Protein AF-0000000074685125 (afdb_homodimer)

pLDDT: mean 82.34, std 20.96, range [18.8, 98.62]

Solvent-accessible surface area (backbone atoms only — not comparable to full-atom values): 64107 Å² total; per-residue (Å²): 134,84,77,76,75,74,77,67,73,75,61,84,68,64,82,56,68,62,74,60,64,76,54,74,68,48,88,55,83,53,79,73,82,66,76,77,59,64,84,61,84,65,77,75,71,74,70,73,69,76,70,71,76,69,82,64,76,83,62,74,60,34,45,70,83,48,85,62,86,53,42,86,65,77,70,49,67,75,52,66,94,58,69,68,37,62,36,76,57,84,85,58,82,45,72,71,54,56,65,59,70,47,49,67,49,54,46,39,35,64,58,60,23,71,65,59,40,42,50,33,29,52,30,17,39,52,38,36,68,64,49,23,75,78,36,50,80,61,36,59,87,70,69,79,60,45,54,66,55,50,39,16,51,52,22,47,44,47,47,45,18,53,44,40,57,88,41,75,66,45,39,68,28,59,38,49,87,30,21,16,38,44,50,56,67,58,46,53,68,68,56,52,51,35,49,65,72,27,58,30,51,30,57,72,87,72,44,45,87,87,41,90,52,30,65,34,43,57,50,52,54,51,44,40,50,38,34,45,62,37,38,33,70,67,58,55,30,6,43,43,81,42,66,43,73,45,83,37,86,58,92,38,61,38,63,33,77,92,42,90,54,34,47,11,40,40,29,43,33,35,12,25,38,89,78,23,38,62,37,38,68,45,77,52,71,48,72,78,78,45,49,86,43,99,69,34,50,49,39,46,51,52,53,61,71,44,57,90,47,53,64,22,24,31,33,40,24,37,49,47,83,51,47,39,57,64,49,46,54,52,37,44,72,44,17,24,36,36,34,24,33,45,60,71,85,43,76,81,49,59,73,55,64,51,58,50,69,62,50,57,72,75,46,53,68,33,41,52,36,33,50,71,62,68,47,41,32,38,38,38,37,30,57,98,54,76,44,36,37,35,26,48,76,56,53,76,64,44,63,40,82,42,78,44,79,43,74,54,92,90,36,80,39,83,43,78,28,51,37,44,43,60,58,52,52,46,68,68,36,48,49,2,38,57,46,26,46,53,63,37,61,72,47,42,50,79,63,95,48,59,48,65,56,59,52,49,52,51,47,51,51,35,51,38,51,50,40,24,49,53,39,50,51,47,49,32,67,75,40,70,82,44,70,74,51,64,68,64,90,80,68,37,70,65,56,50,49,53,51,29,30,26,58,46,46,70,47,53,61,73,44,80,62,38,59,55,76,50,78,51,75,34,68,36,85,51,84,38,80,37,80,45,96,60,67,37,56,9,51,49,43,35,72,76,65,69,36,90,44,71,20,36,33,23,25,66,53,43,67,46,29,20,33,79,48,100,91,43,53,32,52,59,57,54,61,75,100,134,83,78,76,74,76,76,67,74,76,63,83,68,66,82,56,67,65,72,59,62,75,54,73,69,50,84,57,82,52,80,73,81,67,78,79,59,63,82,61,83,66,77,74,71,74,69,75,67,76,69,70,76,70,83,65,76,82,63,74,62,34,45,68,85,48,86,62,87,53,43,86,65,80,70,48,66,73,52,67,97,57,70,70,37,63,36,76,56,84,87,58,83,45,72,71,54,57,65,59,70,45,50,68,48,54,46,39,34,64,56,60,24,71,65,60,40,42,50,33,29,50,31,18,38,50,38,36,68,63,50,23,72,78,35,50,80,63,36,59,89,68,69,79,60,45,53,67,56,49,40,16,51,53,23,46,45,47,49,45,18,54,45,40,58,89,41,76,65,46,40,69,29,60,37,50,88,29,21,15,37,45,51,58,66,58,46,52,68,68,58,51,52,35,51,66,72,28,59,32,53,30,56,73,88,72,43,44,87,85,42,92,53,30,64,34,42,58,50,50,54,50,44,40,51,38,34,46,62,37,38,33,70,68,58,55,31,6,42,42,81,42,65,43,73,44,83,38,86,59,92,39,61,37,62,34,77,89,42,91,54,34,47,14,40,41,28,42,34,35,12,26,39,89,78,23,38,62,38,35,68,46,76,54,71,48,72,78,78,45,48,88,43,100,69,34,50,50,38,46,51,54,56,61,69,43,57,90,48,53,64,22,23,32,33,41,24,36,49,48,83,52,47,40,57,64,50,45,54,53,37,44,72,45,18,23,36,37,36,26,33,45,59,71,84,44,76,80,48,60,73,54,63,51,57,50,70,61,48,58,72,75,46,52,70,34,41,51,36,34,48,69,61,68,48,41,32,38,40,38,37,30,57,98,56,76,44,36,37,35,27,47,76,56,52,75,63,44,64,41,81,43,78,45,79,43,73,54,93,89,35,79,40,81,41,77,29,50,37,46,43,61,58,53,50,45,68,67,36,49,49,2,39,57,46,25,47,54,63,36,62,72,46,42,50,79,63,97,49,57,48,66,55,59,52,49,53,50,48,52,51,35,51,38,50,49,42,22,48,53,38,49,52,48,48,31,69,77,39,70,84,43,70,72,52,63,68,65,89,80,68,39,70,65,56,50,50,54,52,29,30,27,57,47,46,70,46,52,62,73,44,79,63,38,59,54,78,51,76,51,73,34,69,36,86,51,82,38,79,37,80,45,94,58,66,38,55,12,50,48,43,34,71,77,64,69,36,88,45,70,21,36,32,23,27,68,51,42,66,45,28,20,35,79,46,101,91,43,53,32,51,59,56,53,64,72,100

Secondary structure (DSSP, 8-state):
--------------------------S-------------------------------PPPB-TTSPP---SSPPPP---SS-SEE---TT--SHHHHTTTTSHHHHHTTTS-HHHHHHHHHHHHHHHHHHTTT-HHHHTT-----HHHHHHHHHHHHHHHHS--S-HHHHT--STTTTT-THHHH--HHHHHHHHHH---S-GGG--TT-TTTTTHHHHHHHHHHHHHSEE--SEEEEEEEEEE--S--TT-EE-TTSSS-EEEEEEEEE-TTT--EEEEEE---HHHHTTSTT-HHHHHHHHHTGGGTTTT-EEEE-TTT--HHHHHHHHHTT-EEEEE--TTSTT--GGG--HHHHHHH--TT-EEEEEETTEEEEEEESSSEEEEEESS--TT-EEEEEEEEEETTEEEEEEEEEEHHHHHHHHHTTHHHHHHHHHHHT------S-HHHHHHHHHHHHHHHHHHHHHHHHHHH-TT-GGG---TT--HHHHHHHHHHHHHT--TTPPP-----------SS--EEEEEEEEE-HHHHHHH----EEEEEETTT--B--EETTEEHHHHHHH-/--------------------------S-------------------------------PPPBPTTSPP---SSPPPP---SS-SEE---TT--SHHHHTTTTSHHHHHTTTS-HHHHHHHHHHHHHHHHHHTTT-HHHHTT-----HHHHHHHHHHHHHHHHS--S-HHHHT--STTTTT-THHHH--HHHHHHHHHH---S-GGG--TT-TTTTTHHHHHHHHHHHHHSEE--SEEEEEEEEEE--S--TT-EE-TTSSS-EEEEEEEEE-TTT--EEEEEE---HHHHTTSTT-HHHHHHHHHTGGGTTTT-EEEE-TTT--HHHHHHHHHTT-EEEEE--TTSTT--GGG--HHHHHHH--TT-EEEEEETTEEEEEEESSSEEEEEESS--TT-EEEEEEEEEETTEEEEEEEEEEHHHHHHHHHTTHHHHHHHHHHHT------S-HHHHHHHHHHHHHHHHHHHHHHHHHHH-TT-GGG---TT--HHHHHHHHHHHHHT--TTPPP-----------SS--EEEEEEEEE-HHHHHHH----EEEEEETTT--B--EETTEEHHHHHHH-

Foldseek 3Di:
DPPPPDPPVPPVPPVLCPVPVPPPPPLCCPPPQDPQPFVPPPPPPPPPPPPPPPPDDQDAWFFLVDFFPAFPDAFDDFADPDDFAFDDDPVQDDPVSVVVPLALQVLLCLLVPQVLLAVQLVQLQVLLVVCCVVVVVLSVPDDRDHSLLVLLLLLLLLLCLQPPDPDLCLCQDQDPPRFLRCSVLSHDSSVSVSCVVSGFNADPVPFDPVDPLSRQVNSQVSNQVSLQNGGDADQEKEKDKDFQAAPADDDQWTAGPPDPRGIHWIKIFIFHQVLLATRHIDTDDDQVPQQPDPPGNLLSRVCVGCVSVFRNQHEYEYEQVNDDPVSQVVSVVRRYKYKYWHDLPGPPRRPNPSPQVVCQVPDDAQTKTWDDDNQKIWIWGDHVGITIMIIRHFTRNAWDWDWRWDQDPNDTDIDIHIGGVSSVVNSSHNCSNVSNNVQLNSRQSDDHDNDRSVSVVSSSSSSSLSNSVSNLVSVCVVCVPDPSSDDDPSCDSVNSSVSNSCVSSVNDPPHDRDGDPPLPVQLLPPQDWDFAPDWAFQPCCCPPVVDGDTGRIARPRSRGGHDDDPVGGRSCVSSVD/DPPPPDPPPPPVPPVLPPVPVPPPPPLCCPPPQDPQPFVPPPPPPPPPPPPPPPPDDQDAWFFLVDFFPAFPDAFDDFADPDDFAFDDDPVQDDPVSVVVPLALQVLLCLLVPQVLLAVQLVQLQVLLVVCCVVVVVLSPPDDRDHSLLVLLLLLLLLLCLQPPDPDLCLCQDQDPPRFLRCSVLSHDSSVSVSCVVSGFNADPVPFDPVDPLSRQVNSQVSNQVSLQNGGDADQEKEKDKDFQAAPADDDQWTAGPPDPRGIHWIKIFIFHQVLLATRHIDTDDDQVPQQPDPPGNLLSRVCVGCVSVFRNQHEYEYEQVNDDPVSQVVSVVRRYKYKYWHDLPGPPRRPNPSPQVVCQVPDDAQTKTWDDDNQKIWIWGDHVGITIMIIRHFTRNAWDWDWRWDQDPNDTDIDIHIGGVSSVVNSSHNCSNVSNNVQLNSRQSDDHDNDRSVSVVSSSSSSSLSNSVSNLVSVCVVCVPDPSSDDDPSCDSVNSSVSNSCVSSVNDPPHDRDGDPPLPQQLLPPQDWDFAPDWAFAPCCCPPVVDGDTGRIARPRSRGGHDDDPVGGRSCVSSVD

InterPro domains:
  IPR029526 PiggyBac transposable element-derived protein [PF13843] (105-469)

Nearest PDB structures (foldseek):
  6x68-assembly1_C  TM=7.307E-01  e=6.767E-24  Trichoplusia ni
  6x68-assembly1_C  TM=7.470E-01  e=5.822E-24  Trichoplusia ni

Organism: NCBI:txid231223

Sequence (1154 aa):
MDSDSDFEPHIDESDDESWELESETSDSDEITDTESDITNTSSSSAYSTNDTADKTSPKRARSPLDGDDGPPRSLPPFRPGRVQGFQLPDEIRTRTEKSRYLSVVEFFQMFFTLDVVGRLCEYTNESAHTTGISKPEMYKGWFDVEPEEFYRFLALLMYMGILPAPSVERFYSAKSLYNGLWARAFMEKKRFQQLLSFLKVSNREREDPKNKLAKVTFLLEFIQRRCQNLFQPGRNLAIDERMVRNKGRYSFRQYIRDKPTKWGMKLWVIADPETGYTYNFDVYLGKDTGMQGDGGLAYNVVMKLVKRLAGKGYRIFFDNFYTTVKLLKDLFMIGIGACGTILSNRRGFPTELKNVKEFEKGSKRGDYRWSRDEEVLTVQWRDNKTISVMSTFHEANSTVKVTRRTKVDNKFERIEVKQPIAIKDYNKYMGGVDRSDQLINKYHGLRKTNKFWKTLFLHMIDISRVNSYILFNDWRSKNKDVLELRRPNRYTQLDFTEELIRDLAKIALYAQVPVASMHIYHVCHSIIPVVSAKRRNCKLCYDKYQQEKKTNVKCDGCGVHLCFVKKRNCLLAYHTRMDSDSDFEPHIDESDDESWELESETSDSDEITDTESDITNTSSSSAYSTNDTADKTSPKRARSPLDGDDGPPRSLPPFRPGRVQGFQLPDEIRTRTEKSRYLSVVEFFQMFFTLDVVGRLCEYTNESAHTTGISKPEMYKGWFDVEPEEFYRFLALLMYMGILPAPSVERFYSAKSLYNGLWARAFMEKKRFQQLLSFLKVSNREREDPKNKLAKVTFLLEFIQRRCQNLFQPGRNLAIDERMVRNKGRYSFRQYIRDKPTKWGMKLWVIADPETGYTYNFDVYLGKDTGMQGDGGLAYNVVMKLVKRLAGKGYRIFFDNFYTTVKLLKDLFMIGIGACGTILSNRRGFPTELKNVKEFEKGSKRGDYRWSRDEEVLTVQWRDNKTISVMSTFHEANSTVKVTRRTKVDNKFERIEVKQPIAIKDYNKYMGGVDRSDQLINKYHGLRKTNKFWKTLFLHMIDISRVNSYILFNDWRSKNKDVLELRRPNRYTQLDFTEELIRDLAKIALYAQVPVASMHIYHVCHSIIPVVSAKRRNCKLCYDKYQQEKKTNVKCDGCGVHLCFVKKRNCLLAYHTR

Radius of gyration: 34.19 Å; Cα contacts (8 Å, |Δi|>4): 1927; chains: 2; bounding box: 104×79×74 Å

Structure (mmCIF, N/CA/C/O backbone):
data_AF-0000000074685125-model_v1
#
loop_
_entity.id
_entity.type
_entity.pdbx_description
1 polymer 'PiggyBac transposable element-derived protein domain-containing protein'
#
loop_
_atom_site.group_PDB
_atom_site.id
_atom_site.type_symbol
_atom_site.label_atom_id
_atom_site.label_alt_id
_atom_site.label_comp_id
_atom_site.label_asym_id
_atom_site.label_entity_id
_atom_site.label_seq_id
_atom_site.pdbx_PDB_ins_code
_atom_site.Cartn_x
_atom_site.Cartn_y
_atom_site.Cartn_z
_atom_site.occupancy
_atom_site.B_iso_or_equiv
_atom_site.auth_seq_id
_atom_site.auth_comp_id
_atom_site.auth_asym_id
_atom_site.auth_atom_id
_atom_site.pdbx_PDB_model_num
ATOM 1 N N . MET A 1 1 ? 16.719 -23.656 29.719 1 18.8 1 MET A N 1
ATOM 2 C CA . MET A 1 1 ? 15.375 -23.531 30.281 1 18.8 1 MET A CA 1
ATOM 3 C C . MET A 1 1 ? 14.562 -22.484 29.5 1 18.8 1 MET A C 1
ATOM 5 O O . MET A 1 1 ? 14.891 -21.297 29.516 1 18.8 1 MET A O 1
ATOM 9 N N . ASP A 1 2 ? 14.141 -22.797 28.281 1 19.3 2 ASP A N 1
ATOM 10 C CA . ASP A 1 2 ? 13.461 -22.172 27.156 1 19.3 2 ASP A CA 1
ATOM 11 C C . ASP A 1 2 ? 12.117 -21.578 27.594 1 19.3 2 ASP A C 1
ATOM 13 O O . ASP A 1 2 ? 11.188 -22.312 27.922 1 19.3 2 ASP A O 1
ATOM 17 N N . SER A 1 3 ? 12.195 -20.547 28.547 1 20.62 3 SER A N 1
ATOM 18 C CA . SER A 1 3 ? 11.062 -19.906 29.219 1 20.62 3 SER A CA 1
ATOM 19 C C . SER A 1 3 ? 9.938 -19.625 28.234 1 20.62 3 SER A C 1
ATOM 21 O O . SER A 1 3 ? 10.141 -18.953 27.219 1 20.62 3 SER A O 1
ATOM 23 N N . ASP A 1 4 ? 9.062 -20.547 28.047 1 21.39 4 ASP A N 1
ATOM 24 C CA . ASP A 1 4 ? 7.754 -20.641 27.406 1 21.39 4 ASP A CA 1
ATOM 25 C C . ASP A 1 4 ? 6.871 -19.453 27.797 1 21.39 4 ASP A C 1
ATOM 27 O O . ASP A 1 4 ? 6.223 -19.484 28.844 1 21.39 4 ASP A O 1
ATOM 31 N N . SER A 1 5 ? 7.441 -18.266 27.766 1 22.55 5 SER A N 1
ATOM 32 C CA . SER A 1 5 ? 6.734 -17.062 28.203 1 22.55 5 SER A CA 1
ATOM 33 C C . SER A 1 5 ? 5.293 -17.062 27.703 1 22.55 5 SER A C 1
ATOM 35 O O . SER A 1 5 ? 5.008 -17.516 26.594 1 22.55 5 SER A O 1
ATOM 37 N N . ASP A 1 6 ? 4.344 -17.109 28.609 1 22.33 6 ASP A N 1
ATOM 38 C CA . ASP A 1 6 ? 2.893 -17.109 28.75 1 22.33 6 ASP A CA 1
ATOM 39 C C . ASP A 1 6 ? 2.242 -16.141 27.75 1 22.33 6 ASP A C 1
ATOM 41 O O . ASP A 1 6 ? 2.738 -15.039 27.547 1 22.33 6 ASP A O 1
ATOM 45 N N . PHE A 1 7 ? 1.547 -16.719 26.859 1 22.61 7 PHE A N 1
ATOM 46 C CA . PHE A 1 7 ? 0.632 -16.141 25.875 1 22.61 7 PHE A CA 1
ATOM 47 C C . PHE A 1 7 ? -0.372 -15.219 26.547 1 22.61 7 PHE A C 1
ATOM 49 O O . PHE A 1 7 ? -1.296 -15.68 27.219 1 22.61 7 PHE A O 1
ATOM 56 N N . GLU A 1 8 ? 0.049 -14.156 27.234 1 24.23 8 GLU A N 1
ATOM 57 C CA . GLU A 1 8 ? -1.026 -13.266 27.672 1 24.23 8 GLU A CA 1
ATOM 58 C C . GLU A 1 8 ? -2.029 -13.031 26.531 1 24.23 8 GLU A C 1
ATOM 60 O O . GLU A 1 8 ? -1.642 -12.75 25.406 1 24.23 8 GLU A O 1
ATOM 65 N N . PRO A 1 9 ? -3.164 -13.664 26.641 1 25.22 9 PRO A N 1
ATOM 66 C CA . PRO A 1 9 ? -4.254 -13.375 25.703 1 25.22 9 PRO A CA 1
ATOM 67 C C . PRO A 1 9 ? -4.305 -11.906 25.281 1 25.22 9 PRO A C 1
ATOM 69 O O . PRO A 1 9 ? -4.391 -11.023 26.141 1 25.22 9 PRO A O 1
ATOM 72 N N . HIS A 1 10 ? -3.48 -11.539 24.406 1 25.64 10 HIS A N 1
ATOM 73 C CA . HIS A 1 10 ? -3.691 -10.18 23.938 1 25.64 10 HIS A CA 1
ATOM 74 C C . HIS A 1 10 ? -5.16 -9.938 23.594 1 25.64 10 HIS A C 1
ATOM 76 O O . HIS A 1 10 ? -5.707 -10.586 22.703 1 25.64 10 HIS A O 1
ATOM 82 N N . ILE A 1 11 ? -6.105 -9.898 24.547 1 25.19 11 ILE A N 1
ATOM 83 C CA . ILE A 1 11 ? -7.363 -9.18 24.375 1 25.19 11 ILE A CA 1
ATOM 84 C C . ILE A 1 11 ? -7.211 -8.141 23.25 1 25.19 11 ILE A C 1
ATOM 86 O O . ILE A 1 11 ? -6.137 -7.559 23.094 1 25.19 11 ILE A O 1
ATOM 90 N N . ASP A 1 12 ? -8.281 -8.195 22.406 1 24.19 12 ASP A N 1
ATOM 91 C CA . ASP A 1 12 ? -8.516 -7.211 21.359 1 24.19 12 ASP A CA 1
ATOM 92 C C . ASP A 1 12 ? -8.148 -5.809 21.828 1 24.19 12 ASP A C 1
ATOM 94 O O . ASP A 1 12 ? -8.914 -5.164 22.547 1 24.19 12 ASP A O 1
ATOM 98 N N . GLU A 1 13 ? -7.051 -5.684 22.484 1 25.61 13 GLU A N 1
ATOM 99 C CA . GLU A 1 13 ? -6.719 -4.281 22.734 1 25.61 13 GLU A CA 1
ATOM 100 C C . GLU A 1 13 ? -7.184 -3.398 21.578 1 25.61 13 GLU A C 1
ATOM 102 O O . GLU A 1 13 ? -6.957 -3.727 20.406 1 25.61 13 GLU A O 1
ATOM 107 N N . SER A 1 14 ? -8.312 -2.719 21.766 1 24.08 14 SER A N 1
ATOM 108 C CA . SER A 1 14 ? -8.852 -1.576 21.031 1 24.08 14 SER A CA 1
ATOM 109 C C . SER A 1 14 ? -7.75 -0.833 20.281 1 24.08 14 SER A C 1
ATOM 111 O O . SER A 1 14 ? -6.594 -0.833 20.703 1 24.08 14 SER A O 1
ATOM 113 N N . ASP A 1 15 ? -8.055 -0.675 18.984 1 25.84 15 ASP A N 1
ATOM 114 C CA . ASP A 1 15 ? -7.391 0.295 18.125 1 25.84 15 ASP A CA 1
ATOM 115 C C . ASP A 1 15 ? -7 1.549 18.906 1 25.84 15 ASP A C 1
ATOM 117 O O . ASP A 1 15 ? -7.578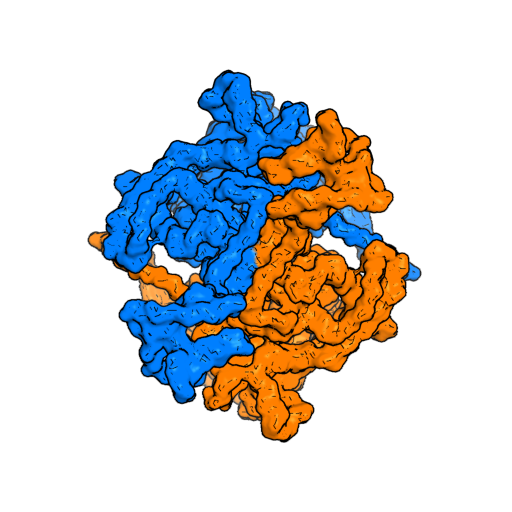 2.619 18.688 1 25.84 15 ASP A O 1
ATOM 121 N N . ASP A 1 16 ? -7.039 1.408 20.234 1 23.97 16 ASP A N 1
ATOM 122 C CA . ASP A 1 16 ? -6.469 2.637 20.781 1 23.97 16 ASP A CA 1
ATOM 123 C C . ASP A 1 16 ? -5.223 3.055 20 1 23.97 16 ASP A C 1
ATOM 125 O O . ASP A 1 16 ? -4.27 2.281 19.891 1 23.97 16 ASP A O 1
ATOM 129 N N . GLU A 1 17 ? -5.52 3.875 19.094 1 27.38 17 GLU A N 1
ATOM 130 C CA . GLU A 1 17 ? -4.609 4.738 18.344 1 27.38 17 GLU A CA 1
ATOM 131 C C . GLU A 1 17 ? -3.445 5.203 19.219 1 27.38 17 GLU A C 1
ATOM 133 O O . GLU A 1 17 ? -3.414 6.352 19.656 1 27.38 17 GLU A O 1
ATOM 138 N N . SER A 1 18 ? -3.314 4.543 20.375 1 25.27 18 SER A N 1
ATOM 139 C CA . SER A 1 18 ? -2.047 5.078 20.859 1 25.27 18 SER A CA 1
ATOM 140 C C . SER A 1 18 ? -1.021 5.172 19.734 1 25.27 18 SER A C 1
ATOM 142 O O . SER A 1 18 ? -0.825 4.215 18.984 1 25.27 18 SER A O 1
ATOM 144 N N . TRP A 1 19 ? -0.873 6.367 19.312 1 27.22 19 TRP A N 1
ATOM 145 C CA . TRP A 1 19 ? 0.139 6.906 18.406 1 27.22 19 TRP A CA 1
ATOM 146 C C . TRP A 1 19 ? 1.478 6.207 18.609 1 27.22 19 TRP A C 1
ATOM 148 O O . TRP A 1 19 ? 2.336 6.695 19.344 1 27.22 19 TRP A O 1
ATOM 158 N N . GLU A 1 20 ? 1.387 5.062 19.328 1 26.03 20 GLU A N 1
ATOM 159 C CA . GLU A 1 20 ? 2.781 4.668 19.141 1 26.03 20 GLU A CA 1
ATOM 160 C C . GLU A 1 20 ? 3.174 4.707 17.656 1 26.03 20 GLU A C 1
ATOM 162 O O . GLU A 1 20 ? 2.527 4.074 16.828 1 26.03 20 GLU A O 1
ATOM 167 N N . LEU A 1 21 ? 3.57 5.805 17.266 1 26.58 21 LEU A N 1
ATOM 168 C CA . LEU A 1 21 ? 4.375 5.848 16.047 1 26.58 21 LEU A CA 1
ATOM 169 C C . LEU A 1 21 ? 4.977 4.477 15.742 1 26.58 21 LEU A C 1
ATOM 171 O O . LEU A 1 21 ? 5.668 3.898 16.578 1 26.58 21 LEU A O 1
ATOM 175 N N . GLU A 1 22 ? 4.09 3.58 15.461 1 27.88 22 GLU A N 1
ATOM 176 C CA . GLU A 1 22 ? 4.859 2.469 14.906 1 27.88 22 GLU A CA 1
ATOM 177 C C . GLU A 1 22 ? 6.258 2.918 14.5 1 27.88 22 GLU A C 1
ATOM 179 O O . GLU A 1 22 ? 6.438 3.502 13.43 1 27.88 22 GLU A O 1
ATOM 184 N N . SER A 1 23 ? 6.883 3.477 15.383 1 26.58 23 SER A N 1
ATOM 185 C CA . SER A 1 23 ? 8.328 3.498 15.203 1 26.58 23 SER A CA 1
ATOM 186 C C . SER A 1 23 ? 8.828 2.189 14.602 1 26.58 23 SER A C 1
ATOM 188 O O . SER A 1 23 ? 8.547 1.109 15.125 1 26.58 23 SER A O 1
ATOM 190 N N . GLU A 1 24 ? 8.617 1.873 13.312 1 27.81 24 GLU A N 1
ATOM 191 C CA . GLU A 1 24 ? 9.719 1.02 12.891 1 27.81 24 GLU A CA 1
ATOM 192 C C . GLU A 1 24 ? 10.836 1.015 13.93 1 27.81 24 GLU A C 1
ATOM 194 O O . GLU A 1 24 ? 11.531 2.02 14.117 1 27.81 24 GLU A O 1
ATOM 199 N N . THR A 1 25 ? 10.547 0.526 15.078 1 29.16 25 THR A N 1
ATOM 200 C CA . THR A 1 25 ? 11.641 0.232 15.992 1 29.16 25 THR A CA 1
ATOM 201 C C . THR A 1 25 ? 12.867 -0.268 15.234 1 29.16 25 THR A C 1
ATOM 203 O O . THR A 1 25 ? 13 -1.467 14.984 1 29.16 25 THR A O 1
ATOM 206 N N . SER A 1 26 ? 13.07 -0.025 14.07 1 26.67 26 SER A N 1
ATOM 207 C CA . SER A 1 26 ? 14.523 0.005 13.961 1 26.67 26 SER A CA 1
ATOM 208 C C . SER A 1 26 ? 15.164 0.559 15.227 1 26.67 26 SER A C 1
ATOM 210 O O . SER A 1 26 ? 14.742 1.602 15.734 1 26.67 26 SER A O 1
ATOM 212 N N . ASP A 1 27 ? 15.477 -0.196 16.25 1 28.94 27 ASP A N 1
ATOM 213 C CA . ASP A 1 27 ? 16.547 0.338 17.094 1 28.94 27 ASP A CA 1
ATOM 214 C C . ASP A 1 27 ? 17.188 1.562 16.438 1 28.94 27 ASP A C 1
ATOM 216 O O . ASP A 1 27 ? 18.172 2.111 16.953 1 28.94 27 ASP A O 1
ATOM 220 N N . SER A 1 28 ? 17.219 1.599 15.125 1 28.39 28 SER A N 1
ATOM 221 C CA . SER A 1 28 ? 18.062 2.66 14.586 1 28.39 28 SER A CA 1
ATOM 222 C C . SER A 1 28 ? 17.391 4.023 14.727 1 28.39 28 SER A C 1
ATOM 224 O O . SER A 1 28 ? 16.547 4.387 13.914 1 28.39 28 SER A O 1
ATOM 226 N N . ASP A 1 29 ? 16.859 4.426 15.812 1 34.38 29 ASP A N 1
ATOM 227 C CA . ASP A 1 29 ? 17.031 5.852 16.094 1 34.38 29 ASP A CA 1
ATOM 228 C C . ASP A 1 29 ? 18.156 6.445 15.242 1 34.38 29 ASP A C 1
ATOM 230 O O . ASP A 1 29 ? 18.75 7.457 15.609 1 34.38 29 ASP A O 1
ATOM 234 N N . GLU A 1 30 ? 18.641 5.566 14.398 1 33.97 30 GLU A N 1
ATOM 235 C CA . GLU A 1 30 ? 19.734 6.086 13.602 1 33.97 30 GLU A CA 1
ATOM 236 C C . GLU A 1 30 ? 19.234 7.031 12.508 1 33.97 30 GLU A C 1
ATOM 238 O O . GLU A 1 30 ? 18.328 6.688 11.758 1 33.97 30 GLU A O 1
ATOM 243 N N . ILE A 1 31 ? 19.359 8.242 12.742 1 40.78 31 ILE A N 1
ATOM 244 C CA . ILE A 1 31 ? 19.266 9.266 11.711 1 40.78 31 ILE A CA 1
ATOM 245 C C . ILE A 1 31 ? 19.859 8.734 10.406 1 40.78 31 ILE A C 1
ATOM 247 O O . ILE A 1 31 ? 21.047 8.406 10.352 1 40.78 31 ILE A O 1
ATOM 251 N N . THR A 1 32 ? 19.203 7.766 9.719 1 36.56 32 THR A N 1
ATOM 252 C CA . THR A 1 32 ? 19.844 7.449 8.453 1 36.56 32 THR A CA 1
ATOM 253 C C . THR A 1 32 ? 19.828 8.656 7.516 1 36.56 32 THR A C 1
ATOM 255 O O . THR A 1 32 ? 18.766 9.219 7.234 1 36.56 32 THR A O 1
ATOM 258 N N . ASP A 1 33 ? 20.812 9.375 7.391 1 37.81 33 ASP A N 1
ATOM 259 C CA . ASP A 1 33 ? 21.078 10.492 6.492 1 37.81 33 ASP A CA 1
ATOM 260 C C . ASP A 1 33 ? 21.047 10.047 5.031 1 37.81 33 ASP A C 1
ATOM 262 O O . ASP A 1 33 ? 22.078 9.789 4.426 1 37.81 33 ASP A O 1
ATOM 266 N N . THR A 1 34 ? 20.219 9.148 4.629 1 38.38 34 THR A N 1
ATOM 267 C CA . THR A 1 34 ? 20.344 8.867 3.201 1 38.38 34 THR A CA 1
ATOM 268 C C . THR A 1 34 ? 19.812 10.039 2.377 1 38.38 34 THR A C 1
ATOM 270 O O . THR A 1 34 ? 18.797 10.641 2.727 1 38.38 34 THR A O 1
ATOM 273 N N . GLU A 1 35 ? 20.609 10.562 1.473 1 38.09 35 GLU A N 1
ATOM 274 C CA . GLU A 1 35 ? 20.281 11.609 0.518 1 38.09 35 GLU A CA 1
ATOM 275 C C . GLU A 1 35 ? 18.938 11.328 -0.159 1 38.09 35 GLU A C 1
ATOM 277 O O . GLU A 1 35 ? 18.719 10.234 -0.682 1 38.09 35 GLU A O 1
ATOM 282 N N . SER A 1 36 ? 18.016 11.906 0.277 1 40.97 36 SER A N 1
ATOM 283 C CA . SER A 1 36 ? 16.781 11.859 -0.513 1 40.97 36 SER A CA 1
ATOM 284 C C . SER A 1 36 ? 17.062 12.148 -1.985 1 40.97 36 SER A C 1
ATOM 286 O O . SER A 1 36 ? 17.5 13.242 -2.34 1 40.97 36 SER A O 1
ATOM 288 N N . ASP A 1 37 ? 17.469 11.297 -2.859 1 37.81 37 ASP A N 1
ATOM 289 C CA . ASP A 1 37 ? 17.766 11.477 -4.277 1 37.81 37 ASP A CA 1
ATOM 290 C C . ASP A 1 37 ? 16.547 12.023 -5.027 1 37.81 37 ASP A C 1
ATOM 292 O O . ASP A 1 37 ? 15.555 11.312 -5.207 1 37.81 37 ASP A O 1
ATOM 296 N N . ILE A 1 38 ? 16.297 13.258 -4.91 1 39.53 38 ILE A N 1
ATOM 297 C CA . ILE A 1 38 ? 15.484 13.844 -5.969 1 39.53 38 ILE A CA 1
ATOM 298 C C . ILE A 1 38 ? 16.172 13.641 -7.32 1 39.53 38 ILE A C 1
ATOM 300 O O . ILE A 1 38 ? 17.359 13.945 -7.477 1 39.53 38 ILE A O 1
ATOM 304 N N . THR A 1 39 ? 15.859 12.734 -8.117 1 35.78 39 THR A N 1
ATOM 305 C CA . THR A 1 39 ? 16.406 12.648 -9.461 1 35.78 39 THR A CA 1
ATOM 306 C C . THR A 1 39 ? 16.578 14.039 -10.062 1 35.78 39 THR A C 1
ATOM 308 O O . THR A 1 39 ? 15.633 14.586 -10.641 1 35.78 39 THR A O 1
ATOM 311 N N . ASN A 1 40 ? 17.156 14.992 -9.477 1 31.25 40 ASN A N 1
ATOM 312 C CA . ASN A 1 40 ? 17.641 16.188 -10.148 1 31.25 40 ASN A CA 1
ATOM 313 C C . ASN A 1 40 ? 18.734 15.867 -11.164 1 31.25 40 ASN A C 1
ATOM 315 O O . ASN A 1 40 ? 19.812 15.391 -10.789 1 31.25 40 ASN A O 1
ATOM 319 N N . THR A 1 41 ? 18.453 15.438 -12.406 1 30.91 41 THR A N 1
ATOM 320 C CA . THR A 1 41 ? 19.453 15.555 -13.445 1 30.91 41 THR A CA 1
ATOM 321 C C . THR A 1 41 ? 20.172 16.906 -13.359 1 30.91 41 THR A C 1
ATOM 323 O O . THR A 1 41 ? 20.25 17.641 -14.344 1 30.91 41 THR A O 1
ATOM 326 N N . SER A 1 42 ? 19.938 17.75 -12.484 1 27.02 42 SER A N 1
ATOM 327 C CA . SER A 1 42 ? 20.75 18.953 -12.594 1 27.02 42 SER A CA 1
ATOM 328 C C . SER A 1 42 ? 22.234 18.641 -12.57 1 27.02 42 SER A C 1
ATOM 330 O O . SER A 1 42 ? 22.672 17.719 -11.875 1 27.02 42 SER A O 1
ATOM 332 N N . SER A 1 43 ? 22.922 19 -13.766 1 26.81 43 SER A N 1
ATOM 333 C CA . SER A 1 43 ? 24.344 19.203 -13.961 1 26.81 43 SER A CA 1
ATOM 334 C C . SER A 1 43 ? 24.984 19.875 -12.75 1 26.81 43 SER A C 1
ATOM 336 O O . SER A 1 43 ? 24.609 20.984 -12.375 1 26.81 43 SER A O 1
ATOM 338 N N . SER A 1 44 ? 25.234 19.25 -11.766 1 28.19 44 SER A N 1
ATOM 339 C CA . SER A 1 44 ? 26.141 19.812 -10.758 1 28.19 44 SER A CA 1
ATOM 340 C C . SER A 1 44 ? 27.328 20.516 -11.414 1 28.19 44 SER A C 1
ATOM 342 O O . SER A 1 44 ? 28.141 19.875 -12.07 1 28.19 44 SER A O 1
ATOM 344 N N . SER A 1 45 ? 27.078 21.719 -12.055 1 25.23 45 SER A N 1
ATOM 345 C CA . SER A 1 45 ? 28.266 22.516 -12.344 1 25.23 45 SER A CA 1
ATOM 346 C C . SER A 1 45 ? 29.25 22.484 -11.188 1 25.23 45 SER A C 1
ATOM 348 O O . SER A 1 45 ? 28.922 22.891 -10.078 1 25.23 45 SER A O 1
ATOM 350 N N . ALA A 1 46 ? 30.109 21.578 -11.227 1 27.61 46 ALA A N 1
ATOM 351 C CA . ALA A 1 46 ? 31.344 21.672 -10.445 1 27.61 46 ALA A CA 1
ATOM 352 C C . ALA A 1 46 ? 31.906 23.094 -10.469 1 27.61 46 ALA A C 1
ATOM 354 O O . ALA A 1 46 ? 32.406 23.547 -11.5 1 27.61 46 ALA A O 1
ATOM 355 N N . TYR A 1 47 ? 31.125 24.125 -10.094 1 25.22 47 TYR A N 1
ATOM 356 C CA . TYR A 1 47 ? 31.891 25.359 -9.93 1 25.22 47 TYR A CA 1
ATOM 357 C C . TYR A 1 47 ? 33.156 25.109 -9.133 1 25.22 47 TYR A C 1
ATOM 359 O O . TYR A 1 47 ? 33.125 24.484 -8.07 1 25.22 47 TYR A O 1
ATOM 367 N N . SER A 1 48 ? 34.219 24.875 -9.891 1 28.73 48 SER A N 1
ATOM 368 C CA . SER A 1 48 ? 35.594 25.016 -9.391 1 28.73 48 SER A CA 1
ATOM 369 C C . SER A 1 48 ? 35.719 26.25 -8.5 1 28.73 48 SER A C 1
ATOM 371 O O . SER A 1 48 ? 35.719 27.375 -8.984 1 28.73 48 SER A O 1
ATOM 373 N N . THR A 1 49 ? 34.938 26.406 -7.516 1 28.2 49 THR A N 1
ATOM 374 C CA . THR A 1 49 ? 35.312 27.5 -6.625 1 28.2 49 THR A CA 1
ATOM 375 C C . THR A 1 49 ? 36.812 27.422 -6.305 1 28.2 49 THR A C 1
ATOM 377 O O . THR A 1 49 ? 37.344 26.359 -5.961 1 28.2 49 THR A O 1
ATOM 380 N N . ASN A 1 50 ? 37.562 28.219 -7.086 1 29.28 50 ASN A N 1
ATOM 381 C CA . ASN A 1 50 ? 38.875 28.672 -6.621 1 29.28 50 ASN A CA 1
ATOM 382 C C . ASN A 1 50 ? 38.875 28.938 -5.117 1 29.28 50 ASN A C 1
ATOM 384 O O . ASN A 1 50 ? 38.188 29.844 -4.641 1 29.28 50 ASN A O 1
ATOM 388 N N . ASP A 1 51 ? 38.906 27.953 -4.367 1 31.2 51 ASP A N 1
ATOM 389 C CA . ASP A 1 51 ? 39.219 28.062 -2.951 1 31.2 51 ASP A CA 1
ATOM 390 C C . ASP A 1 51 ? 40.375 29.047 -2.744 1 31.2 51 ASP A C 1
ATOM 392 O O . ASP A 1 51 ? 41.531 28.766 -3.145 1 31.2 51 ASP A O 1
ATOM 396 N N . THR A 1 52 ? 40.219 30.281 -3.047 1 29.23 52 THR A N 1
ATOM 397 C CA . THR A 1 52 ? 41.25 31.062 -2.408 1 29.23 52 THR A CA 1
ATOM 398 C C . THR A 1 52 ? 41.5 30.594 -0.975 1 29.23 52 THR A C 1
ATOM 400 O O . THR A 1 52 ? 40.562 30.609 -0.153 1 29.23 52 THR A O 1
ATOM 403 N N . ALA A 1 53 ? 42.438 29.766 -0.752 1 35.25 53 ALA A N 1
ATOM 404 C CA . ALA A 1 53 ? 43.062 29.438 0.531 1 35.25 53 ALA A CA 1
ATOM 405 C C . ALA A 1 53 ? 43.125 30.672 1.438 1 35.25 53 ALA A C 1
ATOM 407 O O . ALA A 1 53 ? 43.938 31.547 1.242 1 35.25 53 ALA A O 1
ATOM 408 N N . ASP A 1 54 ? 42.062 31.328 1.645 1 32.28 54 ASP A N 1
ATOM 409 C CA . ASP A 1 54 ? 42.219 32.344 2.688 1 32.28 54 ASP A CA 1
ATOM 410 C C . ASP A 1 54 ? 42.906 31.75 3.912 1 32.28 54 ASP A C 1
ATOM 412 O O . ASP A 1 54 ? 42.531 30.688 4.41 1 32.28 54 ASP A O 1
ATOM 416 N N . LYS A 1 55 ? 44.156 31.922 4.176 1 36.31 55 LYS A N 1
ATOM 417 C CA . LYS A 1 55 ? 45.219 31.656 5.141 1 36.31 55 LYS A CA 1
ATOM 418 C C . LYS A 1 55 ? 44.719 31.781 6.57 1 36.31 55 LYS A C 1
ATOM 420 O O . LYS A 1 55 ? 45.438 32.219 7.461 1 36.31 55 LYS A O 1
ATOM 425 N N . THR A 1 56 ? 43.344 31.859 6.766 1 37.72 56 THR A N 1
ATOM 426 C CA . THR A 1 56 ? 43.094 31.953 8.203 1 37.72 56 THR A CA 1
ATOM 427 C C . THR A 1 56 ? 43.469 30.656 8.898 1 37.72 56 THR A C 1
ATOM 429 O O . THR A 1 56 ? 43.5 29.594 8.281 1 37.72 56 THR A O 1
ATOM 432 N N . SER A 1 57 ? 44.031 30.641 10 1 42.09 57 SER A N 1
ATOM 433 C CA . SER A 1 57 ? 44.531 29.578 10.875 1 42.09 57 SER A CA 1
ATOM 434 C C . SER A 1 57 ? 43.531 28.422 10.938 1 42.09 57 SER A C 1
ATOM 436 O O . SER A 1 57 ? 42.312 28.641 11.039 1 42.09 57 SER A O 1
ATOM 438 N N . PRO A 1 58 ? 43.812 27.266 10.367 1 51.69 58 PRO A N 1
ATOM 439 C CA . PRO A 1 58 ? 42.969 26.062 10.406 1 51.69 58 PRO A CA 1
ATOM 440 C C . PRO A 1 58 ? 42.188 25.938 11.711 1 51.69 58 PRO A C 1
ATOM 442 O O . PRO A 1 58 ? 42.781 25.938 12.797 1 51.69 58 PRO A O 1
ATOM 445 N N . LYS A 1 59 ? 41 26.391 11.742 1 68.44 59 LYS A N 1
ATOM 446 C CA . LYS A 1 59 ? 40.156 26.234 12.93 1 68.44 59 LYS A CA 1
ATOM 447 C C . LYS A 1 59 ? 40.031 24.766 13.336 1 68.44 59 LYS A C 1
ATOM 449 O O . LYS A 1 59 ? 39.906 23.891 12.477 1 68.44 59 LYS A O 1
ATOM 454 N N . ARG A 1 60 ? 40.375 24.422 14.516 1 76.25 60 ARG A N 1
ATOM 455 C CA . ARG A 1 60 ? 40.312 23.078 15.078 1 76.25 60 ARG A CA 1
ATOM 456 C C . ARG A 1 60 ? 38.875 22.734 15.523 1 76.25 60 ARG A C 1
ATOM 458 O O . ARG A 1 60 ? 38.156 23.609 15.984 1 76.25 60 ARG A O 1
ATOM 465 N N . ALA A 1 61 ? 38.469 21.438 15.211 1 85.38 61 ALA A N 1
ATOM 466 C CA . ALA A 1 61 ? 37.219 20.938 15.742 1 85.38 61 ALA A CA 1
ATOM 467 C C . ALA A 1 61 ? 37.188 21.016 17.266 1 85.38 61 ALA A C 1
ATOM 469 O O . ALA A 1 61 ? 38.188 20.703 17.922 1 85.38 61 ALA A O 1
ATOM 470 N N . ARG A 1 62 ? 36.188 21.547 17.766 1 88.69 62 ARG A N 1
ATOM 471 C CA . ARG A 1 62 ? 36.031 21.688 19.203 1 88.69 62 ARG A CA 1
ATOM 472 C C . ARG A 1 62 ? 35.469 20.422 19.828 1 88.69 62 ARG A C 1
ATOM 474 O O . ARG A 1 62 ? 34.719 19.688 19.172 1 88.69 62 ARG A O 1
ATOM 481 N N . SER A 1 63 ? 35.844 20.188 21 1 88.56 63 SER A N 1
ATOM 482 C CA . SER A 1 63 ? 35.375 19.016 21.75 1 88.56 63 SER A CA 1
ATOM 483 C C . SER A 1 63 ? 34.344 19.406 22.781 1 88.56 63 SER A C 1
ATOM 485 O O . SER A 1 63 ? 34.062 20.594 23 1 88.56 63 SER A O 1
ATOM 487 N N . PRO A 1 64 ? 33.75 18.406 23.375 1 87.75 64 PRO A N 1
ATOM 488 C CA . PRO A 1 64 ? 32.75 18.672 24.406 1 87.75 64 PRO A CA 1
ATOM 489 C C . PRO A 1 64 ? 33.312 19.484 25.562 1 87.75 64 PRO A C 1
ATOM 491 O O . PRO A 1 64 ? 32.562 20.125 26.297 1 87.75 64 PRO A O 1
ATOM 494 N N . LEU A 1 65 ? 34.594 19.453 25.703 1 85.69 65 LEU A N 1
ATOM 495 C CA . LEU A 1 65 ? 35.219 20.141 26.812 1 85.69 65 LEU A CA 1
ATOM 496 C C . LEU A 1 65 ? 35.406 21.625 26.5 1 85.69 65 LEU A C 1
ATOM 498 O O . LEU A 1 65 ? 35.625 22.438 27.391 1 85.69 65 LEU A O 1
ATOM 502 N N . ASP A 1 66 ? 35.344 21.906 25.219 1 89.19 66 ASP A N 1
ATOM 503 C CA . ASP A 1 66 ? 35.438 23.312 24.812 1 89.19 66 ASP A CA 1
ATOM 504 C C . ASP A 1 66 ? 34.125 24.047 25.031 1 89.19 66 ASP A C 1
ATOM 506 O O . ASP A 1 66 ? 33.062 23.562 24.641 1 89.19 66 ASP A O 1
ATOM 510 N N . GLY A 1 67 ? 34.125 25.203 25.703 1 88.12 67 GLY A N 1
ATOM 511 C CA . GLY A 1 67 ? 32.906 25.984 25.969 1 88.12 67 GLY A CA 1
ATOM 512 C C . GLY A 1 67 ? 32.344 26.641 24.719 1 88.12 67 GLY A C 1
ATOM 513 O O . GLY A 1 67 ? 33.094 27.125 23.875 1 88.12 67 GLY A O 1
ATOM 514 N N . ASP A 1 68 ? 31.062 26.547 24.547 1 90.19 68 ASP A N 1
ATOM 515 C CA . ASP A 1 68 ? 30.344 27.234 23.484 1 90.19 68 ASP A CA 1
ATOM 516 C C . ASP A 1 68 ? 29.75 28.547 23.969 1 90.19 68 ASP A C 1
ATOM 518 O O . ASP A 1 68 ? 28.938 28.547 24.891 1 90.19 68 ASP A O 1
ATOM 522 N N . ASP A 1 69 ? 30.078 29.594 23.422 1 84.31 69 ASP A N 1
ATOM 523 C CA . ASP A 1 69 ? 29.578 30.906 23.812 1 84.31 69 ASP A CA 1
ATOM 524 C C . ASP A 1 69 ? 28.156 31.141 23.297 1 84.31 69 ASP A C 1
ATOM 526 O O . ASP A 1 69 ? 27.531 32.156 23.625 1 84.31 69 ASP A O 1
ATOM 530 N N . GLY A 1 70 ? 27.656 30.234 22.562 1 82.31 70 GLY A N 1
ATOM 531 C CA . GLY A 1 70 ? 26.328 30.406 21.984 1 82.31 70 GLY A CA 1
ATOM 532 C C . GLY A 1 70 ? 26.297 31.359 20.812 1 82.31 70 GLY A C 1
ATOM 533 O O . GLY A 1 70 ? 27.344 31.891 20.406 1 82.31 70 GLY A O 1
ATOM 534 N N . PRO A 1 71 ? 25.078 31.5 20.188 1 81.19 71 PRO A N 1
ATOM 535 C CA . PRO A 1 71 ? 24.969 32.469 19.078 1 81.19 71 PRO A CA 1
ATOM 536 C C . PRO A 1 71 ? 25.141 33.906 19.516 1 81.19 71 PRO A C 1
ATOM 538 O O . PRO A 1 71 ? 24.828 34.25 20.656 1 81.19 71 PRO A O 1
ATOM 541 N N . PRO A 1 72 ? 25.734 34.688 18.609 1 79.75 72 PRO A N 1
ATOM 542 C CA . PRO A 1 72 ? 25.984 36.094 18.953 1 79.75 72 PRO A CA 1
ATOM 543 C C . PRO A 1 72 ? 24.703 36.844 19.312 1 79.75 72 PRO A C 1
ATOM 545 O O . PRO A 1 72 ? 24.75 37.812 20.062 1 79.75 72 PRO A O 1
ATOM 548 N N . ARG A 1 73 ? 23.562 36.562 18.688 1 85.69 73 ARG A N 1
ATOM 549 C CA . ARG A 1 73 ? 22.25 37.125 18.984 1 85.69 73 ARG A CA 1
ATOM 550 C C . ARG A 1 73 ? 21.25 36.031 19.344 1 85.69 73 ARG A C 1
ATOM 552 O O . ARG A 1 73 ? 21.375 34.906 18.891 1 85.69 73 ARG A O 1
ATOM 559 N N . SER A 1 74 ? 20.312 36.5 20.203 1 86.94 74 SER A N 1
ATOM 560 C CA . SER A 1 74 ? 19.297 35.531 20.609 1 86.94 74 SER A CA 1
ATOM 561 C C . SER A 1 74 ? 18.078 35.594 19.703 1 86.94 74 SER A C 1
ATOM 563 O O . SER A 1 74 ? 17.781 36.625 19.109 1 86.94 74 SER A O 1
ATOM 565 N N . LEU A 1 75 ? 17.453 34.469 19.484 1 91 75 LEU A N 1
ATOM 566 C CA . LEU A 1 75 ? 16.156 34.438 18.812 1 91 75 LEU A CA 1
ATOM 567 C C . LEU A 1 75 ? 15.102 35.219 19.609 1 91 75 LEU A C 1
ATOM 569 O O . LEU A 1 75 ? 15.18 35.281 20.844 1 91 75 LEU A O 1
ATOM 573 N N . PRO A 1 76 ? 14.234 35.812 18.844 1 92.69 76 PRO A N 1
ATOM 574 C CA . PRO A 1 76 ? 13.117 36.375 19.594 1 92.69 76 PRO A CA 1
ATOM 575 C C . PRO A 1 76 ? 12.359 35.344 20.438 1 92.69 76 PRO A C 1
ATOM 577 O O . PRO A 1 76 ? 12.352 34.156 20.094 1 92.69 76 PRO A O 1
ATOM 580 N N . PRO A 1 77 ? 11.867 35.844 21.516 1 94 77 PRO A N 1
ATOM 581 C CA . PRO A 1 77 ? 11.055 34.938 22.312 1 94 77 PRO A CA 1
ATOM 582 C C . PRO A 1 77 ? 9.844 34.406 21.547 1 94 77 PRO A C 1
ATOM 584 O O . PRO A 1 77 ? 9.352 35.062 20.625 1 94 77 PRO A O 1
ATOM 587 N N . PHE A 1 78 ? 9.477 33.219 21.938 1 96 78 PHE A N 1
ATOM 588 C CA . PHE A 1 78 ? 8.32 32.594 21.312 1 96 78 PHE A CA 1
ATOM 589 C C . PHE A 1 78 ? 7.035 33.312 21.703 1 96 78 PHE A C 1
ATOM 591 O O . PHE A 1 78 ? 6.582 33.188 22.844 1 96 78 PHE A O 1
ATOM 598 N N . ARG A 1 79 ? 6.516 34.125 20.797 1 93.81 79 ARG A N 1
ATOM 599 C CA . ARG A 1 79 ? 5.281 34.875 20.984 1 93.81 79 ARG A CA 1
ATOM 600 C C . ARG A 1 79 ? 4.391 34.781 19.75 1 93.81 79 ARG A C 1
ATOM 602 O O . ARG A 1 79 ? 4.383 35.688 18.922 1 93.81 79 ARG A O 1
ATOM 609 N N . PRO A 1 80 ? 3.592 33.688 19.859 1 91.56 80 PRO A N 1
ATOM 610 C CA . PRO A 1 80 ? 2.674 33.562 18.719 1 91.56 80 PRO A CA 1
ATOM 611 C C . PRO A 1 80 ? 1.579 34.625 18.75 1 91.56 80 PRO A C 1
ATOM 613 O O . PRO A 1 80 ? 1.228 35.125 19.812 1 91.56 80 PRO A O 1
ATOM 616 N N . GLY A 1 81 ? 1.195 35.125 17.656 1 87.12 81 GLY A N 1
ATOM 617 C CA . GLY A 1 81 ? 0.184 36.188 17.547 1 87.12 81 GLY A CA 1
ATOM 618 C C . GLY A 1 81 ? -1.176 35.75 18.062 1 87.12 81 GLY A C 1
ATOM 619 O O . GLY A 1 81 ? -2.012 36.562 18.406 1 87.12 81 GLY A O 1
ATOM 620 N N . ARG A 1 82 ? -1.423 34.469 18.172 1 91.69 82 ARG A N 1
ATOM 621 C CA . ARG A 1 82 ? -2.676 33.875 18.641 1 91.69 82 ARG A CA 1
ATOM 622 C C . ARG A 1 82 ? -2.42 32.781 19.656 1 91.69 82 ARG A C 1
ATOM 624 O O . ARG A 1 82 ? -1.29 32.312 19.781 1 91.69 82 ARG A O 1
ATOM 631 N N . VAL A 1 83 ? -3.453 32.469 20.406 1 91.56 83 VAL A N 1
ATOM 632 C CA . VAL A 1 83 ? -3.33 31.375 21.359 1 91.56 83 VAL A CA 1
ATOM 633 C C . VAL A 1 83 ? -3.129 30.062 20.609 1 91.56 83 VAL A C 1
ATOM 635 O O . VAL A 1 83 ? -3.768 29.812 19.578 1 91.56 83 VAL A O 1
ATOM 638 N N . GLN A 1 84 ? -2.248 29.266 21.109 1 94.31 84 GLN A N 1
ATOM 639 C CA . GLN A 1 84 ? -1.949 27.984 20.469 1 94.31 84 GLN A CA 1
ATOM 640 C C . GLN A 1 84 ? -3.193 27.109 20.406 1 94.31 84 GLN A C 1
ATOM 642 O O . GLN A 1 84 ? -3.982 27.047 21.344 1 94.31 84 GLN A O 1
ATOM 647 N N . GLY A 1 85 ? -3.277 26.391 19.297 1 95.56 85 GLY A N 1
ATOM 648 C CA . GLY A 1 85 ? -4.395 25.469 19.141 1 95.56 85 GLY A CA 1
ATOM 649 C C . GLY A 1 85 ? -5.441 25.953 18.156 1 95.56 85 GLY A C 1
ATOM 650 O O . GLY A 1 85 ? -5.133 26.734 17.25 1 95.56 85 GLY A O 1
ATOM 651 N N . PHE A 1 86 ? -6.641 25.344 18.297 1 94.94 86 PHE A N 1
ATOM 652 C CA . PHE A 1 86 ? -7.758 25.641 17.406 1 94.94 86 PHE A CA 1
ATOM 653 C C . PHE A 1 86 ? -8.148 27.109 17.5 1 94.94 86 PHE A C 1
ATOM 655 O O . PHE A 1 86 ? -8.219 27.672 18.594 1 94.94 86 PHE A O 1
ATOM 662 N N . GLN A 1 87 ? -8.297 27.719 16.266 1 92.56 87 GLN A N 1
ATOM 663 C CA . GLN A 1 87 ? -8.734 29.094 16.156 1 92.56 87 GLN A CA 1
ATOM 664 C C . GLN A 1 87 ? -10.117 29.188 15.508 1 92.56 87 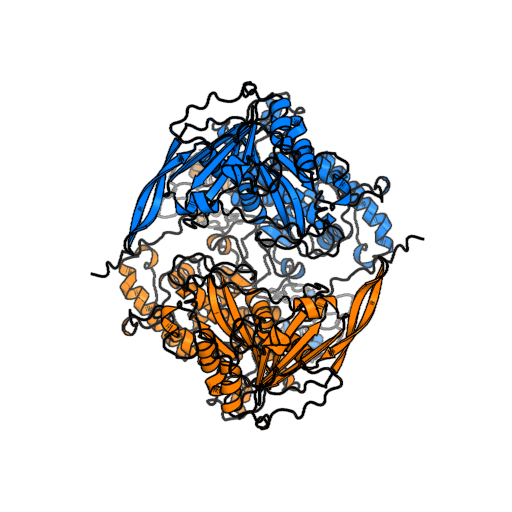GLN A C 1
ATOM 666 O O . GLN A 1 87 ? -10.328 28.703 14.398 1 92.56 87 GLN A O 1
ATOM 671 N N . LEU A 1 88 ? -10.984 29.797 16.219 1 87.31 88 LEU A N 1
ATOM 672 C CA . LEU A 1 88 ? -12.297 30.031 15.625 1 87.31 88 LEU A CA 1
ATOM 673 C C . LEU A 1 88 ? -12.211 31 14.461 1 87.31 88 LEU A C 1
ATOM 675 O O . LEU A 1 88 ? -11.422 31.953 14.5 1 87.31 88 LEU A O 1
ATOM 679 N N . PRO A 1 89 ? -13.062 30.703 13.492 1 83.81 89 PRO A N 1
ATOM 680 C CA . PRO A 1 89 ? -13.07 31.656 12.375 1 83.81 89 PRO A CA 1
ATOM 681 C C . PRO A 1 89 ? -13.461 33.062 12.805 1 83.81 89 PRO A C 1
ATOM 683 O O . PRO A 1 89 ? -14.258 33.25 13.734 1 83.81 89 PRO A O 1
ATOM 686 N N . ASP A 1 90 ? -12.836 34.031 12.164 1 73.31 90 ASP A N 1
ATOM 687 C CA . ASP A 1 90 ? -13.047 35.438 12.5 1 73.31 90 ASP A CA 1
ATOM 688 C C . ASP A 1 90 ? -14.523 35.812 12.391 1 73.31 90 ASP A C 1
ATOM 690 O O . ASP A 1 90 ? -14.977 36.75 13.055 1 73.31 90 ASP A O 1
ATOM 694 N N . GLU A 1 91 ? -15.211 35 11.656 1 69.38 91 GLU A N 1
ATOM 695 C CA . GLU A 1 91 ? -16.625 35.312 11.43 1 69.38 91 GLU A CA 1
ATOM 696 C C . GLU A 1 91 ? -17.453 35.031 12.68 1 69.38 91 GLU A C 1
ATOM 698 O O . GLU A 1 91 ? -18.547 35.562 12.836 1 69.38 91 GLU A O 1
ATOM 703 N N . ILE A 1 92 ? -16.828 34.25 13.516 1 69.31 92 ILE A N 1
ATOM 704 C CA . ILE A 1 92 ? -17.547 33.844 14.719 1 69.31 92 ILE A CA 1
ATOM 705 C C . ILE A 1 92 ? -17.188 34.781 15.875 1 69.31 92 ILE A C 1
ATOM 707 O O . ILE A 1 92 ? -16.031 34.844 16.297 1 69.31 92 ILE A O 1
ATOM 711 N N . ARG A 1 93 ? -18.062 35.75 16.375 1 58.31 93 ARG A N 1
ATOM 712 C CA . ARG A 1 93 ? -17.75 36.781 17.344 1 58.31 93 ARG A CA 1
ATOM 713 C C . ARG A 1 93 ? -18.578 36.594 18.625 1 58.31 93 ARG A C 1
ATOM 715 O O . ARG A 1 93 ? -18.141 37.031 19.703 1 58.31 93 ARG A O 1
ATOM 722 N N . THR A 1 94 ? -19.594 35.844 18.531 1 66.12 94 THR A N 1
ATOM 723 C CA . THR A 1 94 ? -20.5 35.781 19.688 1 66.12 94 THR A CA 1
ATOM 724 C C . THR A 1 94 ? -20.453 34.406 20.344 1 66.12 94 THR A C 1
ATOM 726 O O . THR A 1 94 ? -20.078 33.438 19.703 1 66.12 94 THR A O 1
ATOM 729 N N . ARG A 1 95 ? -20.719 34.469 21.609 1 64.56 95 ARG A N 1
ATOM 730 C CA . ARG A 1 95 ? -20.797 33.219 22.391 1 64.56 95 ARG A CA 1
ATOM 731 C C . ARG A 1 95 ? -21.828 32.281 21.781 1 64.56 95 ARG A C 1
ATOM 733 O O . ARG A 1 95 ? -21.625 31.062 21.781 1 64.56 95 ARG A O 1
ATOM 740 N N . THR A 1 96 ? -22.766 32.812 21.312 1 63.84 96 THR A N 1
ATOM 741 C CA . THR A 1 96 ? -23.828 32.031 20.719 1 63.84 96 THR A CA 1
ATOM 742 C C . THR A 1 96 ? -23.328 31.297 19.469 1 63.84 96 THR A C 1
ATOM 744 O O . THR A 1 96 ? -23.688 30.141 19.234 1 63.84 96 THR A O 1
ATOM 747 N N . GLU A 1 97 ? -22.469 31.953 18.812 1 67.44 97 GLU A N 1
ATOM 748 C CA . GLU A 1 97 ? -21.938 31.344 17.594 1 67.44 97 GLU A CA 1
ATOM 749 C C . GLU A 1 97 ? -20.953 30.234 17.922 1 67.44 97 GLU A C 1
ATOM 751 O O . GLU A 1 97 ? -20.875 29.234 17.203 1 67.44 97 GLU A O 1
ATOM 756 N N . LYS A 1 98 ? -20.312 30.516 19 1 68 98 LYS A N 1
ATOM 757 C CA . LYS A 1 98 ? -19.359 29.5 19.453 1 68 98 LYS A CA 1
ATOM 758 C C . LYS A 1 98 ? -20.062 28.219 19.859 1 68 98 LYS A C 1
ATOM 760 O O . LYS A 1 98 ? -19.5 27.125 19.734 1 68 98 LYS A O 1
ATOM 765 N N . SER A 1 99 ? -21.234 28.438 20.297 1 68.75 99 SER A N 1
ATOM 766 C CA . SER A 1 99 ? -22 27.297 20.766 1 68.75 99 SER A CA 1
ATOM 767 C C . SER A 1 99 ? -22.438 26.406 19.609 1 68.75 99 SER A C 1
ATOM 769 O O . SER A 1 99 ? -22.922 25.297 19.828 1 68.75 99 SER A O 1
ATOM 771 N N . ARG A 1 100 ? -22.031 26.844 18.484 1 70.69 100 ARG A N 1
ATOM 772 C CA . ARG A 1 100 ? -22.438 26.109 17.281 1 70.69 100 ARG A CA 1
ATOM 773 C C . ARG A 1 100 ? -21.484 24.953 17 1 70.69 100 ARG A C 1
ATOM 775 O O . ARG A 1 100 ? -21.844 24.016 16.281 1 70.69 100 ARG A O 1
ATOM 782 N N . TYR A 1 101 ? -20.344 25.062 17.578 1 83.5 101 TYR A N 1
ATOM 783 C CA . TYR A 1 101 ? -19.359 24.031 17.234 1 83.5 101 TYR A CA 1
ATOM 784 C C . TYR A 1 101 ? -19.453 22.859 18.188 1 83.5 101 TYR A C 1
ATOM 786 O O . TYR A 1 101 ? -18.562 22.656 19.031 1 83.5 101 TYR A O 1
ATOM 794 N N . LEU A 1 102 ? -20.531 22.094 17.891 1 85.69 102 LEU A N 1
ATOM 795 C CA . LEU A 1 102 ? -20.875 20.984 18.797 1 85.69 102 LEU A CA 1
ATOM 796 C C . LEU A 1 102 ? -20.781 19.656 18.062 1 85.69 102 LEU A C 1
ATOM 798 O O . LEU A 1 102 ? -20.797 18.594 18.703 1 85.69 102 LEU A O 1
ATOM 802 N N . SER A 1 103 ? -20.609 19.797 16.766 1 91.25 103 SER A N 1
ATOM 803 C CA . SER A 1 103 ? -20.609 18.562 16 1 91.25 103 SER A CA 1
ATOM 804 C C . SER A 1 103 ? -19.391 18.469 15.094 1 91.25 103 SER A C 1
ATOM 806 O O . SER A 1 103 ? -18.766 19.484 14.781 1 91.25 103 SER A O 1
ATOM 808 N N . VAL A 1 104 ? -19.078 17.266 14.719 1 95.12 104 VAL A N 1
ATOM 809 C CA . VAL A 1 104 ? -17.875 17 13.922 1 95.12 104 VAL A CA 1
ATOM 810 C C . VAL A 1 104 ? -18.016 17.656 12.547 1 95.12 104 VAL A C 1
ATOM 812 O O . VAL A 1 104 ? -17.031 18.109 11.977 1 95.12 104 VAL A O 1
ATOM 815 N N . VAL A 1 105 ? -19.234 17.781 12.031 1 95.81 105 VAL A N 1
ATOM 816 C CA . VAL A 1 105 ? -19.484 18.281 10.68 1 95.81 105 VAL A CA 1
ATOM 817 C C . VAL A 1 105 ? -19.109 19.766 10.609 1 95.81 105 VAL A C 1
ATOM 819 O O . VAL A 1 105 ? -18.625 20.234 9.578 1 95.81 105 VAL A O 1
ATOM 822 N N . GLU A 1 106 ? -19.312 20.469 11.688 1 94.19 106 GLU A N 1
ATOM 823 C CA . GLU A 1 106 ? -19.016 21.906 11.719 1 94.19 106 GLU A CA 1
ATOM 824 C C . GLU A 1 106 ? -17.516 22.156 11.5 1 94.19 106 GLU A C 1
ATOM 826 O O . GLU A 1 106 ? -17.141 23.141 10.875 1 94.19 106 GLU A O 1
ATOM 831 N N . PHE A 1 107 ? -16.766 21.281 12 1 96.38 107 PHE A N 1
ATOM 832 C CA . PHE A 1 107 ? -15.32 21.453 11.867 1 96.38 107 PHE A CA 1
ATOM 833 C C . PHE A 1 107 ? -14.875 21.188 10.438 1 96.38 107 PHE A C 1
ATOM 835 O O . PHE A 1 107 ? -14.008 21.875 9.906 1 96.38 107 PHE A O 1
ATOM 842 N N . PHE A 1 108 ? -15.461 20.172 9.82 1 97.69 108 PHE A N 1
ATOM 843 C CA . PHE A 1 108 ? -15.148 19.891 8.43 1 97.69 108 PHE A CA 1
ATOM 844 C C . PHE A 1 108 ? -15.625 21.016 7.52 1 97.69 108 PHE A C 1
ATOM 846 O O . PHE A 1 108 ? -14.945 21.375 6.555 1 97.69 108 PHE A O 1
ATOM 853 N N . GLN A 1 109 ? -16.672 21.594 7.871 1 96.12 109 GLN A N 1
ATOM 854 C CA . GLN A 1 109 ? -17.266 22.641 7.059 1 96.12 109 GLN A CA 1
ATOM 855 C C . GLN A 1 109 ? -16.531 23.969 7.234 1 96.12 109 GLN A C 1
ATOM 857 O O . GLN A 1 109 ? -16.844 24.953 6.574 1 96.12 109 GLN A O 1
ATOM 862 N N . MET A 1 110 ? -15.57 23.969 8.086 1 95.62 110 MET A N 1
ATOM 863 C CA . MET A 1 110 ? -14.68 25.125 8.141 1 95.62 110 MET A CA 1
ATOM 864 C C . MET A 1 110 ? -13.688 25.109 6.988 1 95.62 110 MET A C 1
ATOM 866 O O . MET A 1 110 ? -13.156 26.156 6.605 1 95.62 110 MET A O 1
ATOM 870 N N . PHE A 1 111 ? -13.406 23.938 6.531 1 97.69 111 PHE A N 1
ATOM 871 C CA . PHE A 1 111 ? -12.523 23.781 5.379 1 97.69 111 PHE A CA 1
ATOM 872 C C . PHE A 1 111 ? -13.328 23.75 4.086 1 97.69 111 PHE A C 1
ATOM 874 O O . PHE A 1 111 ? -13.031 24.5 3.146 1 97.69 111 PHE A O 1
ATOM 881 N N . PHE A 1 112 ? -14.266 22.906 4.074 1 98 112 PHE A N 1
ATOM 882 C CA . PHE A 1 112 ? -15.227 22.906 2.98 1 98 112 PHE A CA 1
ATOM 883 C C . PHE A 1 112 ? -16.484 23.672 3.365 1 98 112 PHE A C 1
ATOM 885 O O . PHE A 1 112 ? -17.562 23.078 3.537 1 98 112 PHE A O 1
ATOM 892 N N . THR A 1 113 ? -16.344 24.969 3.369 1 96.31 113 THR A N 1
ATOM 893 C CA . THR A 1 113 ? -17.438 25.859 3.777 1 96.31 113 THR A CA 1
ATOM 894 C C . THR A 1 113 ? -18.578 25.812 2.764 1 96.31 113 THR A C 1
ATOM 896 O O . THR A 1 113 ? -18.391 25.391 1.624 1 96.31 113 THR A O 1
ATOM 899 N N . LEU A 1 114 ? -19.656 26.266 3.184 1 96.19 114 LEU A N 1
ATOM 900 C CA . LEU A 1 114 ? -20.812 26.328 2.289 1 96.19 114 LEU A CA 1
ATOM 901 C C . LEU A 1 114 ? -20.5 27.188 1.067 1 96.19 114 LEU A C 1
ATOM 903 O O . LEU A 1 114 ? -20.938 26.875 -0.044 1 96.19 114 LEU A O 1
ATOM 907 N N . ASP A 1 115 ? -19.734 28.188 1.271 1 95.56 115 ASP A N 1
ATOM 908 C CA . ASP A 1 115 ? -19.391 29.094 0.179 1 95.56 115 ASP A CA 1
ATOM 909 C C . ASP A 1 115 ? -18.531 28.391 -0.865 1 95.56 115 ASP A C 1
ATOM 911 O O . ASP A 1 115 ? -18.812 28.469 -2.062 1 95.56 115 ASP A O 1
ATOM 915 N N . VAL A 1 116 ? -17.484 27.797 -0.408 1 97.31 116 VAL A N 1
ATOM 916 C CA . VAL A 1 116 ? -16.578 27.125 -1.347 1 97.31 116 VAL A CA 1
ATOM 917 C C . VAL A 1 116 ? -17.312 25.984 -2.037 1 97.31 116 VAL A C 1
ATOM 919 O O . VAL A 1 116 ? -17.156 25.766 -3.244 1 97.31 116 VAL A O 1
ATOM 922 N N . VAL A 1 117 ? -18.109 25.219 -1.322 1 98.19 117 VAL A N 1
ATOM 923 C CA . VAL A 1 117 ? -18.891 24.125 -1.895 1 98.19 117 VAL A CA 1
ATOM 924 C C . VAL A 1 117 ? -19.875 24.672 -2.918 1 98.19 117 VAL A C 1
ATOM 926 O O . VAL A 1 117 ? -20.094 24.047 -3.965 1 98.19 117 VAL A O 1
ATOM 929 N N . GLY A 1 118 ? -20.438 25.812 -2.547 1 97.94 118 GLY A N 1
ATOM 930 C CA . GLY A 1 118 ? -21.297 26.469 -3.521 1 97.94 118 GLY A CA 1
ATOM 931 C C . GLY A 1 118 ? -20.594 26.766 -4.832 1 97.94 118 GLY A C 1
ATOM 932 O O . GLY A 1 118 ? -21.141 26.531 -5.906 1 97.94 118 GLY A O 1
ATOM 933 N N . ARG A 1 119 ? -19.438 27.266 -4.75 1 97.56 119 ARG A N 1
ATOM 934 C CA . ARG A 1 119 ? -18.656 27.547 -5.945 1 97.56 119 ARG A CA 1
ATOM 935 C C . ARG A 1 119 ? -18.312 26.266 -6.703 1 97.56 119 ARG A C 1
ATOM 937 O O . ARG A 1 119 ? -18.359 26.25 -7.934 1 97.56 119 ARG A O 1
ATOM 944 N N . LEU A 1 120 ? -17.969 25.25 -5.988 1 98.19 120 LEU A N 1
ATOM 945 C CA . LEU A 1 120 ? -17.656 23.969 -6.621 1 98.19 120 LEU A CA 1
ATOM 946 C C . LEU A 1 120 ? -18.875 23.438 -7.375 1 98.19 120 LEU A C 1
ATOM 948 O O . LEU A 1 120 ? -18.734 22.875 -8.469 1 98.19 120 LEU A O 1
ATOM 952 N N . CYS A 1 121 ? -20.031 23.578 -6.781 1 98.38 121 CYS A N 1
ATOM 953 C CA . CYS A 1 121 ? -21.266 23.188 -7.453 1 98.38 121 CYS A CA 1
ATOM 954 C C . CYS A 1 121 ? -21.453 23.984 -8.742 1 98.38 121 CYS A C 1
ATOM 956 O O . CYS A 1 121 ? -21.766 23.406 -9.789 1 98.38 121 CYS A O 1
ATOM 958 N N . GLU A 1 122 ? -21.188 25.25 -8.648 1 97.75 122 GLU A N 1
ATOM 959 C CA . GLU A 1 122 ? -21.328 26.109 -9.82 1 97.75 122 GLU A CA 1
ATOM 960 C C . GLU A 1 122 ? -20.406 25.672 -10.945 1 97.75 122 GLU A C 1
ATOM 962 O O . GLU A 1 122 ? -20.828 25.531 -12.094 1 97.75 122 GLU A O 1
ATOM 967 N N . TYR A 1 123 ? -19.188 25.5 -10.609 1 97.56 123 TYR A N 1
ATOM 968 C CA . TYR A 1 123 ? -18.203 25.094 -11.609 1 97.56 123 TYR A CA 1
ATOM 969 C C . TYR A 1 123 ? -18.562 23.734 -12.203 1 97.56 123 TYR A C 1
ATOM 971 O O . TYR A 1 123 ? -18.422 23.531 -13.414 1 97.56 123 TYR A O 1
ATOM 979 N N . THR A 1 124 ? -18.984 22.797 -11.406 1 97.75 124 THR A N 1
ATOM 980 C CA . THR A 1 124 ? -19.344 21.453 -11.852 1 97.75 124 THR A CA 1
ATOM 981 C C . THR A 1 124 ? -20.562 21.5 -12.766 1 97.75 124 THR A C 1
ATOM 983 O O . THR A 1 124 ? -20.594 20.828 -13.797 1 97.75 124 THR A O 1
ATOM 986 N N . ASN A 1 125 ? -21.531 22.266 -12.344 1 97.44 125 ASN A N 1
ATOM 987 C CA . ASN A 1 125 ? -22.719 22.422 -13.172 1 97.44 125 ASN A CA 1
ATOM 988 C C . ASN A 1 125 ? -22.375 23.047 -14.523 1 97.44 125 ASN A C 1
ATOM 990 O O . ASN A 1 125 ? -22.875 22.578 -15.562 1 97.44 125 ASN A O 1
ATOM 994 N N . GLU A 1 126 ? -21.578 24.016 -14.508 1 96.38 126 GLU A N 1
ATOM 995 C CA . GLU A 1 126 ? -21.141 24.625 -15.758 1 96.38 126 GLU A CA 1
ATOM 996 C C . GLU A 1 126 ? -20.406 23.609 -16.641 1 96.38 126 GLU A C 1
ATOM 998 O O . GLU A 1 126 ? -20.625 23.578 -17.859 1 96.38 126 GLU A O 1
ATOM 1003 N N . SER A 1 127 ? -19.562 22.891 -16.031 1 95.56 127 SER A N 1
ATOM 1004 C CA . SER A 1 127 ? -18.828 21.844 -16.75 1 95.56 127 SER A CA 1
ATOM 1005 C C . SER A 1 127 ? -19.797 20.828 -17.359 1 95.56 127 SER A C 1
ATOM 1007 O O . SER A 1 127 ? -19.609 20.422 -18.516 1 95.56 127 SER A O 1
ATOM 1009 N N . ALA A 1 128 ? -20.766 20.422 -16.594 1 96.62 128 ALA A N 1
ATOM 1010 C CA . ALA A 1 128 ? -21.75 19.469 -17.094 1 96.62 128 ALA A CA 1
ATOM 1011 C C . ALA A 1 128 ? -22.5 20.047 -18.297 1 96.62 128 ALA A C 1
ATOM 1013 O O . ALA A 1 128 ? -22.688 19.359 -19.297 1 96.62 128 ALA A O 1
ATOM 1014 N N . HIS A 1 129 ? -22.859 21.25 -18.25 1 94.81 129 HIS A N 1
ATOM 1015 C CA . HIS A 1 129 ? -23.625 21.875 -19.312 1 94.81 129 HIS A CA 1
ATOM 1016 C C . HIS A 1 129 ? -22.781 22.062 -20.562 1 94.81 129 HIS A C 1
ATOM 1018 O O . HIS A 1 129 ? -23.297 21.984 -21.672 1 94.81 129 HIS A O 1
ATOM 1024 N N . THR A 1 130 ? -21.578 22.312 -20.406 1 92.5 130 THR A N 1
ATOM 1025 C CA . THR A 1 130 ? -20.703 22.594 -21.531 1 92.5 130 THR A CA 1
ATOM 1026 C C . THR A 1 130 ? -20.172 21.297 -22.141 1 92.5 130 THR A C 1
ATOM 1028 O O . THR A 1 130 ? -20.172 21.125 -23.359 1 92.5 130 THR A O 1
ATOM 1031 N N . THR A 1 131 ? -19.703 20.391 -21.281 1 91.06 131 THR A N 1
ATOM 1032 C CA . THR A 1 131 ? -19.062 19.156 -21.75 1 91.06 131 THR A CA 1
ATOM 1033 C C . THR A 1 131 ? -20.078 18.047 -21.922 1 91.06 131 THR A C 1
ATOM 1035 O O . THR A 1 131 ? -19.797 17.031 -22.547 1 91.06 131 THR A O 1
ATOM 1038 N N . GLY A 1 132 ? -21.203 18.203 -21.391 1 88.62 132 GLY A N 1
ATOM 1039 C CA . GLY A 1 132 ? -22.25 17.203 -21.484 1 88.62 132 GLY A CA 1
ATOM 1040 C C . GLY A 1 132 ? -22.625 16.859 -22.922 1 88.62 132 GLY A C 1
ATOM 1041 O O . GLY A 1 132 ? -23.047 15.742 -23.203 1 88.62 132 GLY A O 1
ATOM 1042 N N . ILE A 1 133 ? -22.391 17.781 -23.812 1 86.38 133 ILE A N 1
ATOM 1043 C CA . ILE A 1 133 ? -22.703 17.578 -25.234 1 86.38 133 ILE A CA 1
ATOM 1044 C C . ILE A 1 133 ? -21.812 16.5 -25.828 1 86.38 133 ILE A C 1
ATOM 1046 O O . ILE A 1 133 ? -22.25 15.688 -26.641 1 86.38 133 ILE A O 1
ATOM 1050 N N . SER A 1 134 ? -20.641 16.484 -25.281 1 90.12 134 SER A N 1
ATOM 1051 C CA . SER A 1 134 ? -19.656 15.539 -25.812 1 90.12 134 SER A CA 1
ATOM 1052 C C . SER A 1 134 ? -19.766 14.188 -25.109 1 90.12 134 SER A C 1
ATOM 1054 O O . SER A 1 134 ? -19.188 13.195 -25.562 1 90.12 134 SER A O 1
ATOM 1056 N N . LYS A 1 135 ? -20.516 14.125 -24.016 1 92.94 135 LYS A N 1
ATOM 1057 C CA . LYS A 1 135 ? -20.75 12.891 -23.281 1 92.94 135 LYS A CA 1
ATOM 1058 C C . LYS A 1 135 ? -22.234 12.672 -23.031 1 92.94 135 LYS A C 1
ATOM 1060 O O . LYS A 1 135 ? -22.688 12.641 -21.891 1 92.94 135 LYS A O 1
ATOM 1065 N N . PRO A 1 136 ? -22.906 12.438 -24.062 1 90.88 136 PRO A N 1
ATOM 1066 C CA . PRO A 1 136 ? -24.359 12.43 -23.984 1 90.88 136 PRO A CA 1
ATOM 1067 C C . PRO A 1 136 ? -24.891 11.344 -23.062 1 90.88 136 PRO A C 1
ATOM 1069 O O . PRO A 1 136 ? -25.875 11.555 -22.344 1 90.88 136 PRO A O 1
ATOM 1072 N N . GLU A 1 137 ? -24.281 10.18 -23.031 1 91.31 137 GLU A N 1
ATOM 1073 C CA . GLU A 1 137 ? -24.75 9.086 -22.188 1 91.31 137 GLU A CA 1
ATOM 1074 C C . GLU A 1 137 ? -24.625 9.445 -20.703 1 91.31 137 GLU A C 1
ATOM 1076 O O . GLU A 1 137 ? -25.531 9.164 -19.922 1 91.31 137 GLU A O 1
ATOM 1081 N N . MET A 1 138 ? -23.594 10.109 -20.453 1 92.38 138 MET A N 1
ATOM 1082 C CA . MET A 1 138 ? -23.359 10.508 -19.062 1 92.38 138 MET A CA 1
ATOM 1083 C C . MET A 1 138 ? -24.234 11.695 -18.688 1 92.38 138 MET A C 1
ATOM 1085 O O . MET A 1 138 ? -24.672 11.797 -17.531 1 92.38 138 MET A O 1
ATOM 1089 N N . TYR A 1 139 ? -24.438 12.531 -19.609 1 94 139 TYR A N 1
ATOM 1090 C CA . TYR A 1 139 ? -25.188 13.75 -19.344 1 94 139 TYR A CA 1
ATOM 1091 C C . TYR A 1 139 ? -26.688 13.453 -19.219 1 94 139 TYR A C 1
ATOM 1093 O O . TYR A 1 139 ? -27.422 14.211 -18.594 1 94 139 TYR A O 1
ATOM 1101 N N . LYS A 1 140 ? -27.094 12.391 -19.781 1 93.94 140 LYS A N 1
ATOM 1102 C CA . LYS A 1 140 ? -28.516 12.039 -19.75 1 93.94 140 LYS A CA 1
ATOM 1103 C C . LYS A 1 140 ? -29.047 12 -18.328 1 93.94 140 LYS A C 1
ATOM 1105 O O . LYS A 1 140 ? -28.516 11.273 -17.484 1 93.94 140 LYS A O 1
ATOM 1110 N N . GLY A 1 141 ? -30.078 12.844 -18.016 1 93.25 141 GLY A N 1
ATOM 1111 C CA . GLY A 1 141 ? -30.703 12.844 -16.703 1 93.25 141 GLY A CA 1
ATOM 1112 C C . GLY A 1 141 ? -30 13.766 -15.719 1 93.25 141 GLY A C 1
ATOM 1113 O O . GLY A 1 141 ? -30.359 13.789 -14.539 1 93.25 141 GLY A O 1
ATOM 1114 N N . TRP A 1 142 ? -29.062 14.562 -16.266 1 96.06 142 TRP A N 1
ATOM 1115 C CA . TRP A 1 142 ? -28.328 15.469 -15.391 1 96.06 142 TRP A CA 1
ATOM 1116 C C . TRP A 1 142 ? -29.25 16.516 -14.789 1 96.06 142 TRP A C 1
ATOM 1118 O O . TRP A 1 142 ? -30.141 17.047 -15.469 1 96.06 142 TRP A O 1
ATOM 1128 N N . PHE A 1 143 ? -29.109 16.75 -13.555 1 96.75 143 PHE A N 1
ATOM 1129 C CA . PHE A 1 143 ? -29.672 17.906 -12.867 1 96.75 143 PHE A CA 1
ATOM 1130 C C . PHE A 1 143 ? -28.609 18.578 -12 1 96.75 143 PHE A C 1
ATOM 1132 O O . PHE A 1 143 ? -27.672 17.922 -11.523 1 96.75 143 PHE A O 1
ATOM 1139 N N . ASP A 1 144 ? -28.75 19.828 -11.859 1 97.94 144 ASP A N 1
ATOM 1140 C CA . ASP A 1 144 ? -27.703 20.609 -11.195 1 97.94 144 ASP A CA 1
ATOM 1141 C C . ASP A 1 144 ? -27.484 20.141 -9.766 1 97.94 144 ASP A C 1
ATOM 1143 O O . ASP A 1 144 ? -28.453 19.844 -9.047 1 97.94 144 ASP A O 1
ATOM 1147 N N . VAL A 1 145 ? -26.234 20.062 -9.453 1 98.25 145 VAL A N 1
ATOM 1148 C CA . VAL A 1 145 ? -25.875 19.625 -8.109 1 98.25 145 VAL A CA 1
ATOM 1149 C C . VAL A 1 145 ? -25.969 20.812 -7.148 1 98.25 145 VAL A C 1
ATOM 1151 O O . VAL A 1 145 ? -25.594 2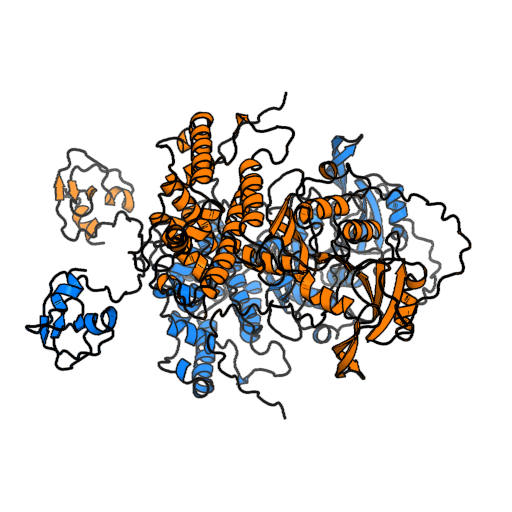1.938 -7.504 1 98.25 145 VAL A O 1
ATOM 1154 N N . GLU A 1 146 ? -26.469 20.562 -5.984 1 98.12 146 GLU A N 1
ATOM 1155 C CA . GLU A 1 146 ? -26.578 21.547 -4.906 1 98.12 146 GLU A CA 1
ATOM 1156 C C . GLU A 1 146 ? -25.641 21.203 -3.752 1 98.12 146 GLU A C 1
ATOM 1158 O O . GLU A 1 146 ? -25.125 20.094 -3.664 1 98.12 146 GLU A O 1
ATOM 1163 N N . PRO A 1 147 ? -25.406 22.172 -2.914 1 98.06 147 PRO A N 1
ATOM 1164 C CA . PRO A 1 147 ? -24.422 21.969 -1.849 1 98.06 147 PRO A CA 1
ATOM 1165 C C . PRO A 1 147 ? -24.719 20.766 -0.977 1 98.06 147 PRO A C 1
ATOM 1167 O O . PRO A 1 147 ? -23.828 20 -0.622 1 98.06 147 PRO A O 1
ATOM 1170 N N . GLU A 1 148 ? -25.906 20.562 -0.676 1 97.5 148 GLU A N 1
ATOM 1171 C CA . GLU A 1 148 ? -26.266 19.422 0.167 1 97.5 148 GLU A CA 1
ATOM 1172 C C . GLU A 1 148 ? -25.859 18.094 -0.482 1 97.5 148 GLU A C 1
ATOM 1174 O O . GLU A 1 148 ? -25.297 17.219 0.177 1 97.5 148 GLU A O 1
ATOM 1179 N N . GLU A 1 149 ? -26.156 18.031 -1.723 1 98.06 149 GLU A N 1
ATOM 1180 C CA . GLU A 1 149 ? -25.797 16.812 -2.457 1 98.06 149 GLU A CA 1
ATOM 1181 C C . GLU A 1 149 ? -24.281 16.703 -2.6 1 98.06 149 GLU A C 1
ATOM 1183 O O . GLU A 1 149 ? -23.734 15.594 -2.568 1 98.06 149 GLU A O 1
ATOM 1188 N N . PHE A 1 150 ? -23.656 17.812 -2.795 1 98.62 150 PHE A N 1
ATOM 1189 C CA . PHE A 1 150 ? -22.203 17.797 -2.922 1 98.62 150 PHE A CA 1
ATOM 1190 C C . PHE A 1 150 ? -21.547 17.297 -1.637 1 98.62 150 PHE A C 1
ATOM 1192 O O . PHE A 1 150 ? -20.578 16.547 -1.68 1 98.62 150 PHE A O 1
ATOM 1199 N N . TYR A 1 151 ? -22.094 17.703 -0.494 1 98.56 151 TYR A N 1
ATOM 1200 C CA . TYR A 1 151 ? -21.609 17.188 0.779 1 98.56 151 TYR A CA 1
ATOM 1201 C C . TYR A 1 151 ? -21.797 15.68 0.867 1 98.56 151 TYR A C 1
ATOM 1203 O O . TYR A 1 151 ? -20.938 14.969 1.39 1 98.56 151 TYR A O 1
ATOM 1211 N N . ARG A 1 152 ? -22.891 15.195 0.358 1 98.31 152 ARG A N 1
ATOM 1212 C CA . ARG A 1 152 ? -23.109 13.75 0.311 1 98.31 152 ARG A CA 1
ATOM 1213 C C . ARG A 1 152 ? -22.078 13.07 -0.586 1 98.31 152 ARG A C 1
ATOM 1215 O O . ARG A 1 152 ? -21.625 11.969 -0.281 1 98.31 152 ARG A O 1
ATOM 1222 N N . PHE A 1 153 ? -21.844 13.758 -1.677 1 98 153 PHE A N 1
ATOM 1223 C CA . PHE A 1 153 ? -20.812 13.281 -2.6 1 98 153 PHE A CA 1
ATOM 1224 C C . PHE A 1 153 ? -19.469 13.164 -1.902 1 98 153 PHE A C 1
ATOM 1226 O O . PHE A 1 153 ? -18.781 12.148 -2.021 1 98 153 PHE A O 1
ATOM 1233 N N . LEU A 1 154 ? -19.062 14.164 -1.12 1 98.06 154 LEU A N 1
ATOM 1234 C CA . LEU A 1 154 ? -17.812 14.141 -0.36 1 98.06 154 LEU A CA 1
ATOM 1235 C C . LEU A 1 154 ? -17.828 13.016 0.67 1 98.06 154 LEU A C 1
ATOM 1237 O O . LEU A 1 154 ? -16.812 12.328 0.854 1 98.06 154 LEU A O 1
ATOM 1241 N N . ALA A 1 155 ? -18.938 12.875 1.334 1 98.25 155 ALA A N 1
ATOM 1242 C CA . ALA A 1 155 ? -19.094 11.82 2.332 1 98.25 155 ALA A CA 1
ATOM 1243 C C . ALA A 1 155 ? -18.906 10.438 1.707 1 98.25 155 ALA A C 1
ATOM 1245 O O . ALA A 1 155 ? -18.266 9.562 2.293 1 98.25 155 ALA A O 1
ATOM 1246 N N . LEU A 1 156 ? -19.469 10.25 0.544 1 97.62 156 LEU A N 1
ATOM 1247 C CA . LEU A 1 156 ? -19.344 8.977 -0.158 1 97.62 156 LEU A CA 1
ATOM 1248 C C . LEU A 1 156 ? -17.891 8.68 -0.497 1 97.62 156 LEU A C 1
ATOM 1250 O O . LEU A 1 156 ? -17.422 7.547 -0.345 1 97.62 156 LEU A O 1
ATOM 1254 N N . LEU A 1 157 ? -17.203 9.688 -0.952 1 96.38 157 LEU A N 1
ATOM 1255 C CA . LEU A 1 157 ? -15.789 9.523 -1.254 1 96.38 157 LEU A CA 1
ATOM 1256 C C . LEU A 1 157 ? -15.016 9.102 -0.011 1 96.38 157 LEU A C 1
ATOM 1258 O O . LEU A 1 157 ? -14.148 8.227 -0.081 1 96.38 157 LEU A O 1
ATOM 1262 N N . MET A 1 158 ? -15.297 9.672 1.127 1 96.75 158 MET A N 1
ATOM 1263 C CA . MET A 1 158 ? -14.648 9.297 2.379 1 96.75 158 MET A CA 1
ATOM 1264 C C . MET A 1 158 ? -15.039 7.887 2.801 1 96.75 158 MET A C 1
ATOM 1266 O O . MET A 1 158 ? -14.211 7.129 3.305 1 96.75 158 MET A O 1
ATOM 1270 N N . TYR A 1 159 ? -16.359 7.547 2.572 1 97 159 TYR A N 1
ATOM 1271 C CA . TYR A 1 159 ? -16.828 6.203 2.877 1 97 159 TYR A CA 1
ATOM 1272 C C . TYR A 1 159 ? -16.047 5.156 2.1 1 97 159 TYR A C 1
ATOM 1274 O O . TYR A 1 159 ? -15.617 4.145 2.664 1 97 159 TYR A O 1
ATOM 1282 N N . MET A 1 160 ? -15.82 5.461 0.861 1 95.31 160 MET A N 1
ATOM 1283 C CA . MET A 1 160 ? -15.086 4.539 -0.001 1 95.31 160 MET A CA 1
ATOM 1284 C C . MET A 1 160 ? -13.625 4.434 0.436 1 95.31 160 MET A C 1
ATOM 1286 O O . MET A 1 160 ? -12.938 3.473 0.083 1 95.31 160 MET A O 1
ATOM 1290 N N . GLY A 1 161 ? -13.156 5.391 1.173 1 93.06 161 GLY A N 1
ATOM 1291 C CA . GLY A 1 161 ? -11.812 5.352 1.729 1 93.06 161 GLY A CA 1
ATOM 1292 C C . GLY A 1 161 ? -11.695 4.453 2.945 1 93.06 161 GLY A C 1
ATOM 1293 O O . GLY A 1 161 ? -10.688 3.768 3.123 1 93.06 161 GLY A O 1
ATOM 1294 N N . ILE A 1 162 ? -12.727 4.414 3.775 1 94.38 162 ILE A N 1
ATOM 1295 C CA . ILE A 1 162 ? -12.656 3.633 5.004 1 94.38 162 ILE A CA 1
ATOM 1296 C C . ILE A 1 162 ? -13.047 2.184 4.723 1 94.38 162 ILE A C 1
ATOM 1298 O O . ILE A 1 162 ? -12.633 1.271 5.441 1 94.38 162 ILE A O 1
ATOM 1302 N N . LEU A 1 163 ? -13.844 1.993 3.709 1 94.75 163 LEU A N 1
ATOM 1303 C CA . LEU A 1 163 ? -14.273 0.669 3.275 1 94.75 163 LEU A CA 1
ATOM 1304 C C . LEU A 1 163 ? -14.102 0.507 1.77 1 94.75 163 LEU A C 1
ATOM 1306 O O . LEU A 1 163 ? -15.07 0.61 1.013 1 94.75 163 LEU A O 1
ATOM 1310 N N . PRO A 1 164 ? -12.938 0.169 1.384 1 91.88 164 PRO A N 1
ATOM 1311 C CA . PRO A 1 164 ? -12.68 0.093 -0.056 1 91.88 164 PRO A CA 1
ATOM 1312 C C . PRO A 1 164 ? -13.242 -1.174 -0.691 1 91.88 164 PRO A C 1
ATOM 1314 O O . PRO A 1 164 ? -13.219 -2.242 -0.076 1 91.88 164 PRO A O 1
ATOM 1317 N N . ALA A 1 165 ? -13.773 -1.002 -1.812 1 93.06 165 ALA A N 1
ATOM 1318 C CA . ALA A 1 165 ? -14.211 -2.102 -2.666 1 93.06 165 ALA A CA 1
ATOM 1319 C C . ALA A 1 165 ? -13.414 -2.139 -3.967 1 93.06 165 ALA A C 1
ATOM 1321 O O . ALA A 1 165 ? -12.773 -1.15 -4.336 1 93.06 165 ALA A O 1
ATOM 1322 N N . PRO A 1 166 ? -13.391 -3.24 -4.652 1 90.38 166 PRO A N 1
ATOM 1323 C CA . PRO A 1 166 ? -12.547 -3.396 -5.84 1 90.38 166 PRO A CA 1
ATOM 1324 C C . PRO A 1 166 ? -12.938 -2.443 -6.969 1 90.38 166 PRO A C 1
ATOM 1326 O O . PRO A 1 166 ? -12.094 -2.092 -7.797 1 90.38 166 PRO A O 1
ATOM 1329 N N . SER A 1 167 ? -14.195 -2.066 -7.043 1 90.5 167 SER A N 1
ATOM 1330 C CA . SER A 1 167 ? -14.656 -1.145 -8.078 1 90.5 167 SER A CA 1
ATOM 1331 C C . SER A 1 167 ? -15.914 -0.396 -7.633 1 90.5 167 SER A C 1
ATOM 1333 O O . SER A 1 167 ? -16.562 -0.786 -6.66 1 90.5 167 SER A O 1
ATOM 1335 N N . VAL A 1 168 ? -16.156 0.65 -8.391 1 92 168 VAL A N 1
ATOM 1336 C CA . VAL A 1 168 ? -17.359 1.421 -8.102 1 92 168 VAL A CA 1
ATOM 1337 C C . VAL A 1 168 ? -18.594 0.547 -8.312 1 92 168 VAL A C 1
ATOM 1339 O O . VAL A 1 168 ? -19.562 0.625 -7.543 1 92 168 VAL A O 1
ATOM 1342 N N . GLU A 1 169 ? -18.547 -0.287 -9.297 1 93.44 169 GLU A N 1
ATOM 1343 C CA . GLU A 1 169 ? -19.672 -1.166 -9.609 1 93.44 169 GLU A CA 1
ATOM 1344 C C . GLU A 1 169 ? -19.984 -2.086 -8.438 1 93.44 169 GLU A C 1
ATOM 1346 O O . GLU A 1 169 ? -21.156 -2.365 -8.164 1 93.44 169 GLU A O 1
ATOM 1351 N N . ARG A 1 170 ? -19.016 -2.482 -7.754 1 94.75 170 ARG A N 1
ATOM 1352 C CA . ARG A 1 170 ? -19.203 -3.422 -6.656 1 94.75 170 ARG A CA 1
ATOM 1353 C C . ARG A 1 170 ? -19.859 -2.734 -5.457 1 94.75 170 ARG A C 1
ATOM 1355 O O . ARG A 1 170 ? -20.578 -3.367 -4.688 1 94.75 170 ARG A O 1
ATOM 1362 N N . PHE A 1 171 ? -19.656 -1.428 -5.344 1 95.75 171 PHE A N 1
ATOM 1363 C CA . PHE A 1 171 ? -20.312 -0.688 -4.27 1 95.75 171 PHE A CA 1
ATOM 1364 C C . PHE A 1 171 ? -21.828 -0.717 -4.438 1 95.75 171 PHE A C 1
ATOM 1366 O O . PHE A 1 171 ? -22.578 -0.572 -3.465 1 95.75 171 PHE A O 1
ATOM 1373 N N . TYR A 1 172 ? -22.266 -0.907 -5.68 1 95.81 172 TYR A N 1
ATOM 1374 C CA . TYR A 1 172 ? -23.688 -0.829 -5.988 1 95.81 172 TYR A CA 1
ATOM 1375 C C . TYR A 1 172 ? -24.219 -2.186 -6.426 1 95.81 172 TYR A C 1
ATOM 1377 O O . TYR A 1 172 ? -25.312 -2.273 -6.984 1 95.81 172 TYR A O 1
ATOM 1385 N N . SER A 1 173 ? -23.422 -3.211 -6.207 1 95.88 173 SER A N 1
ATOM 1386 C CA . SER A 1 173 ? -23.781 -4.547 -6.664 1 95.88 173 SER A CA 1
ATOM 1387 C C . SER A 1 173 ? -24.953 -5.105 -5.859 1 95.88 173 SER A C 1
ATOM 1389 O O . SER A 1 173 ? -25.047 -4.887 -4.648 1 95.88 173 SER A O 1
ATOM 1391 N N . ALA A 1 174 ? -25.844 -5.879 -6.516 1 95.19 174 ALA A N 1
ATOM 1392 C CA . ALA A 1 174 ? -26.953 -6.562 -5.859 1 95.19 174 ALA A CA 1
ATOM 1393 C C . ALA A 1 174 ? -26.562 -7.988 -5.469 1 95.19 174 ALA A C 1
ATOM 1395 O O . ALA A 1 174 ? -27.359 -8.703 -4.848 1 95.19 174 ALA A O 1
ATOM 1396 N N . LYS A 1 175 ? -25.406 -8.375 -5.824 1 95.44 175 LYS A N 1
ATOM 1397 C CA . LYS A 1 175 ? -24.953 -9.742 -5.582 1 95.44 175 LYS A CA 1
ATOM 1398 C C . LYS A 1 175 ? -24.406 -9.898 -4.164 1 95.44 175 LYS A C 1
ATOM 1400 O O . LYS A 1 175 ? -23.922 -8.93 -3.572 1 95.44 175 LYS A O 1
ATOM 1405 N N . SER A 1 176 ? -24.422 -11.086 -3.715 1 96.38 176 SER A N 1
ATOM 1406 C CA . SER A 1 176 ? -23.859 -11.383 -2.406 1 96.38 176 SER A CA 1
ATOM 1407 C C . SER A 1 176 ? -22.391 -10.961 -2.324 1 96.38 176 SER A C 1
ATOM 1409 O O . SER A 1 176 ? -21.734 -10.789 -3.352 1 96.38 176 SER A O 1
ATOM 1411 N N . LEU A 1 177 ? -21.922 -10.758 -1.063 1 97.5 177 LEU A N 1
ATOM 1412 C CA . LEU A 1 177 ? -20.594 -10.289 -0.73 1 97.5 177 LEU A CA 1
ATOM 1413 C C . LEU A 1 177 ? -20.516 -8.766 -0.785 1 97.5 177 LEU A C 1
ATOM 1415 O O . LEU A 1 177 ? -19.656 -8.156 -0.146 1 97.5 177 LEU A O 1
ATOM 1419 N N . TYR A 1 178 ? -21.422 -8.109 -1.64 1 97.56 178 TYR A N 1
ATOM 1420 C CA . TYR A 1 178 ? -21.328 -6.664 -1.782 1 97.56 178 TYR A CA 1
ATOM 1421 C C . TYR A 1 178 ? -22.672 -6 -1.486 1 97.56 178 TYR A C 1
ATOM 1423 O O . TYR A 1 178 ? -22.719 -4.828 -1.105 1 97.56 178 TYR A O 1
ATOM 1431 N N . ASN A 1 179 ? -23.781 -6.766 -1.772 1 96.56 179 ASN A N 1
ATOM 1432 C CA . ASN A 1 179 ? -25.094 -6.195 -1.482 1 96.56 179 ASN A CA 1
ATOM 1433 C C . ASN A 1 179 ? -25.219 -5.781 -0.019 1 96.56 179 ASN A C 1
ATOM 1435 O O . ASN A 1 179 ? -24.891 -6.559 0.879 1 96.56 179 ASN A O 1
ATOM 1439 N N . GLY A 1 180 ? -25.656 -4.539 0.193 1 95.75 180 GLY A N 1
ATOM 1440 C CA . GLY A 1 180 ? -25.734 -4.027 1.553 1 95.75 180 GLY A CA 1
ATOM 1441 C C . GLY A 1 180 ? -24.688 -2.973 1.85 1 95.75 180 GLY A C 1
ATOM 1442 O O . GLY A 1 180 ? -24.719 -2.322 2.896 1 95.75 180 GLY A O 1
ATOM 1443 N N . LEU A 1 181 ? -23.688 -2.834 0.912 1 97.44 181 LEU A N 1
ATOM 1444 C CA . LEU A 1 181 ? -22.781 -1.696 1.049 1 97.44 181 LEU A CA 1
ATOM 1445 C C . LEU A 1 181 ? -23.547 -0.381 0.976 1 97.44 181 LEU A C 1
ATOM 1447 O O . LEU A 1 181 ? -24.578 -0.291 0.288 1 97.44 181 LEU A O 1
ATOM 1451 N N . TRP A 1 182 ? -23.047 0.63 1.542 1 97.81 182 TRP A N 1
ATOM 1452 C CA . TRP A 1 182 ? -23.891 1.773 1.867 1 97.81 182 TRP A CA 1
ATOM 1453 C C . TRP A 1 182 ? -23.797 2.842 0.783 1 97.81 182 TRP A C 1
ATOM 1455 O O . TRP A 1 182 ? -24.406 3.91 0.906 1 97.81 182 TRP A O 1
ATOM 1465 N N . ALA A 1 183 ? -23.125 2.6 -0.26 1 97.44 183 ALA A N 1
ATOM 1466 C CA . ALA A 1 183 ? -23 3.602 -1.316 1 97.44 183 ALA A CA 1
ATOM 1467 C C . ALA A 1 183 ? -24.375 4.078 -1.779 1 97.44 183 ALA A C 1
ATOM 1469 O O . ALA A 1 183 ? -24.578 5.27 -2.01 1 97.44 183 ALA A O 1
ATOM 1470 N N . ARG A 1 184 ? -25.359 3.191 -1.782 1 95.31 184 ARG A N 1
ATOM 1471 C CA . ARG A 1 184 ? -26.719 3.49 -2.244 1 95.31 184 ARG A CA 1
ATOM 1472 C C . ARG A 1 184 ? -27.406 4.48 -1.312 1 95.31 184 ARG A C 1
ATOM 1474 O O . ARG A 1 184 ? -28.312 5.199 -1.728 1 95.31 184 ARG A O 1
ATOM 1481 N N . ALA A 1 185 ? -27.016 4.461 -0.114 1 96.75 185 ALA A N 1
ATOM 1482 C CA . ALA A 1 185 ? -27.625 5.355 0.87 1 96.75 185 ALA A CA 1
ATOM 1483 C C . ALA A 1 185 ? -27.203 6.801 0.632 1 96.75 185 ALA A C 1
ATOM 1485 O O . ALA A 1 185 ? -27.859 7.734 1.086 1 96.75 185 ALA A O 1
ATOM 1486 N N . PHE A 1 186 ? -26.109 7.004 -0.063 1 97.75 186 PHE A N 1
ATOM 1487 C CA . PHE A 1 186 ? -25.594 8.336 -0.347 1 97.75 186 PHE A CA 1
ATOM 1488 C C . PHE A 1 186 ? -26.203 8.891 -1.633 1 97.75 186 PHE A C 1
ATOM 1490 O O . PHE A 1 186 ? -26.672 10.031 -1.666 1 97.75 186 PHE A O 1
ATOM 1497 N N . MET A 1 187 ? -26.094 8.094 -2.674 1 96.88 187 MET A N 1
ATOM 1498 C CA . MET A 1 187 ? -26.641 8.469 -3.977 1 96.88 187 MET A CA 1
ATOM 1499 C C . MET A 1 187 ? -26.641 7.277 -4.934 1 96.88 187 MET A C 1
ATOM 1501 O O . MET A 1 187 ? -26 6.258 -4.652 1 96.88 187 MET A O 1
ATOM 1505 N N . GLU A 1 188 ? -27.297 7.43 -6.035 1 95.81 188 GLU A N 1
ATOM 1506 C CA . GLU A 1 188 ? -27.344 6.379 -7.047 1 95.81 188 GLU A CA 1
ATOM 1507 C C . GLU A 1 188 ? -26.031 6.277 -7.812 1 95.81 188 GLU A C 1
ATOM 1509 O O . GLU A 1 188 ? -25.281 7.246 -7.891 1 95.81 188 GLU A O 1
ATOM 1514 N N . LYS A 1 189 ? -25.812 5.102 -8.336 1 95.62 189 LYS A N 1
ATOM 1515 C CA . LYS A 1 189 ? -24.578 4.828 -9.062 1 95.62 189 LYS A CA 1
ATOM 1516 C C . LYS A 1 189 ? -24.375 5.809 -10.211 1 95.62 189 LYS A C 1
ATOM 1518 O O . LYS A 1 189 ? -23.312 6.422 -10.344 1 95.62 189 LYS A O 1
ATOM 1523 N N . LYS A 1 190 ? -25.375 5.969 -11.016 1 95.12 190 LYS A N 1
ATOM 1524 C CA . LYS A 1 190 ? -25.281 6.855 -12.172 1 95.12 190 LYS A CA 1
ATOM 1525 C C . LYS A 1 190 ? -24.969 8.289 -11.75 1 95.12 190 LYS A C 1
ATOM 1527 O O . LYS A 1 190 ? -24.156 8.969 -12.375 1 95.12 190 LYS A O 1
ATOM 1532 N N . ARG A 1 191 ? -25.641 8.711 -10.742 1 96.88 191 ARG A N 1
ATOM 1533 C CA . ARG A 1 191 ? -25.453 10.07 -10.25 1 96.88 191 ARG A CA 1
ATOM 1534 C C . ARG A 1 191 ? -24.016 10.273 -9.758 1 96.88 191 ARG A C 1
ATOM 1536 O O . ARG A 1 191 ? -23.391 11.305 -10.031 1 96.88 191 ARG A O 1
ATOM 1543 N N . PHE A 1 192 ? -23.531 9.297 -9.078 1 96.62 192 PHE A N 1
ATOM 1544 C CA . PHE A 1 192 ? -22.156 9.352 -8.609 1 96.62 192 PHE A CA 1
ATOM 1545 C C . PHE A 1 192 ? -21.188 9.469 -9.789 1 96.62 192 PHE A C 1
ATOM 1547 O O . PHE A 1 192 ? -20.281 10.297 -9.766 1 96.62 192 PHE A O 1
ATOM 1554 N N . GLN A 1 193 ? -21.375 8.664 -10.75 1 95.19 193 GLN A N 1
ATOM 1555 C CA . GLN A 1 193 ? -20.531 8.672 -11.938 1 95.19 193 GLN A CA 1
ATOM 1556 C C . GLN A 1 193 ? -20.641 10.008 -12.68 1 95.19 193 GLN A C 1
ATOM 1558 O O . GLN A 1 193 ? -19.641 10.516 -13.195 1 95.19 193 GLN A O 1
ATOM 1563 N N . GLN A 1 194 ? -21.797 10.539 -12.719 1 96.31 194 GLN A N 1
ATOM 1564 C CA . GLN A 1 194 ? -22 11.852 -13.328 1 96.31 194 GLN A CA 1
ATOM 1565 C C . GLN A 1 194 ? -21.172 12.914 -12.617 1 96.31 194 GLN A C 1
ATOM 1567 O O . GLN A 1 194 ? -20.469 13.695 -13.266 1 96.31 194 GLN A O 1
ATOM 1572 N N . LEU A 1 195 ? -21.266 12.906 -11.32 1 96.88 195 LEU A N 1
ATOM 1573 C CA . LEU A 1 195 ? -20.562 13.906 -10.539 1 96.88 195 LEU A CA 1
ATOM 1574 C C . LEU A 1 195 ? -19.047 13.758 -10.703 1 96.88 195 LEU A C 1
ATOM 1576 O O . LEU A 1 195 ? -18.328 14.758 -10.797 1 96.88 195 LEU A O 1
ATOM 1580 N N . LEU A 1 196 ? -18.578 12.562 -10.781 1 94.5 196 LEU A N 1
ATOM 1581 C CA . LEU A 1 196 ? -17.156 12.336 -11.008 1 94.5 196 LEU A CA 1
ATOM 1582 C C . LEU A 1 196 ? -16.734 12.82 -12.391 1 94.5 196 LEU A C 1
ATOM 1584 O O . LEU A 1 196 ? -15.664 13.406 -12.547 1 94.5 196 LEU A O 1
ATOM 1588 N N . SER A 1 197 ? -17.531 12.625 -13.336 1 94.31 197 SER A N 1
ATOM 1589 C CA . SER A 1 197 ? -17.219 12.93 -14.727 1 94.31 197 SER A CA 1
ATOM 1590 C C . SER A 1 197 ? -17.188 14.438 -14.969 1 94.31 197 SER A C 1
ATOM 1592 O O . SER A 1 197 ? -16.344 14.938 -15.711 1 94.31 197 SER A O 1
ATOM 1594 N N . PHE A 1 198 ? -18.125 15.086 -14.32 1 96.25 198 PHE A N 1
ATOM 1595 C CA . PHE A 1 198 ? -18.266 16.5 -14.641 1 96.25 198 PHE A CA 1
ATOM 1596 C C . PHE A 1 198 ? -17.672 17.375 -13.539 1 96.25 198 PHE A C 1
ATOM 1598 O O . PHE A 1 198 ? -17.75 18.594 -13.594 1 96.25 198 PHE A O 1
ATOM 1605 N N . LEU A 1 199 ? -17.047 16.75 -12.586 1 96.56 199 LEU A N 1
ATOM 1606 C CA . LEU A 1 199 ? -16.469 17.469 -11.453 1 96.56 199 LEU A CA 1
ATOM 1607 C C . LEU A 1 199 ? -15.477 18.531 -11.93 1 96.56 199 LEU A C 1
ATOM 1609 O O . LEU A 1 199 ? -14.625 18.25 -12.781 1 96.56 199 LEU A O 1
ATOM 1613 N N . LYS A 1 200 ? -15.672 19.688 -11.461 1 96.5 200 LYS A N 1
ATOM 1614 C CA . LYS A 1 200 ? -14.766 20.812 -11.711 1 96.5 200 LYS A CA 1
ATOM 1615 C C . LYS A 1 200 ? -14.555 21.625 -10.438 1 96.5 200 LYS A C 1
ATOM 1617 O O . LYS A 1 200 ? -15.516 21.953 -9.734 1 96.5 200 LYS A O 1
ATOM 1622 N N . VAL A 1 201 ? -13.281 21.938 -10.188 1 96 201 VAL A N 1
ATOM 1623 C CA . VAL A 1 201 ? -13.016 22.594 -8.906 1 96 201 VAL A CA 1
ATOM 1624 C C . VAL A 1 201 ? -12.398 23.969 -9.141 1 96 201 VAL A C 1
ATOM 1626 O O . VAL A 1 201 ? -11.836 24.562 -8.227 1 96 201 VAL A O 1
ATOM 1629 N N . SER A 1 202 ? -12.406 24.391 -10.359 1 92.94 202 SER A N 1
ATOM 1630 C CA . SER A 1 202 ? -11.945 25.734 -10.703 1 92.94 202 SER A CA 1
ATOM 1631 C C . SER A 1 202 ? -12.797 26.344 -11.812 1 92.94 202 SER A C 1
ATOM 1633 O O . SER A 1 202 ? -13.5 25.625 -12.523 1 92.94 202 SER A O 1
ATOM 1635 N N . ASN A 1 203 ? -12.633 27.625 -11.828 1 90.19 203 ASN A N 1
ATOM 1636 C CA . ASN A 1 203 ? -13.312 28.328 -12.914 1 90.19 203 ASN A CA 1
ATOM 1637 C C . ASN A 1 203 ? -12.555 28.203 -14.227 1 90.19 203 ASN A C 1
ATOM 1639 O O . ASN A 1 203 ? -11.43 28.703 -14.359 1 90.19 203 ASN A O 1
ATOM 1643 N N . ARG A 1 204 ? -13.195 27.703 -15.148 1 86.38 204 ARG A N 1
ATOM 1644 C CA . ARG A 1 204 ? -12.57 27.453 -16.438 1 86.38 204 ARG A CA 1
ATOM 1645 C C . ARG A 1 204 ? -12.102 28.734 -17.094 1 86.38 204 ARG A C 1
ATOM 1647 O O . ARG A 1 204 ? -11.039 28.781 -17.719 1 86.38 204 ARG A O 1
ATOM 1654 N N . GLU A 1 205 ? -12.844 29.672 -16.891 1 86 205 GLU A N 1
ATOM 1655 C CA . GLU A 1 205 ? -12.555 30.953 -17.547 1 86 205 GLU A CA 1
ATOM 1656 C C . GLU A 1 205 ? -11.344 31.625 -16.906 1 86 205 GLU A C 1
ATOM 1658 O O . GLU A 1 205 ? -10.656 32.406 -17.562 1 86 205 GLU A O 1
ATOM 1663 N N . ARG A 1 206 ? -11.078 31.281 -15.758 1 86.56 206 ARG A N 1
ATOM 1664 C CA . ARG A 1 206 ? -10 31.953 -15.031 1 86.56 206 ARG A CA 1
ATOM 1665 C C . ARG A 1 206 ? -8.734 31.094 -15.016 1 86.56 206 ARG A C 1
ATOM 1667 O O . ARG A 1 206 ? -7.727 31.484 -14.422 1 86.56 206 ARG A O 1
ATOM 1674 N N . GLU A 1 207 ? -8.805 30 -15.617 1 88.56 207 GLU A N 1
ATOM 1675 C CA . GLU A 1 207 ? -7.652 29.094 -15.625 1 88.56 207 GLU A CA 1
ATOM 1676 C C . GLU A 1 207 ? -6.531 29.641 -16.516 1 88.56 207 GLU A C 1
ATOM 1678 O O . GLU A 1 207 ? -6.754 29.953 -17.672 1 88.56 207 GLU A O 1
ATOM 1683 N N . ASP A 1 208 ? -5.41 29.828 -15.906 1 86.62 208 ASP A N 1
ATOM 1684 C CA . ASP A 1 208 ? -4.211 30.219 -16.641 1 86.62 208 ASP A CA 1
ATOM 1685 C C . ASP A 1 208 ? -3.531 29.016 -17.281 1 86.62 208 ASP A C 1
ATOM 1687 O O . ASP A 1 208 ? -3.039 28.125 -16.578 1 86.62 208 ASP A O 1
ATOM 1691 N N . PRO A 1 209 ? -3.469 29 -18.5 1 83.62 209 PRO A N 1
ATOM 1692 C CA . PRO A 1 209 ? -2.852 27.844 -19.172 1 83.62 209 PRO A CA 1
ATOM 1693 C C . PRO A 1 209 ? -1.378 27.672 -18.812 1 83.62 209 PRO A C 1
ATOM 1695 O O . PRO A 1 209 ? -0.823 26.578 -18.969 1 83.62 209 PRO A O 1
ATOM 1698 N N . LYS A 1 210 ? -0.775 28.688 -18.328 1 83.12 210 LYS A N 1
ATOM 1699 C CA . LYS A 1 210 ? 0.638 28.609 -17.969 1 83.12 210 LYS A CA 1
ATOM 1700 C C . LYS A 1 210 ? 0.824 27.953 -16.609 1 83.12 210 LYS A C 1
ATOM 1702 O O . LYS A 1 210 ? 1.93 27.531 -16.266 1 83.12 210 LYS A O 1
ATOM 1707 N N . ASN A 1 211 ? -0.258 27.953 -15.93 1 86.5 211 ASN A N 1
ATOM 1708 C CA . ASN A 1 211 ? -0.234 27.359 -14.602 1 86.5 211 ASN A CA 1
ATOM 1709 C C . ASN A 1 211 ? -0.576 25.859 -14.664 1 86.5 211 ASN A C 1
ATOM 1711 O O . ASN A 1 211 ? -1.716 25.5 -14.953 1 86.5 211 ASN A O 1
ATOM 1715 N N . LYS A 1 212 ? 0.404 25.078 -14.328 1 87.06 212 LYS A N 1
ATOM 1716 C CA . LYS A 1 212 ? 0.215 23.625 -14.383 1 87.06 212 LYS A CA 1
ATOM 1717 C C . LYS A 1 212 ? -0.874 23.172 -13.414 1 87.06 212 LYS A C 1
ATOM 1719 O O . LYS A 1 212 ? -1.489 22.125 -13.609 1 87.06 212 LYS A O 1
ATOM 1724 N N . LEU A 1 213 ? -1.125 24 -12.414 1 91.44 213 LEU A N 1
ATOM 1725 C CA . LEU A 1 213 ? -2.105 23.641 -11.391 1 91.44 213 LEU A CA 1
ATOM 1726 C C . LEU A 1 213 ? -3.416 24.391 -11.609 1 91.44 213 LEU A C 1
ATOM 1728 O O . LEU A 1 213 ? -4.258 24.453 -10.711 1 91.44 213 LEU A O 1
ATOM 1732 N N . ALA A 1 214 ? -3.621 24.875 -12.711 1 91.44 214 ALA A N 1
ATOM 1733 C CA . ALA A 1 214 ? -4.75 25.766 -12.992 1 91.44 214 ALA A CA 1
ATOM 1734 C C . ALA A 1 214 ? -6.074 25.094 -12.656 1 91.44 214 ALA A C 1
ATOM 1736 O O . ALA A 1 214 ? -6.996 25.734 -12.148 1 91.44 214 ALA A O 1
ATOM 1737 N N . LYS A 1 215 ? -6.152 23.844 -12.844 1 92.38 215 LYS A N 1
ATOM 1738 C CA . LYS A 1 215 ? -7.406 23.109 -12.703 1 92.38 215 LYS A CA 1
ATOM 1739 C C . LYS A 1 215 ? -7.77 22.922 -11.234 1 92.38 215 LYS A C 1
ATOM 1741 O O . LYS A 1 215 ? -8.906 22.578 -10.914 1 92.38 215 LYS A O 1
ATOM 1746 N N . VAL A 1 216 ? -6.844 23.125 -10.289 1 94.5 216 VAL A N 1
ATOM 1747 C CA . VAL A 1 216 ? -7.137 22.828 -8.891 1 94.5 216 VAL A CA 1
ATOM 1748 C C . VAL A 1 216 ? -6.676 23.984 -8.008 1 94.5 216 VAL A C 1
ATOM 1750 O O . VAL A 1 216 ? -6.902 23.984 -6.797 1 94.5 216 VAL A O 1
ATOM 1753 N N . THR A 1 217 ? -6.18 25.031 -8.539 1 93.81 217 THR A N 1
ATOM 1754 C CA . THR A 1 217 ? -5.562 26.141 -7.812 1 93.81 217 THR A CA 1
ATOM 1755 C C . THR A 1 217 ? -6.566 26.797 -6.867 1 93.81 217 THR A C 1
ATOM 1757 O O . THR A 1 217 ? -6.238 27.094 -5.723 1 93.81 217 THR A O 1
ATOM 1760 N N . PHE A 1 218 ? -7.754 26.969 -7.355 1 95.19 218 PHE A N 1
ATOM 1761 C CA . PHE A 1 218 ? -8.781 27.625 -6.559 1 95.19 218 PHE A CA 1
ATOM 1762 C C . PHE A 1 218 ? -8.984 26.906 -5.23 1 95.19 218 PHE A C 1
ATOM 1764 O O . PHE A 1 218 ? -8.883 27.531 -4.168 1 95.19 218 PHE A O 1
ATOM 1771 N N . LEU A 1 219 ? -9.211 25.672 -5.305 1 96.44 219 LEU A N 1
ATOM 1772 C CA . LEU A 1 219 ? -9.477 24.891 -4.102 1 96.44 219 LEU A CA 1
ATOM 1773 C C . LEU A 1 219 ? -8.219 24.75 -3.252 1 96.44 219 LEU A C 1
ATOM 1775 O O . LEU A 1 219 ? -8.273 24.859 -2.025 1 96.44 219 LEU A O 1
ATOM 1779 N N . LEU A 1 220 ? -7.133 24.547 -3.871 1 95.81 220 LEU A N 1
ATOM 1780 C CA . LEU A 1 220 ? -5.852 24.391 -3.191 1 95.81 220 LEU A CA 1
ATOM 1781 C C . LEU A 1 220 ? -5.539 25.609 -2.328 1 95.81 220 LEU A C 1
ATOM 1783 O O . LEU A 1 220 ? -5.219 25.469 -1.146 1 95.81 220 LEU A O 1
ATOM 1787 N N . GLU A 1 221 ? -5.641 26.719 -2.887 1 95.38 221 GLU A N 1
ATOM 1788 C CA . GLU A 1 221 ? -5.332 27.953 -2.178 1 95.38 221 GLU A CA 1
ATOM 1789 C C . GLU A 1 221 ? -6.316 28.188 -1.037 1 95.38 221 GLU A C 1
ATOM 1791 O O . GLU A 1 221 ? -5.93 28.672 0.029 1 95.38 221 GLU A O 1
ATOM 1796 N N . PHE A 1 222 ? -7.508 27.875 -1.338 1 96.81 222 PHE A N 1
ATOM 1797 C CA . PHE A 1 222 ? -8.516 28.062 -0.302 1 96.81 222 PHE A CA 1
ATOM 1798 C C . PHE A 1 222 ? -8.211 27.188 0.914 1 96.81 222 PHE A C 1
ATOM 1800 O O . PHE A 1 222 ? -8.203 27.672 2.045 1 96.81 222 PHE A O 1
ATOM 1807 N N . ILE A 1 223 ? -7.957 25.922 0.701 1 97.62 223 ILE A N 1
ATOM 1808 C CA . ILE A 1 223 ? -7.691 24.984 1.788 1 97.62 223 ILE A CA 1
ATOM 1809 C C . ILE A 1 223 ? -6.398 25.375 2.5 1 97.62 223 ILE A C 1
ATOM 1811 O O . ILE A 1 223 ? -6.309 25.281 3.729 1 97.62 223 ILE A O 1
ATOM 1815 N N . GLN A 1 224 ? -5.438 25.781 1.768 1 97 224 GLN A N 1
ATOM 1816 C CA . GLN A 1 224 ? -4.176 26.234 2.336 1 97 224 GLN A CA 1
ATOM 1817 C C . GLN A 1 224 ? -4.398 27.375 3.336 1 97 224 GLN A C 1
ATOM 1819 O O . GLN A 1 224 ? -3.873 27.344 4.449 1 97 224 GLN A O 1
ATOM 1824 N N . ARG A 1 225 ? -5.141 28.312 2.949 1 96.44 225 ARG A N 1
ATOM 1825 C CA . ARG A 1 225 ? -5.441 29.453 3.811 1 96.44 225 ARG A CA 1
ATOM 1826 C C . ARG A 1 225 ? -6.207 29.016 5.055 1 96.44 225 ARG A C 1
ATOM 1828 O O . ARG A 1 225 ? -5.945 29.5 6.156 1 96.44 225 ARG A O 1
ATOM 1835 N N . ARG A 1 226 ? -7.113 28.125 4.832 1 96.75 226 ARG A N 1
ATOM 1836 C CA . ARG A 1 226 ? -7.891 27.625 5.965 1 96.75 226 ARG A CA 1
ATOM 1837 C C . ARG A 1 226 ? -7.004 26.891 6.961 1 96.75 226 ARG A C 1
ATOM 1839 O O . ARG A 1 226 ? -7.176 27.031 8.172 1 96.75 226 ARG A O 1
ATOM 1846 N N . CYS A 1 227 ? -6.078 26.094 6.496 1 98 227 CYS A N 1
ATOM 1847 C CA . CYS A 1 227 ? -5.148 25.375 7.355 1 98 227 CYS A CA 1
ATOM 1848 C C . CYS A 1 227 ? -4.391 26.328 8.266 1 98 227 CYS A C 1
ATOM 1850 O O . CYS A 1 227 ? -4.223 26.047 9.461 1 98 227 CYS A O 1
ATOM 1852 N N . GLN A 1 228 ? -4 27.438 7.73 1 97.12 228 GLN A N 1
ATOM 1853 C CA . GLN A 1 228 ? -3.213 28.406 8.492 1 97.12 228 GLN A CA 1
ATOM 1854 C C . GLN A 1 228 ? -4.094 29.203 9.438 1 97.12 228 GLN A C 1
ATOM 1856 O O . GLN A 1 228 ? -3.688 29.516 10.562 1 97.12 228 GLN A O 1
ATOM 1861 N N . ASN A 1 229 ? -5.309 29.453 9.008 1 96.19 229 ASN A N 1
ATOM 1862 C CA . ASN A 1 229 ? -6.188 30.344 9.766 1 96.19 229 ASN A CA 1
ATOM 1863 C C . ASN A 1 229 ? -6.828 29.609 10.953 1 96.19 229 ASN A C 1
ATOM 1865 O O . ASN A 1 229 ? -7.117 30.234 11.977 1 96.19 229 ASN A O 1
ATOM 1869 N N . LEU A 1 230 ? -6.996 28.359 10.867 1 96.94 230 LEU A N 1
ATOM 1870 C CA . LEU A 1 230 ? -7.836 27.656 11.828 1 96.94 230 LEU A CA 1
ATOM 1871 C C . LEU A 1 230 ? -6.996 27.062 12.953 1 96.94 230 LEU A C 1
ATOM 1873 O O . LEU A 1 230 ? -7.539 26.547 13.93 1 96.94 230 LEU A O 1
ATOM 1877 N N . PHE A 1 231 ? -5.695 27.188 12.859 1 97.25 231 PHE A N 1
ATOM 1878 C CA . PHE A 1 231 ? -4.832 26.547 13.852 1 97.25 231 PHE A CA 1
ATOM 1879 C C . PHE A 1 231 ? -3.572 27.375 14.086 1 97.25 231 PHE A C 1
ATOM 1881 O O . PHE A 1 231 ? -2.98 27.891 13.133 1 97.25 231 PHE A O 1
ATOM 1888 N N . GLN A 1 232 ? -3.244 27.578 15.328 1 96.69 232 GLN A N 1
ATOM 1889 C CA . GLN A 1 232 ? -1.966 28.172 15.711 1 96.69 232 GLN A CA 1
ATOM 1890 C C . GLN A 1 232 ? -1.007 27.109 16.25 1 96.69 232 GLN A C 1
ATOM 1892 O O . GLN A 1 232 ? -1.205 26.594 17.344 1 96.69 232 GLN A O 1
ATOM 1897 N N . PRO A 1 233 ? 0.005 26.797 15.492 1 96.88 233 PRO A N 1
ATOM 1898 C CA . PRO A 1 233 ? 0.902 25.703 15.875 1 96.88 233 PRO A CA 1
ATOM 1899 C C . PRO A 1 233 ? 1.756 26.031 17.094 1 96.88 233 PRO A C 1
ATOM 1901 O O . PRO A 1 233 ? 1.797 27.188 17.531 1 96.88 233 PRO A O 1
ATOM 1904 N N . GLY A 1 234 ? 2.395 25.031 17.672 1 96.69 234 GLY A N 1
ATOM 1905 C CA . GLY A 1 234 ? 3.381 25.203 18.734 1 96.69 234 GLY A CA 1
ATOM 1906 C C . GLY A 1 234 ? 4.707 25.734 18.219 1 96.69 234 GLY A C 1
ATOM 1907 O O . GLY A 1 234 ? 4.855 26.016 17.031 1 96.69 234 GLY A O 1
ATOM 1908 N N . ARG A 1 235 ? 5.602 25.844 19.109 1 97.25 235 ARG A N 1
ATOM 1909 C CA . ARG A 1 235 ? 6.879 26.484 18.844 1 97.25 235 ARG A CA 1
ATOM 1910 C C . ARG A 1 235 ? 7.676 25.719 17.797 1 97.25 235 ARG A C 1
ATOM 1912 O O . ARG A 1 235 ? 8.375 26.328 16.984 1 97.25 235 ARG A O 1
ATOM 1919 N N . ASN A 1 236 ? 7.625 24.438 17.859 1 98 236 ASN A N 1
ATOM 1920 C CA . ASN A 1 236 ? 8.43 23.578 16.984 1 98 236 ASN A CA 1
ATOM 1921 C C . ASN A 1 236 ? 7.609 23.062 15.805 1 98 236 ASN A C 1
ATOM 1923 O O . ASN A 1 236 ? 6.492 22.578 15.984 1 98 236 ASN A O 1
ATOM 1927 N N . LEU A 1 237 ? 8.125 23.188 14.578 1 98.31 237 LEU A N 1
ATOM 1928 C CA . LEU A 1 237 ? 7.465 22.703 13.375 1 98.31 237 LEU A CA 1
ATOM 1929 C C . LEU A 1 237 ? 8.438 21.906 12.508 1 98.31 237 LEU A C 1
ATOM 1931 O O . LEU A 1 237 ? 9.656 22.078 12.625 1 98.31 237 LEU A O 1
ATOM 1935 N N . ALA A 1 238 ? 7.895 21.094 11.688 1 98.38 238 ALA A N 1
ATOM 1936 C CA . ALA A 1 238 ? 8.711 20.281 10.789 1 98.38 238 ALA A CA 1
ATOM 1937 C C . ALA A 1 238 ? 8.344 20.531 9.328 1 98.38 238 ALA A C 1
ATOM 1939 O O . ALA A 1 238 ? 7.168 20.672 9 1 98.38 238 ALA A O 1
ATOM 1940 N N . ILE A 1 239 ? 9.344 20.578 8.477 1 97.81 239 ILE A N 1
ATOM 1941 C CA . ILE A 1 239 ? 9.141 20.672 7.035 1 97.81 239 ILE A CA 1
ATOM 1942 C C . ILE A 1 239 ? 9.703 19.422 6.359 1 97.81 239 ILE A C 1
ATOM 1944 O O . ILE A 1 239 ? 10.82 19 6.656 1 97.81 239 ILE A O 1
ATOM 1948 N N . ASP A 1 240 ? 8.953 18.844 5.539 1 95.62 240 ASP A N 1
ATOM 1949 C CA . ASP A 1 240 ? 9.375 17.656 4.797 1 95.62 240 ASP A CA 1
ATOM 1950 C C . ASP A 1 240 ? 8.5 17.453 3.564 1 95.62 240 ASP A C 1
ATOM 1952 O O . ASP A 1 240 ? 7.551 18.203 3.33 1 95.62 240 ASP A O 1
ATOM 1956 N N . GLU A 1 241 ? 8.883 16.469 2.779 1 93.06 241 GLU A N 1
ATOM 1957 C CA . GLU A 1 241 ? 8.141 16.141 1.568 1 93.06 241 GLU A CA 1
ATOM 1958 C C . GLU A 1 241 ? 7.02 15.141 1.861 1 93.06 241 GLU A C 1
ATOM 1960 O O . GLU A 1 241 ? 7.188 14.242 2.686 1 93.06 241 GLU A O 1
ATOM 1965 N N . ARG A 1 242 ? 5.91 15.359 1.256 1 93.69 242 ARG A N 1
ATOM 1966 C CA . ARG A 1 242 ? 4.797 14.414 1.245 1 93.69 242 ARG A CA 1
ATOM 1967 C C . ARG A 1 242 ? 4.547 13.883 -0.162 1 93.69 242 ARG A C 1
ATOM 1969 O O . ARG A 1 242 ? 4.441 14.656 -1.114 1 93.69 242 ARG A O 1
ATOM 1976 N N . MET A 1 243 ? 4.422 12.547 -0.292 1 89.94 243 MET A N 1
ATOM 1977 C CA . MET A 1 243 ? 4.121 11.945 -1.589 1 89.94 243 MET A CA 1
ATOM 1978 C C . MET A 1 243 ? 2.643 11.578 -1.688 1 89.94 243 MET A C 1
ATOM 1980 O O . MET A 1 243 ? 2.096 10.93 -0.792 1 89.94 243 MET A O 1
ATOM 1984 N N . VAL A 1 244 ? 2.033 12.047 -2.703 1 88.62 244 VAL A N 1
ATOM 1985 C CA . VAL A 1 244 ? 0.665 11.656 -3.023 1 88.62 244 VAL A CA 1
ATOM 1986 C C . VAL A 1 244 ? 0.665 10.711 -4.223 1 88.62 244 VAL A C 1
ATOM 1988 O O . VAL A 1 244 ? 1.044 11.109 -5.328 1 88.62 244 VAL A O 1
ATOM 1991 N N . ARG A 1 245 ? 0.234 9.539 -3.92 1 83 245 ARG A N 1
ATOM 1992 C CA . ARG A 1 245 ? 0.31 8.5 -4.941 1 83 245 ARG A CA 1
ATOM 1993 C C . ARG A 1 245 ? -0.561 8.844 -6.145 1 83 245 ARG A C 1
ATOM 1995 O O . ARG A 1 245 ? -1.722 9.227 -5.984 1 83 245 ARG A O 1
ATOM 2002 N N . ASN A 1 246 ? -0.04 8.812 -7.348 1 78.44 246 ASN A N 1
ATOM 2003 C CA . ASN A 1 246 ? -0.73 8.992 -8.617 1 78.44 246 ASN A CA 1
ATOM 2004 C C . ASN A 1 246 ? 0.022 8.32 -9.766 1 78.44 246 ASN A C 1
ATOM 2006 O O . ASN A 1 246 ? 1.235 8.484 -9.898 1 78.44 246 ASN A O 1
ATOM 2010 N N . LYS A 1 247 ? -0.658 7.531 -10.547 1 69 247 LYS A N 1
ATOM 2011 C CA . LYS A 1 247 ? 0.002 6.801 -11.625 1 69 247 LYS A CA 1
ATOM 2012 C C . LYS A 1 247 ? -0.227 7.484 -12.969 1 69 247 LYS A C 1
ATOM 2014 O O . LYS A 1 247 ? 0.159 6.953 -14.016 1 69 247 LYS A O 1
ATOM 2019 N N . GLY A 1 248 ? -0.835 8.609 -12.906 1 73.88 248 GLY A N 1
ATOM 2020 C CA . GLY A 1 248 ? -1.105 9.32 -14.148 1 73.88 248 GLY A CA 1
ATOM 2021 C C . GLY A 1 248 ? 0.145 9.875 -14.805 1 73.88 248 GLY A C 1
ATOM 2022 O O . GLY A 1 248 ? 1.237 9.789 -14.242 1 73.88 248 GLY A O 1
ATOM 2023 N N . ARG A 1 249 ? -0.027 10.219 -16.047 1 72.25 249 ARG A N 1
ATOM 2024 C CA . ARG A 1 249 ? 1.074 10.82 -16.797 1 72.25 249 ARG A CA 1
ATOM 2025 C C . ARG A 1 249 ? 0.99 12.344 -16.766 1 72.25 249 ARG A C 1
ATOM 2027 O O . ARG A 1 249 ? 0.045 12.93 -17.297 1 72.25 249 ARG A O 1
ATOM 2034 N N . TYR A 1 250 ? 1.805 12.93 -16.062 1 75.25 250 TYR A N 1
ATOM 2035 C CA . TYR A 1 250 ? 1.911 14.383 -15.984 1 75.25 250 TYR A CA 1
ATOM 2036 C C . TYR A 1 250 ? 3.355 14.812 -15.758 1 75.25 250 TYR A C 1
ATOM 2038 O O . TYR A 1 250 ? 4.184 14.023 -15.305 1 75.25 250 TYR A O 1
ATOM 2046 N N . SER A 1 251 ? 3.713 15.969 -16.047 1 75.31 251 SER A N 1
ATOM 2047 C CA . SER A 1 251 ? 5.086 16.438 -16.219 1 75.31 251 SER A CA 1
ATOM 2048 C C . SER A 1 251 ? 5.82 16.5 -14.883 1 75.31 251 SER A C 1
ATOM 2050 O O . SER A 1 251 ? 7.047 16.422 -14.844 1 75.31 251 SER A O 1
ATOM 2052 N N . PHE A 1 252 ? 5.137 16.625 -13.836 1 81.88 252 PHE A N 1
ATOM 2053 C CA . PHE A 1 252 ? 5.844 16.828 -12.578 1 81.88 252 PHE A CA 1
ATOM 2054 C C . PHE A 1 252 ? 5.719 15.617 -11.672 1 81.88 252 PHE A C 1
ATOM 2056 O O . PHE A 1 252 ? 5.809 15.742 -10.453 1 81.88 252 PHE A O 1
ATOM 2063 N N . ARG A 1 253 ? 5.484 14.555 -12.242 1 80.44 253 ARG A N 1
ATOM 2064 C CA . ARG A 1 253 ? 5.504 13.305 -11.492 1 80.44 253 ARG A CA 1
ATOM 2065 C C . ARG A 1 253 ? 6.879 13.047 -10.891 1 80.44 253 ARG A C 1
ATOM 2067 O O . ARG A 1 253 ? 7.902 13.312 -11.531 1 80.44 253 ARG A O 1
ATOM 2074 N N . GLN A 1 254 ? 6.836 12.57 -9.641 1 81.44 254 GLN A N 1
ATOM 2075 C CA . GLN A 1 254 ? 8.086 12.391 -8.922 1 81.44 254 GLN A CA 1
ATOM 2076 C C . GLN A 1 254 ? 8.266 10.938 -8.484 1 81.44 254 GLN A C 1
ATOM 2078 O O . GLN A 1 254 ? 7.285 10.203 -8.328 1 81.44 254 GLN A O 1
ATOM 2083 N N . TYR A 1 255 ? 9.5 10.492 -8.461 1 76.62 255 TYR A N 1
ATOM 2084 C CA . TYR A 1 255 ? 9.891 9.203 -7.906 1 76.62 255 TYR A CA 1
ATOM 2085 C C . TYR A 1 255 ? 10.844 9.383 -6.727 1 76.62 255 TYR A C 1
ATOM 2087 O O . TYR A 1 255 ? 11.906 9.984 -6.863 1 76.62 255 TYR A O 1
ATOM 2095 N N . ILE A 1 256 ? 10.438 8.969 -5.574 1 74.38 256 ILE A N 1
ATOM 2096 C CA . ILE A 1 256 ? 11.289 9.023 -4.398 1 74.38 256 ILE A CA 1
ATOM 2097 C C . ILE A 1 256 ? 11.477 7.621 -3.828 1 74.38 256 ILE A C 1
ATOM 2099 O O . ILE A 1 256 ? 10.547 7.047 -3.258 1 74.38 256 ILE A O 1
ATOM 2103 N N . ARG A 1 257 ? 12.695 7.074 -3.896 1 69.62 257 ARG A N 1
ATOM 2104 C CA . ARG A 1 257 ? 13.031 5.68 -3.619 1 69.62 257 ARG A CA 1
ATOM 2105 C C . ARG A 1 257 ? 12.758 5.332 -2.16 1 69.62 257 ARG A C 1
ATOM 2107 O O . ARG A 1 257 ? 12.273 4.238 -1.857 1 69.62 257 ARG A O 1
ATOM 2114 N N . ASP A 1 258 ? 12.977 6.246 -1.234 1 70.38 258 ASP A N 1
ATOM 2115 C CA . ASP A 1 258 ? 13 5.918 0.188 1 70.38 258 ASP A CA 1
ATOM 2116 C C . ASP A 1 258 ? 11.633 6.148 0.829 1 70.38 258 ASP A C 1
ATOM 2118 O O . ASP A 1 258 ? 11.461 5.926 2.029 1 70.38 258 ASP A O 1
ATOM 2122 N N . LYS A 1 259 ? 10.703 6.656 0.094 1 72.94 259 LYS A N 1
ATOM 2123 C CA . LYS A 1 259 ? 9.359 6.836 0.624 1 72.94 259 LYS A CA 1
ATOM 2124 C C . LYS A 1 259 ? 8.469 5.641 0.291 1 72.94 259 LYS A C 1
ATOM 2126 O O . LYS A 1 259 ? 8.68 4.969 -0.72 1 72.94 259 LYS A O 1
ATOM 2131 N N . PRO A 1 260 ? 7.574 5.336 1.185 1 69.75 260 PRO A N 1
ATOM 2132 C CA . PRO A 1 260 ? 6.652 4.238 0.886 1 69.75 260 PRO A CA 1
ATOM 2133 C C . PRO A 1 260 ? 5.934 4.418 -0.45 1 69.75 260 PRO A C 1
ATOM 2135 O O . PRO A 1 260 ? 5.781 3.455 -1.206 1 69.75 260 PRO A O 1
ATOM 2138 N N . THR A 1 261 ? 5.434 5.602 -0.665 1 75.19 261 THR A N 1
ATOM 2139 C CA . THR A 1 261 ? 4.91 5.969 -1.975 1 75.19 261 THR A CA 1
ATOM 2140 C C . THR A 1 261 ? 6.02 6.512 -2.871 1 75.19 261 THR A C 1
ATOM 2142 O O . THR A 1 261 ? 6.496 7.629 -2.666 1 75.19 261 THR A O 1
ATOM 2145 N N . LYS A 1 262 ? 6.336 5.672 -3.836 1 72.88 262 LYS A N 1
ATOM 2146 C CA . LYS A 1 262 ? 7.527 6.031 -4.598 1 72.88 262 LYS A CA 1
ATOM 2147 C C . LYS A 1 262 ? 7.18 6.938 -5.773 1 72.88 262 LYS A C 1
ATOM 2149 O O . LYS A 1 262 ? 7.969 7.812 -6.141 1 72.88 262 LYS A O 1
ATOM 2154 N N . TRP A 1 263 ? 5.961 6.707 -6.301 1 77.69 263 TRP A N 1
ATOM 2155 C CA . TRP A 1 263 ? 5.578 7.461 -7.492 1 77.69 263 TRP A CA 1
ATOM 2156 C C . TRP A 1 263 ? 4.359 8.336 -7.215 1 77.69 263 TRP A C 1
ATOM 2158 O O . TRP A 1 263 ? 3.416 7.906 -6.551 1 77.69 263 TRP A O 1
ATOM 2168 N N . GLY A 1 264 ? 4.43 9.562 -7.598 1 87.75 264 GLY A N 1
ATOM 2169 C CA . GLY A 1 264 ? 3.271 10.43 -7.469 1 87.75 264 GLY A CA 1
ATOM 2170 C C . GLY A 1 264 ? 3.631 11.906 -7.461 1 87.75 264 GLY A C 1
ATOM 2171 O O . GLY A 1 264 ? 4.578 12.32 -8.125 1 87.75 264 GLY A O 1
ATOM 2172 N N . MET A 1 265 ? 2.799 12.617 -6.84 1 91.31 265 MET A N 1
ATOM 2173 C CA . MET A 1 265 ? 3.018 14.055 -6.695 1 91.31 265 MET A CA 1
ATOM 2174 C C . MET A 1 265 ? 3.686 14.375 -5.359 1 91.31 265 MET A C 1
ATOM 2176 O O . MET A 1 265 ? 3.373 13.758 -4.344 1 91.31 265 MET A O 1
ATOM 2180 N N . LYS A 1 266 ? 4.527 15.281 -5.488 1 91.31 266 LYS A N 1
ATOM 2181 C CA . LYS A 1 266 ? 5.262 15.703 -4.301 1 91.31 266 LYS A CA 1
ATOM 2182 C C . LYS A 1 266 ? 4.715 17.016 -3.76 1 91.31 266 LYS A C 1
ATOM 2184 O O . LYS A 1 266 ? 4.527 17.984 -4.516 1 91.31 266 LYS A O 1
ATOM 2189 N N . LEU A 1 267 ? 4.418 17 -2.455 1 94.62 267 LEU A N 1
ATOM 2190 C CA . LEU A 1 267 ? 4.07 18.234 -1.746 1 94.62 267 LEU A CA 1
ATOM 2191 C C . LEU A 1 267 ? 5.133 18.578 -0.713 1 94.62 267 LEU A C 1
ATOM 2193 O O . LEU A 1 267 ? 5.676 17.688 -0.048 1 94.62 267 LEU A O 1
ATOM 2197 N N . TRP A 1 268 ? 5.438 19.859 -0.627 1 95.5 268 TRP A N 1
ATOM 2198 C CA . TRP A 1 268 ? 6.18 20.375 0.519 1 95.5 268 TRP A CA 1
ATOM 2199 C C . TRP A 1 268 ? 5.234 20.766 1.654 1 95.5 268 TRP A C 1
ATOM 2201 O O . TRP A 1 268 ? 4.316 21.562 1.464 1 95.5 268 TRP A O 1
ATOM 2211 N N . VAL A 1 269 ? 5.508 20.156 2.807 1 97.81 269 VAL A N 1
ATOM 2212 C CA . VAL A 1 269 ? 4.523 20.328 3.871 1 97.81 269 VAL A CA 1
ATOM 2213 C C . VAL A 1 269 ? 5.215 20.812 5.141 1 97.81 269 VAL A C 1
ATOM 2215 O O . VAL A 1 269 ? 6.336 20.406 5.445 1 97.81 269 VAL A O 1
ATOM 2218 N N . ILE A 1 270 ? 4.68 21.766 5.828 1 98.44 270 ILE A N 1
ATOM 2219 C CA . ILE A 1 270 ? 5.035 22.125 7.195 1 98.44 270 ILE A CA 1
ATOM 2220 C C . ILE A 1 270 ? 3.934 21.688 8.156 1 98.44 270 ILE A C 1
ATOM 2222 O O . ILE A 1 270 ? 2.758 22 7.949 1 98.44 270 ILE A O 1
ATOM 2226 N N . ALA A 1 271 ? 4.25 20.875 9.125 1 98.38 271 ALA A N 1
ATOM 2227 C CA . ALA A 1 271 ? 3.268 20.266 10.023 1 98.38 271 ALA A CA 1
ATOM 2228 C C . ALA A 1 271 ? 3.695 20.422 11.484 1 98.38 271 ALA A C 1
ATOM 2230 O O . ALA A 1 271 ? 4.883 20.578 11.773 1 98.38 271 ALA A O 1
ATOM 2231 N N . ASP A 1 272 ? 2.771 20.453 12.352 1 97.81 272 ASP A N 1
ATOM 2232 C CA . ASP A 1 272 ? 2.994 20.453 13.797 1 97.81 272 ASP A CA 1
ATOM 2233 C C . ASP A 1 272 ? 3.33 19.047 14.289 1 97.81 272 ASP A C 1
ATOM 2235 O O . ASP A 1 272 ? 2.504 18.125 14.203 1 97.81 272 ASP A O 1
ATOM 2239 N N . PRO A 1 273 ? 4.523 18.875 14.812 1 96.81 273 PRO A N 1
ATOM 2240 C CA . PRO A 1 273 ? 4.953 17.516 15.172 1 96.81 273 PRO A CA 1
ATOM 2241 C C . PRO A 1 273 ? 4.16 16.938 16.344 1 96.81 273 PRO A C 1
ATOM 2243 O O . PRO A 1 273 ? 4.09 15.719 16.5 1 96.81 273 PRO A O 1
ATOM 2246 N N . GLU A 1 274 ? 3.582 17.719 17.156 1 95.25 274 GLU A N 1
ATOM 2247 C CA . GLU A 1 274 ? 2.855 17.234 18.328 1 95.25 274 GLU A CA 1
ATOM 2248 C C . GLU A 1 274 ? 1.475 16.719 17.953 1 95.25 274 GLU A C 1
ATOM 2250 O O . GLU A 1 274 ? 1.016 15.703 18.484 1 95.25 274 GLU A O 1
ATOM 2255 N N . THR A 1 275 ? 0.829 17.344 17.031 1 95.81 275 THR A N 1
ATOM 2256 C CA . THR A 1 275 ? -0.55 17 16.703 1 95.81 275 THR A CA 1
ATOM 2257 C C . THR A 1 275 ? -0.626 16.312 15.352 1 95.81 275 THR A C 1
ATOM 2259 O O . THR A 1 275 ? -1.593 15.609 15.055 1 95.81 275 THR A O 1
ATOM 2262 N N . GLY A 1 276 ? 0.279 16.578 14.492 1 96.94 276 GLY A N 1
ATOM 2263 C CA . GLY A 1 276 ? 0.204 16.094 13.125 1 96.94 276 GLY A CA 1
ATOM 2264 C C . GLY A 1 276 ? -0.583 17.016 12.211 1 96.94 276 GLY A C 1
ATOM 2265 O O . GLY A 1 276 ? -0.851 16.672 11.062 1 96.94 276 GLY A O 1
ATOM 2266 N N . TYR A 1 277 ? -0.932 18.188 12.688 1 98.44 277 TYR A N 1
ATOM 2267 C CA . TYR A 1 277 ? -1.707 19.156 11.922 1 98.44 277 TYR A CA 1
ATOM 2268 C C . TYR A 1 277 ? -0.909 19.672 10.734 1 98.44 277 TYR A C 1
ATOM 2270 O O . TYR A 1 277 ? 0.233 20.125 10.883 1 98.44 277 TYR A O 1
ATOM 2278 N N . THR A 1 278 ? -1.48 19.547 9.539 1 98.56 278 THR A N 1
ATOM 2279 C CA . THR A 1 278 ? -0.893 20.203 8.367 1 98.56 278 THR A CA 1
ATOM 2280 C C . THR A 1 278 ? -1.131 21.703 8.414 1 98.56 278 THR A C 1
ATOM 2282 O O . THR A 1 278 ? -2.264 22.172 8.242 1 98.56 278 THR A O 1
ATOM 2285 N N . TYR A 1 279 ? -0.099 22.453 8.562 1 98.38 279 TYR A N 1
ATOM 2286 C CA . TYR A 1 279 ? -0.232 23.891 8.734 1 98.38 279 TYR A CA 1
ATOM 2287 C C . TYR A 1 279 ? -0.207 24.609 7.387 1 98.38 279 TYR A C 1
ATOM 2289 O O . TYR A 1 279 ? -0.987 25.531 7.152 1 98.38 279 TYR A O 1
ATOM 2297 N N . ASN A 1 280 ? 0.67 24.203 6.566 1 97.94 280 ASN A N 1
ATOM 2298 C CA . ASN A 1 280 ? 0.842 24.75 5.227 1 97.94 280 ASN A CA 1
ATOM 2299 C C . ASN A 1 280 ? 1.47 23.734 4.277 1 97.94 280 ASN A C 1
ATOM 2301 O O . ASN A 1 280 ? 2.076 22.766 4.723 1 97.94 280 ASN A O 1
ATOM 2305 N N . PHE A 1 281 ? 1.234 23.938 2.982 1 97.56 281 PHE A N 1
ATOM 2306 C CA . PHE A 1 281 ? 1.82 23.031 2.004 1 97.56 281 PHE A CA 1
ATOM 2307 C C . PHE A 1 281 ? 1.947 23.703 0.645 1 97.56 281 PHE A C 1
ATOM 2309 O O . PHE A 1 281 ? 1.331 24.75 0.405 1 97.56 281 PHE A O 1
ATOM 2316 N N . ASP A 1 282 ? 2.803 23.156 -0.162 1 94.12 282 ASP A N 1
ATOM 2317 C CA . ASP A 1 282 ? 3.021 23.594 -1.533 1 94.12 282 ASP A CA 1
ATOM 2318 C C . ASP A 1 282 ? 3.287 22.422 -2.463 1 94.12 282 ASP A C 1
ATOM 2320 O O . ASP A 1 282 ? 3.939 21.453 -2.07 1 94.12 282 ASP A O 1
ATOM 2324 N N . VAL A 1 283 ? 2.746 22.562 -3.732 1 92.75 283 VAL A N 1
ATOM 2325 C CA . VAL A 1 283 ? 2.904 21.469 -4.684 1 92.75 283 VAL A CA 1
ATOM 2326 C C . VAL A 1 283 ? 4.184 21.672 -5.492 1 92.75 283 VAL A C 1
ATOM 2328 O O . VAL A 1 283 ? 4.453 22.766 -5.98 1 92.75 283 VAL A O 1
ATOM 2331 N N . TYR A 1 284 ? 4.957 20.656 -5.613 1 89.25 284 TYR A N 1
ATOM 2332 C CA . TYR A 1 284 ? 6.16 20.688 -6.438 1 89.25 284 TYR A CA 1
ATOM 2333 C C . TYR A 1 284 ? 5.812 20.547 -7.914 1 89.25 284 TYR A C 1
ATOM 2335 O O . TYR A 1 284 ? 5.188 19.562 -8.32 1 89.25 284 TYR A O 1
ATOM 2343 N N . LEU A 1 285 ? 6.172 21.484 -8.703 1 86.19 285 LEU A N 1
ATOM 2344 C CA . LEU A 1 285 ? 5.801 21.484 -10.117 1 86.19 285 LEU A CA 1
ATOM 2345 C C . LEU A 1 285 ? 7.027 21.281 -11 1 86.19 285 LEU A C 1
ATOM 2347 O O . LEU A 1 285 ? 6.984 21.562 -12.195 1 86.19 285 LEU A O 1
ATOM 2351 N N . GLY A 1 286 ? 8.008 20.875 -10.5 1 77.5 286 GLY A N 1
ATOM 2352 C CA . GLY A 1 286 ? 9.219 20.688 -11.281 1 77.5 286 GLY A CA 1
ATOM 2353 C C . GLY A 1 286 ? 10.258 21.766 -11.023 1 77.5 286 GLY A C 1
ATOM 2354 O O . GLY A 1 286 ? 9.961 22.781 -10.391 1 77.5 286 GLY A O 1
ATOM 2355 N N . LYS A 1 287 ? 11.422 21.625 -11.406 1 65.56 287 LYS A N 1
ATOM 2356 C CA . LYS A 1 287 ? 12.586 22.453 -11.125 1 65.56 287 LYS A CA 1
ATOM 2357 C C . LYS A 1 287 ? 12.406 23.859 -11.688 1 65.56 287 LYS A C 1
ATOM 2359 O O . LYS A 1 287 ? 12.875 24.844 -11.102 1 65.56 287 LYS A O 1
ATOM 2364 N N . ASP A 1 288 ? 11.727 23.953 -12.727 1 58.88 288 ASP A N 1
ATOM 2365 C CA . ASP A 1 288 ? 11.68 25.219 -13.453 1 58.88 288 ASP A CA 1
ATOM 2366 C C . ASP A 1 288 ? 10.875 26.266 -12.68 1 58.88 288 ASP A C 1
ATOM 2368 O O . ASP A 1 288 ? 11.164 27.453 -12.75 1 58.88 288 ASP A O 1
ATOM 2372 N N . THR A 1 289 ? 9.938 25.922 -11.984 1 56.5 289 THR A N 1
ATOM 2373 C CA . THR A 1 289 ? 9.039 26.906 -11.391 1 56.5 289 THR A CA 1
ATOM 2374 C C . THR A 1 289 ? 9.648 27.5 -10.125 1 56.5 289 THR A C 1
ATOM 2376 O O . THR A 1 289 ? 9.344 28.641 -9.758 1 56.5 289 THR A O 1
ATOM 2379 N N . GLY A 1 290 ? 10.578 26.906 -9.461 1 55.47 290 GLY A N 1
ATOM 2380 C CA . GLY A 1 290 ? 11.016 27.391 -8.164 1 55.47 290 GLY A CA 1
ATOM 2381 C C . GLY A 1 290 ? 12.406 27.984 -8.18 1 55.47 290 GLY A C 1
ATOM 2382 O O . GLY A 1 290 ? 12.922 28.406 -7.145 1 55.47 290 GLY A O 1
ATOM 2383 N N . MET A 1 291 ? 13.102 28.016 -9.391 1 53.62 291 MET A N 1
ATOM 2384 C CA . MET A 1 291 ? 14.531 28.297 -9.422 1 53.62 291 MET A CA 1
ATOM 2385 C C . MET A 1 291 ? 14.773 29.812 -9.531 1 53.62 291 MET A C 1
ATOM 2387 O O . MET A 1 291 ? 15.922 30.25 -9.531 1 53.62 291 MET A O 1
ATOM 2391 N N . GLN A 1 292 ? 13.781 30.562 -9.445 1 54.06 292 GLN A N 1
ATOM 2392 C CA . GLN A 1 292 ? 14.125 31.938 -9.773 1 54.06 292 GLN A CA 1
ATOM 2393 C C . GLN A 1 292 ? 14.805 32.625 -8.594 1 54.06 292 GLN A C 1
ATOM 2395 O O . GLN A 1 292 ? 15.344 33.719 -8.742 1 54.06 292 GLN A O 1
ATOM 2400 N N . GLY A 1 293 ? 15.094 31.812 -7.57 1 59.31 293 GLY A N 1
ATOM 2401 C CA . GLY A 1 293 ? 15.734 32.594 -6.527 1 59.31 293 GLY A CA 1
ATOM 2402 C C . GLY A 1 293 ? 17.141 32.125 -6.219 1 59.31 293 GLY A C 1
ATOM 2403 O O . GLY A 1 293 ? 17.531 31.016 -6.59 1 59.31 293 GLY A O 1
ATOM 2404 N N . ASP A 1 294 ? 18.078 33.062 -5.789 1 64.88 294 ASP A N 1
ATOM 2405 C CA . ASP A 1 294 ? 19.5 32.938 -5.469 1 64.88 294 ASP A CA 1
ATOM 2406 C C . ASP A 1 294 ? 19.75 31.766 -4.508 1 64.88 294 ASP A C 1
ATOM 2408 O O . ASP A 1 294 ? 20.844 31.203 -4.473 1 64.88 294 ASP A O 1
ATOM 2412 N N . GLY A 1 295 ? 18.75 31.281 -3.785 1 75.75 295 GLY A N 1
ATOM 2413 C CA . GLY A 1 295 ? 19.031 30.312 -2.738 1 75.75 295 GLY A CA 1
ATOM 2414 C C . GLY A 1 295 ? 18.766 28.875 -3.164 1 75.75 295 GLY A C 1
ATOM 2415 O O . GLY A 1 295 ? 19.156 27.938 -2.473 1 75.75 295 GLY A O 1
ATOM 2416 N N . GLY A 1 296 ? 18.109 28.672 -4.328 1 83.12 296 GLY A N 1
ATOM 2417 C CA . GLY A 1 296 ? 17.797 27.312 -4.773 1 83.12 296 GLY A CA 1
ATOM 2418 C C . GLY A 1 296 ? 16.391 26.875 -4.418 1 83.12 296 GLY A C 1
ATOM 2419 O O . GLY A 1 296 ? 15.664 27.609 -3.736 1 83.12 296 GLY A O 1
ATOM 2420 N N . LEU A 1 297 ? 15.953 25.734 -4.82 1 85.31 297 LEU A N 1
ATOM 2421 C CA . LEU A 1 297 ? 14.602 25.219 -4.68 1 85.31 297 LEU A CA 1
ATOM 2422 C C . LEU A 1 297 ? 14.234 25.047 -3.209 1 85.31 297 LEU A C 1
ATOM 2424 O O . LEU A 1 297 ? 13.195 25.531 -2.762 1 85.31 297 LEU A O 1
ATOM 2428 N N . ALA A 1 298 ? 15.102 24.359 -2.467 1 87.81 298 ALA A N 1
ATOM 2429 C CA . ALA A 1 298 ? 14.836 24.094 -1.058 1 87.81 298 ALA A CA 1
ATOM 2430 C C . ALA A 1 298 ? 14.711 25.391 -0.26 1 87.81 298 ALA A C 1
ATOM 2432 O O . ALA A 1 298 ? 13.805 25.531 0.567 1 87.81 298 ALA A O 1
ATOM 2433 N N . TYR A 1 299 ? 15.609 26.281 -0.492 1 91.94 299 TYR A N 1
ATOM 2434 C CA . TYR A 1 299 ? 15.594 27.594 0.159 1 91.94 299 TYR A CA 1
ATOM 2435 C C . TYR A 1 299 ? 14.281 28.312 -0.097 1 91.94 299 TYR A C 1
ATOM 2437 O O . TYR A 1 299 ? 13.617 28.766 0.843 1 91.94 299 TYR A O 1
ATOM 2445 N N . ASN A 1 300 ? 13.859 28.328 -1.292 1 91.06 300 ASN A N 1
ATOM 2446 C CA . ASN A 1 300 ? 12.648 29.047 -1.672 1 91.06 300 ASN A CA 1
ATOM 2447 C C . ASN A 1 300 ? 11.406 28.422 -1.061 1 91.06 300 ASN A C 1
ATOM 2449 O O . ASN A 1 300 ? 10.5 29.125 -0.61 1 91.06 300 ASN A O 1
ATOM 2453 N N . VAL A 1 301 ? 11.406 27.188 -1.091 1 91.88 301 VAL A N 1
ATOM 2454 C CA . VAL A 1 301 ? 10.266 26.438 -0.557 1 91.88 301 VAL A CA 1
ATOM 2455 C C . VAL A 1 301 ? 10.109 26.734 0.933 1 91.88 301 VAL A C 1
ATOM 2457 O O . VAL A 1 301 ? 9.016 27.047 1.396 1 91.88 301 VAL A O 1
ATOM 2460 N N . VAL A 1 302 ? 11.195 26.625 1.664 1 95.88 302 VAL A N 1
ATOM 2461 C CA . VAL A 1 302 ? 11.141 26.828 3.107 1 95.88 302 VAL A CA 1
ATOM 2462 C C . VAL A 1 302 ? 10.703 28.266 3.408 1 95.88 302 VAL A C 1
ATOM 2464 O O . VAL A 1 302 ? 9.805 28.5 4.223 1 95.88 302 VAL A O 1
ATOM 2467 N N . MET A 1 303 ? 11.289 29.188 2.717 1 95.06 303 MET A N 1
ATOM 2468 C CA . MET A 1 303 ? 10.977 30.594 2.957 1 95.06 303 MET A CA 1
ATOM 2469 C C . MET A 1 303 ? 9.508 30.891 2.658 1 95.06 303 MET A C 1
ATOM 2471 O O . MET A 1 303 ? 8.883 31.688 3.352 1 95.06 303 MET A O 1
ATOM 2475 N N . LYS A 1 304 ? 8.977 30.203 1.665 1 92.94 304 LYS A N 1
ATOM 2476 C CA . LYS A 1 304 ? 7.574 30.375 1.307 1 92.94 304 LYS A CA 1
ATOM 2477 C C . LYS A 1 304 ? 6.656 29.781 2.375 1 92.94 304 LYS A C 1
ATOM 2479 O O . LYS A 1 304 ? 5.668 30.406 2.764 1 92.94 304 LYS A O 1
ATOM 2484 N N . LEU A 1 305 ? 6.992 28.688 2.873 1 96.31 305 LEU A N 1
ATOM 2485 C CA . LEU A 1 305 ? 6.152 27.953 3.816 1 96.31 305 LEU A CA 1
ATOM 2486 C C . LEU A 1 305 ? 6.121 28.656 5.168 1 96.31 305 LEU A C 1
ATOM 2488 O O . LEU A 1 305 ? 5.125 28.562 5.895 1 96.31 305 LEU A O 1
ATOM 2492 N N . VAL A 1 306 ? 7.203 29.422 5.547 1 97 306 VAL A N 1
ATOM 2493 C CA . VAL A 1 306 ? 7.316 29.953 6.902 1 97 306 VAL A CA 1
ATOM 2494 C C . VAL A 1 306 ? 6.977 31.438 6.91 1 97 306 VAL A C 1
ATOM 2496 O O . VAL A 1 306 ? 7.117 32.125 7.934 1 97 306 VAL A O 1
ATOM 2499 N N . LYS A 1 307 ? 6.5 31.953 5.879 1 94.88 307 LYS A N 1
ATOM 2500 C CA . LYS A 1 307 ? 6.289 33.375 5.715 1 94.88 307 LYS A CA 1
ATOM 2501 C C . LYS A 1 307 ? 5.461 33.938 6.867 1 94.88 307 LYS A C 1
ATOM 2503 O O . LYS A 1 307 ? 5.824 34.969 7.453 1 94.88 307 LYS A O 1
ATOM 2508 N N . ARG A 1 308 ? 4.43 33.312 7.305 1 94.5 308 ARG A N 1
ATOM 2509 C CA . ARG A 1 308 ? 3.51 33.812 8.32 1 94.5 308 ARG A CA 1
ATOM 2510 C C . ARG A 1 308 ? 4.082 33.594 9.727 1 94.5 308 ARG A C 1
ATOM 2512 O O . ARG A 1 308 ? 3.549 34.125 10.703 1 94.5 308 ARG A O 1
ATOM 2519 N N . LEU A 1 309 ? 5.188 32.938 9.812 1 96.69 309 LEU A N 1
ATOM 2520 C CA . LEU A 1 309 ? 5.738 32.562 11.117 1 96.69 309 LEU A CA 1
ATOM 2521 C C . LEU A 1 309 ? 6.926 33.469 11.477 1 96.69 309 LEU A C 1
ATOM 2523 O O . LEU A 1 309 ? 7.484 33.344 12.57 1 96.69 309 LEU A O 1
ATOM 2527 N N . ALA A 1 310 ? 7.262 34.375 10.641 1 95.94 310 ALA A N 1
ATOM 2528 C CA . ALA A 1 310 ? 8.445 35.188 10.82 1 95.94 310 ALA A CA 1
ATOM 2529 C C . ALA A 1 310 ? 8.297 36.125 12.031 1 95.94 310 ALA A C 1
ATOM 2531 O O . ALA A 1 310 ? 7.203 36.625 12.305 1 95.94 310 ALA A O 1
ATOM 2532 N N . GLY A 1 311 ? 9.352 36.219 12.75 1 94.94 311 GLY A N 1
ATOM 2533 C CA . GLY A 1 311 ? 9.438 37.188 13.828 1 94.94 311 GLY A CA 1
ATOM 2534 C C . GLY A 1 311 ? 8.734 36.719 15.094 1 94.94 311 GLY A C 1
ATOM 2535 O O . GLY A 1 311 ? 8.5 37.531 16 1 94.94 311 GLY A O 1
ATOM 2536 N N . LYS A 1 312 ? 8.43 35.5 15.203 1 95.75 312 LYS A N 1
ATOM 2537 C CA . LYS A 1 312 ? 7.598 35.062 16.328 1 95.75 312 LYS A CA 1
ATOM 2538 C C . LYS A 1 312 ? 8.32 34 17.172 1 95.75 312 LYS A C 1
ATOM 2540 O O . LYS A 1 312 ? 7.719 33.406 18.047 1 95.75 312 LYS A O 1
ATOM 2545 N N . GLY A 1 313 ? 9.578 33.75 16.797 1 96.38 313 GLY A N 1
ATOM 2546 C CA . GLY A 1 313 ? 10.391 32.875 17.625 1 96.38 313 GLY A CA 1
ATOM 2547 C C . GLY A 1 313 ? 10.148 31.391 17.359 1 96.38 313 GLY A C 1
ATOM 2548 O O . GLY A 1 313 ? 10.375 30.547 18.219 1 96.38 313 GLY A O 1
ATOM 2549 N N . TYR A 1 314 ? 9.633 31.016 16.25 1 97.81 314 TYR A N 1
ATOM 2550 C CA . TYR A 1 314 ? 9.398 29.625 15.875 1 97.81 314 TYR A CA 1
ATOM 2551 C C . TYR A 1 314 ? 10.719 28.922 15.594 1 97.81 314 TYR A C 1
ATOM 2553 O O . TYR A 1 314 ? 11.734 29.562 15.328 1 97.81 314 TYR A O 1
ATOM 2561 N N . ARG A 1 315 ? 10.672 27.609 15.75 1 98.12 315 ARG A N 1
ATOM 2562 C CA . ARG A 1 315 ? 11.773 26.719 15.414 1 98.12 315 ARG A CA 1
ATOM 2563 C C . ARG A 1 315 ? 11.359 25.719 14.344 1 98.12 315 ARG A C 1
ATOM 2565 O O . ARG A 1 315 ? 10.352 25.016 14.492 1 98.12 315 ARG A O 1
ATOM 2572 N N . ILE A 1 316 ? 12.156 25.625 13.328 1 98.38 316 ILE A N 1
ATOM 2573 C CA . ILE A 1 316 ? 11.805 24.766 12.211 1 98.38 316 ILE A CA 1
ATOM 2574 C C . ILE A 1 316 ? 12.836 23.656 12.07 1 98.38 316 ILE A C 1
ATOM 2576 O O . ILE A 1 316 ? 14.039 23.891 12.195 1 98.38 316 ILE A O 1
ATOM 2580 N N . PHE A 1 317 ? 12.367 22.469 11.906 1 98.44 317 PHE A N 1
ATOM 2581 C CA . PHE A 1 317 ? 13.219 21.297 11.719 1 98.44 317 PHE A CA 1
ATOM 2582 C C . PHE A 1 317 ? 13.055 20.734 10.305 1 98.44 317 PHE A C 1
ATOM 2584 O O . PHE A 1 317 ? 11.938 20.641 9.797 1 98.44 317 PHE A O 1
ATOM 2591 N N . PHE A 1 318 ? 14.117 20.406 9.602 1 96.69 318 PHE A N 1
ATOM 2592 C CA . PHE A 1 318 ? 14.039 19.812 8.266 1 96.69 318 PHE A CA 1
ATOM 2593 C C . PHE A 1 318 ? 15.242 18.922 7.996 1 96.69 318 PHE A C 1
ATOM 2595 O O . PHE A 1 318 ? 16.172 18.859 8.805 1 96.69 318 PHE A O 1
ATOM 2602 N N . ASP A 1 319 ? 15.219 18.156 6.934 1 93.25 319 ASP A N 1
ATOM 2603 C CA . ASP A 1 319 ? 16.25 17.156 6.68 1 93.25 319 ASP A CA 1
ATOM 2604 C C . ASP A 1 319 ? 17.391 17.75 5.859 1 93.25 319 ASP A C 1
ATOM 2606 O O . ASP A 1 319 ? 17.469 18.969 5.676 1 93.25 319 ASP A O 1
ATOM 2610 N N . ASN A 1 320 ? 18.344 16.938 5.441 1 92.38 320 ASN A N 1
ATOM 2611 C CA . ASN A 1 320 ? 19.594 17.375 4.816 1 92.38 320 ASN A CA 1
ATOM 2612 C C . ASN A 1 320 ? 19.344 17.953 3.426 1 92.38 320 ASN A C 1
ATOM 2614 O O . ASN A 1 320 ? 20.203 18.656 2.885 1 92.38 320 ASN A O 1
ATOM 2618 N N . PHE A 1 321 ? 18.203 17.703 2.902 1 88.44 321 PHE A N 1
ATOM 2619 C CA . PHE A 1 321 ? 17.859 18.281 1.607 1 88.44 321 PHE A CA 1
ATOM 2620 C C . PHE A 1 321 ? 17.719 19.797 1.705 1 88.44 321 PHE A C 1
ATOM 2622 O O . PHE A 1 321 ? 18.078 20.516 0.778 1 88.44 321 PHE A O 1
ATOM 2629 N N . TYR A 1 322 ? 17.234 20.156 2.783 1 92.56 322 TYR A N 1
ATOM 2630 C CA . TYR A 1 322 ? 16.891 21.562 2.967 1 92.56 322 TYR A CA 1
ATOM 2631 C C . TYR A 1 322 ? 18.047 22.328 3.613 1 92.56 322 TYR A C 1
ATOM 2633 O O . TYR A 1 322 ? 18.203 23.531 3.406 1 92.56 322 TYR A O 1
ATOM 2641 N N . THR A 1 323 ? 18.844 21.672 4.289 1 93.94 323 THR A N 1
ATOM 2642 C CA . THR A 1 323 ? 19.781 22.312 5.203 1 93.94 323 THR A CA 1
ATOM 2643 C C . THR A 1 323 ? 20.953 22.922 4.441 1 93.94 323 THR A C 1
ATOM 2645 O O . THR A 1 323 ? 21.734 22.203 3.828 1 93.94 323 THR A O 1
ATOM 2648 N N . THR A 1 324 ? 21.047 24.203 4.469 1 93.19 324 THR A N 1
ATOM 2649 C CA . THR A 1 324 ? 22.188 24.969 3.992 1 93.19 324 THR A CA 1
ATOM 2650 C C . THR A 1 324 ? 22.547 26.078 4.984 1 93.19 324 THR A C 1
ATOM 2652 O O . THR A 1 324 ? 21.688 26.547 5.742 1 93.19 324 THR A O 1
ATOM 2655 N N . VAL A 1 325 ? 23.797 26.453 4.977 1 93.69 325 VAL A N 1
ATOM 2656 C CA . VAL A 1 325 ? 24.234 27.516 5.875 1 93.69 325 VAL A CA 1
ATOM 2657 C C . VAL A 1 325 ? 23.469 28.812 5.57 1 93.69 325 VAL A C 1
ATOM 2659 O O . VAL A 1 325 ? 23.016 29.5 6.484 1 93.69 325 VAL A O 1
ATOM 2662 N N . LYS A 1 326 ? 23.266 29.047 4.355 1 93.31 326 LYS A N 1
ATOM 2663 C CA . LYS A 1 326 ? 22.562 30.25 3.938 1 93.31 326 LYS A CA 1
ATOM 2664 C C . LYS A 1 326 ? 21.125 30.25 4.461 1 93.31 326 LYS A C 1
ATOM 2666 O O . LYS A 1 326 ? 20.656 31.266 5 1 93.31 326 LYS A O 1
ATOM 2671 N N . LEU A 1 327 ? 20.453 29.188 4.262 1 95.56 327 LEU A N 1
ATOM 2672 C CA . LEU A 1 327 ? 19.078 29.078 4.719 1 95.56 327 LEU A CA 1
ATOM 2673 C C . LEU A 1 327 ? 18.984 29.297 6.227 1 95.56 327 LEU A C 1
ATOM 2675 O O . LEU A 1 327 ? 18.109 30.031 6.703 1 95.56 327 LEU A O 1
ATOM 2679 N N . LEU A 1 328 ? 19.875 28.703 6.965 1 96.69 328 LEU A N 1
ATOM 2680 C CA . LEU A 1 328 ? 19.859 28.812 8.422 1 96.69 328 LEU A CA 1
ATOM 2681 C C . LEU A 1 328 ? 20.094 30.266 8.859 1 96.69 328 LEU A C 1
ATOM 2683 O O . LEU A 1 328 ? 19.391 30.766 9.742 1 96.69 328 LEU A O 1
ATOM 2687 N N . LYS A 1 329 ? 21.062 30.859 8.281 1 95.25 329 LYS A N 1
ATOM 2688 C CA . LYS A 1 329 ? 21.359 32.25 8.625 1 95.25 329 LYS A CA 1
ATOM 2689 C C . LYS A 1 329 ? 20.188 33.156 8.305 1 95.25 329 LYS A C 1
ATOM 2691 O O . LYS A 1 329 ? 19.812 34.031 9.109 1 95.25 329 LYS A O 1
ATOM 2696 N N . ASP A 1 330 ? 19.625 32.938 7.137 1 95.94 330 ASP A N 1
ATOM 2697 C CA . ASP A 1 330 ? 18.516 33.812 6.711 1 95.94 330 ASP A CA 1
ATOM 2698 C C . ASP A 1 330 ? 17.281 33.594 7.594 1 95.94 330 ASP A C 1
ATOM 2700 O O . ASP A 1 330 ? 16.578 34.531 7.918 1 95.94 330 ASP A O 1
ATOM 2704 N N . LEU A 1 331 ? 16.969 32.375 7.906 1 97.38 331 LEU A N 1
ATOM 2705 C CA . LEU A 1 331 ? 15.867 32.094 8.82 1 97.38 331 LEU A CA 1
ATOM 2706 C C . LEU A 1 331 ? 16.094 32.781 10.172 1 97.38 331 LEU A C 1
ATOM 2708 O O . LEU A 1 331 ? 15.172 33.375 10.742 1 97.38 331 LEU A O 1
ATOM 2712 N N . PHE A 1 332 ? 17.312 32.688 10.625 1 97 332 PHE A N 1
ATOM 2713 C CA . PHE A 1 332 ? 17.672 33.312 11.883 1 97 332 PHE A CA 1
ATOM 2714 C C . PHE A 1 332 ? 17.438 34.812 11.82 1 97 332 PHE A C 1
ATOM 2716 O O . PHE A 1 332 ? 16.922 35.406 12.766 1 97 332 PHE A O 1
ATOM 2723 N N . MET A 1 333 ? 17.734 35.406 10.742 1 95.38 333 MET A N 1
ATOM 2724 C CA . MET A 1 333 ? 17.609 36.844 10.547 1 95.38 333 MET A CA 1
ATOM 2725 C C . MET A 1 333 ? 16.141 37.281 10.602 1 95.38 333 MET A C 1
ATOM 2727 O O . MET A 1 333 ? 15.836 38.375 11.039 1 95.38 333 MET A O 1
ATOM 2731 N N . ILE A 1 334 ? 15.289 36.406 10.219 1 96 334 ILE A N 1
ATOM 2732 C CA . ILE A 1 334 ? 13.875 36.781 10.219 1 96 334 ILE A CA 1
ATOM 2733 C C . ILE A 1 334 ? 13.203 36.281 11.492 1 96 334 ILE A C 1
ATOM 2735 O O . ILE A 1 334 ? 11.969 36.25 11.57 1 96 334 ILE A O 1
ATOM 2739 N N . GLY A 1 335 ? 14.023 35.781 12.398 1 96.19 335 GLY A N 1
ATOM 2740 C CA . GLY A 1 335 ? 13.508 35.469 13.719 1 96.19 335 GLY A CA 1
ATOM 2741 C C . GLY A 1 335 ? 13.016 34.031 13.844 1 96.19 335 GLY A C 1
ATOM 2742 O O . GLY A 1 335 ? 12.156 33.75 14.672 1 96.19 335 GLY A O 1
ATOM 2743 N N . ILE A 1 336 ? 13.453 33.156 13.023 1 97.56 336 ILE A N 1
ATOM 2744 C CA . ILE A 1 336 ? 13.086 31.734 13.062 1 97.56 336 ILE A CA 1
ATOM 2745 C C . ILE A 1 336 ? 14.328 30.891 13.32 1 97.56 336 ILE A C 1
ATOM 2747 O O . ILE A 1 336 ? 15.344 31.047 12.648 1 97.56 336 ILE A O 1
ATOM 2751 N N . GLY A 1 337 ? 14.305 30.141 14.398 1 97.44 337 GLY A N 1
ATOM 2752 C CA . GLY A 1 337 ? 15.352 29.156 14.602 1 97.44 337 GLY A CA 1
ATOM 2753 C C . GLY A 1 337 ? 15.219 27.938 13.695 1 97.44 337 GLY A C 1
ATOM 2754 O O . GLY A 1 337 ? 14.102 27.547 13.344 1 97.44 337 GLY A O 1
ATOM 2755 N N . ALA A 1 338 ? 16.328 27.359 13.336 1 97.88 338 ALA A N 1
ATOM 2756 C CA . ALA A 1 338 ? 16.297 26.203 12.43 1 97.88 338 ALA A CA 1
ATOM 2757 C C . ALA A 1 338 ? 17.281 25.141 12.859 1 97.88 338 ALA A C 1
ATOM 2759 O O . ALA A 1 338 ? 18.328 25.438 13.438 1 97.88 338 ALA A O 1
ATOM 2760 N N . CYS A 1 339 ? 16.922 23.953 12.648 1 98 339 CYS A N 1
ATOM 2761 C CA . CYS A 1 339 ? 17.75 22.797 12.945 1 98 339 CYS A CA 1
ATOM 2762 C C . CYS A 1 339 ? 17.562 21.703 11.898 1 98 339 CYS A C 1
ATOM 2764 O O . CYS A 1 339 ? 16.438 21.328 11.586 1 98 339 CYS A O 1
ATOM 2766 N N . GLY A 1 340 ? 18.641 21.188 11.328 1 97.38 340 GLY A N 1
ATOM 2767 C CA . GLY A 1 340 ? 18.531 20.141 10.32 1 97.38 340 GLY A CA 1
ATOM 2768 C C . GLY A 1 340 ? 19.812 19.328 10.18 1 97.38 340 GLY A C 1
ATOM 2769 O O . GLY A 1 340 ? 20.875 19.766 10.594 1 97.38 340 GLY A O 1
ATOM 2770 N N . THR A 1 341 ? 19.719 18.156 9.656 1 95.81 341 THR A N 1
ATOM 2771 C CA . THR A 1 341 ? 20.891 17.344 9.352 1 95.81 341 THR A CA 1
ATOM 2772 C C . THR A 1 341 ? 21.609 17.875 8.109 1 95.81 341 THR A C 1
ATOM 2774 O O . THR A 1 341 ? 21 18.562 7.281 1 95.81 341 THR A O 1
ATOM 2777 N N . ILE A 1 342 ? 22.875 17.625 8.016 1 94.38 342 ILE A N 1
ATOM 2778 C CA . ILE A 1 342 ? 23.641 18.125 6.883 1 94.38 342 ILE A CA 1
ATOM 2779 C C . ILE A 1 342 ? 24.719 17.094 6.496 1 94.38 342 ILE A C 1
ATOM 2781 O O . ILE A 1 342 ? 25.312 16.453 7.367 1 94.38 342 ILE A O 1
ATOM 2785 N N . LEU A 1 343 ? 24.922 16.984 5.234 1 91.19 343 LEU A N 1
ATOM 2786 C CA . LEU A 1 343 ? 25.984 16.125 4.734 1 91.19 343 LEU A CA 1
ATOM 2787 C C . LEU A 1 343 ? 27.312 16.875 4.719 1 91.19 343 LEU A C 1
ATOM 2789 O O . LEU A 1 343 ? 27.359 18.078 4.484 1 91.19 343 LEU A O 1
ATOM 2793 N N . SER A 1 344 ? 28.375 16.172 4.852 1 90.06 344 SER A N 1
ATOM 2794 C CA . SER A 1 344 ? 29.688 16.766 4.988 1 90.06 344 SER A CA 1
ATOM 2795 C C . SER A 1 344 ? 30.172 17.375 3.672 1 90.06 344 SER A C 1
ATOM 2797 O O . SER A 1 344 ? 31.078 18.219 3.656 1 90.06 344 SER A O 1
ATOM 2799 N N . ASN A 1 345 ? 29.547 17 2.613 1 86.88 345 ASN A N 1
ATOM 2800 C CA . ASN A 1 345 ? 29.984 17.484 1.307 1 86.88 345 ASN A CA 1
ATOM 2801 C C . ASN A 1 345 ? 29.25 18.75 0.906 1 86.88 345 ASN A C 1
ATOM 2803 O O . ASN A 1 345 ? 29.5 19.312 -0.165 1 86.88 345 ASN A O 1
ATOM 2807 N N . ARG A 1 346 ? 28.406 19.281 1.71 1 87.19 346 ARG A N 1
ATOM 2808 C CA . ARG A 1 346 ? 27.609 20.453 1.391 1 87.19 346 ARG A CA 1
ATOM 2809 C C . ARG A 1 346 ? 28.453 21.734 1.493 1 87.19 346 ARG A C 1
ATOM 2811 O O . ARG A 1 346 ? 29.375 21.797 2.303 1 87.19 346 ARG A O 1
ATOM 2818 N N . ARG A 1 347 ? 28.078 22.641 0.718 1 84 347 ARG A N 1
ATOM 2819 C CA . ARG A 1 347 ? 28.734 23.938 0.772 1 84 347 ARG A CA 1
ATOM 2820 C C . ARG A 1 347 ? 28.531 24.609 2.129 1 84 347 ARG A C 1
ATOM 2822 O O . ARG A 1 347 ? 27.422 24.609 2.654 1 84 347 ARG A O 1
ATOM 2829 N N . GLY A 1 348 ? 29.641 25.156 2.68 1 86.19 348 GLY A N 1
ATOM 2830 C CA . GLY A 1 348 ? 29.547 25.875 3.943 1 86.19 348 GLY A CA 1
ATOM 2831 C C . GLY A 1 348 ? 29.766 24.969 5.148 1 86.19 348 GLY A C 1
ATOM 2832 O O . GLY A 1 348 ? 29.844 25.453 6.281 1 86.19 348 GLY A O 1
ATOM 2833 N N . PHE A 1 349 ? 29.828 23.703 4.82 1 91.88 349 PHE A N 1
ATOM 2834 C CA . PHE A 1 349 ? 30.141 22.797 5.914 1 91.88 349 PHE A CA 1
ATOM 2835 C C . PHE A 1 349 ? 31.516 23.094 6.496 1 91.88 349 PHE A C 1
ATOM 2837 O O . PHE A 1 349 ? 32.469 23.359 5.758 1 91.88 349 PHE A O 1
ATOM 2844 N N . PRO A 1 350 ? 31.641 23.141 7.781 1 93.12 350 PRO A N 1
ATOM 2845 C CA . PRO A 1 350 ? 32.938 23.484 8.391 1 93.12 350 PRO A CA 1
ATOM 2846 C C . PRO A 1 350 ? 34.062 22.531 7.977 1 93.12 350 PRO A C 1
ATOM 2848 O O . PRO A 1 350 ? 33.906 21.312 8.125 1 93.12 350 PRO A O 1
ATOM 2851 N N . THR A 1 351 ? 35.094 23.016 7.598 1 91.12 351 THR A N 1
ATOM 2852 C CA . THR A 1 351 ? 36.219 22.234 7.082 1 91.12 351 THR A CA 1
ATOM 2853 C C . THR A 1 351 ? 36.812 21.359 8.18 1 91.12 351 THR A C 1
ATOM 2855 O O . THR A 1 351 ? 37.312 20.266 7.91 1 91.12 351 THR A O 1
ATOM 2858 N N . GLU A 1 352 ? 36.812 21.906 9.383 1 91.56 352 GLU A N 1
ATOM 2859 C CA . GLU A 1 352 ? 37.438 21.188 10.508 1 91.56 352 GLU A CA 1
ATOM 2860 C C . GLU A 1 352 ? 36.656 19.922 10.844 1 91.56 352 GLU A C 1
ATOM 2862 O O . GLU A 1 352 ? 37.156 19.047 11.562 1 91.56 352 GLU A O 1
ATOM 2867 N N . LEU A 1 353 ? 35.469 19.812 10.336 1 93.94 353 LEU A N 1
ATOM 2868 C CA . LEU A 1 353 ? 34.625 18.656 10.656 1 93.94 353 LEU A CA 1
ATOM 2869 C C . LEU A 1 353 ? 34.531 17.734 9.445 1 93.94 353 LEU A C 1
ATOM 2871 O O . LEU A 1 353 ? 33.812 16.719 9.5 1 93.94 353 LEU A O 1
ATOM 2875 N N . LYS A 1 354 ? 35.125 17.938 8.359 1 91.88 354 LYS A N 1
ATOM 2876 C CA . LYS A 1 354 ? 34.938 17.203 7.105 1 91.88 354 LYS A CA 1
ATOM 2877 C C . LYS A 1 354 ? 35.594 15.82 7.191 1 91.88 354 LYS A C 1
ATOM 2879 O O . LYS A 1 354 ? 35.25 14.93 6.406 1 91.88 354 LYS A O 1
ATOM 2884 N N . ASN A 1 355 ? 36.531 15.68 8.062 1 89.88 355 ASN A N 1
ATOM 2885 C CA . ASN A 1 355 ? 37.156 14.383 8.227 1 89.88 355 ASN A CA 1
ATOM 2886 C C . ASN A 1 355 ? 36.281 13.414 9.023 1 89.88 355 ASN A C 1
ATOM 2888 O O . ASN A 1 355 ? 36.719 12.906 10.062 1 89.88 355 ASN A O 1
ATOM 2892 N N . VAL A 1 356 ? 35.25 13.016 8.492 1 90.75 356 VAL A N 1
ATOM 2893 C CA . VAL A 1 356 ? 34.219 12.219 9.18 1 90.75 356 VAL A CA 1
ATOM 2894 C C . VAL A 1 356 ? 34.75 10.805 9.414 1 90.75 356 VAL A C 1
ATOM 2896 O O . VAL A 1 356 ? 34.562 10.234 10.492 1 90.75 356 VAL A O 1
ATOM 2899 N N . LYS A 1 357 ? 35.375 10.18 8.406 1 89.12 357 LYS A N 1
ATOM 2900 C CA . LYS A 1 357 ? 35.875 8.812 8.516 1 89.12 357 LYS A CA 1
ATOM 2901 C C . LYS A 1 357 ? 36.906 8.695 9.633 1 89.12 357 LYS A C 1
ATOM 2903 O O . LYS A 1 357 ? 36.906 7.715 10.375 1 89.12 357 LYS A O 1
ATOM 2908 N N . GLU A 1 358 ? 37.75 9.664 9.688 1 89.44 358 GLU A N 1
ATOM 2909 C CA . GLU A 1 358 ? 38.75 9.68 10.734 1 89.44 358 GLU A CA 1
ATOM 2910 C C . GLU A 1 358 ? 38.125 9.82 12.117 1 89.44 358 GLU A C 1
ATOM 2912 O O . GLU A 1 358 ? 38.562 9.18 13.078 1 89.44 358 GLU A O 1
ATOM 2917 N N . PHE A 1 359 ? 37.188 10.68 12.195 1 91.5 359 PHE A N 1
ATOM 2918 C CA . PHE A 1 359 ? 36.469 10.852 13.445 1 91.5 359 PHE A CA 1
ATOM 2919 C C . PHE A 1 359 ? 35.781 9.555 13.852 1 91.5 359 PHE A C 1
ATOM 2921 O O . PHE A 1 359 ? 35.812 9.18 15.023 1 91.5 359 PHE A O 1
ATOM 2928 N N . GLU A 1 360 ? 35.156 8.867 12.922 1 90.06 360 GLU A N 1
ATOM 2929 C CA . GLU A 1 360 ? 34.469 7.621 13.188 1 90.06 360 GLU A CA 1
ATOM 2930 C C . GLU A 1 360 ? 35.406 6.539 13.703 1 90.06 360 GLU A C 1
ATOM 2932 O O . GLU A 1 360 ? 35.031 5.77 14.594 1 90.06 360 GLU A O 1
ATOM 2937 N N . LYS A 1 361 ? 36.562 6.457 13.117 1 89.56 361 LYS A N 1
ATOM 2938 C CA . LYS A 1 361 ? 37.562 5.449 13.508 1 89.56 361 LYS A CA 1
ATOM 2939 C C . LYS A 1 361 ? 38.094 5.711 14.914 1 89.56 361 LYS A C 1
ATOM 2941 O O . LYS A 1 361 ? 38.344 4.773 15.672 1 89.56 361 LYS A O 1
ATOM 2946 N N . GLY A 1 362 ? 38.188 6.91 15.273 1 88.19 362 GLY A N 1
ATOM 2947 C CA . GLY A 1 362 ? 38.844 7.25 16.531 1 88.19 362 GLY A CA 1
ATOM 2948 C C . GLY A 1 362 ? 37.844 7.527 17.656 1 88.19 362 GLY A C 1
ATOM 2949 O O . GLY A 1 362 ? 38.25 7.84 18.781 1 88.19 362 GLY A O 1
ATOM 2950 N N . SER A 1 363 ? 36.625 7.336 17.391 1 90 363 SER A N 1
ATOM 2951 C CA . SER A 1 363 ? 35.625 7.73 18.391 1 90 363 SER A CA 1
ATOM 2952 C C . SER A 1 363 ? 34.75 6.539 18.828 1 90 363 SER A C 1
ATOM 2954 O O . SER A 1 363 ? 34.688 5.531 18.109 1 90 363 SER A O 1
ATOM 2956 N N . LYS A 1 364 ? 34.25 6.652 20 1 87.62 364 LYS A N 1
ATOM 2957 C CA . LYS A 1 364 ? 33.312 5.684 20.516 1 87.62 364 LYS A CA 1
ATOM 2958 C C . LYS A 1 364 ? 31.875 6.219 20.422 1 87.62 364 LYS A C 1
ATOM 2960 O O . LYS A 1 364 ? 31.672 7.418 20.25 1 87.62 364 LYS A O 1
ATOM 2965 N N . ARG A 1 365 ? 31.016 5.328 20.484 1 89.81 365 ARG A N 1
ATOM 2966 C CA . ARG A 1 365 ? 29.625 5.738 20.453 1 89.81 365 ARG A CA 1
ATOM 2967 C C . ARG A 1 365 ? 29.312 6.727 21.578 1 89.81 365 ARG A C 1
ATOM 2969 O O . ARG A 1 365 ? 29.672 6.492 22.734 1 89.81 365 ARG A O 1
ATOM 2976 N N . GLY A 1 366 ? 28.734 7.867 21.25 1 91.56 366 GLY A N 1
ATOM 2977 C CA . GLY A 1 366 ? 28.453 8.906 22.234 1 91.56 366 GLY A CA 1
ATOM 2978 C C . GLY A 1 366 ? 29.391 10.102 22.125 1 91.56 366 GLY A C 1
ATOM 2979 O O . GLY A 1 366 ? 29.109 11.164 22.672 1 91.56 366 GLY A O 1
ATOM 2980 N N . ASP A 1 367 ? 30.469 9.906 21.5 1 93.69 367 ASP A N 1
ATOM 2981 C CA . ASP A 1 367 ? 31.406 11.016 21.312 1 93.69 367 ASP A CA 1
ATOM 2982 C C . ASP A 1 367 ? 30.844 12.031 20.312 1 93.69 367 ASP A C 1
ATOM 2984 O O . ASP A 1 367 ? 30.078 11.672 19.422 1 93.69 367 ASP A O 1
ATOM 2988 N N . TYR A 1 368 ? 31.141 13.273 20.547 1 95.69 368 TYR A N 1
ATOM 2989 C CA . TYR A 1 368 ? 30.719 14.281 19.594 1 95.69 368 TYR A CA 1
ATOM 2990 C C . TYR A 1 368 ? 31.703 15.438 19.531 1 95.69 368 TYR A C 1
ATOM 2992 O O . TYR A 1 368 ? 32.562 15.594 20.422 1 95.69 368 TYR A O 1
ATOM 3000 N N . ARG A 1 369 ? 31.797 16.125 18.531 1 95.81 369 ARG A N 1
ATOM 3001 C CA . ARG A 1 369 ? 32.562 17.344 18.281 1 95.81 369 ARG A CA 1
ATOM 3002 C C . ARG A 1 369 ? 31.719 18.422 17.641 1 95.81 369 ARG A C 1
ATOM 3004 O O . ARG A 1 369 ? 30.594 18.156 17.203 1 95.81 369 ARG A O 1
ATOM 3011 N N . TRP A 1 370 ? 32.188 19.656 17.672 1 96 370 TRP A N 1
ATOM 3012 C CA . TRP A 1 370 ? 31.312 20.719 17.172 1 96 370 TRP A CA 1
ATOM 3013 C C . TRP A 1 370 ? 32.125 21.891 16.656 1 96 370 TRP A C 1
ATOM 3015 O O . TRP A 1 370 ? 33.344 21.953 16.891 1 96 370 TRP A O 1
ATOM 3025 N N . SER A 1 371 ? 31.578 22.656 15.898 1 95.44 371 SER A N 1
ATOM 3026 C CA . SER A 1 371 ? 32.094 23.906 15.375 1 95.44 371 SER A CA 1
ATOM 3027 C C . SER A 1 371 ? 31.016 24.953 15.258 1 95.44 371 SER A C 1
ATOM 3029 O O . SER A 1 371 ? 29.859 24.641 15 1 95.44 371 SER A O 1
ATOM 3031 N N . ARG A 1 372 ? 31.359 26.234 15.531 1 93.62 372 ARG A N 1
ATOM 3032 C CA . ARG A 1 372 ? 30.391 27.312 15.398 1 93.62 372 ARG A CA 1
ATOM 3033 C C . ARG A 1 372 ? 30.922 28.422 14.508 1 93.62 372 ARG A C 1
ATOM 3035 O O . ARG A 1 372 ? 32.094 28.812 14.617 1 93.62 372 ARG A O 1
ATOM 3042 N N . ASP A 1 373 ? 30.109 28.781 13.625 1 92.06 373 ASP A N 1
ATOM 3043 C CA . ASP A 1 373 ? 30.312 29.969 12.797 1 92.06 373 ASP A CA 1
ATOM 3044 C C . ASP A 1 373 ? 29.188 30.969 12.977 1 92.06 373 ASP A C 1
ATOM 3046 O O . ASP A 1 373 ? 28.156 30.875 12.312 1 92.06 373 ASP A O 1
ATOM 3050 N N . GLU A 1 374 ? 29.453 31.953 13.914 1 90.94 374 GLU A N 1
ATOM 3051 C CA . GLU A 1 374 ? 28.438 32.938 14.273 1 90.94 374 GLU A CA 1
ATOM 3052 C C . GLU A 1 374 ? 27.188 32.281 14.828 1 90.94 374 GLU A C 1
ATOM 3054 O O . GLU A 1 374 ? 27.266 31.5 15.797 1 90.94 374 GLU A O 1
ATOM 3059 N N . GLU A 1 375 ? 26.156 32.344 14.109 1 92.38 375 GLU A N 1
ATOM 3060 C CA . GLU A 1 375 ? 24.891 31.844 14.641 1 92.38 375 GLU A CA 1
ATOM 3061 C C . GLU A 1 375 ? 24.719 30.359 14.328 1 92.38 375 GLU A C 1
ATOM 3063 O O . GLU A 1 375 ? 23.875 29.688 14.922 1 92.38 375 GLU A O 1
ATOM 3068 N N . VAL A 1 376 ? 25.531 29.797 13.484 1 95.5 376 VAL A N 1
ATOM 3069 C CA . VAL A 1 376 ? 25.328 28.438 13.023 1 95.5 376 VAL A CA 1
ATOM 3070 C C . VAL A 1 376 ? 26.234 27.484 13.797 1 95.5 376 VAL A C 1
ATOM 3072 O O . VAL A 1 376 ? 27.453 27.609 13.758 1 95.5 376 VAL A O 1
ATOM 3075 N N . LEU A 1 377 ? 25.625 26.656 14.492 1 96 377 LEU A N 1
ATOM 3076 C CA . LEU A 1 377 ? 26.312 25.578 15.203 1 96 377 LEU A CA 1
ATOM 3077 C C . LEU A 1 377 ? 26.266 24.281 14.414 1 96 377 LEU A C 1
ATOM 3079 O O . LEU A 1 377 ? 25.203 23.891 13.922 1 96 377 LEU A O 1
ATOM 3083 N N . THR A 1 378 ? 27.391 23.641 14.211 1 96.62 378 THR A N 1
ATOM 3084 C CA . THR A 1 378 ? 27.453 22.312 13.617 1 96.62 378 THR A CA 1
ATOM 3085 C C . THR A 1 378 ? 27.953 21.297 14.633 1 96.62 378 THR A C 1
ATOM 3087 O O . THR A 1 378 ? 29.031 21.453 15.211 1 96.62 378 THR A O 1
ATOM 3090 N N . VAL A 1 379 ? 27.141 20.359 14.891 1 96.25 379 VAL A N 1
ATOM 3091 C CA . VAL A 1 379 ? 27.469 19.297 15.836 1 96.25 379 VAL A CA 1
ATOM 3092 C C . VAL A 1 379 ? 27.578 17.953 15.102 1 96.25 379 VAL A C 1
ATOM 3094 O O . VAL A 1 379 ? 26.719 17.625 14.281 1 96.25 379 VAL A O 1
ATOM 3097 N N . GLN A 1 380 ? 28.609 17.25 15.328 1 95.94 380 GLN A N 1
ATOM 3098 C CA . GLN A 1 380 ? 28.812 15.906 14.781 1 95.94 380 GLN A CA 1
ATOM 3099 C C . GLN A 1 380 ? 28.859 14.859 15.891 1 95.94 380 GLN A C 1
ATOM 3101 O O . GLN A 1 380 ? 29.688 14.953 16.797 1 95.94 380 GLN A O 1
ATOM 3106 N N . TRP A 1 381 ? 27.953 13.906 15.844 1 95.56 381 TRP A N 1
ATOM 3107 C CA . TRP A 1 381 ? 27.734 12.922 16.906 1 95.56 381 TRP A CA 1
ATOM 3108 C C . TRP A 1 381 ? 27.922 11.5 16.375 1 95.56 381 TRP A C 1
ATOM 3110 O O . TRP A 1 381 ? 27.375 11.148 15.336 1 95.56 381 TRP A O 1
ATOM 3120 N N . ARG A 1 382 ? 28.672 10.711 17.125 1 93.75 382 ARG A N 1
ATOM 3121 C CA . ARG A 1 382 ? 28.922 9.32 16.734 1 93.75 382 ARG A CA 1
ATOM 3122 C C . ARG A 1 382 ? 27.922 8.383 17.375 1 93.75 382 ARG A C 1
ATOM 3124 O O . ARG A 1 382 ? 27.969 8.133 18.594 1 93.75 382 ARG A O 1
ATOM 3131 N N . ASP A 1 383 ? 27.016 7.879 16.578 1 91.25 383 ASP A N 1
ATOM 3132 C CA . ASP A 1 383 ? 26.141 6.785 16.984 1 91.25 383 ASP A CA 1
ATOM 3133 C C . ASP A 1 383 ? 26.562 5.469 16.328 1 91.25 383 ASP A C 1
ATOM 3135 O O . ASP A 1 383 ? 27.703 5.031 16.484 1 91.25 383 ASP A O 1
ATOM 3139 N N . ASN A 1 384 ? 25.625 4.785 15.57 1 83.56 384 ASN A N 1
ATOM 3140 C CA . ASN A 1 384 ? 26.078 3.713 14.695 1 83.56 384 ASN A CA 1
ATOM 3141 C C . ASN A 1 384 ? 26.891 4.254 13.516 1 83.56 384 ASN A C 1
ATOM 3143 O O . ASN A 1 384 ? 27.906 3.672 13.133 1 83.56 384 ASN A O 1
ATOM 3147 N N . LYS A 1 385 ? 26.391 5.355 13.062 1 87.88 385 LYS A N 1
ATOM 3148 C CA . LYS A 1 385 ? 27.078 6.195 12.086 1 87.88 385 LYS A CA 1
ATOM 3149 C C . LYS A 1 385 ? 27.188 7.637 12.578 1 87.88 385 LYS A C 1
ATOM 3151 O O . LYS A 1 385 ? 26.5 8.031 13.523 1 87.88 385 LYS A O 1
ATOM 3156 N N . THR A 1 386 ? 28.078 8.305 12.023 1 93.06 386 THR A N 1
ATOM 3157 C CA . THR A 1 386 ? 28.25 9.703 12.398 1 93.06 386 THR A CA 1
ATOM 3158 C C . THR A 1 386 ? 27.141 10.562 11.789 1 93.06 386 THR A C 1
ATOM 3160 O O . THR A 1 386 ? 26.875 10.477 10.586 1 93.06 386 THR A O 1
ATOM 3163 N N . ILE A 1 387 ? 26.516 11.328 12.625 1 94.25 387 ILE A N 1
ATOM 3164 C CA . ILE A 1 387 ? 25.453 12.219 12.18 1 94.25 387 ILE A CA 1
ATOM 3165 C C . ILE A 1 387 ? 25.859 13.672 12.43 1 94.25 387 ILE A C 1
ATOM 3167 O O . ILE A 1 387 ? 26.375 14.008 13.492 1 94.25 387 ILE A O 1
ATOM 3171 N N . SER A 1 388 ? 25.672 14.508 11.492 1 95.88 388 SER A N 1
ATOM 3172 C CA . SER A 1 388 ? 25.953 15.938 11.625 1 95.88 388 SER A CA 1
ATOM 3173 C C . SER A 1 388 ? 24.656 16.75 11.609 1 95.88 388 SER A C 1
ATOM 3175 O O . SER A 1 388 ? 23.812 16.562 10.734 1 95.88 388 SER A O 1
ATOM 3177 N N . VAL A 1 389 ? 24.531 17.641 12.555 1 96.88 389 VAL A N 1
ATOM 3178 C CA . VAL A 1 389 ? 23.359 18.5 12.648 1 96.88 389 VAL A CA 1
ATOM 3179 C C . VAL A 1 389 ? 23.797 19.969 12.75 1 96.88 389 VAL A C 1
ATOM 3181 O O . VAL A 1 389 ? 24.781 20.281 13.398 1 96.88 389 VAL A O 1
ATOM 3184 N N . MET A 1 390 ? 23.094 20.812 12.086 1 97.19 390 MET A N 1
ATOM 3185 C CA . MET A 1 390 ? 23.266 22.25 12.211 1 97.19 390 MET A CA 1
ATOM 3186 C C . MET A 1 390 ? 22.078 22.891 12.922 1 97.19 390 MET A C 1
ATOM 3188 O O . MET A 1 390 ? 20.938 22.484 12.711 1 97.19 390 MET A O 1
ATOM 3192 N N . SER A 1 391 ? 22.375 23.844 13.719 1 97 391 SER A N 1
ATOM 3193 C CA . SER A 1 391 ? 21.312 24.516 14.469 1 97 391 SER A CA 1
ATOM 3194 C C . SER A 1 391 ? 21.672 25.984 14.734 1 97 391 SER A C 1
ATOM 3196 O O . SER A 1 391 ? 22.859 26.328 14.82 1 97 391 SER A O 1
ATOM 3198 N N . THR A 1 392 ? 20.688 26.781 14.867 1 97 392 THR A N 1
ATOM 3199 C CA . THR A 1 392 ? 20.922 28.203 15.156 1 97 392 THR A CA 1
ATOM 3200 C C . THR A 1 392 ? 20.438 28.562 16.547 1 97 392 THR A C 1
ATOM 3202 O O . THR A 1 392 ? 20.453 29.719 16.953 1 97 392 THR A O 1
ATOM 3205 N N . PHE A 1 393 ? 19.984 27.594 17.375 1 95.06 393 PHE A N 1
ATOM 3206 C CA . PHE A 1 393 ? 19.422 27.969 18.656 1 95.06 393 PHE A CA 1
ATOM 3207 C C . PHE A 1 393 ? 19.859 26.984 19.75 1 95.06 393 PHE A C 1
ATOM 3209 O O . PHE A 1 393 ? 19.453 27.109 20.906 1 95.06 393 PHE A O 1
ATOM 3216 N N . HIS A 1 394 ? 20.672 26.078 19.375 1 95.12 394 HIS A N 1
ATOM 3217 C CA . HIS A 1 394 ? 21.203 25.141 20.359 1 95.12 394 HIS A CA 1
ATOM 3218 C C . HIS A 1 394 ? 22.594 25.547 20.828 1 95.12 394 HIS A C 1
ATOM 3220 O O . HIS A 1 394 ? 23.266 26.328 20.156 1 95.12 394 HIS A O 1
ATOM 3226 N N . GLU A 1 395 ? 22.922 24.922 21.953 1 93 395 GLU A N 1
ATOM 3227 C CA . GLU A 1 395 ? 24.281 25.016 22.484 1 93 395 GLU A CA 1
ATOM 3228 C C . GLU A 1 395 ? 25.016 23.688 22.328 1 93 395 GLU A C 1
ATOM 3230 O O . GLU A 1 395 ? 24.422 22.609 22.5 1 93 395 GLU A O 1
ATOM 3235 N N . ALA A 1 396 ? 26.281 23.812 22.078 1 93 396 ALA A N 1
ATOM 3236 C CA . ALA A 1 396 ? 27.078 22.625 21.75 1 93 396 ALA A CA 1
ATOM 3237 C C . ALA A 1 396 ? 27.281 21.75 23 1 93 396 ALA A C 1
ATOM 3239 O O . ALA A 1 396 ? 27.391 20.531 22.891 1 93 396 ALA A O 1
ATOM 3240 N N . ASN A 1 397 ? 27.359 22.344 24.188 1 91.94 397 ASN A N 1
ATOM 3241 C CA . ASN A 1 397 ? 27.781 21.625 25.375 1 91.94 397 ASN A CA 1
ATOM 3242 C C . ASN A 1 397 ? 26.594 20.984 26.109 1 91.94 397 ASN A C 1
ATOM 3244 O O . ASN A 1 397 ? 26.781 20.25 27.094 1 91.94 397 ASN A O 1
ATOM 3248 N N . SER A 1 398 ? 25.453 21.156 25.688 1 91 398 SER A N 1
ATOM 3249 C CA . SER A 1 398 ? 24.266 20.562 26.312 1 91 398 SER A CA 1
ATOM 3250 C C . SER A 1 398 ? 24.016 19.156 25.797 1 91 398 SER A C 1
ATOM 3252 O O . SER A 1 398 ? 23.781 18.953 24.609 1 91 398 SER A O 1
ATOM 3254 N N . THR A 1 399 ? 24.094 18.203 26.766 1 93.38 399 THR A N 1
ATOM 3255 C CA . THR A 1 399 ? 23.922 16.797 26.375 1 93.38 399 THR A CA 1
ATOM 3256 C C . THR A 1 399 ? 22.906 16.109 27.266 1 93.38 399 THR A C 1
ATOM 3258 O O . THR A 1 399 ? 22.578 16.609 28.344 1 93.38 399 THR A O 1
ATOM 3261 N N . VAL A 1 400 ? 22.359 15.094 26.75 1 93.94 400 VAL A N 1
ATOM 3262 C CA . VAL A 1 400 ? 21.484 14.203 27.5 1 93.94 400 VAL A CA 1
ATOM 3263 C C . VAL A 1 400 ? 21.969 12.766 27.375 1 93.94 400 VAL A C 1
ATOM 3265 O O . VAL A 1 400 ? 22.719 12.438 26.453 1 93.94 400 VAL A O 1
ATOM 3268 N N . LYS A 1 401 ? 21.562 11.953 28.375 1 93.44 401 LYS A N 1
ATOM 3269 C CA . LYS A 1 401 ? 21.922 10.547 28.312 1 93.44 401 LYS A CA 1
ATOM 3270 C C . LYS A 1 401 ? 20.844 9.719 27.625 1 93.44 401 LYS A C 1
ATOM 3272 O O . LYS A 1 401 ? 19.656 9.906 27.891 1 93.44 401 LYS A O 1
ATOM 3277 N N . VAL A 1 402 ? 21.281 8.906 26.672 1 92.25 402 VAL A N 1
ATOM 3278 C CA . VAL A 1 402 ? 20.344 8.023 25.984 1 92.25 402 VAL A CA 1
ATOM 3279 C C . VAL A 1 402 ? 20.875 6.59 26.016 1 92.25 402 VAL A C 1
ATOM 3281 O O . VAL A 1 402 ? 22.078 6.367 26.062 1 92.25 402 VAL A O 1
ATOM 3284 N N . THR A 1 403 ? 19.984 5.68 26.016 1 89.44 403 THR A N 1
ATOM 3285 C CA . THR A 1 403 ? 20.344 4.266 26.047 1 89.44 403 THR A CA 1
ATOM 3286 C C . THR A 1 403 ? 20.438 3.709 24.625 1 89.44 403 THR A C 1
ATOM 3288 O O . THR A 1 403 ? 19.578 3.973 23.781 1 89.44 403 THR A O 1
ATOM 3291 N N . ARG A 1 404 ? 21.516 3.053 24.266 1 86.12 404 ARG A N 1
ATOM 3292 C CA . ARG A 1 404 ? 21.734 2.389 22.984 1 86.12 404 ARG A CA 1
ATOM 3293 C C . ARG A 1 404 ? 22.125 0.927 23.188 1 86.12 404 ARG A C 1
ATOM 3295 O O . ARG A 1 404 ? 22.672 0.562 24.234 1 86.12 404 ARG A O 1
ATOM 3302 N N . ARG A 1 405 ? 21.688 0.042 22.203 1 81.06 405 ARG A N 1
ATOM 3303 C CA . ARG A 1 405 ? 22.109 -1.358 22.219 1 81.06 405 ARG A CA 1
ATOM 3304 C C . ARG A 1 405 ? 23.391 -1.554 21.406 1 81.06 405 ARG A C 1
ATOM 3306 O O . ARG A 1 405 ? 23.5 -1.083 20.281 1 81.06 405 ARG A O 1
ATOM 3313 N N . THR A 1 406 ? 24.406 -2.018 21.984 1 79.25 406 THR A N 1
ATOM 3314 C CA . THR A 1 406 ? 25.672 -2.254 21.312 1 79.25 406 THR A CA 1
ATOM 3315 C C . THR A 1 406 ? 26.141 -3.686 21.531 1 79.25 406 THR A C 1
ATOM 3317 O O . THR A 1 406 ? 25.859 -4.285 22.578 1 79.25 406 THR A O 1
ATOM 3320 N N . LYS A 1 407 ? 26.578 -4.262 20.453 1 76.25 407 LYS A N 1
ATOM 3321 C CA . LYS A 1 407 ? 27.125 -5.613 20.547 1 76.25 407 LYS A CA 1
ATOM 3322 C C . LYS A 1 407 ? 28.5 -5.602 21.188 1 76.25 407 LYS A C 1
ATOM 3324 O O . LYS A 1 407 ? 29.438 -4.977 20.672 1 76.25 407 LYS A O 1
ATOM 3329 N N . VAL A 1 408 ? 28.547 -5.941 22.359 1 68.19 408 VAL A N 1
ATOM 3330 C CA . VAL A 1 408 ? 29.812 -6.137 23.047 1 68.19 408 VAL A CA 1
ATOM 3331 C C . VAL A 1 408 ? 30.062 -7.629 23.266 1 68.19 408 VAL A C 1
ATOM 3333 O O . VAL A 1 408 ? 29.25 -8.32 23.875 1 68.19 408 VAL A O 1
ATOM 3336 N N . ASP A 1 409 ? 31.109 -8.102 22.75 1 67.38 409 ASP A N 1
ATOM 3337 C CA . ASP A 1 409 ? 31.5 -9.5 22.875 1 67.38 409 ASP A CA 1
ATOM 3338 C C . ASP A 1 409 ? 30.391 -10.43 22.406 1 67.38 409 ASP A C 1
ATOM 3340 O O . ASP A 1 409 ? 30 -11.359 23.109 1 67.38 409 ASP A O 1
ATOM 3344 N N . ASN A 1 410 ? 29.766 -10.094 21.266 1 70.38 410 ASN A N 1
ATOM 3345 C CA . ASN A 1 410 ? 28.75 -10.891 20.562 1 70.38 410 ASN A CA 1
ATOM 3346 C C . ASN A 1 410 ? 27.438 -10.922 21.328 1 70.38 410 ASN A C 1
ATOM 3348 O O . ASN A 1 410 ? 26.609 -11.82 21.109 1 70.38 410 ASN A O 1
ATOM 3352 N N . LYS A 1 411 ? 27.391 -10.297 22.406 1 76.88 411 LYS A N 1
ATOM 3353 C CA . LYS A 1 411 ? 26.141 -10.156 23.141 1 76.88 411 LYS A CA 1
ATOM 3354 C C . LYS A 1 411 ? 25.625 -8.719 23.078 1 76.88 411 LYS A C 1
ATOM 3356 O O . LYS A 1 411 ? 26.422 -7.773 23.156 1 76.88 411 LYS A O 1
ATOM 3361 N N . PHE A 1 412 ? 24.375 -8.57 22.828 1 79.56 412 PHE A N 1
ATOM 3362 C CA . PHE A 1 412 ? 23.797 -7.23 22.797 1 79.56 412 PHE A CA 1
ATOM 3363 C C . PHE A 1 412 ? 23.578 -6.699 24.203 1 79.56 412 PHE A C 1
ATOM 3365 O O . PHE A 1 412 ? 23.047 -7.398 25.062 1 79.56 412 PHE A O 1
ATOM 3372 N N . GLU A 1 413 ? 24.266 -5.652 24.516 1 82 413 GLU A N 1
ATOM 3373 C CA . GLU A 1 413 ? 24.078 -5 25.797 1 82 413 GLU A CA 1
ATOM 3374 C C . GLU A 1 413 ? 23.547 -3.58 25.641 1 82 413 GLU A C 1
ATOM 3376 O O . GLU A 1 413 ? 23.781 -2.939 24.609 1 82 413 GLU A O 1
ATOM 3381 N N . ARG A 1 414 ? 22.828 -3.166 26.656 1 86 414 ARG A N 1
ATOM 3382 C CA . ARG A 1 414 ? 22.344 -1.789 26.688 1 86 414 ARG A CA 1
ATOM 3383 C C . ARG A 1 414 ? 23.359 -0.867 27.344 1 86 414 ARG A C 1
ATOM 3385 O O . ARG A 1 414 ? 23.781 -1.118 28.469 1 86 414 ARG A O 1
ATOM 3392 N N . ILE A 1 415 ? 23.766 0.163 26.625 1 87.12 415 ILE A N 1
ATOM 3393 C CA . ILE A 1 415 ? 24.719 1.112 27.172 1 87.12 415 ILE A CA 1
ATOM 3394 C C . ILE A 1 415 ? 24.125 2.518 27.156 1 87.12 415 ILE A C 1
ATOM 3396 O O . ILE A 1 415 ? 23.266 2.822 26.328 1 87.12 415 ILE A O 1
ATOM 3400 N N . GLU A 1 416 ? 24.609 3.383 28.078 1 91.44 416 GLU A N 1
ATOM 3401 C CA . GLU A 1 416 ? 24.219 4.789 28.109 1 91.44 416 GLU A CA 1
ATOM 3402 C C . GLU A 1 416 ? 25.25 5.664 27.406 1 91.44 416 GLU A C 1
ATOM 3404 O O . GLU A 1 416 ? 26.453 5.566 27.703 1 91.44 416 GLU A O 1
ATOM 3409 N N . VAL A 1 417 ? 24.812 6.391 26.547 1 92.94 417 VAL A N 1
ATOM 3410 C CA . VAL A 1 417 ? 25.734 7.262 25.812 1 92.94 417 VAL A CA 1
ATOM 3411 C C . VAL A 1 417 ? 25.234 8.703 25.875 1 92.94 417 VAL A C 1
ATOM 3413 O O . VAL A 1 417 ? 24.031 8.938 26.031 1 92.94 417 VAL A O 1
ATOM 3416 N N . LYS A 1 418 ? 26.172 9.688 25.797 1 93 418 LYS A N 1
ATOM 3417 C CA . LYS A 1 418 ? 25.812 11.102 25.766 1 93 418 LYS A CA 1
ATOM 3418 C C . LYS A 1 418 ? 25.312 11.5 24.375 1 93 418 LYS A C 1
ATOM 3420 O O . LYS A 1 418 ? 25.875 11.07 23.359 1 93 418 LYS A O 1
ATOM 3425 N N . GLN A 1 419 ? 24.234 12.211 24.312 1 95.25 419 GLN A N 1
ATOM 3426 C CA . GLN A 1 419 ? 23.688 12.727 23.062 1 95.25 419 GLN A CA 1
ATOM 3427 C C . GLN A 1 419 ? 23.484 14.242 23.141 1 95.25 419 GLN A C 1
ATOM 3429 O O . GLN A 1 419 ? 22.844 14.742 24.062 1 95.25 419 GLN A O 1
ATOM 3434 N N . PRO A 1 420 ? 24.109 14.961 22.266 1 95.62 420 PRO A N 1
ATOM 3435 C CA . PRO A 1 420 ? 23.828 16.406 22.219 1 95.62 420 PRO A CA 1
ATOM 3436 C C . PRO A 1 420 ? 22.344 16.719 22.125 1 95.62 420 PRO A C 1
ATOM 3438 O O . PRO A 1 420 ? 21.609 16.016 21.422 1 95.62 420 PRO A O 1
ATOM 3441 N N . ILE A 1 421 ? 21.859 17.766 22.734 1 96 421 ILE A N 1
ATOM 3442 C CA . ILE A 1 421 ? 20.438 18.125 22.781 1 96 421 ILE A CA 1
ATOM 3443 C C . ILE A 1 421 ? 19.953 18.453 21.375 1 96 421 ILE A C 1
ATOM 3445 O O . ILE A 1 421 ? 18.781 18.203 21.047 1 96 421 ILE A O 1
ATOM 3449 N N . ALA A 1 422 ? 20.875 19.031 20.578 1 96.12 422 ALA A N 1
ATOM 3450 C CA . ALA A 1 422 ? 20.5 19.344 19.203 1 96.12 422 ALA A CA 1
ATOM 3451 C C . ALA A 1 422 ? 20.016 18.094 18.469 1 96.12 422 ALA A C 1
ATOM 3453 O O . ALA A 1 422 ? 19.031 18.156 17.734 1 96.12 422 ALA A O 1
ATOM 3454 N N . ILE A 1 423 ? 20.641 17.047 18.719 1 96 423 ILE A N 1
ATOM 3455 C CA . ILE A 1 423 ? 20.281 15.781 18.062 1 96 423 ILE A CA 1
ATOM 3456 C C . ILE A 1 423 ? 19 15.227 18.672 1 96 423 ILE A C 1
ATOM 3458 O O . ILE A 1 423 ? 18.141 14.727 17.953 1 96 423 ILE A O 1
ATOM 3462 N N . LYS A 1 424 ? 18.906 15.289 19.938 1 95.56 424 LYS A N 1
ATOM 3463 C CA . LYS A 1 424 ? 17.688 14.844 20.609 1 95.56 424 LYS A CA 1
ATOM 3464 C C . LYS A 1 424 ? 16.469 15.586 20.078 1 95.56 424 LYS A C 1
ATOM 3466 O O . LYS A 1 424 ? 15.445 14.969 19.75 1 95.56 424 LYS A O 1
ATOM 3471 N N . ASP A 1 425 ? 16.562 16.875 20.031 1 96.12 425 ASP A N 1
ATOM 3472 C CA . ASP A 1 425 ? 15.453 17.703 19.578 1 96.12 425 ASP A CA 1
ATOM 3473 C C . ASP A 1 425 ? 15.117 17.406 18.109 1 96.12 425 ASP A C 1
ATOM 3475 O O . ASP A 1 425 ? 13.945 17.328 17.734 1 96.12 425 ASP A O 1
ATOM 3479 N N . TYR A 1 426 ? 16.141 17.266 17.391 1 96.88 426 TYR A N 1
ATOM 3480 C CA . TYR A 1 426 ? 15.906 16.922 15.984 1 96.88 426 TYR A CA 1
ATOM 3481 C C . TYR A 1 426 ? 15.094 15.633 15.859 1 96.88 426 TYR A C 1
ATOM 3483 O O . TYR A 1 426 ? 14.102 15.586 15.133 1 96.88 426 TYR A O 1
ATOM 3491 N N . ASN A 1 427 ? 15.492 14.609 16.547 1 93.12 427 ASN A N 1
ATOM 3492 C CA . ASN A 1 427 ? 14.805 13.32 16.516 1 93.12 427 ASN A CA 1
ATOM 3493 C C . ASN A 1 427 ? 13.359 13.445 16.984 1 93.12 427 ASN A C 1
ATOM 3495 O O . ASN A 1 427 ? 12.469 12.773 16.469 1 93.12 427 ASN A O 1
ATOM 3499 N N . LYS A 1 428 ? 13.188 14.25 17.875 1 94.19 428 LYS A N 1
ATOM 3500 C CA . LYS A 1 428 ? 11.867 14.406 18.469 1 94.19 428 LYS A CA 1
ATOM 3501 C C . LYS A 1 428 ? 10.914 15.133 17.516 1 94.19 428 LYS A C 1
ATOM 3503 O O . LYS A 1 428 ? 9.742 14.758 17.406 1 94.19 428 LYS A O 1
ATOM 3508 N N . TYR A 1 429 ? 11.398 16.141 16.812 1 96.19 429 TYR A N 1
ATOM 3509 C CA . TYR A 1 429 ? 10.461 17.062 16.172 1 96.19 429 TYR A CA 1
ATOM 3510 C C . TYR A 1 429 ? 10.477 16.891 14.656 1 96.19 429 TYR A C 1
ATOM 3512 O O . TYR A 1 429 ? 9.562 17.359 13.969 1 96.19 429 TYR A O 1
ATOM 3520 N N . MET A 1 430 ? 11.406 16.156 14.086 1 95.12 430 MET A N 1
ATOM 3521 C CA . MET A 1 430 ? 11.5 16.016 12.633 1 95.12 430 MET A CA 1
ATOM 3522 C C . MET A 1 430 ? 10.375 15.133 12.102 1 95.12 430 MET A C 1
ATOM 3524 O O . MET A 1 430 ? 10.023 15.211 10.922 1 95.12 430 MET A O 1
ATOM 3528 N N . GLY A 1 431 ? 9.719 14.359 12.891 1 92.5 431 GLY A N 1
ATOM 3529 C CA . GLY A 1 431 ? 8.727 13.398 12.453 1 92.5 431 GLY A CA 1
ATOM 3530 C C . GLY A 1 431 ? 7.34 13.992 12.312 1 92.5 431 GLY A C 1
ATOM 3531 O O . GLY A 1 431 ? 6.352 13.258 12.211 1 92.5 431 GLY A O 1
ATOM 3532 N N . GLY A 1 432 ? 7.227 15.258 12.305 1 93.5 432 GLY A N 1
ATOM 3533 C CA . GLY A 1 432 ? 5.922 15.898 12.258 1 93.5 432 GLY A CA 1
ATOM 3534 C C . GLY A 1 432 ? 5.152 15.602 10.984 1 93.5 432 GLY A C 1
ATOM 3535 O O . GLY A 1 432 ? 3.969 15.258 11.031 1 93.5 432 GLY A O 1
ATOM 3536 N N . VAL A 1 433 ? 5.801 15.742 9.844 1 94.88 433 VAL A N 1
ATOM 3537 C CA . VAL A 1 433 ? 5.148 15.492 8.562 1 94.88 433 VAL A CA 1
ATOM 3538 C C . VAL A 1 433 ? 4.816 14.008 8.43 1 94.88 433 VAL A C 1
ATOM 3540 O O . VAL A 1 433 ? 3.752 13.648 7.93 1 94.88 433 VAL A O 1
ATOM 3543 N N . ASP A 1 434 ? 5.707 13.188 8.906 1 91.62 434 ASP A N 1
ATOM 3544 C CA . ASP A 1 434 ? 5.445 11.758 8.891 1 91.62 434 ASP A CA 1
ATOM 3545 C C . ASP A 1 434 ? 4.203 11.414 9.703 1 91.62 434 ASP A C 1
ATOM 3547 O O . ASP A 1 434 ? 3.402 10.57 9.305 1 91.62 434 ASP A O 1
ATOM 3551 N N . ARG A 1 435 ? 4.137 12.016 10.812 1 94 435 ARG A N 1
ATOM 3552 C CA . ARG A 1 435 ? 2.953 11.82 11.641 1 94 435 ARG A CA 1
ATOM 3553 C C . ARG A 1 435 ? 1.689 12.258 10.906 1 94 435 ARG A C 1
ATOM 3555 O O . ARG A 1 435 ? 0.679 11.555 10.922 1 94 435 ARG A O 1
ATOM 3562 N N . SER A 1 436 ? 1.741 13.367 10.344 1 95.62 436 SER A N 1
ATOM 3563 C CA . SER A 1 436 ? 0.633 13.867 9.547 1 95.62 436 SER A CA 1
ATOM 3564 C C . SER A 1 436 ? 0.291 12.914 8.406 1 95.62 436 SER A C 1
ATOM 3566 O O . SER A 1 436 ? -0.881 12.609 8.18 1 95.62 436 SER A O 1
ATOM 3568 N N . ASP A 1 437 ? 1.235 12.438 7.742 1 93.06 437 ASP A N 1
ATOM 3569 C CA . ASP A 1 437 ? 1.047 11.531 6.617 1 93.06 437 ASP A CA 1
ATOM 3570 C C . ASP A 1 437 ? 0.419 10.211 7.078 1 93.06 437 ASP A C 1
ATOM 3572 O O . ASP A 1 437 ? -0.397 9.625 6.363 1 93.06 437 ASP A O 1
ATOM 3576 N N . GLN A 1 438 ? 0.854 9.773 8.164 1 91.5 438 GLN A N 1
ATOM 3577 C CA . GLN A 1 438 ? 0.275 8.547 8.711 1 91.5 438 GLN A CA 1
ATOM 3578 C C . GLN A 1 438 ? -1.228 8.695 8.93 1 91.5 438 GLN A C 1
ATOM 3580 O O . GLN A 1 438 ? -2 7.793 8.602 1 91.5 438 GLN A O 1
ATOM 3585 N N . LEU A 1 439 ? -1.608 9.812 9.445 1 93.56 439 LEU A N 1
ATOM 3586 C CA . LEU A 1 439 ? -3.023 10.078 9.68 1 93.56 439 LEU A CA 1
ATOM 3587 C C . LEU A 1 439 ? -3.781 10.172 8.359 1 93.56 439 LEU A C 1
ATOM 3589 O O . LEU A 1 439 ? -4.859 9.594 8.211 1 93.56 439 LEU A O 1
ATOM 3593 N N . ILE A 1 440 ? -3.209 10.773 7.453 1 93.5 440 ILE A N 1
ATOM 3594 C CA . ILE A 1 440 ? -3.865 11.039 6.18 1 93.5 440 ILE A CA 1
ATOM 3595 C C . ILE A 1 440 ? -3.982 9.75 5.375 1 93.5 440 ILE A C 1
ATOM 3597 O O . ILE A 1 440 ? -5.035 9.461 4.801 1 93.5 440 ILE A O 1
ATOM 3601 N N . ASN A 1 441 ? -2.996 8.961 5.336 1 87.94 441 ASN A N 1
ATOM 3602 C CA . ASN A 1 441 ? -2.908 7.809 4.441 1 87.94 441 ASN A CA 1
ATOM 3603 C C . ASN A 1 441 ? -3.723 6.629 4.969 1 87.94 441 ASN A C 1
ATOM 3605 O O . ASN A 1 441 ? -4.039 5.707 4.215 1 87.94 441 ASN A O 1
ATOM 3609 N N . LYS A 1 442 ? -4.031 6.605 6.152 1 85.88 442 LYS A N 1
ATOM 3610 C CA . LYS A 1 442 ? -4.707 5.453 6.738 1 85.88 442 LYS A CA 1
ATOM 3611 C C . LYS A 1 442 ? -6.07 5.227 6.09 1 85.88 442 LYS A C 1
ATOM 3613 O O . LYS A 1 442 ? -6.473 4.082 5.867 1 85.88 442 LYS A O 1
ATOM 3618 N N . TYR A 1 443 ? -6.816 6.219 5.773 1 86.81 443 TYR A N 1
ATOM 3619 C CA . TYR A 1 443 ? -8.148 6.09 5.195 1 86.81 443 TYR A CA 1
ATOM 3620 C C . TYR A 1 443 ? -8.312 7.012 3.992 1 86.81 443 TYR A C 1
ATOM 3622 O O . TYR A 1 443 ? -9.305 7.73 3.881 1 86.81 443 TYR A O 1
ATOM 3630 N N . HIS A 1 444 ? -7.324 6.906 3.191 1 79.62 444 HIS A N 1
ATOM 3631 C CA . HIS A 1 444 ? -7.332 7.805 2.043 1 79.62 444 HIS A CA 1
ATOM 3632 C C . HIS A 1 444 ? -8.289 7.312 0.965 1 79.62 444 HIS A C 1
ATOM 3634 O O . HIS A 1 444 ? -8.445 6.102 0.768 1 79.62 444 HIS A O 1
ATOM 3640 N N . GLY A 1 445 ? -9.094 8.227 0.506 1 66.69 445 GLY A N 1
ATOM 3641 C CA . GLY A 1 445 ? -10.086 7.945 -0.523 1 66.69 445 GLY A CA 1
ATOM 3642 C C . GLY A 1 445 ? -9.492 7.871 -1.917 1 66.69 445 GLY A C 1
ATOM 3643 O O . GLY A 1 445 ? -10.164 8.188 -2.9 1 66.69 445 GLY A O 1
ATOM 3644 N N . LEU A 1 446 ? -8.258 7.559 -2.008 1 64.19 446 LEU A N 1
ATOM 3645 C CA . LEU A 1 446 ? -7.668 7.676 -3.338 1 64.19 446 LEU A CA 1
ATOM 3646 C C . LEU A 1 446 ? -8.156 6.551 -4.246 1 64.19 446 LEU A C 1
ATOM 3648 O O . LEU A 1 446 ? -8.047 5.375 -3.898 1 64.19 446 LEU A O 1
ATOM 3652 N N . ARG A 1 447 ? -8.953 6.973 -5.125 1 66 447 ARG A N 1
ATOM 3653 C CA . ARG A 1 447 ? -9.352 6.094 -6.219 1 66 447 ARG A CA 1
ATOM 3654 C C . ARG A 1 447 ? -8.383 6.203 -7.391 1 66 447 ARG A C 1
ATOM 3656 O O . ARG A 1 447 ? -7.707 7.223 -7.551 1 66 447 ARG A O 1
ATOM 3663 N N . LYS A 1 448 ? -8.242 5.176 -8.023 1 66.44 448 LYS A N 1
ATOM 3664 C CA . LYS A 1 448 ? -7.359 5.152 -9.188 1 66.44 448 LYS A CA 1
ATOM 3665 C C . LYS A 1 448 ? -7.836 6.133 -10.258 1 66.44 448 LYS A C 1
ATOM 3667 O O . LYS A 1 448 ? -8.984 6.07 -10.695 1 66.44 448 LYS A O 1
ATOM 3672 N N . THR A 1 449 ? -7.168 7.25 -10.266 1 75.88 449 THR A N 1
ATOM 3673 C CA . THR A 1 449 ? -7.414 8.195 -11.344 1 75.88 449 THR A CA 1
ATOM 3674 C C . THR A 1 449 ? -6.109 8.586 -12.031 1 75.88 449 THR A C 1
ATOM 3676 O O . THR A 1 449 ? -5.051 8.602 -11.398 1 75.88 449 THR A O 1
ATOM 3679 N N . ASN A 1 450 ? -6.254 8.844 -13.344 1 76.94 450 ASN A N 1
ATOM 3680 C CA . ASN A 1 450 ? -5.078 9.25 -14.102 1 76.94 450 ASN A CA 1
ATOM 3681 C C . ASN A 1 450 ? -4.945 10.766 -14.164 1 76.94 450 ASN A C 1
ATOM 3683 O O . ASN A 1 450 ? -3.93 11.289 -14.633 1 76.94 450 ASN A O 1
ATOM 3687 N N . LYS A 1 451 ? -5.965 11.406 -13.648 1 85.94 451 LYS A N 1
ATOM 3688 C CA . LYS A 1 451 ? -5.902 12.859 -13.664 1 85.94 451 LYS A CA 1
ATOM 3689 C C . LYS A 1 451 ? -5.309 13.398 -12.367 1 85.94 451 LYS A C 1
ATOM 3691 O O . LYS A 1 451 ? -5.879 13.203 -11.289 1 85.94 451 LYS A O 1
ATOM 3696 N N . PHE A 1 452 ? -4.316 14.148 -12.516 1 88.44 452 PHE A N 1
ATOM 3697 C CA . PHE A 1 452 ? -3.57 14.586 -11.336 1 88.44 452 PHE A CA 1
ATOM 3698 C C . PHE A 1 452 ? -4.418 15.508 -10.469 1 88.44 452 PHE A C 1
ATOM 3700 O O . PHE A 1 452 ? -4.316 15.477 -9.242 1 88.44 452 PHE A O 1
ATOM 3707 N N . TRP A 1 453 ? -5.199 16.406 -11.125 1 92.06 453 TRP A N 1
ATOM 3708 C CA . TRP A 1 453 ? -5.941 17.391 -10.344 1 92.06 453 TRP A CA 1
ATOM 3709 C C . TRP A 1 453 ? -7.012 16.719 -9.492 1 92.06 453 TRP A C 1
ATOM 3711 O O . TRP A 1 453 ? -7.352 17.203 -8.414 1 92.06 453 TRP A O 1
ATOM 3721 N N . LYS A 1 454 ? -7.59 15.609 -9.914 1 92.44 454 LYS A N 1
ATOM 3722 C CA . LYS A 1 454 ? -8.547 14.859 -9.109 1 92.44 454 LYS A CA 1
ATOM 3723 C C . LYS A 1 454 ? -7.871 14.25 -7.883 1 92.44 454 LYS A C 1
ATOM 3725 O O . LYS A 1 454 ? -8.469 14.188 -6.809 1 92.44 454 LYS A O 1
ATOM 3730 N N . THR A 1 455 ? -6.668 13.781 -8.148 1 91.94 455 THR A N 1
ATOM 3731 C CA . THR A 1 455 ? -5.902 13.25 -7.027 1 91.94 455 THR A CA 1
ATOM 3732 C C . THR A 1 455 ? -5.676 14.32 -5.965 1 91.94 455 THR A C 1
ATOM 3734 O O . THR A 1 455 ? -5.82 14.055 -4.77 1 91.94 455 THR A O 1
ATOM 3737 N N . LEU A 1 456 ? -5.344 15.477 -6.391 1 93.62 456 LEU A N 1
ATOM 3738 C CA . LEU A 1 456 ? -5.129 16.578 -5.461 1 93.62 456 LEU A CA 1
ATOM 3739 C C . LEU A 1 456 ? -6.43 16.984 -4.773 1 93.62 456 LEU A C 1
ATOM 3741 O O . LEU A 1 456 ? -6.438 17.312 -3.59 1 93.62 456 LEU A O 1
ATOM 3745 N N . PHE A 1 457 ? -7.5 16.969 -5.523 1 94.88 457 PHE A N 1
ATOM 3746 C CA . PHE A 1 457 ? -8.812 17.234 -4.949 1 94.88 457 PHE A CA 1
ATOM 3747 C C . PHE A 1 457 ? -9.102 16.266 -3.801 1 94.88 457 PHE A C 1
ATOM 3749 O O . PHE A 1 457 ? -9.492 16.703 -2.711 1 94.88 457 PHE A O 1
ATOM 3756 N N . LEU A 1 458 ? -8.898 15.023 -4.062 1 94.62 458 LEU A N 1
ATOM 3757 C CA . LEU A 1 458 ? -9.109 14.008 -3.037 1 94.62 458 LEU A CA 1
ATOM 3758 C C . LEU A 1 458 ? -8.172 14.227 -1.853 1 94.62 458 LEU A C 1
ATOM 3760 O O . LEU A 1 458 ? -8.57 14.047 -0.699 1 94.62 458 LEU A O 1
ATOM 3764 N N . HIS A 1 459 ? -6.992 14.617 -2.148 1 94.81 459 HIS A N 1
ATOM 3765 C CA . HIS A 1 459 ? -6.016 14.852 -1.09 1 94.81 459 HIS A CA 1
ATOM 3766 C C . HIS A 1 459 ? -6.422 16.031 -0.22 1 94.81 459 HIS A C 1
ATOM 3768 O O . HIS A 1 459 ? -6.148 16.047 0.983 1 94.81 459 HIS A O 1
ATOM 3774 N N . MET A 1 460 ? -7.027 17.047 -0.837 1 96.75 460 MET A N 1
ATOM 3775 C CA . MET A 1 460 ? -7.535 18.172 -0.06 1 96.75 460 MET A CA 1
ATOM 3776 C C . MET A 1 460 ? -8.625 17.703 0.909 1 96.75 460 MET A C 1
ATOM 3778 O O . MET A 1 460 ? -8.719 18.219 2.025 1 96.75 460 MET A O 1
ATOM 3782 N N . ILE A 1 461 ? -9.414 16.797 0.482 1 96.69 461 ILE A N 1
ATOM 3783 C CA . ILE A 1 461 ? -10.43 16.219 1.363 1 96.69 461 ILE A CA 1
ATOM 3784 C C . ILE A 1 461 ? -9.758 15.531 2.545 1 96.69 461 ILE A C 1
ATOM 3786 O O . ILE A 1 461 ? -10.164 15.711 3.695 1 96.69 461 ILE A O 1
ATOM 3790 N N . ASP A 1 462 ? -8.711 14.836 2.297 1 96.44 462 ASP A N 1
ATOM 3791 C CA . ASP A 1 462 ? -7.988 14.086 3.326 1 96.44 462 ASP A CA 1
ATOM 3792 C C . ASP A 1 462 ? -7.359 15.031 4.348 1 96.44 462 ASP A C 1
ATOM 3794 O O . ASP A 1 462 ? -7.465 14.812 5.555 1 96.44 462 ASP A O 1
ATOM 3798 N N . ILE A 1 463 ? -6.684 16.047 3.828 1 97.44 463 ILE A N 1
ATOM 3799 C CA . ILE A 1 463 ? -6.07 17.016 4.719 1 97.44 463 ILE A CA 1
ATOM 3800 C C . ILE A 1 463 ? -7.145 17.656 5.602 1 97.44 463 ILE A C 1
ATOM 3802 O O . ILE A 1 463 ? -6.969 17.781 6.816 1 97.44 463 ILE A O 1
ATOM 3806 N N . SER A 1 464 ? -8.234 18.016 4.973 1 98.19 464 SER A N 1
ATOM 3807 C CA . SER A 1 464 ? -9.328 18.656 5.695 1 98.19 464 SER A CA 1
ATOM 3808 C C . SER A 1 464 ? -9.906 17.734 6.762 1 98.19 464 SER A C 1
ATOM 3810 O O . SER A 1 464 ? -10.211 18.172 7.875 1 98.19 464 SER A O 1
ATOM 3812 N N . ARG A 1 465 ? -10.062 16.516 6.414 1 97.5 465 ARG A N 1
ATOM 3813 C CA . ARG A 1 465 ? -10.602 15.531 7.348 1 97.5 465 ARG A CA 1
ATOM 3814 C C . ARG A 1 465 ? -9.703 15.383 8.57 1 97.5 465 ARG A C 1
ATOM 3816 O O . ARG A 1 465 ? -10.172 15.461 9.703 1 97.5 465 ARG A O 1
ATOM 3823 N N . VAL A 1 466 ? -8.438 15.211 8.398 1 97.88 466 VAL A N 1
ATOM 3824 C CA . VAL A 1 466 ? -7.488 14.984 9.484 1 97.88 466 VAL A CA 1
ATOM 3825 C C . VAL A 1 466 ? -7.352 16.266 10.312 1 97.88 466 VAL A C 1
ATOM 3827 O O . VAL A 1 466 ? -7.375 16.203 11.547 1 97.88 466 VAL A O 1
ATOM 3830 N N . ASN A 1 467 ? -7.191 17.406 9.609 1 98.5 467 ASN A N 1
ATOM 3831 C CA . ASN A 1 467 ? -7.109 18.672 10.328 1 98.5 467 ASN A CA 1
ATOM 3832 C C . ASN A 1 467 ? -8.367 18.922 11.156 1 98.5 467 ASN A C 1
ATOM 3834 O O . ASN A 1 467 ? -8.297 19.422 12.281 1 98.5 467 ASN A O 1
ATOM 3838 N N . SER A 1 468 ? -9.531 18.562 10.609 1 98 468 SER A N 1
ATOM 3839 C CA . SER A 1 468 ? -10.781 18.719 11.344 1 98 468 SER A CA 1
ATOM 3840 C C . SER A 1 468 ? -10.805 17.859 12.594 1 98 468 SER A C 1
ATOM 3842 O O . SER A 1 468 ? -11.273 18.297 13.648 1 98 468 SER A O 1
ATOM 3844 N N . TYR A 1 469 ? -10.32 16.672 12.523 1 97.69 469 TYR A N 1
ATOM 3845 C CA . TYR A 1 469 ? -10.227 15.766 13.656 1 97.69 469 TYR A CA 1
ATOM 3846 C C . TYR A 1 469 ? -9.375 16.359 14.773 1 97.69 469 TYR A C 1
ATOM 3848 O O . TYR A 1 469 ? -9.758 16.328 15.945 1 97.69 469 TYR A O 1
ATOM 3856 N N . ILE A 1 470 ? -8.227 16.938 14.344 1 98 470 ILE A N 1
ATOM 3857 C CA . ILE A 1 470 ? -7.297 17.516 15.297 1 98 470 ILE A CA 1
ATOM 3858 C C . ILE A 1 470 ? -7.938 18.734 15.961 1 98 470 ILE A C 1
ATOM 3860 O O . ILE A 1 470 ? -7.859 18.891 17.188 1 98 470 ILE A O 1
ATOM 3864 N N . LEU A 1 471 ? -8.617 19.547 15.172 1 97.56 471 LEU A N 1
ATOM 3865 C CA . LEU A 1 471 ? -9.297 20.719 15.703 1 97.56 471 LEU A CA 1
ATOM 3866 C C . LEU A 1 471 ? -10.406 20.312 16.672 1 97.56 471 LEU A C 1
ATOM 3868 O O . LEU A 1 471 ? -10.555 20.906 17.734 1 97.56 471 LEU A O 1
ATOM 3872 N N . PHE A 1 472 ? -11.156 19.344 16.281 1 96.81 472 PHE A N 1
ATOM 3873 C CA . PHE A 1 472 ? -12.258 18.859 17.109 1 96.81 472 PHE A CA 1
ATOM 3874 C C . PHE A 1 472 ? -11.75 18.375 18.469 1 96.81 472 PHE A C 1
ATOM 3876 O O . PHE A 1 472 ? -12.328 18.719 19.5 1 96.81 472 PHE A O 1
ATOM 3883 N N . ASN A 1 473 ? -10.727 17.641 18.469 1 95.69 473 ASN A N 1
ATOM 3884 C CA . ASN A 1 473 ? -10.172 17.109 19.719 1 95.69 473 ASN A CA 1
ATOM 3885 C C . ASN A 1 473 ? -9.625 18.234 20.594 1 95.69 473 ASN A C 1
ATOM 3887 O O . ASN A 1 473 ? -9.742 18.172 21.812 1 95.69 473 ASN A O 1
ATOM 3891 N N . ASP A 1 474 ? -8.969 19.188 19.953 1 95.5 474 ASP A N 1
ATOM 3892 C CA . ASP A 1 474 ? -8.484 20.344 20.703 1 95.5 474 ASP A CA 1
ATOM 3893 C C . ASP A 1 474 ? -9.641 21.094 21.359 1 95.5 474 ASP A C 1
ATOM 3895 O O . ASP A 1 474 ? -9.578 21.453 22.547 1 95.5 474 ASP A O 1
ATOM 3899 N N . TRP A 1 475 ? -10.68 21.297 20.609 1 93.56 475 TRP A N 1
ATOM 3900 C CA . TRP A 1 475 ? -11.867 22 21.078 1 93.56 475 TRP A CA 1
ATOM 3901 C C . TRP A 1 475 ? -12.531 21.234 22.219 1 93.56 475 TRP A C 1
ATOM 3903 O O . TRP A 1 475 ? -12.891 21.828 23.25 1 93.56 475 TRP A O 1
ATOM 3913 N N . ARG A 1 476 ? -12.625 19.984 22.047 1 92.69 476 ARG A N 1
ATOM 3914 C CA . ARG A 1 476 ? -13.211 19.109 23.062 1 92.69 476 ARG A CA 1
ATOM 3915 C C . ARG A 1 476 ? -12.414 19.172 24.359 1 92.69 476 ARG A C 1
ATOM 3917 O O . ARG A 1 476 ? -12.992 19.219 25.453 1 92.69 476 ARG A O 1
ATOM 3924 N N . SER A 1 477 ? -11.141 19.156 24.203 1 92.5 477 SER A N 1
ATOM 3925 C CA . SER A 1 477 ? -10.273 19.188 25.375 1 92.5 477 SER A CA 1
ATOM 3926 C C . SER A 1 477 ? -10.414 20.5 26.141 1 92.5 477 SER A C 1
ATOM 3928 O O . SER A 1 477 ? -10.289 20.531 27.359 1 92.5 477 SER A O 1
ATOM 3930 N N . LYS A 1 478 ? -10.703 21.562 25.438 1 90.38 478 LYS A N 1
ATOM 3931 C CA . LYS A 1 478 ? -10.836 22.891 26.047 1 90.38 478 LYS A CA 1
ATOM 3932 C C . LYS A 1 478 ? -12.242 23.094 26.609 1 90.38 478 LYS A C 1
ATOM 3934 O O . LYS A 1 478 ? -12.469 24 27.422 1 90.38 478 LYS A O 1
ATOM 3939 N N . ASN A 1 479 ? -13.18 22.328 26.078 1 90 479 ASN A N 1
ATOM 3940 C CA . ASN A 1 479 ? -14.57 22.438 26.5 1 90 479 ASN A CA 1
ATOM 3941 C C . ASN A 1 479 ? -15.102 21.109 27.047 1 90 479 ASN A C 1
ATOM 3943 O O . ASN A 1 479 ? -16.125 20.609 26.562 1 90 479 ASN A O 1
ATOM 3947 N N . LYS A 1 480 ? -14.562 20.625 28.062 1 88.88 480 LYS A N 1
ATOM 3948 C CA . LYS A 1 480 ? -14.859 19.297 28.625 1 88.88 480 LYS A CA 1
ATOM 3949 C C . LYS A 1 480 ? -16.266 19.281 29.234 1 88.88 480 LYS A C 1
ATOM 3951 O O . LYS A 1 480 ? -16.875 18.219 29.344 1 88.88 480 LYS A O 1
ATOM 3956 N N . ASP A 1 481 ? -16.781 20.422 29.547 1 88 481 ASP A N 1
ATOM 3957 C CA . ASP A 1 481 ? -18.047 20.5 30.266 1 88 481 ASP A CA 1
ATOM 3958 C C . ASP A 1 481 ? -19.234 20.469 29.297 1 88 481 ASP A C 1
ATOM 3960 O O . ASP A 1 481 ? -20.375 20.281 29.719 1 88 481 ASP A O 1
ATOM 3964 N N . VAL A 1 482 ? -18.969 20.672 28.062 1 88.69 482 VAL A N 1
ATOM 3965 C CA . VAL A 1 482 ? -20.047 20.672 27.078 1 88.69 482 VAL A CA 1
ATOM 3966 C C . VAL A 1 482 ? -20.422 19.234 26.734 1 88.69 482 VAL A C 1
ATOM 3968 O O . VAL A 1 482 ? -19.609 18.484 26.172 1 88.69 482 VAL A O 1
ATOM 3971 N N . LEU A 1 483 ? -21.641 18.828 26.969 1 86.5 483 LEU A N 1
ATOM 3972 C CA . LEU A 1 483 ? -22.125 17.453 26.844 1 86.5 483 LEU A CA 1
ATOM 3973 C C . LEU A 1 483 ? -22.125 17.016 25.375 1 86.5 483 LEU A C 1
ATOM 3975 O O . LEU A 1 483 ? -21.812 15.859 25.078 1 86.5 483 LEU A O 1
ATOM 3979 N N . GLU A 1 484 ? -22.453 17.859 24.516 1 86.44 484 GLU A N 1
ATOM 3980 C CA . GLU A 1 484 ? -22.562 17.516 23.109 1 86.44 484 GLU A CA 1
ATOM 3981 C C . GLU A 1 484 ? -21.203 17.156 22.516 1 86.44 484 GLU A C 1
ATOM 3983 O O . GLU A 1 484 ? -21.125 16.484 21.484 1 86.44 484 GLU A O 1
ATOM 3988 N N . LEU A 1 485 ? -20.141 17.547 23.25 1 92 485 LEU A N 1
ATOM 3989 C CA . LEU A 1 485 ? -18.781 17.312 22.734 1 92 485 LEU A CA 1
ATOM 3990 C C . LEU A 1 485 ? -18.188 16.047 23.359 1 92 485 LEU A C 1
ATOM 3992 O O . LEU A 1 485 ? -17.094 15.625 22.969 1 92 485 LEU A O 1
ATOM 3996 N N . ARG A 1 486 ? -18.844 15.469 24.234 1 90.75 486 ARG A N 1
ATOM 3997 C CA . ARG A 1 486 ? -18.297 14.312 24.938 1 90.75 486 ARG A CA 1
ATOM 3998 C C . ARG A 1 486 ? -18.203 13.109 24.016 1 90.75 486 ARG A C 1
ATOM 4000 O O . ARG A 1 486 ? -19.109 12.844 23.234 1 90.75 486 ARG A O 1
ATOM 4007 N N . ARG A 1 487 ? -17.062 12.492 24 1 92 487 ARG A N 1
ATOM 4008 C CA . ARG A 1 487 ? -16.781 11.242 23.312 1 92 487 ARG A CA 1
ATOM 4009 C C . ARG A 1 487 ? -16.062 10.25 24.219 1 92 487 ARG A C 1
ATOM 4011 O O . ARG A 1 487 ? -15.539 10.641 25.266 1 92 487 ARG A O 1
ATOM 4018 N N . PRO A 1 488 ? -16.172 8.977 23.781 1 87.19 488 PRO A N 1
ATOM 4019 C CA . PRO A 1 488 ? -15.43 8.008 24.594 1 87.19 488 PRO A CA 1
ATOM 4020 C C . PRO A 1 488 ? -13.93 8.312 24.656 1 87.19 488 PRO A C 1
ATOM 4022 O O . PRO A 1 488 ? -13.406 9 23.766 1 87.19 488 PRO A O 1
ATOM 4025 N N . ASN A 1 489 ? -13.32 7.801 25.609 1 83.75 489 ASN A N 1
ATOM 4026 C CA . ASN A 1 489 ? -11.898 8.047 25.812 1 83.75 489 ASN A CA 1
ATOM 4027 C C . ASN A 1 489 ? -11.07 7.586 24.625 1 83.75 489 ASN A C 1
ATOM 4029 O O . ASN A 1 489 ? -10.117 8.258 24.219 1 83.75 489 ASN A O 1
ATOM 4033 N N . ARG A 1 490 ? -11.531 6.492 24.094 1 88.56 490 ARG A N 1
ATOM 4034 C CA . ARG A 1 490 ? -10.797 6.012 22.922 1 88.56 490 ARG A CA 1
ATOM 4035 C C . ARG A 1 490 ? -11.461 6.488 21.641 1 88.56 490 ARG A C 1
ATOM 4037 O O . ARG A 1 490 ? -11.961 5.68 20.859 1 88.56 490 ARG A O 1
ATOM 4044 N N . TYR A 1 491 ? -11.43 7.785 21.406 1 93.56 491 TYR A N 1
ATOM 4045 C CA . TYR A 1 491 ? -12 8.375 20.203 1 93.56 491 TYR A CA 1
ATOM 4046 C C . TYR A 1 491 ? -10.93 8.586 19.141 1 93.56 491 TYR A C 1
ATOM 4048 O O . TYR A 1 491 ? -10.133 9.523 19.219 1 93.56 491 TYR A O 1
ATOM 4056 N N . THR A 1 492 ? -10.953 7.676 18.125 1 94.94 492 THR A N 1
ATOM 4057 C CA . THR A 1 492 ? -9.914 7.664 17.094 1 94.94 492 THR A CA 1
ATOM 4058 C C . THR A 1 492 ? -10.336 8.5 15.891 1 94.94 492 THR A C 1
ATOM 4060 O O . THR A 1 492 ? -11.477 8.961 15.812 1 94.94 492 THR A O 1
ATOM 4063 N N . GLN A 1 493 ? -9.367 8.727 15.016 1 95.69 493 GLN A N 1
ATOM 4064 C CA . GLN A 1 493 ? -9.68 9.438 13.789 1 95.69 493 GLN A CA 1
ATOM 4065 C C . GLN A 1 493 ? -10.742 8.703 12.969 1 95.69 493 GLN A C 1
ATOM 4067 O O . GLN A 1 493 ? -11.57 9.328 12.305 1 95.69 493 GLN A O 1
ATOM 4072 N N . LEU A 1 494 ? -10.711 7.387 13.039 1 96.12 494 LEU A N 1
ATOM 4073 C CA . LEU A 1 494 ? -11.711 6.594 12.344 1 96.12 494 LEU A CA 1
ATOM 4074 C C . LEU A 1 494 ? -13.109 6.891 12.875 1 96.12 494 LEU A C 1
ATOM 4076 O O . LEU A 1 494 ? -14.055 7.07 12.102 1 96.12 494 LEU A O 1
ATOM 4080 N N . ASP A 1 495 ? -13.234 6.902 14.188 1 96.25 495 ASP A N 1
ATOM 4081 C CA . ASP A 1 495 ? -14.516 7.238 14.805 1 96.25 495 ASP A CA 1
ATOM 4082 C C . ASP A 1 495 ? -15.008 8.602 14.328 1 96.25 495 ASP A C 1
ATOM 4084 O O . ASP A 1 495 ? -16.188 8.758 13.977 1 96.25 495 ASP A O 1
ATOM 4088 N N . PHE A 1 496 ? -14.086 9.516 14.375 1 97.19 496 PHE A N 1
ATOM 4089 C CA . PHE A 1 496 ? -14.406 10.859 13.906 1 97.19 496 PHE A CA 1
ATOM 4090 C C . PHE A 1 496 ? -14.891 10.828 12.461 1 97.19 496 PHE A C 1
ATOM 4092 O O . PHE A 1 496 ? -15.906 11.438 12.125 1 97.19 496 PHE A O 1
ATOM 4099 N N . THR A 1 497 ? -14.141 10.141 11.594 1 97.62 497 THR A N 1
ATOM 4100 C CA . THR A 1 497 ? -14.445 10.07 10.164 1 97.62 497 THR A CA 1
ATOM 4101 C C . THR A 1 497 ? -15.805 9.422 9.938 1 97.62 497 THR A C 1
ATOM 4103 O O . THR A 1 497 ? -16.594 9.891 9.109 1 97.62 497 THR A O 1
ATOM 4106 N N . GLU A 1 498 ? -16.094 8.367 10.656 1 97.56 498 GLU A N 1
ATOM 4107 C CA . GLU A 1 498 ? -17.375 7.699 10.547 1 97.56 498 GLU A CA 1
ATOM 4108 C C . GLU A 1 498 ? -18.516 8.641 10.93 1 97.56 498 GLU A C 1
ATOM 4110 O O . GLU A 1 498 ? -19.547 8.703 10.234 1 97.56 498 GLU A O 1
ATOM 4115 N N . GLU A 1 499 ? -18.328 9.305 12.023 1 97.31 499 GLU A N 1
ATOM 4116 C CA . GLU A 1 499 ? -19.328 10.266 12.469 1 97.31 499 GLU A CA 1
ATOM 4117 C C . GLU A 1 499 ? -19.516 11.375 11.438 1 97.31 499 GLU A C 1
ATOM 4119 O O . GLU A 1 499 ? -20.641 11.773 11.141 1 97.31 499 GLU A O 1
ATOM 4124 N N . LEU A 1 500 ? -18.406 11.836 10.93 1 98.19 500 LEU A N 1
ATOM 4125 C CA . LEU A 1 500 ? -18.438 12.891 9.922 1 98.19 500 LEU A CA 1
ATOM 4126 C C . LEU A 1 500 ? -19.219 12.445 8.688 1 98.19 500 LEU A C 1
ATOM 4128 O O . LEU A 1 500 ? -20.062 13.172 8.188 1 98.19 500 LEU A O 1
ATOM 4132 N N . ILE A 1 501 ? -18.938 11.258 8.219 1 98.25 501 ILE A N 1
ATOM 4133 C CA . ILE A 1 501 ? -19.594 10.711 7.035 1 98.25 501 ILE A CA 1
ATOM 4134 C C . ILE A 1 501 ? -21.109 10.648 7.266 1 98.25 501 ILE A C 1
ATOM 4136 O O . ILE A 1 501 ? -21.891 11.094 6.422 1 98.25 501 ILE A O 1
ATOM 4140 N N . ARG A 1 502 ? -21.531 10.164 8.398 1 98.12 502 ARG A N 1
ATOM 4141 C CA . ARG A 1 502 ? -22.953 10.039 8.719 1 98.12 502 ARG A CA 1
ATOM 4142 C C . ARG A 1 502 ? -23.625 11.406 8.766 1 98.12 502 ARG A C 1
ATOM 4144 O O . ARG A 1 502 ? -24.719 11.586 8.227 1 98.12 502 ARG A O 1
ATOM 4151 N N . ASP A 1 503 ? -22.922 12.336 9.344 1 97 503 ASP A N 1
ATOM 4152 C CA . ASP A 1 503 ? -23.484 13.672 9.5 1 97 503 ASP A CA 1
ATOM 4153 C C . ASP A 1 503 ? -23.641 14.367 8.148 1 97 503 ASP A C 1
ATOM 4155 O O . ASP A 1 503 ? -24.672 14.977 7.871 1 97 503 ASP A O 1
ATOM 4159 N N . LEU A 1 504 ? -22.594 14.273 7.34 1 97.94 504 LEU A N 1
ATOM 4160 C CA . LEU A 1 504 ? -22.609 14.93 6.039 1 97.94 504 LEU A CA 1
ATOM 4161 C C . LEU A 1 504 ? -23.703 14.344 5.152 1 97.94 504 LEU A C 1
ATOM 4163 O O . LEU A 1 504 ? -24.328 15.062 4.375 1 97.94 504 LEU A O 1
ATOM 4167 N N . ALA A 1 505 ? -23.906 13.039 5.273 1 97.75 505 ALA A N 1
ATOM 4168 C CA . ALA A 1 505 ? -24.859 12.344 4.406 1 97.75 505 ALA A CA 1
ATOM 4169 C C . ALA A 1 505 ? -26.219 12.219 5.078 1 97.75 505 ALA A C 1
ATOM 4171 O O . ALA A 1 505 ? -27.172 11.727 4.473 1 97.75 505 ALA A O 1
ATOM 4172 N N . LYS A 1 506 ? -26.359 12.648 6.332 1 96.19 506 LYS A N 1
ATOM 4173 C CA . LYS A 1 506 ? -27.578 12.555 7.109 1 96.19 506 LYS A CA 1
ATOM 4174 C C . LYS A 1 506 ? -28.062 11.109 7.223 1 96.19 506 LYS A C 1
ATOM 4176 O O . LYS A 1 506 ? -29.219 10.812 6.953 1 96.19 506 LYS A O 1
ATOM 4181 N N . ILE A 1 507 ? -27.109 10.25 7.535 1 96.81 507 ILE A N 1
ATOM 4182 C CA . ILE A 1 507 ? -27.406 8.844 7.777 1 96.81 507 ILE A CA 1
ATOM 4183 C C . ILE A 1 507 ? -27.406 8.57 9.281 1 96.81 507 ILE A C 1
ATOM 4185 O O . ILE A 1 507 ? -26.438 8.867 9.977 1 96.81 507 ILE A O 1
ATOM 4189 N N . ALA A 1 508 ? -28.5 7.98 9.719 1 94.31 508 ALA A N 1
ATOM 4190 C CA . ALA A 1 508 ? -28.609 7.68 11.141 1 94.31 508 ALA A CA 1
ATOM 4191 C C . ALA A 1 508 ? -27.656 6.566 11.547 1 94.31 508 ALA A C 1
ATOM 4193 O O . ALA A 1 508 ? -27.266 5.73 10.719 1 94.31 508 ALA A O 1
ATOM 4194 N N . LEU A 1 509 ? -27.25 6.586 12.75 1 93.69 509 LEU A N 1
ATOM 4195 C CA . LEU A 1 509 ? -26.297 5.613 13.289 1 93.69 509 LEU A CA 1
ATOM 4196 C C . LEU A 1 509 ? -26.812 4.191 13.078 1 93.69 509 LEU A C 1
ATOM 4198 O O . LEU A 1 509 ? -26.047 3.307 12.68 1 93.69 509 LEU A O 1
ATOM 4202 N N . TYR A 1 510 ? -28.109 3.982 13.289 1 93.5 510 TYR A N 1
ATOM 4203 C CA . TYR A 1 510 ? -28.703 2.658 13.125 1 93.5 510 TYR A CA 1
ATOM 4204 C C . TYR A 1 510 ? -29.75 2.66 12.016 1 93.5 510 TYR A C 1
ATOM 4206 O O . TYR A 1 510 ? -30.844 2.109 12.188 1 93.5 510 TYR A O 1
ATOM 4214 N N . ALA A 1 511 ? -29.344 3.305 10.938 1 92.75 511 ALA A N 1
ATOM 4215 C CA . ALA A 1 511 ? -30.219 3.348 9.773 1 92.75 511 ALA A CA 1
ATOM 4216 C C . ALA A 1 511 ? -30.375 1.963 9.156 1 92.75 511 ALA A C 1
ATOM 4218 O O . ALA A 1 511 ? -29.531 1.085 9.359 1 92.75 511 ALA A O 1
ATOM 4219 N N . GLN A 1 512 ? -31.438 1.79 8.398 1 91.25 512 GLN A N 1
ATOM 4220 C CA . GLN A 1 512 ? -31.672 0.526 7.711 1 91.25 512 GLN A CA 1
ATOM 4221 C C . GLN A 1 512 ? -30.625 0.293 6.625 1 91.25 512 GLN A C 1
ATOM 4223 O O . GLN A 1 512 ? -30.25 1.222 5.902 1 91.25 512 GLN A O 1
ATOM 4228 N N . VAL A 1 513 ? -30.203 -0.901 6.508 1 94.69 513 VAL A N 1
ATOM 4229 C CA . VAL A 1 513 ? -29.203 -1.261 5.512 1 94.69 513 VAL A CA 1
ATOM 4230 C C . VAL A 1 513 ? -29.75 -1.026 4.109 1 94.69 513 VAL A C 1
ATOM 4232 O O . VAL A 1 513 ? -30.875 -1.424 3.807 1 94.69 513 VAL A O 1
ATOM 4235 N N . PRO A 1 514 ? -28.984 -0.355 3.27 1 94.75 514 PRO A N 1
ATOM 4236 C CA . PRO A 1 514 ? -29.453 -0.086 1.906 1 94.75 514 PRO A CA 1
ATOM 4237 C C . PRO A 1 514 ? -29.312 -1.298 0.987 1 94.75 514 PRO A C 1
ATOM 4239 O O . PRO A 1 514 ? -28.297 -1.454 0.312 1 94.75 514 PRO A O 1
ATOM 4242 N N . VAL A 1 515 ? -30.266 -2.086 0.816 1 92.12 515 VAL A N 1
ATOM 4243 C CA . VAL A 1 515 ? -30.25 -3.297 0.004 1 92.12 515 VAL A CA 1
ATOM 4244 C C . VAL A 1 515 ? -30.734 -2.982 -1.406 1 92.12 515 VAL A C 1
ATOM 4246 O O . VAL A 1 515 ? -31.656 -2.182 -1.585 1 92.12 515 VAL A O 1
ATOM 4249 N N . ALA A 1 516 ? -29.938 -3.482 -2.342 1 87.94 516 ALA A N 1
ATOM 4250 C CA . ALA A 1 516 ? -30.375 -3.316 -3.725 1 87.94 516 ALA A CA 1
ATOM 4251 C C . ALA A 1 516 ? -31.719 -3.99 -3.957 1 87.94 516 ALA A C 1
ATOM 4253 O O . ALA A 1 516 ? -32 -5.043 -3.381 1 87.94 516 ALA A O 1
ATOM 4254 N N . SER A 1 517 ? -32.688 -3.182 -4.391 1 64.75 517 SER A N 1
ATOM 4255 C CA . SER A 1 517 ? -34 -3.723 -4.68 1 64.75 517 SER A CA 1
ATOM 4256 C C . SER A 1 517 ? -33.906 -4.863 -5.688 1 64.75 517 SER A C 1
ATOM 4258 O O . SER A 1 517 ? -33.344 -4.703 -6.773 1 64.75 517 SER A O 1
ATOM 4260 N N . MET A 1 518 ? -33.188 -5.863 -5.309 1 53.22 518 MET A N 1
ATOM 4261 C CA . MET A 1 518 ? -33.312 -6.918 -6.309 1 53.22 518 MET A CA 1
ATOM 4262 C C . MET A 1 518 ? -34.75 -6.988 -6.855 1 53.22 518 MET A C 1
ATOM 4264 O O . MET A 1 518 ? -35.688 -6.73 -6.133 1 53.22 518 MET A O 1
ATOM 4268 N N . HIS A 1 519 ? -34.875 -6.652 -7.934 1 40.09 519 HIS A N 1
ATOM 4269 C CA . HIS A 1 519 ? -36.188 -7.148 -8.375 1 40.09 519 HIS A CA 1
ATOM 4270 C C . HIS A 1 519 ? -36.562 -8.438 -7.656 1 40.09 519 HIS A C 1
ATOM 4272 O O . HIS A 1 519 ? -35.844 -9.445 -7.77 1 40.09 519 HIS A O 1
ATOM 4278 N N . ILE A 1 520 ? -36.531 -8.344 -6.254 1 36.88 520 ILE A N 1
ATOM 4279 C CA . ILE A 1 520 ? -37.094 -9.5 -5.559 1 36.88 520 ILE A CA 1
ATOM 4280 C C . ILE A 1 520 ? -37.75 -10.43 -6.566 1 36.88 520 ILE A C 1
ATOM 4282 O O . ILE A 1 520 ? -38.656 -10.016 -7.293 1 36.88 520 ILE A O 1
ATOM 4286 N N . TYR A 1 521 ? -37.031 -11.25 -7.07 1 34.81 521 TYR A N 1
ATOM 4287 C CA . TYR A 1 521 ? -37.938 -12.289 -7.504 1 34.81 521 TYR A CA 1
ATOM 4288 C C . TYR A 1 521 ? -39.125 -12.43 -6.531 1 34.81 521 TYR A C 1
ATOM 4290 O O . TYR A 1 521 ? -38.906 -12.641 -5.336 1 34.81 521 TYR A O 1
ATOM 4298 N N . HIS A 1 522 ? -39.969 -11.445 -6.469 1 34.56 522 HIS A N 1
ATOM 4299 C CA . HIS A 1 522 ? -41.25 -11.547 -5.758 1 34.56 522 HIS A CA 1
ATOM 4300 C C . HIS A 1 522 ? -41.531 -12.992 -5.387 1 34.56 522 HIS A C 1
ATOM 4302 O O . HIS A 1 522 ? -41.719 -13.844 -6.266 1 34.56 522 HIS A O 1
ATOM 4308 N N . VAL A 1 523 ? -40.812 -13.547 -4.555 1 39.66 523 VAL A N 1
ATOM 4309 C CA . VAL A 1 523 ? -41.594 -14.648 -4.016 1 39.66 523 VAL A CA 1
ATOM 4310 C C . VAL A 1 523 ? -43.062 -14.219 -3.9 1 39.66 523 VAL A C 1
ATOM 4312 O O . VAL A 1 523 ? -43.375 -13.281 -3.172 1 39.66 523 VAL A O 1
ATOM 4315 N N . CYS A 1 524 ? -43.688 -14.219 -4.945 1 42.34 524 CYS A N 1
ATOM 4316 C CA . CYS A 1 524 ? -45.094 -13.93 -4.977 1 42.34 524 CYS A CA 1
ATOM 4317 C C . CYS A 1 524 ? -45.781 -14.477 -3.736 1 42.34 524 CYS A C 1
ATOM 4319 O O . CYS A 1 524 ? -45.875 -15.688 -3.539 1 42.34 524 CYS A O 1
ATOM 4321 N N . HIS A 1 525 ? -45.656 -13.875 -2.666 1 45.91 525 HIS A N 1
ATOM 4322 C CA . HIS A 1 525 ? -46.406 -14.352 -1.505 1 45.91 525 HIS A CA 1
ATOM 4323 C C . HIS A 1 525 ? -47.844 -14.656 -1.861 1 45.91 525 HIS A C 1
ATOM 4325 O O . HIS A 1 525 ? -48.469 -15.547 -1.276 1 45.91 525 HIS A O 1
ATOM 4331 N N . SER A 1 526 ? -48.469 -13.844 -2.727 1 48.22 526 SER A N 1
ATOM 4332 C CA . SER A 1 526 ? -49.781 -14.062 -3.312 1 48.22 526 SER A CA 1
ATOM 4333 C C . SER A 1 526 ? -49.75 -14 -4.836 1 48.22 526 SER A C 1
ATOM 4335 O O . SER A 1 526 ? -49.344 -12.977 -5.406 1 48.22 526 SER A O 1
ATOM 4337 N N . ILE A 1 527 ? -49.656 -15.188 -5.352 1 57.06 527 ILE A N 1
ATOM 4338 C CA . ILE A 1 527 ? -49.75 -15.305 -6.805 1 57.06 527 ILE A CA 1
ATOM 4339 C C . ILE A 1 527 ? -51.062 -14.68 -7.266 1 57.06 527 ILE A C 1
ATOM 4341 O O . ILE A 1 527 ? -52.156 -15.266 -7.094 1 57.06 527 ILE A O 1
ATOM 4345 N N . ILE A 1 528 ? -51.094 -13.367 -7.602 1 58.75 528 ILE A N 1
ATOM 4346 C CA . ILE A 1 528 ? -52.281 -12.703 -8.109 1 58.75 528 ILE A CA 1
ATOM 4347 C C . ILE A 1 528 ? -52.094 -12.375 -9.586 1 58.75 528 ILE A C 1
ATOM 4349 O O . ILE A 1 528 ? -51.406 -11.43 -9.945 1 58.75 528 ILE A O 1
ATOM 4353 N N . PRO A 1 529 ? -52.562 -13.227 -10.359 1 67.5 529 PRO A N 1
ATOM 4354 C CA . PRO A 1 529 ? -52.5 -12.961 -11.797 1 67.5 529 PRO A CA 1
ATOM 4355 C C . PRO A 1 529 ? -53.344 -11.758 -12.219 1 67.5 529 PRO A C 1
ATOM 4357 O O . PRO A 1 529 ? -54.5 -11.633 -11.789 1 67.5 529 PRO A O 1
ATOM 4360 N N . VAL A 1 530 ? -52.75 -10.781 -12.812 1 74.12 530 VAL A N 1
ATOM 4361 C CA . VAL A 1 530 ? -53.5 -9.672 -13.383 1 74.12 530 VAL A CA 1
ATOM 4362 C C . VAL A 1 530 ? -53.219 -9.57 -14.875 1 74.12 530 VAL A C 1
ATOM 4364 O O . VAL A 1 530 ? -52.156 -9.953 -15.344 1 74.12 530 VAL A O 1
ATOM 4367 N N . VAL A 1 531 ? -54.25 -9.211 -15.609 1 72.88 531 VAL A N 1
ATOM 4368 C CA . VAL A 1 531 ? -54.125 -9.016 -17.047 1 72.88 531 VAL A CA 1
ATOM 4369 C C . VAL A 1 531 ? -53.594 -7.609 -17.344 1 72.88 531 VAL A C 1
ATOM 4371 O O . VAL A 1 531 ? -54.219 -6.617 -16.953 1 72.88 531 VAL A O 1
ATOM 4374 N N . SER A 1 532 ? -52.406 -7.527 -17.844 1 74.19 532 SER A N 1
ATOM 4375 C CA . SER A 1 532 ? -51.781 -6.262 -18.219 1 74.19 532 SER A CA 1
ATOM 4376 C C . SER A 1 532 ? -52.156 -5.844 -19.625 1 74.19 532 SER A C 1
ATOM 4378 O O . SER A 1 532 ? -52.5 -6.684 -20.469 1 74.19 532 SER A O 1
ATOM 4380 N N . ALA A 1 533 ? -52.219 -4.539 -19.859 1 77 533 ALA A N 1
ATOM 4381 C CA . ALA A 1 533 ? -52.562 -4.02 -21.188 1 77 533 ALA A CA 1
ATOM 4382 C C . ALA A 1 533 ? -51.438 -4.328 -22.203 1 77 533 ALA A C 1
ATOM 4384 O O . ALA A 1 533 ? -51.719 -4.508 -23.391 1 77 533 ALA A O 1
ATOM 4385 N N . LYS A 1 534 ? -50.312 -4.484 -21.734 1 76.88 534 LYS A N 1
ATOM 4386 C CA . LYS A 1 534 ? -49.188 -4.73 -22.641 1 76.88 534 LYS A CA 1
ATOM 4387 C C . LYS A 1 534 ? -48.688 -6.168 -22.516 1 76.88 534 LYS A C 1
ATOM 4389 O O . LYS A 1 534 ? -48.594 -6.699 -21.406 1 76.88 534 LYS A O 1
ATOM 4394 N N . ARG A 1 535 ? -48.5 -6.723 -23.625 1 79 535 ARG A N 1
ATOM 4395 C CA . ARG A 1 535 ? -47.906 -8.055 -23.672 1 79 535 ARG A CA 1
ATOM 4396 C C . ARG A 1 535 ? -46.375 -7.98 -23.625 1 79 535 ARG A C 1
ATOM 4398 O O . ARG A 1 535 ? -45.781 -7.152 -24.297 1 79 535 ARG A O 1
ATOM 4405 N N . ARG A 1 536 ? -45.844 -8.711 -22.703 1 81.75 536 ARG A N 1
ATOM 4406 C CA . ARG A 1 536 ? -44.406 -8.844 -22.609 1 81.75 536 ARG A CA 1
ATOM 4407 C C . ARG A 1 536 ? -43.969 -10.305 -22.609 1 81.75 536 ARG A C 1
ATOM 4409 O O . ARG A 1 536 ? -44.812 -11.195 -22.438 1 81.75 536 ARG A O 1
ATOM 4416 N N . ASN A 1 537 ? -42.719 -10.539 -22.906 1 82.62 537 ASN A N 1
ATOM 4417 C CA . ASN A 1 537 ? -42.219 -11.914 -22.906 1 82.62 537 ASN A CA 1
ATOM 4418 C C . ASN A 1 537 ? -42.344 -12.555 -21.531 1 82.62 537 ASN A C 1
ATOM 4420 O O . ASN A 1 537 ? -42.031 -11.922 -20.516 1 82.62 537 ASN A O 1
ATOM 4424 N N . CYS A 1 538 ? -42.844 -13.758 -21.531 1 78.69 538 CYS A N 1
ATOM 4425 C CA . CYS A 1 538 ? -42.875 -14.562 -20.312 1 78.69 538 CYS A CA 1
ATOM 4426 C C . CYS A 1 538 ? -41.469 -14.75 -19.75 1 78.69 538 CYS A C 1
ATOM 4428 O O . CYS A 1 538 ? -40.562 -15.219 -20.453 1 78.69 538 CYS A O 1
ATOM 4430 N N . LYS A 1 539 ? -41.375 -14.367 -18.531 1 79.19 539 LYS A N 1
ATOM 4431 C CA . LYS A 1 539 ? -40.062 -14.406 -17.906 1 79.19 539 LYS A CA 1
ATOM 4432 C C . LYS A 1 539 ? -39.531 -15.836 -17.812 1 79.19 539 LYS A C 1
ATOM 4434 O O . LYS A 1 539 ? -38.375 -16.094 -18.109 1 79.19 539 LYS A O 1
ATOM 4439 N N . LEU A 1 540 ? -40.312 -16.812 -17.484 1 77.31 540 LEU A N 1
ATOM 4440 C CA . LEU A 1 540 ? -39.906 -18.219 -17.344 1 77.31 540 LEU A CA 1
ATOM 4441 C C . LEU A 1 540 ? -39.562 -18.828 -18.703 1 77.31 540 LEU A C 1
ATOM 4443 O O . LEU A 1 540 ? -38.562 -19.5 -18.844 1 77.31 540 LEU A O 1
ATOM 4447 N N . CYS A 1 541 ? -40.406 -18.594 -19.672 1 78.12 541 CYS A N 1
ATOM 4448 C CA . CYS A 1 541 ? -40.188 -19.125 -21 1 78.12 541 CYS A CA 1
ATOM 4449 C C . CYS A 1 541 ? -38.906 -18.547 -21.609 1 78.12 541 CYS A C 1
ATOM 4451 O O . CYS A 1 541 ? -38.125 -19.266 -22.266 1 78.12 541 CYS A O 1
ATOM 4453 N N . TYR A 1 542 ? -38.688 -17.297 -21.266 1 79.06 542 TYR A N 1
ATOM 4454 C CA . TYR A 1 542 ? -37.531 -16.641 -21.812 1 79.06 542 TYR A CA 1
ATOM 4455 C C . TYR A 1 542 ? -36.25 -17.109 -21.094 1 79.06 542 TYR A C 1
ATOM 4457 O O . TYR A 1 542 ? -35.25 -17.453 -21.75 1 79.06 542 TYR A O 1
ATOM 4465 N N . ASP A 1 543 ? -36.281 -17.219 -19.797 1 73 543 ASP A N 1
ATOM 4466 C CA . ASP A 1 543 ? -35.125 -17.562 -19 1 73 543 ASP A CA 1
ATOM 4467 C C . ASP A 1 543 ? -34.812 -19.047 -19.109 1 73 543 ASP A C 1
ATOM 4469 O O . ASP A 1 543 ? -33.625 -19.422 -19.234 1 73 543 ASP A O 1
ATOM 4473 N N . LYS A 1 544 ? -35.781 -19.953 -19.031 1 70.5 544 LYS A N 1
ATOM 4474 C CA . LYS A 1 544 ? -35.562 -21.391 -18.953 1 70.5 544 LYS A CA 1
ATOM 4475 C C . LYS A 1 544 ? -35.562 -22.016 -20.344 1 70.5 544 LYS A C 1
ATOM 4477 O O . LYS A 1 544 ? -34.781 -22.938 -20.609 1 70.5 544 LYS A O 1
ATOM 4482 N N . TYR A 1 545 ? -36.375 -21.516 -21.281 1 69.12 545 TYR A N 1
ATOM 4483 C CA . TYR A 1 545 ? -36.531 -22.219 -22.547 1 69.12 545 TYR A CA 1
ATOM 4484 C C . TYR A 1 545 ? -36.062 -21.344 -23.719 1 69.12 545 TYR A C 1
ATOM 4486 O O . TYR A 1 545 ? -36.156 -21.766 -24.875 1 69.12 545 TYR A O 1
ATOM 4494 N N . GLN A 1 546 ? -35.531 -20.125 -23.359 1 72.81 546 GLN A N 1
ATOM 4495 C CA . GLN A 1 546 ? -35.062 -19.156 -24.359 1 72.81 546 GLN A CA 1
ATOM 4496 C C . GLN A 1 546 ? -36.094 -18.984 -25.469 1 72.81 546 GLN A C 1
ATOM 4498 O O . GLN A 1 546 ? -35.719 -18.875 -26.641 1 72.81 546 GLN A O 1
ATOM 4503 N N . GLN A 1 547 ? -37.344 -19.094 -25.234 1 76.94 547 GLN A N 1
ATOM 4504 C CA . GLN A 1 547 ? -38.438 -18.859 -26.172 1 76.94 547 GLN A CA 1
ATOM 4505 C C . GLN A 1 547 ? -39.125 -17.531 -25.859 1 76.94 547 GLN A C 1
ATOM 4507 O O . GLN A 1 547 ? -39.375 -17.219 -24.703 1 76.94 547 GLN A O 1
ATOM 4512 N N . GLU A 1 548 ? -39.188 -16.75 -26.812 1 77.38 548 GLU A N 1
ATOM 4513 C CA . GLU A 1 548 ? -39.938 -15.508 -26.656 1 77.38 548 GLU A CA 1
ATOM 4514 C C . GLU A 1 548 ? -41.438 -15.742 -26.781 1 77.38 548 GLU A C 1
ATOM 4516 O O . GLU A 1 548 ? -41.969 -15.891 -27.891 1 77.38 548 GLU A O 1
ATOM 4521 N N . LYS A 1 549 ? -42.219 -15.945 -25.734 1 79.81 549 LYS A N 1
ATOM 4522 C CA . LYS A 1 549 ? -43.656 -16.047 -25.688 1 79.81 549 LYS A CA 1
ATOM 4523 C C . LYS A 1 549 ? -44.281 -14.836 -24.969 1 79.81 549 LYS A C 1
ATOM 4525 O O . LYS A 1 549 ? -44 -14.602 -23.797 1 79.81 549 LYS A O 1
ATOM 4530 N N . LYS A 1 550 ? -44.969 -14.109 -25.719 1 81.94 550 LYS A N 1
ATOM 4531 C CA . LYS A 1 550 ? -45.562 -12.898 -25.156 1 81.94 550 LYS A CA 1
ATOM 4532 C C . LYS A 1 550 ? -46.844 -13.203 -24.438 1 81.94 550 LYS A C 1
ATOM 4534 O O . LYS A 1 550 ? -47.656 -14.016 -24.906 1 81.94 550 LYS A O 1
ATOM 4539 N N . THR A 1 551 ? -47.031 -12.719 -23.219 1 80.69 551 THR A N 1
ATOM 4540 C CA . THR A 1 551 ? -48.219 -12.891 -22.391 1 80.69 551 THR A CA 1
ATOM 4541 C C . THR A 1 551 ? -48.656 -11.57 -21.781 1 80.69 551 THR A C 1
ATOM 4543 O O . THR A 1 551 ? -47.844 -10.672 -21.578 1 80.69 551 THR A O 1
ATOM 4546 N N . ASN A 1 552 ? -50.031 -11.477 -21.641 1 79.25 552 ASN A N 1
ATOM 4547 C CA . ASN A 1 552 ? -50.562 -10.297 -20.969 1 79.25 552 ASN A CA 1
ATOM 4548 C C . ASN A 1 552 ? -50.812 -10.578 -19.484 1 79.25 552 ASN A C 1
ATOM 4550 O O . ASN A 1 552 ? -51.406 -9.742 -18.781 1 79.25 552 ASN A O 1
ATOM 4554 N N . VAL A 1 553 ? -50.5 -11.727 -19.062 1 80.25 553 VAL A N 1
ATOM 4555 C CA . VAL A 1 553 ? -50.688 -12.07 -17.656 1 80.25 553 VAL A CA 1
ATOM 4556 C C . VAL A 1 553 ? -49.438 -11.703 -16.859 1 80.25 553 VAL A C 1
ATOM 4558 O O . VAL A 1 553 ? -48.344 -12.102 -17.219 1 80.25 553 VAL A O 1
ATOM 4561 N N . LYS A 1 554 ? -49.625 -10.891 -15.883 1 77.88 554 LYS A N 1
ATOM 4562 C CA . LYS A 1 554 ? -48.594 -10.391 -14.992 1 77.88 554 LYS A CA 1
ATOM 4563 C C . LYS A 1 554 ? -48.906 -10.727 -13.539 1 77.88 554 LYS A C 1
ATOM 4565 O O . LYS A 1 554 ? -50.062 -10.68 -13.109 1 77.88 554 LYS A O 1
ATOM 4570 N N . CYS A 1 555 ? -48 -11.289 -12.82 1 73 555 CYS A N 1
ATOM 4571 C CA . CYS A 1 555 ? -48.188 -11.438 -11.383 1 73 555 CYS A CA 1
ATOM 4572 C C . CYS A 1 555 ? -48.062 -10.094 -10.68 1 73 555 CYS A C 1
ATOM 4574 O O . CYS A 1 555 ? -47 -9.438 -10.766 1 73 555 CYS A O 1
ATOM 4576 N N . ASP A 1 556 ? -49.188 -9.742 -10.102 1 70.44 556 ASP A N 1
ATOM 4577 C CA . AS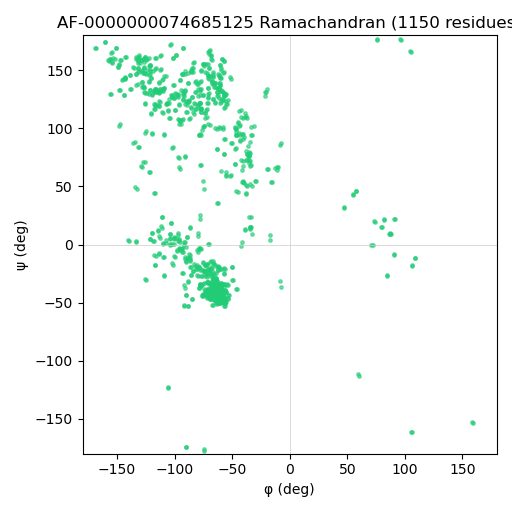P A 1 556 ? -49.219 -8.461 -9.414 1 70.44 556 ASP A CA 1
ATOM 4578 C C . ASP A 1 556 ? -48.25 -8.469 -8.211 1 70.44 556 ASP A C 1
ATOM 4580 O O . ASP A 1 556 ? -47.719 -7.434 -7.828 1 70.44 556 ASP A O 1
ATOM 4584 N N . GLY A 1 557 ? -48.094 -9.609 -7.73 1 65.12 557 GLY A N 1
ATOM 4585 C CA . GLY A 1 557 ? -47.219 -9.742 -6.578 1 65.12 557 GLY A CA 1
ATOM 4586 C C . GLY A 1 557 ? -45.781 -9.5 -6.906 1 65.12 557 GLY A C 1
ATOM 4587 O O . GLY A 1 557 ? -45.062 -8.812 -6.164 1 65.12 557 GLY A O 1
ATOM 4588 N N . CYS A 1 558 ? -45.375 -10.062 -7.953 1 65.56 558 CYS A N 1
ATOM 4589 C CA . CYS A 1 558 ? -43.938 -9.977 -8.234 1 65.56 558 CYS A CA 1
ATOM 4590 C C . CYS A 1 558 ? -43.688 -9.148 -9.484 1 65.56 558 CYS A C 1
ATOM 4592 O O . CYS A 1 558 ? -42.531 -8.844 -9.797 1 65.56 558 CYS A O 1
ATOM 4594 N N . GLY A 1 559 ? -44.656 -8.758 -10.227 1 71 559 GLY A N 1
ATOM 4595 C CA . GLY A 1 559 ? -44.625 -7.887 -11.391 1 71 559 GLY A CA 1
ATOM 4596 C C . GLY A 1 559 ? -44.031 -8.562 -12.617 1 71 559 GLY A C 1
ATOM 4597 O O . GLY A 1 559 ? -43.688 -7.891 -13.594 1 71 559 GLY A O 1
ATOM 4598 N N . VAL A 1 560 ? -44.031 -9.82 -12.578 1 76.38 560 VAL A N 1
ATOM 4599 C CA . VAL A 1 560 ? -43.438 -10.562 -13.672 1 76.38 560 VAL A CA 1
ATOM 4600 C C . VAL A 1 560 ? -44.5 -11.102 -14.602 1 76.38 560 VAL A C 1
ATOM 4602 O O . VAL A 1 560 ? -45.562 -11.562 -14.141 1 76.38 560 VAL A O 1
ATOM 4605 N N . HIS A 1 561 ? -44.219 -10.969 -15.961 1 80.75 561 HIS A N 1
ATOM 4606 C CA . HIS A 1 561 ? -45.125 -11.539 -16.938 1 80.75 561 HIS A CA 1
ATOM 4607 C C . HIS A 1 561 ? -44.875 -13.031 -17.141 1 80.75 561 HIS A C 1
ATOM 4609 O O . HIS A 1 561 ? -43.719 -13.438 -17.328 1 80.75 561 HIS A O 1
ATOM 4615 N N . LEU A 1 562 ? -45.875 -13.875 -16.891 1 80.12 562 LEU A N 1
ATOM 4616 C CA . LEU A 1 562 ? -45.75 -15.328 -16.953 1 80.12 562 LEU A CA 1
ATOM 4617 C C . LEU A 1 562 ? -46.938 -15.93 -17.734 1 80.12 562 LEU A C 1
ATOM 4619 O O . LEU A 1 562 ? -48.062 -15.453 -17.641 1 80.12 562 LEU A O 1
ATOM 4623 N N . CYS A 1 563 ? -46.531 -16.844 -18.516 1 78.12 563 CYS A N 1
ATOM 4624 C CA . CYS A 1 563 ? -47.562 -17.516 -19.281 1 78.12 563 CYS A CA 1
ATOM 4625 C C . CYS A 1 563 ? -48.594 -18.203 -18.375 1 78.12 563 CYS A C 1
ATOM 4627 O O . CYS A 1 563 ? -48.188 -18.797 -17.359 1 78.12 563 CYS A O 1
ATOM 4629 N N . PHE A 1 564 ? -49.906 -17.906 -18.531 1 76.81 564 PHE A N 1
ATOM 4630 C CA . PHE A 1 564 ? -51.031 -18.594 -17.875 1 76.81 564 PHE A CA 1
ATOM 4631 C C . PHE A 1 564 ? -52.031 -19.078 -18.891 1 76.81 564 PHE A C 1
ATOM 4633 O O . PHE A 1 564 ? -53.094 -18.453 -19.078 1 76.81 564 PHE A O 1
ATOM 4640 N N . VAL A 1 565 ? -51.594 -20.141 -19.656 1 73.56 565 VAL A N 1
ATOM 4641 C CA . VAL A 1 565 ? -52.469 -20.75 -20.656 1 73.56 565 VAL A CA 1
ATOM 4642 C C . VAL A 1 565 ? -52.594 -22.25 -20.359 1 73.56 565 VAL A C 1
ATOM 4644 O O . VAL A 1 565 ? -51.844 -22.797 -19.562 1 73.56 565 VAL A O 1
ATOM 4647 N N . LYS A 1 566 ? -53.656 -22.906 -20.875 1 67.12 566 LYS A N 1
ATOM 4648 C CA . LYS A 1 566 ? -54 -24.297 -20.609 1 67.12 566 LYS A CA 1
ATOM 4649 C C . LYS A 1 566 ? -52.781 -25.219 -20.797 1 67.12 566 LYS A C 1
ATOM 4651 O O . LYS A 1 566 ? -52.562 -26.125 -20 1 67.12 566 LYS A O 1
ATOM 4656 N N . LYS A 1 567 ? -51.812 -24.984 -21.641 1 70.81 567 LYS A N 1
ATOM 4657 C CA . LYS A 1 567 ? -50.719 -25.875 -21.969 1 70.81 567 LYS A CA 1
ATOM 4658 C C . LYS A 1 567 ? -49.438 -25.453 -21.234 1 70.81 567 LYS A C 1
ATOM 4660 O O . LYS A 1 567 ? -48.5 -26.234 -21.125 1 70.81 567 LYS A O 1
ATOM 4665 N N . ARG A 1 568 ? -49.406 -24.172 -20.719 1 71.94 568 ARG A N 1
ATOM 4666 C CA . ARG A 1 568 ? -48.188 -23.656 -20.125 1 71.94 568 ARG A CA 1
ATOM 4667 C C . ARG A 1 568 ? -48.5 -22.688 -18.984 1 71.94 568 ARG A C 1
ATOM 4669 O O . ARG A 1 568 ? -48.969 -21.578 -19.219 1 71.94 568 ARG A O 1
ATOM 4676 N N . ASN A 1 569 ? -48.312 -23.234 -17.766 1 73.69 569 ASN A N 1
ATOM 4677 C CA . ASN A 1 569 ? -48.5 -22.422 -16.578 1 73.69 569 ASN A CA 1
ATOM 4678 C C . ASN A 1 569 ? -47.188 -21.969 -15.969 1 73.69 569 ASN A C 1
ATOM 4680 O O . ASN A 1 569 ? -46.719 -22.547 -14.984 1 73.69 569 ASN A O 1
ATOM 4684 N N . CYS A 1 570 ? -46.688 -20.938 -16.5 1 77.12 570 CYS A N 1
ATOM 4685 C CA . CYS A 1 570 ? -45.406 -20.391 -16.047 1 77.12 570 CYS A CA 1
ATOM 4686 C C . CYS A 1 570 ? -45.562 -19.625 -14.742 1 77.12 570 CYS A C 1
ATOM 4688 O O . CYS A 1 570 ? -44.594 -19.438 -14 1 77.12 570 CYS A O 1
ATOM 4690 N N . LEU A 1 571 ? -46.875 -19.188 -14.492 1 73 571 LEU A N 1
ATOM 4691 C CA . LEU A 1 571 ? -47.156 -18.469 -13.258 1 73 571 LEU A CA 1
ATOM 4692 C C . LEU A 1 571 ? -46.844 -19.328 -12.039 1 73 571 LEU A C 1
ATOM 4694 O O . LEU A 1 571 ? -46.188 -18.859 -11.094 1 73 571 LEU A O 1
ATOM 4698 N N . LEU A 1 572 ? -47.375 -20.5 -12.125 1 68.5 572 LEU A N 1
ATOM 4699 C CA . LEU A 1 572 ? -47.156 -21.438 -11.023 1 68.5 572 LEU A CA 1
ATOM 4700 C C . LEU A 1 572 ? -45.688 -21.922 -11.031 1 68.5 572 LEU A C 1
ATOM 4702 O O . LEU A 1 572 ? -45.062 -21.969 -9.984 1 68.5 572 LEU A O 1
ATOM 4706 N N . ALA A 1 573 ? -45.156 -22.234 -12.156 1 73.38 573 ALA A N 1
ATOM 4707 C CA . ALA A 1 573 ? -43.812 -22.828 -12.281 1 73.38 573 ALA A CA 1
ATOM 4708 C C . ALA A 1 573 ? -42.75 -21.844 -11.828 1 73.38 573 ALA A C 1
ATOM 4710 O O . ALA A 1 573 ? -41.75 -22.234 -11.203 1 73.38 573 ALA A O 1
ATOM 4711 N N . TYR A 1 574 ? -43 -20.641 -12.062 1 72.19 574 TYR A N 1
ATOM 4712 C CA . TYR A 1 574 ? -42.031 -19.594 -11.727 1 72.19 574 TYR A CA 1
ATOM 4713 C C . TYR A 1 574 ? -42 -19.344 -10.227 1 72.19 574 TYR A C 1
ATOM 4715 O O . TYR A 1 574 ? -40.938 -19.125 -9.656 1 72.19 574 TYR A O 1
ATOM 4723 N N . HIS A 1 575 ? -43.188 -19.391 -9.602 1 67.31 575 HIS A N 1
ATOM 4724 C CA . HIS A 1 575 ? -43.281 -19.031 -8.195 1 67.31 575 HIS A CA 1
ATOM 4725 C C . HIS A 1 575 ? -43.094 -20.25 -7.297 1 67.31 575 HIS A C 1
ATOM 4727 O O . HIS A 1 575 ? -43 -20.125 -6.074 1 67.31 575 HIS A O 1
ATOM 4733 N N . THR A 1 576 ? -43.125 -21.469 -7.82 1 62.94 576 THR A N 1
ATOM 4734 C CA . THR A 1 576 ? -42.844 -22.688 -7.062 1 62.94 576 THR A CA 1
ATOM 4735 C C . THR A 1 576 ? -41.344 -22.969 -7.07 1 62.94 576 THR A C 1
ATOM 4737 O O . THR A 1 576 ? -40.844 -23.75 -6.242 1 62.94 576 THR A O 1
ATOM 4740 N N . ARG A 1 577 ? -40.562 -22.312 -7.793 1 52.53 577 ARG A N 1
ATOM 4741 C CA . ARG A 1 577 ? -39.125 -22.578 -7.863 1 52.53 577 ARG A CA 1
ATOM 4742 C C . ARG A 1 577 ? -38.375 -21.688 -6.898 1 52.53 577 ARG A C 1
ATOM 4744 O O . ARG A 1 577 ? -38.719 -20.516 -6.719 1 52.53 577 ARG A O 1
ATOM 4751 N N . MET B 1 1 ? -1.233 25.938 -32.688 1 19.14 1 MET B N 1
ATOM 4752 C CA . MET B 1 1 ? -2.545 25.328 -32.906 1 19.14 1 MET B CA 1
ATOM 4753 C C . MET B 1 1 ? -2.756 24.141 -31.969 1 19.14 1 MET B C 1
ATOM 4755 O O . MET B 1 1 ? -2.064 23.125 -32.094 1 19.14 1 MET B O 1
ATOM 4759 N N . ASP B 1 2 ? -2.969 24.375 -30.703 1 19.33 2 ASP B N 1
ATOM 4760 C CA . ASP B 1 2 ? -3.033 23.641 -29.438 1 19.33 2 ASP B CA 1
ATOM 4761 C C . ASP B 1 2 ? -4.117 22.562 -29.484 1 19.33 2 ASP B C 1
ATOM 4763 O O . ASP B 1 2 ? -5.309 22.891 -29.531 1 19.33 2 ASP B O 1
ATOM 4767 N N . SER B 1 3 ? -3.926 21.547 -30.422 1 20.41 3 SER B N 1
ATOM 4768 C CA . SER B 1 3 ? -4.871 20.484 -30.781 1 20.41 3 SER B CA 1
ATOM 4769 C C . SER B 1 3 ? -5.531 19.891 -29.547 1 20.41 3 SER B C 1
ATOM 4771 O O . SER B 1 3 ? -4.848 19.438 -28.625 1 20.41 3 SER B O 1
ATOM 4773 N N . ASP B 1 4 ? -6.633 20.422 -29.125 1 20.75 4 ASP B N 1
ATOM 4774 C CA . ASP B 1 4 ? -7.68 20.109 -28.141 1 20.75 4 ASP B CA 1
ATOM 4775 C C . ASP B 1 4 ? -8.133 18.656 -28.266 1 20.75 4 ASP B C 1
ATOM 4777 O O . ASP B 1 4 ? -8.984 18.328 -29.094 1 20.75 4 ASP B O 1
ATOM 4781 N N . SER B 1 5 ? -7.18 17.75 -28.359 1 22.41 5 SER B N 1
ATOM 4782 C CA . SER B 1 5 ? -7.48 16.344 -28.594 1 22.41 5 SER B CA 1
ATOM 4783 C C . SER B 1 5 ? -8.648 15.875 -27.719 1 22.41 5 SER B C 1
ATOM 4785 O O . SER B 1 5 ? -8.781 16.297 -26.578 1 22.41 5 SER B O 1
ATOM 4787 N N . ASP B 1 6 ? -9.75 15.516 -28.328 1 22.06 6 ASP B N 1
ATOM 4788 C CA . ASP B 1 6 ? -11.086 15 -28.062 1 22.06 6 ASP B CA 1
ATOM 4789 C C . ASP B 1 6 ? -11.062 13.953 -26.938 1 22.06 6 ASP B C 1
ATOM 4791 O O . ASP B 1 6 ? -10.195 13.078 -26.938 1 22.06 6 ASP B O 1
ATOM 4795 N N . PHE B 1 7 ? -11.586 14.328 -25.859 1 22.28 7 PHE B N 1
ATOM 4796 C CA . PHE B 1 7 ? -11.906 13.594 -24.641 1 22.28 7 PHE B CA 1
ATOM 4797 C C . PHE B 1 7 ? -12.719 12.344 -24.969 1 22.28 7 PHE B C 1
ATOM 4799 O O . PHE B 1 7 ? -13.906 12.43 -25.281 1 22.28 7 PHE B O 1
ATOM 4806 N N . GLU B 1 8 ? -12.203 11.422 -25.797 1 24.02 8 GLU B N 1
ATOM 4807 C CA . GLU B 1 8 ? -13 10.203 -25.891 1 24.02 8 GLU B CA 1
ATOM 4808 C C . GLU B 1 8 ? -13.453 9.727 -24.516 1 24.02 8 GLU B C 1
ATOM 4810 O O . GLU B 1 8 ? -12.648 9.672 -23.578 1 24.02 8 GLU B O 1
ATOM 4815 N N . PRO B 1 9 ? -14.711 9.922 -24.219 1 25.09 9 PRO B N 1
ATOM 4816 C CA . PRO B 1 9 ? -15.289 9.375 -23 1 25.09 9 PRO B CA 1
ATOM 4817 C C . PRO B 1 9 ? -14.719 8.008 -22.625 1 25.09 9 PRO B C 1
ATOM 4819 O O . PRO B 1 9 ? -14.766 7.078 -23.438 1 25.09 9 PRO B O 1
ATOM 4822 N N . HIS B 1 10 ? -13.602 8.016 -22.062 1 25.27 10 HIS B N 1
ATOM 4823 C CA . HIS B 1 10 ? -13.164 6.707 -21.578 1 25.27 10 HIS B CA 1
ATOM 4824 C C . HIS B 1 10 ? -14.273 6.012 -20.797 1 25.27 10 HIS B C 1
ATOM 4826 O O . HIS B 1 10 ? -14.703 6.5 -19.75 1 25.27 10 HIS B O 1
ATOM 4832 N N . ILE B 1 11 ? -15.398 5.555 -21.406 1 24.62 11 ILE B N 1
ATOM 4833 C CA . ILE B 1 11 ? -16.203 4.477 -20.844 1 24.62 11 ILE B CA 1
ATOM 4834 C C . ILE B 1 11 ? -15.375 3.643 -19.875 1 24.62 11 ILE B C 1
ATOM 4836 O O . ILE B 1 11 ? -14.18 3.424 -20.109 1 24.62 11 ILE B O 1
ATOM 4840 N N . ASP B 1 12 ? -16.047 3.473 -18.703 1 24.12 12 ASP B N 1
ATOM 4841 C CA . ASP B 1 12 ? -15.602 2.549 -17.672 1 24.12 12 ASP B CA 1
ATOM 4842 C C . ASP B 1 12 ? -15.039 1.27 -18.281 1 24.12 12 ASP B C 1
ATOM 4844 O O . ASP B 1 12 ? -15.797 0.397 -18.719 1 24.12 12 ASP B O 1
ATOM 4848 N N . GLU B 1 13 ? -14.227 1.415 -19.297 1 25.17 13 GLU B N 1
ATOM 4849 C CA . GLU B 1 13 ? -13.594 0.155 -19.672 1 25.17 13 GLU B CA 1
ATOM 4850 C C . GLU B 1 13 ? -13.414 -0.754 -18.453 1 25.17 13 GLU B C 1
ATOM 4852 O O . GLU B 1 13 ? -12.969 -0.304 -17.406 1 25.17 13 GLU B O 1
ATOM 4857 N N . SER B 1 14 ? -14.289 -1.768 -18.312 1 23.84 14 SER B N 1
ATOM 4858 C CA . SER B 1 14 ? -14.219 -2.99 -17.516 1 23.84 14 SER B CA 1
ATOM 4859 C C . SER B 1 14 ? -12.773 -3.328 -17.156 1 23.84 14 SER B C 1
ATOM 4861 O O . SER B 1 14 ? -11.844 -2.953 -17.859 1 23.84 14 SER B O 1
ATOM 4863 N N . ASP B 1 15 ? -12.664 -3.596 -15.836 1 25.86 15 ASP B N 1
ATOM 4864 C CA . ASP B 1 15 ? -11.516 -4.285 -15.242 1 25.86 15 ASP B CA 1
ATOM 4865 C C . ASP B 1 15 ? -10.953 -5.336 -16.203 1 25.86 15 ASP B C 1
ATOM 4867 O O . ASP B 1 15 ? -11.094 -6.535 -15.961 1 25.86 15 ASP B O 1
ATOM 4871 N N . ASP B 1 16 ? -11.367 -5.219 -17.469 1 23.95 16 ASP B N 1
ATOM 4872 C CA . ASP B 1 16 ? -10.602 -6.203 -18.219 1 23.95 16 ASP B CA 1
ATOM 4873 C C . ASP B 1 16 ? -9.133 -6.188 -17.812 1 23.95 16 ASP B C 1
ATOM 4875 O O . ASP B 1 16 ? -8.477 -5.145 -17.859 1 23.95 16 ASP B O 1
ATOM 4879 N N . GLU B 1 17 ? -8.891 -7.078 -16.938 1 27.42 17 GLU B N 1
ATOM 4880 C CA . GLU B 1 17 ? -7.598 -7.605 -16.531 1 27.42 17 GLU B CA 1
ATOM 4881 C C . GLU B 1 17 ? -6.613 -7.641 -17.688 1 27.42 17 GLU B C 1
ATOM 4883 O O . GLU B 1 17 ? -6.289 -8.719 -18.203 1 27.42 17 GLU B O 1
ATOM 4888 N N . SER B 1 18 ? -7.027 -7.012 -18.797 1 25.34 18 SER B N 1
ATOM 4889 C CA . SER B 1 18 ? -5.828 -7.098 -19.625 1 25.34 18 SER B CA 1
ATOM 4890 C C . SER B 1 18 ? -4.578 -6.777 -18.812 1 25.34 18 SER B C 1
ATOM 4892 O O . SER B 1 18 ? -4.527 -5.766 -18.109 1 25.34 18 SER B O 1
ATOM 4894 N N . TRP B 1 19 ? -3.934 -7.809 -18.484 1 27.42 19 TRP B N 1
ATOM 4895 C CA . TRP B 1 19 ? -2.598 -7.926 -17.906 1 27.42 19 TRP B CA 1
ATOM 4896 C C . TRP B 1 19 ? -1.677 -6.84 -18.453 1 27.42 19 TRP B C 1
ATOM 4898 O O . TRP B 1 19 ? -0.935 -7.07 -19.422 1 27.42 19 TRP B O 1
ATOM 4908 N N . GLU B 1 20 ? -2.322 -5.832 -19.078 1 26.2 20 GLU B N 1
ATOM 4909 C CA . GLU B 1 20 ? -1.14 -5 -19.25 1 26.2 20 GLU B CA 1
ATOM 4910 C C . GLU B 1 20 ? -0.367 -4.836 -17.953 1 26.2 20 GLU B C 1
ATOM 4912 O O . GLU B 1 20 ? -0.929 -4.414 -16.938 1 26.2 20 GLU B O 1
ATOM 4917 N N . LEU B 1 21 ? 0.456 -5.719 -17.734 1 26.98 21 LEU B N 1
ATOM 4918 C CA . LEU B 1 21 ? 1.524 -5.426 -16.781 1 26.98 21 LEU B CA 1
ATOM 4919 C C . LEU B 1 21 ? 1.68 -3.922 -16.578 1 26.98 21 LEU B C 1
ATOM 4921 O O . LEU B 1 21 ? 1.877 -3.184 -17.547 1 26.98 21 LEU B O 1
ATOM 4925 N N . GLU B 1 22 ? 0.649 -3.355 -16.031 1 28.19 22 GLU B N 1
ATOM 4926 C CA . GLU B 1 22 ? 1.122 -2.025 -15.656 1 28.19 22 GLU B CA 1
ATOM 4927 C C . GLU B 1 22 ? 2.646 -1.955 -15.68 1 28.19 22 GLU B C 1
ATOM 4929 O O . GLU B 1 22 ? 3.303 -2.396 -14.734 1 28.19 22 GLU B O 1
ATOM 4934 N N . SER B 1 23 ? 3.156 -2.299 -16.719 1 26.84 23 SER B N 1
ATOM 4935 C CA . SER B 1 23 ? 4.516 -1.818 -16.938 1 26.84 23 SER B CA 1
ATOM 4936 C C . SER B 1 23 ? 4.695 -0.401 -16.406 1 26.84 23 SER B C 1
ATOM 4938 O O . SER B 1 23 ? 3.939 0.504 -16.766 1 26.84 23 SER B O 1
ATOM 4940 N N . GLU B 1 24 ? 4.75 -0.129 -15.102 1 28.05 24 GLU B N 1
ATOM 4941 C CA . GLU B 1 24 ? 5.555 1.078 -14.945 1 28.05 24 GLU B CA 1
ATOM 4942 C C . GLU B 1 24 ? 6.25 1.446 -16.25 1 28.05 24 GLU B C 1
ATOM 4944 O O . GLU B 1 24 ? 7.137 0.727 -16.719 1 28.05 24 GLU B O 1
ATOM 4949 N N . THR B 1 25 ? 5.484 1.81 -17.219 1 29.3 25 THR B N 1
ATOM 4950 C CA . THR B 1 25 ? 6.094 2.426 -18.391 1 29.3 25 THR B CA 1
ATOM 4951 C C . THR B 1 25 ? 7.312 3.254 -18 1 29.3 25 THR B C 1
ATOM 4953 O O . THR B 1 25 ? 7.188 4.434 -17.656 1 29.3 25 THR B O 1
ATOM 4956 N N . SER B 1 26 ? 7.93 3.039 -16.984 1 26.66 26 SER B N 1
ATOM 4957 C CA . SER B 1 26 ? 9.289 3.457 -17.312 1 26.66 26 SER B CA 1
ATOM 4958 C C . SER B 1 26 ? 9.625 3.129 -18.766 1 26.66 26 SER B C 1
ATOM 4960 O O . SER B 1 26 ? 9.43 1.999 -19.219 1 26.66 26 SER B O 1
ATOM 4962 N N . ASP B 1 27 ? 9.312 3.916 -19.766 1 29.3 27 ASP B N 1
ATOM 4963 C CA . ASP B 1 27 ? 10.188 3.771 -20.922 1 29.3 27 ASP B CA 1
ATOM 4964 C C . ASP B 1 27 ? 11.375 2.861 -20.609 1 29.3 27 ASP B C 1
ATOM 4966 O O . ASP B 1 27 ? 12.219 2.615 -21.469 1 29.3 27 ASP B O 1
ATOM 4970 N N . SER B 1 28 ? 11.898 2.936 -19.391 1 28.77 28 SER B N 1
ATOM 4971 C CA . SER B 1 28 ? 13.188 2.26 -19.266 1 28.77 28 SER B CA 1
ATOM 4972 C C . SER B 1 28 ? 13.016 0.746 -19.219 1 28.77 28 SER B C 1
ATOM 4974 O O . SER B 1 28 ? 12.641 0.195 -18.172 1 28.77 28 SER B O 1
ATOM 4976 N N . ASP B 1 29 ? 12.383 0.098 -20.125 1 35 29 ASP B N 1
ATOM 4977 C CA . ASP B 1 29 ? 12.93 -1.207 -20.469 1 35 29 ASP B CA 1
ATOM 4978 C C . ASP B 1 29 ? 14.375 -1.344 -19.984 1 35 29 ASP B C 1
ATOM 4980 O O . ASP B 1 29 ? 15.148 -2.119 -20.547 1 35 29 ASP B O 1
ATOM 4984 N N . GLU B 1 30 ? 14.727 -0.331 -19.234 1 34.69 30 GLU B N 1
ATOM 4985 C CA . GLU B 1 30 ? 16.109 -0.4 -18.797 1 34.69 30 GLU B CA 1
ATOM 4986 C C . GLU B 1 30 ? 16.297 -1.404 -17.672 1 34.69 30 GLU B C 1
ATOM 4988 O O . GLU B 1 30 ? 15.57 -1.344 -16.656 1 34.69 30 GLU B O 1
ATOM 4993 N N . ILE B 1 31 ? 16.719 -2.518 -18 1 41.66 31 ILE B N 1
ATOM 4994 C CA . ILE B 1 31 ? 17.281 -3.455 -17.031 1 41.66 31 ILE B CA 1
ATOM 4995 C C . ILE B 1 31 ? 18.031 -2.689 -15.938 1 41.66 31 ILE B C 1
ATOM 4997 O O . ILE B 1 31 ? 19 -1.997 -16.219 1 41.66 31 ILE B O 1
ATOM 5001 N N . THR B 1 32 ? 17.312 -1.971 -15.008 1 37.38 32 THR B N 1
ATOM 5002 C CA . THR B 1 32 ? 18.156 -1.392 -13.977 1 37.38 32 THR B CA 1
ATOM 5003 C C . THR B 1 32 ? 18.812 -2.486 -13.133 1 37.38 32 THR B C 1
ATOM 5005 O O . THR B 1 32 ? 18.125 -3.34 -12.57 1 37.38 32 THR B O 1
ATOM 5008 N N . ASP B 1 33 ? 19.969 -2.822 -13.32 1 38.06 33 ASP B N 1
ATOM 5009 C CA . ASP B 1 33 ? 20.828 -3.746 -12.586 1 38.06 33 ASP B CA 1
ATOM 5010 C C . ASP B 1 33 ? 21.078 -3.254 -11.164 1 38.06 33 ASP B C 1
ATOM 5012 O O . ASP B 1 33 ? 22.125 -2.664 -10.875 1 38.06 33 ASP B O 1
ATOM 5016 N N . THR B 1 34 ? 20.156 -2.639 -10.508 1 39.22 34 THR B N 1
ATOM 5017 C CA . THR B 1 34 ? 20.594 -2.264 -9.164 1 39.22 34 THR B CA 1
ATOM 5018 C C . THR B 1 34 ? 20.719 -3.496 -8.273 1 39.22 34 THR B C 1
ATOM 5020 O O . THR B 1 34 ? 19.906 -4.414 -8.352 1 39.22 34 THR B O 1
ATOM 5023 N N . GLU B 1 35 ? 21.859 -3.678 -7.652 1 39.06 35 GLU B N 1
ATOM 5024 C CA . GLU B 1 35 ? 22.172 -4.734 -6.695 1 39.06 35 GLU B CA 1
ATOM 5025 C C . GLU B 1 35 ? 21.062 -4.887 -5.66 1 39.06 35 GLU B C 1
ATOM 5027 O O . GLU B 1 35 ? 20.625 -3.902 -5.055 1 39.06 35 GLU B O 1
ATOM 5032 N N . SER B 1 36 ? 20.297 -5.77 -5.848 1 41.19 36 SER B N 1
ATOM 5033 C CA . SER B 1 36 ? 19.391 -6.102 -4.758 1 41.19 36 SER B CA 1
ATOM 5034 C C . SER B 1 36 ? 20.125 -6.215 -3.432 1 41.19 36 SER B C 1
ATOM 5036 O O . SER B 1 36 ? 20.969 -7.109 -3.254 1 41.19 36 SER B O 1
ATOM 5038 N N . ASP B 1 37 ? 20.453 -5.23 -2.652 1 37.78 37 ASP B N 1
ATOM 5039 C CA . ASP B 1 37 ? 21.156 -5.242 -1.378 1 37.78 37 ASP B CA 1
ATOM 5040 C C . ASP B 1 37 ? 20.438 -6.121 -0.357 1 37.78 37 ASP B C 1
ATOM 5042 O O . ASP B 1 37 ? 19.359 -5.777 0.11 1 37.78 37 ASP B O 1
ATOM 5046 N N . ILE B 1 38 ? 20.594 -7.379 -0.458 1 39.16 38 ILE B N 1
ATOM 5047 C CA . ILE B 1 38 ? 20.328 -8.156 0.749 1 39.16 38 ILE B CA 1
ATOM 5048 C C . ILE B 1 38 ? 21.234 -7.672 1.88 1 39.16 38 ILE B C 1
ATOM 5050 O O . ILE B 1 38 ? 22.453 -7.547 1.701 1 39.16 38 ILE B O 1
ATOM 5054 N N . THR B 1 39 ? 20.844 -6.914 2.777 1 36.34 39 THR B N 1
ATOM 5055 C CA . THR B 1 39 ? 21.672 -6.594 3.936 1 36.34 39 THR B CA 1
ATOM 5056 C C . THR B 1 39 ? 22.453 -7.82 4.391 1 36.34 39 THR B C 1
ATOM 5058 O O . THR B 1 39 ? 21.953 -8.641 5.164 1 36.34 39 THR B O 1
ATOM 5061 N N . ASN B 1 40 ? 23.156 -8.531 3.613 1 31.52 40 ASN B N 1
ATOM 5062 C CA . ASN B 1 40 ? 24.188 -9.469 4.055 1 31.52 40 ASN B CA 1
ATOM 5063 C C . ASN B 1 40 ? 25.328 -8.75 4.766 1 31.52 40 ASN B C 1
ATOM 5065 O O . ASN B 1 40 ? 26.031 -7.941 4.16 1 31.52 40 ASN B O 1
ATOM 5069 N N . THR B 1 41 ? 25.25 -8.414 6.059 1 31.25 41 THR B N 1
ATOM 5070 C CA . THR B 1 41 ? 26.484 -8.141 6.793 1 31.25 41 THR B CA 1
ATOM 5071 C C . THR B 1 41 ? 27.562 -9.156 6.434 1 31.25 41 THR B C 1
ATOM 5073 O O . THR B 1 41 ? 28.234 -9.703 7.312 1 31.25 41 THR B O 1
ATOM 5076 N N . SER B 1 42 ? 27.391 -10.109 5.637 1 27.39 42 SER B N 1
ATOM 5077 C CA . SER B 1 42 ? 28.562 -10.969 5.457 1 27.39 42 SER B CA 1
ATOM 5078 C C . SER B 1 42 ? 29.766 -10.156 5.004 1 27.39 42 SER B C 1
ATOM 5080 O O . SER B 1 42 ? 29.625 -9.195 4.242 1 27.39 42 SER B O 1
ATOM 5082 N N . SER B 1 43 ? 30.859 -10.188 5.926 1 26.95 43 SER B N 1
ATOM 5083 C CA . SER B 1 43 ? 32.281 -9.883 5.684 1 26.95 43 SER B CA 1
ATOM 5084 C C . SER B 1 43 ? 32.719 -10.398 4.316 1 26.95 43 SER B C 1
ATOM 5086 O O . SER B 1 43 ? 32.625 -11.594 4.039 1 26.95 43 SER B O 1
ATOM 5088 N N . SER B 1 44 ? 32.469 -9.781 3.33 1 28.36 44 SER B N 1
ATOM 5089 C CA . SER B 1 44 ? 33.188 -10.094 2.102 1 28.36 44 SER B CA 1
ATOM 5090 C C . SER B 1 44 ? 34.688 -10.328 2.375 1 28.36 44 SER B C 1
ATOM 5092 O O . SER B 1 44 ? 35.375 -9.422 2.818 1 28.36 44 SER B O 1
ATOM 5094 N N . SER B 1 45 ? 35.031 -11.5 3.006 1 25.58 45 SER B N 1
ATOM 5095 C CA . SER B 1 45 ? 36.438 -11.828 2.928 1 25.58 45 SER B CA 1
ATOM 5096 C C . SER B 1 45 ? 37 -11.508 1.55 1 25.58 45 SER B C 1
ATOM 5098 O O . SER B 1 45 ? 36.562 -12.078 0.545 1 25.58 45 SER B O 1
ATOM 5100 N N . ALA B 1 46 ? 37.5 -10.375 1.411 1 28.03 46 ALA B N 1
ATOM 5101 C CA . ALA B 1 46 ? 38.438 -10.07 0.329 1 28.03 46 ALA B CA 1
ATOM 5102 C C . ALA B 1 46 ? 39.438 -11.211 0.12 1 28.03 46 ALA B C 1
ATOM 5104 O O . ALA B 1 46 ? 40.344 -11.406 0.927 1 28.03 46 ALA B O 1
ATOM 5105 N N . TYR B 1 47 ? 39 -12.477 -0.076 1 24.83 47 TYR B N 1
ATOM 5106 C CA . TYR B 1 47 ? 40.062 -13.375 -0.513 1 24.83 47 TYR B CA 1
ATOM 5107 C C . TYR B 1 47 ? 40.875 -12.734 -1.631 1 24.83 47 TYR B C 1
ATOM 5109 O O . TYR B 1 47 ? 40.312 -12.219 -2.6 1 24.83 47 TYR B O 1
ATOM 5117 N N . SER B 1 48 ? 41.938 -12.102 -1.201 1 28.69 48 SER B N 1
ATOM 5118 C CA . SER B 1 48 ? 43.062 -11.789 -2.086 1 28.69 48 SER B CA 1
ATOM 5119 C C . SER B 1 48 ? 43.344 -12.938 -3.043 1 28.69 48 SER B C 1
ATOM 5121 O O . SER B 1 48 ? 43.875 -13.977 -2.637 1 28.69 48 SER B O 1
ATOM 5123 N N . THR B 1 49 ? 42.406 -13.414 -3.768 1 28.33 49 THR B N 1
ATOM 5124 C CA . THR B 1 49 ? 42.875 -14.344 -4.793 1 28.33 49 THR B CA 1
ATOM 5125 C C . THR B 1 49 ? 44.094 -13.781 -5.527 1 28.33 49 THR B C 1
ATOM 5127 O O . THR B 1 49 ? 44.062 -12.625 -5.957 1 28.33 49 THR B O 1
ATOM 5130 N N . ASN B 1 50 ? 45.25 -14.195 -5.004 1 29.38 50 ASN B N 1
ATOM 5131 C CA . ASN B 1 50 ? 46.438 -14.195 -5.844 1 29.38 50 ASN B CA 1
ATOM 5132 C C . ASN B 1 50 ? 46.125 -14.547 -7.289 1 29.38 50 ASN B C 1
ATOM 5134 O O . ASN B 1 50 ? 45.719 -15.68 -7.578 1 29.38 50 ASN B O 1
ATOM 5138 N N . ASP B 1 51 ? 45.531 -13.68 -7.969 1 31.75 51 ASP B N 1
ATOM 5139 C CA . ASP B 1 51 ? 45.469 -13.797 -9.422 1 31.75 51 ASP B CA 1
ATOM 5140 C C . ASP B 1 51 ? 46.812 -14.281 -9.977 1 31.75 51 ASP B C 1
ATOM 5142 O O . ASP B 1 51 ? 47.812 -13.57 -9.898 1 31.75 51 ASP B O 1
ATOM 5146 N N . THR B 1 52 ? 47.188 -15.469 -9.711 1 29.53 52 THR B N 1
ATOM 5147 C CA . THR B 1 52 ? 48.219 -15.883 -10.648 1 29.53 52 THR B CA 1
ATOM 5148 C C . THR B 1 52 ? 47.906 -15.43 -12.062 1 29.53 52 THR B C 1
ATOM 5150 O O . THR B 1 52 ? 46.844 -15.789 -12.602 1 29.53 52 THR B O 1
ATOM 5153 N N . ALA B 1 53 ? 48.406 -14.336 -12.492 1 34.22 53 ALA B N 1
ATOM 5154 C CA . ALA B 1 53 ? 48.5 -13.875 -13.875 1 34.22 53 ALA B CA 1
ATOM 5155 C C . ALA B 1 53 ? 48.688 -15.047 -14.836 1 34.22 53 ALA B C 1
ATOM 5157 O O . ALA B 1 53 ? 49.781 -15.586 -14.938 1 34.22 53 ALA B O 1
ATOM 5158 N N . ASP B 1 54 ? 47.906 -16.047 -14.766 1 32.47 54 ASP B N 1
ATOM 5159 C CA . ASP B 1 54 ? 48.125 -16.969 -15.883 1 32.47 54 ASP B CA 1
ATOM 5160 C C . ASP B 1 54 ? 48.188 -16.219 -17.203 1 32.47 54 ASP B C 1
ATOM 5162 O O . ASP B 1 54 ? 47.344 -15.398 -17.516 1 32.47 54 ASP B O 1
ATOM 5166 N N . LYS B 1 55 ? 49.312 -15.93 -17.781 1 36.5 55 LYS B N 1
ATOM 5167 C CA . LYS B 1 55 ? 49.875 -15.344 -19 1 36.5 55 LYS B CA 1
ATOM 5168 C C . LYS B 1 55 ? 49.094 -15.734 -20.234 1 36.5 55 LYS B C 1
ATOM 5170 O O . LYS B 1 55 ? 49.656 -16.094 -21.266 1 36.5 55 LYS B O 1
ATOM 5175 N N . THR B 1 56 ? 47.844 -16.312 -20.047 1 37.97 56 THR B N 1
ATOM 5176 C CA . THR B 1 56 ? 47.25 -16.578 -21.359 1 37.97 56 THR B CA 1
ATOM 5177 C C . THR B 1 56 ? 46.969 -15.281 -22.109 1 37.97 56 THR B C 1
ATOM 5179 O O . THR B 1 56 ? 46.75 -14.242 -21.484 1 37.97 56 THR B O 1
ATOM 5182 N N . SER B 1 57 ? 47.188 -15.133 -23.328 1 41.91 57 SER B N 1
ATOM 5183 C CA . SER B 1 57 ? 47 -14.023 -24.266 1 41.91 57 SER B CA 1
ATOM 5184 C C . SER B 1 57 ? 45.688 -13.289 -24.016 1 41.91 57 SER B C 1
ATOM 5186 O O . SER B 1 57 ? 44.656 -13.914 -23.766 1 41.91 57 SER B O 1
ATOM 5188 N N . PRO B 1 58 ? 45.719 -12.062 -23.5 1 51.78 58 PRO B N 1
ATOM 5189 C CA . PRO B 1 58 ? 44.562 -11.234 -23.25 1 51.78 58 PRO B CA 1
ATOM 5190 C C . PRO B 1 58 ? 43.438 -11.445 -24.281 1 51.78 58 PRO B C 1
ATOM 5192 O O . PRO B 1 58 ? 43.688 -11.297 -25.484 1 51.78 58 PRO B O 1
ATOM 5195 N N . LYS B 1 59 ? 42.531 -12.281 -23.984 1 67.94 59 LYS B N 1
ATOM 5196 C CA . LYS B 1 59 ? 41.375 -12.477 -24.891 1 67.94 59 LYS B CA 1
ATOM 5197 C C . LYS B 1 59 ? 40.688 -11.156 -25.188 1 67.94 59 LYS B C 1
ATOM 5199 O O . LYS B 1 59 ? 40.5 -10.328 -24.281 1 67.94 59 LYS B O 1
ATOM 5204 N N . ARG B 1 60 ? 40.531 -10.789 -26.406 1 75.94 60 ARG B N 1
ATOM 5205 C CA . ARG B 1 60 ? 39.844 -9.578 -26.859 1 75.94 60 ARG B CA 1
ATOM 5206 C C . ARG B 1 60 ? 38.344 -9.766 -26.875 1 75.94 60 ARG B C 1
ATOM 5208 O O . ARG B 1 60 ? 37.844 -10.859 -27.156 1 75.94 60 ARG B O 1
ATOM 5215 N N . ALA B 1 61 ? 37.625 -8.656 -26.391 1 85.12 61 ALA B N 1
ATOM 5216 C CA . ALA B 1 61 ? 36.188 -8.648 -26.516 1 85.12 61 ALA B CA 1
ATOM 5217 C C . ALA B 1 61 ? 35.75 -8.805 -27.969 1 85.12 61 ALA B C 1
ATOM 5219 O O . ALA B 1 61 ? 36.344 -8.211 -28.875 1 85.12 61 ALA B O 1
ATOM 5220 N N . ARG B 1 62 ? 34.875 -9.68 -28.188 1 88.44 62 ARG B N 1
ATOM 5221 C CA . ARG B 1 62 ? 34.406 -9.93 -29.547 1 88.44 62 ARG B CA 1
ATOM 5222 C C . ARG B 1 62 ? 33.281 -8.969 -29.922 1 88.44 62 ARG B C 1
ATOM 5224 O O . ARG B 1 62 ? 32.562 -8.492 -29.047 1 88.44 62 ARG B O 1
ATOM 5231 N N . SER B 1 63 ? 33.219 -8.688 -31.125 1 88.56 63 SER B N 1
ATOM 5232 C CA . SER B 1 63 ? 32.219 -7.781 -31.656 1 88.56 63 SER B CA 1
ATOM 5233 C C . SER B 1 63 ? 31.094 -8.547 -32.375 1 88.56 63 SER B C 1
ATOM 5235 O O . SER B 1 63 ? 31.203 -9.758 -32.562 1 88.56 63 SER B O 1
ATOM 5237 N N . PRO B 1 64 ? 30.078 -7.82 -32.75 1 87.81 64 PRO B N 1
ATOM 5238 C CA . PRO B 1 64 ? 28.969 -8.469 -33.438 1 87.81 64 PRO B CA 1
ATOM 5239 C C . PRO B 1 64 ? 29.422 -9.117 -34.75 1 87.81 64 PRO B C 1
ATOM 5241 O O . PRO B 1 64 ? 28.734 -10.008 -35.281 1 87.81 64 PRO B O 1
ATOM 5244 N N . LEU B 1 65 ? 30.516 -8.672 -35.25 1 85.38 65 LEU B N 1
ATOM 5245 C CA . LEU B 1 65 ? 31 -9.172 -36.531 1 85.38 65 LEU B CA 1
ATOM 5246 C C . LEU B 1 65 ? 31.766 -10.484 -36.344 1 85.38 65 LEU B C 1
ATOM 5248 O O . LEU B 1 65 ? 31.969 -11.234 -37.312 1 85.38 65 LEU B O 1
ATOM 5252 N N . ASP B 1 66 ? 32.125 -10.711 -35.125 1 89.44 66 ASP B N 1
ATOM 5253 C CA . ASP B 1 66 ? 32.812 -11.969 -34.812 1 89.44 66 ASP B CA 1
ATOM 5254 C C . ASP B 1 66 ? 31.812 -13.117 -34.688 1 89.44 66 ASP B C 1
ATOM 5256 O O . ASP B 1 66 ? 30.797 -12.992 -34 1 89.44 66 ASP B O 1
ATOM 5260 N N . GLY B 1 67 ? 32 -14.227 -35.375 1 88.12 67 GLY B N 1
ATOM 5261 C CA . GLY B 1 67 ? 31.094 -15.375 -35.344 1 88.12 67 GLY B CA 1
ATOM 5262 C C . GLY B 1 67 ? 31.156 -16.125 -34.031 1 88.12 67 GLY B C 1
ATOM 5263 O O . GLY B 1 67 ? 32.219 -16.281 -33.438 1 88.12 67 GLY B O 1
ATOM 5264 N N . ASP B 1 68 ? 30.016 -16.453 -33.5 1 90.31 68 ASP B N 1
ATOM 5265 C CA . ASP B 1 68 ? 29.891 -17.281 -32.281 1 90.31 68 ASP B CA 1
ATOM 5266 C C . ASP B 1 68 ? 29.656 -18.75 -32.656 1 90.31 68 ASP B C 1
ATOM 5268 O O . ASP B 1 68 ? 28.656 -19.078 -33.312 1 90.31 68 ASP B O 1
ATOM 5272 N N . ASP B 1 69 ? 30.469 -19.609 -32.281 1 84.38 69 ASP B N 1
ATOM 5273 C CA . ASP B 1 69 ? 30.344 -21.031 -32.594 1 84.38 69 ASP B CA 1
ATOM 5274 C C . ASP B 1 69 ? 29.297 -21.703 -31.688 1 84.38 69 ASP B C 1
ATOM 5276 O O . ASP B 1 69 ? 28.969 -22.875 -31.891 1 84.38 69 ASP B O 1
ATOM 5280 N N . GLY B 1 70 ? 28.766 -20.969 -30.797 1 82.56 70 GLY B N 1
ATOM 5281 C CA . GLY B 1 70 ? 27.797 -21.531 -29.891 1 82.56 70 GLY B CA 1
ATOM 5282 C C . GLY B 1 70 ? 28.422 -22.391 -28.797 1 82.56 70 GLY B C 1
ATOM 5283 O O . GLY B 1 70 ? 29.656 -22.5 -28.719 1 82.56 70 GLY B O 1
ATOM 5284 N N . PRO B 1 71 ? 27.562 -22.891 -27.859 1 81.44 71 PRO B N 1
ATOM 5285 C CA . PRO B 1 71 ? 28.094 -23.766 -26.812 1 81.44 71 PRO B CA 1
ATOM 5286 C C . PRO B 1 71 ? 28.609 -25.094 -27.344 1 81.44 71 PRO B C 1
ATOM 5288 O O . PRO B 1 71 ? 28.141 -25.578 -28.375 1 81.44 71 PRO B O 1
ATOM 5291 N N . PRO B 1 72 ? 29.641 -25.609 -26.656 1 79.81 72 PRO B N 1
ATOM 5292 C CA . PRO B 1 72 ? 30.234 -26.875 -27.125 1 79.81 72 PRO B CA 1
ATOM 5293 C C . PRO B 1 72 ? 29.234 -28.031 -27.156 1 79.81 72 PRO B C 1
ATOM 5295 O O . PRO B 1 72 ? 29.391 -28.969 -27.938 1 79.81 72 PRO B O 1
ATOM 5298 N N . ARG B 1 73 ? 28.281 -28.062 -26.219 1 85.44 73 ARG B N 1
ATOM 5299 C CA . ARG B 1 73 ? 27.203 -29.062 -26.172 1 85.44 73 ARG B CA 1
ATOM 5300 C C . ARG B 1 73 ? 25.844 -28.391 -26.172 1 85.44 73 ARG B C 1
ATOM 5302 O O . ARG B 1 73 ? 25.703 -27.25 -25.719 1 85.44 73 ARG B O 1
ATOM 5309 N N . SER B 1 74 ? 24.922 -29.172 -26.766 1 87 74 SER B N 1
ATOM 5310 C CA . SER B 1 74 ? 23.578 -28.625 -26.828 1 87 74 SER B CA 1
ATOM 5311 C C . SER B 1 74 ? 22.75 -29.031 -25.625 1 87 74 SER B C 1
ATOM 5313 O O . SER B 1 74 ? 23.016 -30.078 -25.016 1 87 74 SER B O 1
ATOM 5315 N N . LEU B 1 75 ? 21.891 -28.203 -25.203 1 91 75 LEU B N 1
ATOM 5316 C CA . LEU B 1 75 ? 20.891 -28.562 -24.188 1 91 75 LEU B CA 1
ATOM 5317 C C . LEU B 1 75 ? 19.984 -29.672 -24.703 1 91 75 LEU B C 1
ATOM 5319 O O . LEU B 1 75 ? 19.734 -29.766 -25.906 1 91 75 LEU B O 1
ATOM 5323 N N . PRO B 1 76 ? 19.609 -30.469 -23.75 1 92.62 76 PRO B N 1
ATOM 5324 C CA . PRO B 1 76 ? 18.594 -31.438 -24.172 1 92.62 76 PRO B CA 1
ATOM 5325 C C . PRO B 1 76 ? 17.328 -30.75 -24.719 1 92.62 76 PRO B C 1
ATOM 5327 O O . PRO B 1 76 ? 17.016 -29.625 -24.344 1 92.62 76 PRO B O 1
ATOM 5330 N N . PRO B 1 77 ? 16.734 -31.438 -25.656 1 93.94 77 PRO B N 1
ATOM 5331 C CA . PRO B 1 77 ? 15.477 -30.875 -26.141 1 93.94 77 PRO B CA 1
ATOM 5332 C C . PRO B 1 77 ? 14.422 -30.734 -25.047 1 93.94 77 PRO B C 1
ATOM 5334 O O . PRO B 1 77 ? 14.453 -31.469 -24.062 1 93.94 77 PRO B O 1
ATOM 5337 N N . PHE B 1 78 ? 13.586 -29.781 -25.266 1 95.94 78 PHE B N 1
ATOM 5338 C CA . PHE B 1 78 ? 12.516 -29.547 -24.297 1 95.94 78 PHE B CA 1
ATOM 5339 C C . PHE B 1 78 ? 11.484 -30.672 -24.359 1 95.94 78 PHE B C 1
ATOM 5341 O O . PHE B 1 78 ? 10.719 -30.766 -25.312 1 95.94 78 PHE B O 1
ATOM 5348 N N . ARG B 1 79 ? 11.531 -31.547 -23.391 1 93.69 79 ARG B N 1
ATOM 5349 C CA . ARG B 1 79 ? 10.617 -32.688 -23.266 1 93.69 79 ARG B CA 1
ATOM 5350 C C . ARG B 1 79 ? 10.141 -32.844 -21.828 1 93.69 79 ARG B C 1
ATOM 5352 O O . ARG B 1 79 ? 10.672 -33.656 -21.062 1 93.69 79 ARG B O 1
ATOM 5359 N N . PRO B 1 80 ? 9.023 -32.062 -21.641 1 91.44 80 PRO B N 1
ATOM 5360 C CA . PRO B 1 80 ? 8.484 -32.219 -20.281 1 91.44 80 PRO B CA 1
ATOM 5361 C C . PRO B 1 80 ? 7.848 -33.562 -20.047 1 91.44 80 PRO B C 1
ATOM 5363 O O . PRO B 1 80 ? 7.402 -34.219 -21 1 91.44 80 PRO B O 1
ATOM 5366 N N . GLY B 1 81 ? 7.98 -34.125 -18.922 1 87.06 81 GLY B N 1
ATOM 5367 C CA . GLY B 1 81 ? 7.445 -35.438 -18.594 1 87.06 81 GLY B CA 1
ATOM 5368 C C . GLY B 1 81 ? 5.934 -35.5 -18.672 1 87.06 81 GLY B C 1
ATOM 5369 O O . GLY B 1 81 ? 5.363 -36.594 -18.844 1 87.06 81 GLY B O 1
ATOM 5370 N N . ARG B 1 82 ? 5.258 -34.406 -18.641 1 91.69 82 ARG B N 1
ATOM 5371 C CA . ARG B 1 82 ? 3.805 -34.281 -18.703 1 91.69 82 ARG B CA 1
ATOM 5372 C C . ARG B 1 82 ? 3.377 -33.219 -19.688 1 91.69 82 ARG B C 1
ATOM 5374 O O . ARG B 1 82 ? 4.191 -32.375 -20.109 1 91.69 82 ARG B O 1
ATOM 5381 N N . VAL B 1 83 ? 2.143 -33.312 -20.109 1 91.62 83 VAL B N 1
ATOM 5382 C CA . VAL B 1 83 ? 1.619 -32.281 -21.016 1 91.62 83 VAL B CA 1
ATOM 5383 C C . VAL B 1 83 ? 1.566 -30.953 -20.281 1 91.62 83 VAL B C 1
ATOM 5385 O O . VAL B 1 83 ? 1.198 -30.891 -19.109 1 91.62 83 VAL B O 1
ATOM 5388 N N . GLN B 1 84 ? 1.936 -29.922 -20.984 1 94.25 84 GLN B N 1
ATOM 5389 C CA . GLN B 1 84 ? 1.951 -28.578 -20.391 1 94.25 84 GLN B CA 1
ATOM 5390 C C . GLN B 1 84 ? 0.558 -28.172 -19.922 1 94.25 84 GLN B C 1
ATOM 5392 O O . GLN B 1 84 ? -0.434 -28.438 -20.609 1 94.25 84 GLN B O 1
ATOM 5397 N N . GLY B 1 85 ? 0.56 -27.453 -18.797 1 95.56 85 GLY B N 1
ATOM 5398 C CA . GLY B 1 85 ? -0.712 -26.969 -18.297 1 95.56 85 GLY B CA 1
ATOM 5399 C C . GLY B 1 85 ? -1.215 -27.734 -17.094 1 95.56 85 GLY B C 1
ATOM 5400 O O . GLY B 1 85 ? -0.424 -28.297 -16.344 1 95.56 85 GLY B O 1
ATOM 5401 N N . PHE B 1 86 ? -2.539 -27.578 -16.859 1 94.88 86 PHE B N 1
ATOM 5402 C CA . PHE B 1 86 ? -3.195 -28.188 -15.703 1 94.88 86 PHE B CA 1
ATOM 5403 C C . PHE B 1 86 ? -3.076 -29.703 -15.75 1 94.88 86 PHE B C 1
ATOM 5405 O O . PHE B 1 86 ? -3.271 -30.312 -16.812 1 94.88 86 PHE B O 1
ATOM 5412 N N . GLN B 1 87 ? -2.658 -30.25 -14.547 1 92.5 87 GLN B N 1
ATOM 5413 C CA . GLN B 1 87 ? -2.555 -31.688 -14.391 1 92.5 87 GLN B CA 1
ATOM 5414 C C . GLN B 1 87 ? -3.586 -32.219 -13.391 1 92.5 87 GLN B C 1
ATOM 5416 O O . GLN B 1 87 ? -3.627 -31.766 -12.242 1 92.5 87 GLN B O 1
ATOM 5421 N N . LEU B 1 88 ? -4.359 -33.094 -13.859 1 87.25 88 LEU B N 1
ATOM 5422 C CA . LEU B 1 88 ? -5.301 -33.719 -12.938 1 87.25 88 LEU B CA 1
ATOM 5423 C C . LEU B 1 88 ? -4.566 -34.562 -11.891 1 87.25 88 LEU B C 1
ATOM 5425 O O . LEU B 1 88 ? -3.555 -35.219 -12.203 1 87.25 88 LEU B O 1
ATOM 5429 N N . PRO B 1 89 ? -5.152 -34.531 -10.711 1 83.62 89 PRO B N 1
ATOM 5430 C CA . PRO B 1 89 ? -4.523 -35.375 -9.688 1 83.62 89 PRO B CA 1
ATOM 5431 C C . PRO B 1 89 ? -4.523 -36.844 -10.055 1 83.62 89 PRO B C 1
ATOM 5433 O O . PRO B 1 89 ? -5.441 -37.312 -10.734 1 83.62 89 PRO B O 1
ATOM 5436 N N . ASP B 1 90 ? -3.469 -37.5 -9.664 1 72.94 90 ASP B N 1
ATOM 5437 C CA . ASP B 1 90 ? -3.285 -38.938 -9.992 1 72.94 90 ASP B CA 1
ATOM 5438 C C . ASP B 1 90 ? -4.461 -39.75 -9.492 1 72.94 90 ASP B C 1
ATOM 5440 O O . ASP B 1 90 ? -4.758 -40.812 -10.047 1 72.94 90 ASP B O 1
ATOM 5444 N N . GLU B 1 91 ? -5.148 -39.188 -8.555 1 69.19 91 GLU B N 1
ATOM 5445 C CA . GLU B 1 91 ? -6.262 -39.906 -7.953 1 69.19 91 GLU B CA 1
ATOM 5446 C C . GLU B 1 91 ? -7.449 -39.969 -8.906 1 69.19 91 GLU B C 1
ATOM 5448 O O . GLU B 1 91 ? -8.305 -40.875 -8.773 1 69.19 91 GLU B O 1
ATOM 5453 N N . ILE B 1 92 ? -7.375 -39.094 -9.859 1 69 92 ILE B N 1
ATOM 5454 C CA . ILE B 1 92 ? -8.492 -39.031 -10.797 1 69 92 ILE B CA 1
ATOM 5455 C C . ILE B 1 92 ? -8.172 -39.844 -12.047 1 69 92 ILE B C 1
ATOM 5457 O O . ILE B 1 92 ? -7.23 -39.531 -12.773 1 69 92 ILE B O 1
ATOM 5461 N N . ARG B 1 93 ? -8.781 -41.062 -12.328 1 57.84 93 ARG B N 1
ATOM 5462 C CA . ARG B 1 93 ? -8.422 -42 -13.406 1 57.84 93 ARG B CA 1
ATOM 5463 C C . ARG B 1 93 ? -9.578 -42.156 -14.383 1 57.84 93 ARG B C 1
ATOM 5465 O O . ARG B 1 93 ? -9.359 -42.469 -15.555 1 57.84 93 ARG B O 1
ATOM 5472 N N . THR B 1 94 ? -10.727 -41.781 -13.984 1 65.5 94 THR B N 1
ATOM 5473 C CA . THR B 1 94 ? -11.875 -42.094 -14.828 1 65.5 94 THR B CA 1
ATOM 5474 C C . THR B 1 94 ? -12.484 -40.812 -15.406 1 65.5 94 THR B C 1
ATOM 5476 O O . THR B 1 94 ? -12.305 -39.75 -14.844 1 65.5 94 THR B O 1
ATOM 5479 N N . ARG B 1 95 ? -13.047 -41 -16.562 1 64 95 ARG B N 1
ATOM 5480 C CA . ARG B 1 95 ? -13.758 -39.906 -17.219 1 64 95 ARG B CA 1
ATOM 5481 C C . ARG B 1 95 ? -14.828 -39.344 -16.297 1 64 95 ARG B C 1
ATOM 5483 O O . ARG B 1 95 ? -15.062 -38.125 -16.281 1 64 95 ARG B O 1
ATOM 5490 N N . THR B 1 96 ? -15.367 -40.125 -15.602 1 63.44 96 THR B N 1
ATOM 5491 C CA . THR B 1 96 ? -16.422 -39.719 -14.688 1 63.44 96 THR B CA 1
ATOM 5492 C C . THR B 1 96 ? -15.859 -38.812 -13.594 1 63.44 96 THR B C 1
ATOM 5494 O O . THR B 1 96 ? -16.5 -37.844 -13.203 1 63.44 96 THR B O 1
ATOM 5497 N N . GLU B 1 97 ? -14.688 -39.094 -13.242 1 67.19 97 GLU B N 1
ATOM 5498 C CA . GLU B 1 97 ? -14.062 -38.312 -12.195 1 67.19 97 GLU B CA 1
ATOM 5499 C C . GLU B 1 97 ? -13.641 -36.938 -12.727 1 67.19 97 GLU B C 1
ATOM 5501 O O . GLU B 1 97 ? -13.703 -35.938 -12.008 1 67.19 97 GLU B O 1
ATOM 5506 N N . LYS B 1 98 ? -13.281 -37.031 -13.961 1 67.62 98 LYS B N 1
ATOM 5507 C CA . LYS B 1 98 ? -12.891 -35.781 -14.609 1 67.62 98 LYS B CA 1
ATOM 5508 C C . LYS B 1 98 ? -14.078 -34.812 -14.734 1 67.62 98 LYS B C 1
ATOM 5510 O O . LYS B 1 98 ? -13.906 -33.594 -14.727 1 67.62 98 LYS B O 1
ATOM 5515 N N . SER B 1 99 ? -15.18 -35.438 -14.836 1 68.5 99 SER B N 1
ATOM 5516 C CA . SER B 1 99 ? -16.391 -34.656 -15.008 1 68.5 99 SER B CA 1
ATOM 5517 C C . SER B 1 99 ? -16.75 -33.906 -13.727 1 68.5 99 SER B C 1
ATOM 5519 O O . SER B 1 99 ? -17.625 -33.031 -13.742 1 68.5 99 SER B O 1
ATOM 5521 N N . ARG B 1 100 ? -15.906 -34.125 -12.789 1 70.62 100 ARG B N 1
ATOM 5522 C CA . ARG B 1 100 ? -16.188 -33.531 -11.492 1 70.62 100 ARG B CA 1
ATOM 5523 C C . ARG B 1 100 ? -15.641 -32.094 -11.422 1 70.62 100 ARG B C 1
ATOM 5525 O O . ARG B 1 100 ? -16.078 -31.312 -10.578 1 70.62 100 ARG B O 1
ATOM 5532 N N . TYR B 1 101 ? -14.734 -31.828 -12.305 1 83.69 101 TYR B N 1
ATOM 5533 C CA . TYR B 1 101 ? -14.102 -30.516 -12.195 1 83.69 101 TYR B CA 1
ATOM 5534 C C . TYR B 1 101 ? -14.852 -29.484 -13.023 1 83.69 101 TYR B C 1
ATOM 5536 O O . TYR B 1 101 ? -14.359 -29.047 -14.07 1 83.69 101 TYR B O 1
ATOM 5544 N N . LEU B 1 102 ? -16 -29.141 -12.398 1 85.88 102 LEU B N 1
ATOM 5545 C CA . LEU B 1 102 ? -16.938 -28.266 -13.102 1 85.88 102 LEU B CA 1
ATOM 5546 C C . LEU B 1 102 ? -17.094 -26.938 -12.383 1 85.88 102 LEU B C 1
ATOM 5548 O O . LEU B 1 102 ? -17.641 -25.984 -12.938 1 85.88 102 LEU B O 1
ATOM 5552 N N . SER B 1 103 ? -16.516 -26.938 -11.188 1 91.25 103 SER B N 1
ATOM 5553 C CA . SER B 1 103 ? -16.703 -25.734 -10.398 1 91.25 103 SER B CA 1
ATOM 5554 C C . SER B 1 103 ? -15.383 -25.188 -9.867 1 91.25 103 SER B C 1
ATOM 5556 O O . SER B 1 103 ? -14.398 -25.922 -9.789 1 91.25 103 SER B O 1
ATOM 5558 N N . VAL B 1 104 ? -15.398 -23.938 -9.531 1 95.19 104 VAL B N 1
ATOM 5559 C CA . VAL B 1 104 ? -14.195 -23.234 -9.086 1 95.19 104 VAL B CA 1
ATOM 5560 C C . VAL B 1 104 ? -13.711 -23.844 -7.766 1 95.19 104 VAL B C 1
ATOM 5562 O O . VAL B 1 104 ? -12.508 -23.922 -7.52 1 95.19 104 VAL B O 1
ATOM 5565 N N . VAL B 1 105 ? -14.609 -24.344 -6.938 1 95.81 105 VAL B N 1
ATOM 5566 C CA . VAL B 1 105 ? -14.289 -24.844 -5.602 1 95.81 105 VAL B CA 1
ATOM 5567 C C . VAL B 1 105 ? -13.445 -26.109 -5.707 1 95.81 105 VAL B C 1
ATOM 5569 O O . VAL B 1 105 ? -12.562 -26.344 -4.883 1 95.81 105 VAL B O 1
ATOM 5572 N N . GLU B 1 106 ? -13.695 -26.891 -6.719 1 94.12 106 GLU B N 1
ATOM 5573 C CA . GLU B 1 106 ? -12.953 -28.141 -6.902 1 94.12 106 GLU B CA 1
ATOM 5574 C C . GLU B 1 106 ? -11.469 -27.875 -7.121 1 94.12 106 GLU B C 1
ATOM 5576 O O . GLU B 1 106 ? -10.625 -28.641 -6.676 1 94.12 106 GLU B O 1
ATOM 5581 N N . PH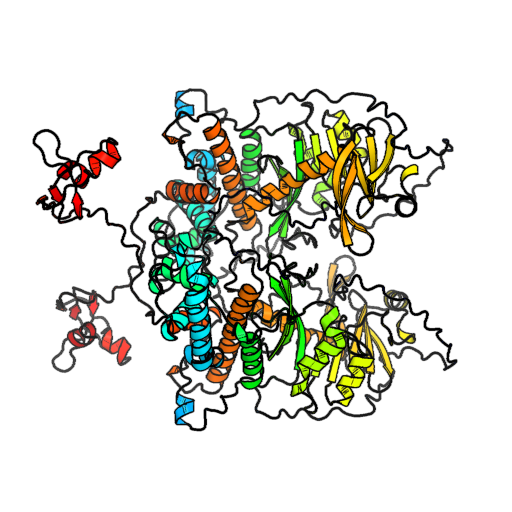E B 1 107 ? -11.219 -26.828 -7.773 1 96.31 107 PHE B N 1
ATOM 5582 C CA . PHE B 1 107 ? -9.828 -26.5 -8.055 1 96.31 107 PHE B CA 1
ATOM 5583 C C . PHE B 1 107 ? -9.117 -26.016 -6.797 1 96.31 107 PHE B C 1
ATOM 5585 O O . PHE B 1 107 ? -7.957 -26.375 -6.562 1 96.31 107 PHE B O 1
ATOM 5592 N N . PHE B 1 108 ? -9.805 -25.234 -5.996 1 97.69 108 PHE B N 1
ATOM 5593 C CA . PHE B 1 108 ? -9.227 -24.797 -4.734 1 97.69 108 PHE B CA 1
ATOM 5594 C C . PHE B 1 108 ? -9.023 -25.969 -3.785 1 97.69 108 PHE B C 1
ATOM 5596 O O . PHE B 1 108 ? -8.023 -26.016 -3.066 1 97.69 108 PHE B O 1
ATOM 5603 N N . GLN B 1 109 ? -9.867 -26.875 -3.863 1 96.12 109 GLN B N 1
ATOM 5604 C CA . GLN B 1 109 ? -9.828 -28.016 -2.965 1 96.12 109 GLN B CA 1
ATOM 5605 C C . GLN B 1 109 ? -8.766 -29.016 -3.406 1 96.12 109 GLN B C 1
ATOM 5607 O O . GLN B 1 109 ? -8.539 -30.031 -2.732 1 96.12 109 GLN B O 1
ATOM 5612 N N . MET B 1 110 ? -8.148 -28.75 -4.492 1 95.62 110 MET B N 1
ATOM 5613 C CA . MET B 1 110 ? -6.973 -29.547 -4.852 1 95.62 110 MET B CA 1
ATOM 5614 C C . MET B 1 110 ? -5.762 -29.141 -4.02 1 95.62 110 MET B C 1
ATOM 5616 O O . MET B 1 110 ? -4.82 -29.922 -3.861 1 95.62 110 MET B O 1
ATOM 5620 N N . PHE B 1 111 ? -5.77 -27.906 -3.6 1 97.69 111 PHE B N 1
ATOM 5621 C CA . PHE B 1 111 ? -4.703 -27.422 -2.734 1 97.69 111 PHE B CA 1
ATOM 5622 C C . PHE B 1 111 ? -5.074 -27.594 -1.267 1 97.69 111 PHE B C 1
ATOM 5624 O O . PHE B 1 111 ? -4.297 -28.141 -0.488 1 97.69 111 PHE B O 1
ATOM 5631 N N . PHE B 1 112 ? -6.199 -27.109 -0.946 1 98.06 112 PHE B N 1
ATOM 5632 C CA . PHE B 1 112 ? -6.762 -27.375 0.373 1 98.06 112 PHE B CA 1
ATOM 5633 C C . PHE B 1 112 ? -7.742 -28.547 0.318 1 98.06 112 PHE B C 1
ATOM 5635 O O . PHE B 1 112 ? -8.953 -28.344 0.481 1 98.06 112 PHE B O 1
ATOM 5642 N N . THR B 1 113 ? -7.184 -29.719 0.212 1 96.31 113 THR B N 1
ATOM 5643 C CA . THR B 1 113 ? -7.977 -30.938 0.084 1 96.31 113 THR B CA 1
ATOM 5644 C C . THR B 1 113 ? -8.727 -31.234 1.38 1 96.31 113 THR B C 1
ATOM 5646 O O . THR B 1 113 ? -8.375 -30.703 2.439 1 96.31 113 THR B O 1
ATOM 5649 N N . LEU B 1 114 ? -9.68 -32.031 1.262 1 96.19 114 LEU B N 1
ATOM 5650 C CA . LEU B 1 114 ? -10.438 -32.438 2.439 1 96.19 114 LEU B CA 1
ATOM 5651 C C . LEU B 1 114 ? -9.531 -33.094 3.482 1 96.19 114 LEU B C 1
ATOM 5653 O O . LEU B 1 114 ? -9.711 -32.875 4.684 1 96.19 114 LEU B O 1
ATOM 5657 N N . ASP B 1 115 ? -8.555 -33.781 3.02 1 95.5 115 ASP B N 1
ATOM 5658 C CA . ASP B 1 115 ? -7.633 -34.469 3.926 1 95.5 115 ASP B CA 1
ATOM 5659 C C . ASP B 1 115 ? -6.801 -33.469 4.719 1 95.5 115 ASP B C 1
ATOM 5661 O O . ASP B 1 115 ? -6.699 -33.562 5.941 1 95.5 115 ASP B O 1
ATOM 5665 N N . VAL B 1 116 ? -6.188 -32.562 4.008 1 97.25 116 VAL B N 1
ATOM 5666 C CA . VAL B 1 116 ? -5.34 -31.594 4.684 1 97.25 116 VAL B CA 1
ATOM 5667 C C . VAL B 1 116 ? -6.188 -30.719 5.609 1 97.25 116 VAL B C 1
ATOM 5669 O O . VAL B 1 116 ? -5.777 -30.422 6.73 1 97.25 116 VAL B O 1
ATOM 5672 N N . VAL B 1 117 ? -7.363 -30.312 5.188 1 98.25 117 VAL B N 1
ATOM 5673 C CA . VAL B 1 117 ? -8.266 -29.5 6.008 1 98.25 117 VAL B CA 1
ATOM 5674 C C . VAL B 1 117 ? -8.688 -30.297 7.242 1 98.25 117 VAL B C 1
ATOM 5676 O O . VAL B 1 117 ? -8.797 -29.734 8.336 1 98.25 117 VAL B O 1
ATOM 5679 N N . GLY B 1 118 ? -8.914 -31.578 6.992 1 97.94 118 GLY B N 1
ATOM 5680 C CA . GLY B 1 118 ? -9.188 -32.438 8.133 1 97.94 118 GLY B CA 1
ATOM 5681 C C . GLY B 1 118 ? -8.086 -32.406 9.18 1 97.94 118 GLY B C 1
ATOM 5682 O O . GLY B 1 118 ? -8.359 -32.312 10.375 1 97.94 118 GLY B O 1
ATOM 5683 N N . ARG B 1 119 ? -6.906 -32.5 8.75 1 97.56 119 ARG B N 1
ATOM 5684 C CA . ARG B 1 119 ? -5.766 -32.438 9.656 1 97.56 119 ARG B CA 1
ATOM 5685 C C . ARG B 1 119 ? -5.676 -31.094 10.352 1 97.56 119 ARG B C 1
ATOM 5687 O O . ARG B 1 119 ? -5.375 -31.016 11.547 1 97.56 119 ARG B O 1
ATOM 5694 N N . LEU B 1 120 ? -5.91 -30.047 9.617 1 98.19 120 LEU B N 1
ATOM 5695 C CA . LEU B 1 120 ? -5.895 -28.703 10.203 1 98.19 120 LEU B CA 1
ATOM 5696 C C . LEU B 1 120 ? -6.949 -28.578 11.297 1 98.19 120 LEU B C 1
ATOM 5698 O O . LEU B 1 120 ? -6.707 -27.953 12.328 1 98.19 120 LEU B O 1
ATOM 5702 N N . CYS B 1 121 ? -8.102 -29.141 11.039 1 98.38 121 CYS B N 1
ATOM 5703 C CA . CYS B 1 121 ? -9.148 -29.156 12.055 1 98.38 121 CYS B CA 1
ATOM 5704 C C . CYS B 1 121 ? -8.688 -29.891 13.305 1 98.38 121 CYS B C 1
ATOM 5706 O O . CYS B 1 121 ? -8.875 -29.406 14.422 1 98.38 121 CYS B O 1
ATOM 5708 N N . GLU B 1 122 ? -8.062 -31 13.078 1 97.69 122 GLU B N 1
ATOM 5709 C CA . GLU B 1 122 ? -7.574 -31.797 14.195 1 97.69 122 GLU B CA 1
ATOM 5710 C C . GLU B 1 122 ? -6.566 -31.016 15.031 1 97.69 122 GLU B C 1
ATOM 5712 O O . GLU B 1 122 ? -6.668 -30.984 16.266 1 97.69 122 GLU B O 1
ATOM 5717 N N . TYR B 1 123 ? -5.633 -30.469 14.383 1 97.62 123 TYR B N 1
ATOM 5718 C CA . TYR B 1 123 ? -4.602 -29.719 15.078 1 97.62 123 TYR B CA 1
ATOM 5719 C C . TYR B 1 123 ? -5.203 -28.531 15.812 1 97.62 123 TYR B C 1
ATOM 5721 O O . TYR B 1 123 ? -4.812 -28.219 16.938 1 97.62 123 TYR B O 1
ATOM 5729 N N . THR B 1 124 ? -6.125 -27.812 15.211 1 97.75 124 THR B N 1
ATOM 5730 C CA . THR B 1 124 ? -6.777 -26.641 15.805 1 97.75 124 THR B CA 1
ATOM 5731 C C . THR B 1 124 ? -7.602 -27.047 17.031 1 97.75 124 THR B C 1
ATOM 5733 O O . THR B 1 124 ? -7.562 -26.375 18.062 1 97.75 124 THR B O 1
ATOM 5736 N N . ASN B 1 125 ? -8.32 -28.125 16.859 1 97.44 125 ASN B N 1
ATOM 5737 C CA . ASN B 1 125 ? -9.102 -28.625 17.984 1 97.44 125 ASN B CA 1
ATOM 5738 C C . ASN B 1 125 ? -8.211 -29.031 19.156 1 97.44 125 ASN B C 1
ATOM 5740 O O . ASN B 1 125 ? -8.516 -28.719 20.312 1 97.44 125 ASN B O 1
ATOM 5744 N N . GLU B 1 126 ? -7.172 -29.672 18.859 1 96.38 126 GLU B N 1
ATOM 5745 C CA . GLU B 1 126 ? -6.219 -30.047 19.906 1 96.38 126 GLU B CA 1
ATOM 5746 C C . GLU B 1 126 ? -5.656 -28.797 20.594 1 96.38 126 GLU B C 1
ATOM 5748 O O . GLU B 1 126 ? -5.523 -28.781 21.812 1 96.38 126 GLU B O 1
ATOM 5753 N N . SER B 1 127 ? -5.312 -27.859 19.797 1 95.5 127 SER B N 1
ATOM 5754 C CA . SER B 1 127 ? -4.805 -26.609 20.344 1 95.5 127 SER B CA 1
ATOM 5755 C C . SER B 1 127 ? -5.832 -25.938 21.25 1 95.5 127 SER B C 1
ATOM 5757 O O . SER B 1 127 ? -5.488 -25.438 22.328 1 95.5 127 SER B O 1
ATOM 5759 N N . ALA B 1 128 ? -7.066 -25.922 20.812 1 96.56 128 ALA B N 1
ATOM 5760 C CA . ALA B 1 128 ? -8.141 -25.328 21.609 1 96.56 128 ALA B CA 1
ATOM 5761 C C . ALA B 1 128 ? -8.281 -26.062 22.953 1 96.56 128 ALA B C 1
ATOM 5763 O O . ALA B 1 128 ? -8.391 -25.422 24 1 96.56 128 ALA B O 1
ATOM 5764 N N . HIS B 1 129 ? -8.203 -27.312 22.938 1 94.75 129 HIS B N 1
ATOM 5765 C CA . HIS B 1 129 ? -8.391 -28.109 24.141 1 94.75 129 HIS B CA 1
ATOM 5766 C C . HIS B 1 129 ? -7.215 -27.953 25.094 1 94.75 129 HIS B C 1
ATOM 5768 O O . HIS B 1 129 ? -7.395 -27.984 26.312 1 94.75 129 HIS B O 1
ATOM 5774 N N . THR B 1 130 ? -6.09 -27.781 24.594 1 92.44 130 THR B N 1
ATOM 5775 C CA . THR B 1 130 ? -4.895 -27.688 25.422 1 92.44 130 THR B CA 1
ATOM 5776 C C . THR B 1 130 ? -4.691 -26.266 25.922 1 92.44 130 THR B C 1
ATOM 5778 O O . THR B 1 130 ? -4.406 -26.047 27.094 1 92.44 130 THR B O 1
ATOM 5781 N N . THR B 1 131 ? -4.805 -25.297 25 1 91.06 131 THR B N 1
ATOM 5782 C CA . THR B 1 131 ? -4.504 -23.906 25.344 1 91.06 131 THR B CA 1
ATOM 5783 C C . THR B 1 131 ? -5.754 -23.188 25.844 1 91.06 131 THR B C 1
ATOM 5785 O O . THR B 1 131 ? -5.664 -22.109 26.422 1 91.06 131 THR B O 1
ATOM 5788 N N . GLY B 1 132 ? -6.863 -23.734 25.641 1 88.69 132 GLY B N 1
ATOM 5789 C CA . GLY B 1 132 ? -8.117 -23.141 26.078 1 88.69 132 GLY B CA 1
ATOM 5790 C C . GLY B 1 132 ? -8.164 -22.875 27.562 1 88.69 132 GLY B C 1
ATOM 5791 O O . GLY B 1 132 ? -8.844 -21.953 28.016 1 88.69 132 GLY B O 1
ATOM 5792 N N . ILE B 1 133 ? -7.379 -23.609 28.328 1 86.31 133 ILE B N 1
ATOM 5793 C CA . ILE B 1 133 ? -7.332 -23.469 29.766 1 86.31 133 ILE B CA 1
ATOM 5794 C C . ILE B 1 133 ? -6.715 -22.125 30.141 1 86.31 133 ILE B C 1
ATOM 5796 O O . ILE B 1 133 ? -7.156 -21.469 31.078 1 86.31 133 ILE B O 1
ATOM 5800 N N . SER B 1 134 ? -5.828 -21.75 29.297 1 90.19 134 SER B N 1
ATOM 5801 C CA . SER B 1 134 ? -5.113 -20.5 29.562 1 90.19 134 SER B CA 1
ATOM 5802 C C . SER B 1 134 ? -5.863 -19.297 28.984 1 90.19 134 SER B C 1
ATOM 5804 O O . SER B 1 134 ? -5.543 -18.156 29.312 1 90.19 134 SER B O 1
ATOM 5806 N N . LYS B 1 135 ? -6.859 -19.531 28.156 1 92.88 135 LYS B N 1
ATOM 5807 C CA . LYS B 1 135 ? -7.695 -18.5 27.578 1 92.88 135 LYS B CA 1
ATOM 5808 C C . LYS B 1 135 ? -9.18 -18.797 27.781 1 92.88 135 LYS B C 1
ATOM 5810 O O . LYS B 1 135 ? -9.914 -18.984 26.812 1 92.88 135 LYS B O 1
ATOM 5815 N N . PRO B 1 136 ? -9.562 -18.75 28.969 1 90.94 136 PRO B N 1
ATOM 5816 C CA . PRO B 1 136 ? -10.906 -19.25 29.297 1 90.94 136 PRO B CA 1
ATOM 5817 C C . PRO B 1 136 ? -12.008 -18.438 28.609 1 90.94 136 PRO B C 1
ATOM 5819 O O . PRO B 1 136 ? -13.023 -19.016 28.188 1 90.94 136 PRO B O 1
ATOM 5822 N N . GLU B 1 137 ? -11.859 -17.141 28.469 1 91.19 137 GLU B N 1
ATOM 5823 C CA . GLU B 1 137 ? -12.883 -16.312 27.844 1 91.19 137 GLU B CA 1
ATOM 5824 C C . GLU B 1 137 ? -13.062 -16.688 26.375 1 91.19 137 GLU B C 1
ATOM 5826 O O . GLU B 1 137 ? -14.195 -16.766 25.875 1 91.19 137 GLU B O 1
ATOM 5831 N N . MET B 1 138 ? -11.984 -16.969 25.812 1 92.31 138 MET B N 1
ATOM 5832 C CA . MET B 1 138 ? -12.023 -17.328 24.391 1 92.31 138 MET B CA 1
ATOM 5833 C C . MET B 1 138 ? -12.523 -18.766 24.203 1 92.31 138 MET B C 1
ATOM 5835 O O . MET B 1 138 ? -13.203 -19.062 23.234 1 92.31 138 MET B O 1
ATOM 5839 N N . TYR B 1 139 ? -12.164 -19.562 25.125 1 94 139 TYR B N 1
ATOM 5840 C CA . TYR B 1 139 ? -12.508 -20.969 25.016 1 94 139 TYR B CA 1
ATOM 5841 C C . TYR B 1 139 ? -13.984 -21.203 25.328 1 94 139 TYR B C 1
ATOM 5843 O O . TYR B 1 139 ? -14.57 -22.203 24.891 1 94 139 TYR B O 1
ATOM 5851 N N . LYS B 1 140 ? -14.562 -20.328 26.031 1 93.94 140 LYS B N 1
ATOM 5852 C CA . LYS B 1 140 ? -15.961 -20.484 26.422 1 93.94 140 LYS B CA 1
ATOM 5853 C C . LYS B 1 140 ? -16.844 -20.688 25.203 1 93.94 140 LYS B C 1
ATOM 5855 O O . LYS B 1 140 ? -16.844 -19.859 24.281 1 93.94 140 LYS B O 1
ATOM 5860 N N . GLY B 1 141 ? -17.578 -21.844 25.141 1 93.38 141 GLY B N 1
ATOM 5861 C CA . GLY B 1 141 ? -18.5 -22.125 24.062 1 93.38 141 GLY B CA 1
ATOM 5862 C C . GLY B 1 141 ? -17.844 -22.797 22.875 1 93.38 141 GLY B C 1
ATOM 5863 O O . GLY B 1 141 ? -18.484 -22.984 21.828 1 93.38 141 GLY B O 1
ATOM 5864 N N . TRP B 1 142 ? -16.578 -23.219 23.094 1 96.06 142 TRP B N 1
ATOM 5865 C CA . TRP B 1 142 ? -15.852 -23.859 22 1 96.06 142 TRP B CA 1
ATOM 5866 C C . TRP B 1 142 ? -16.5 -25.188 21.641 1 96.06 142 TRP B C 1
ATOM 5868 O O . TRP B 1 142 ? -16.938 -25.938 22.516 1 96.06 142 TRP B O 1
ATOM 5878 N N . PHE B 1 143 ? -16.656 -25.422 20.406 1 96.75 143 PHE B N 1
ATOM 5879 C CA . PHE B 1 143 ? -16.969 -26.719 19.844 1 96.75 143 PHE B CA 1
ATOM 5880 C C . PHE B 1 143 ? -16.031 -27.047 18.688 1 96.75 143 PHE B C 1
ATOM 5882 O O . PHE B 1 143 ? -15.547 -26.141 18 1 96.75 143 PHE B O 1
ATOM 5889 N N . ASP B 1 144 ? -15.773 -28.281 18.531 1 98 144 ASP B N 1
ATOM 5890 C CA . ASP B 1 144 ? -14.758 -28.688 17.562 1 98 144 ASP B CA 1
ATOM 5891 C C . ASP B 1 144 ? -15.117 -28.25 16.156 1 98 144 ASP B C 1
ATOM 5893 O O . ASP B 1 144 ? -16.281 -28.328 15.75 1 98 144 ASP B O 1
ATOM 5897 N N . VAL B 1 145 ? -14.109 -27.766 15.516 1 98.25 145 VAL B N 1
ATOM 5898 C CA . VAL B 1 145 ? -14.312 -27.312 14.141 1 98.25 145 VAL B CA 1
ATOM 5899 C C . VAL B 1 145 ? -14.258 -28.5 13.195 1 98.25 145 VAL B C 1
ATOM 5901 O O . VAL B 1 145 ? -13.445 -29.406 13.367 1 98.25 145 VAL B O 1
ATOM 5904 N N . GLU B 1 146 ? -15.117 -28.484 12.219 1 98.12 146 GLU B N 1
ATOM 5905 C CA . GLU B 1 146 ? -15.195 -29.5 11.18 1 98.12 146 GLU B CA 1
ATOM 5906 C C . GLU B 1 146 ? -14.789 -28.938 9.82 1 98.12 146 GLU B C 1
ATOM 5908 O O . GLU B 1 146 ? -14.734 -27.719 9.641 1 98.12 146 GLU B O 1
ATOM 5913 N N . PRO B 1 147 ? -14.484 -29.812 8.906 1 98.06 147 PRO B N 1
ATOM 5914 C CA . PRO B 1 147 ? -13.969 -29.344 7.617 1 98.06 147 PRO B CA 1
ATOM 5915 C C . PRO B 1 147 ? -14.906 -28.359 6.93 1 98.06 147 PRO B C 1
ATOM 5917 O O . PRO B 1 147 ? -14.445 -27.344 6.371 1 98.06 147 PRO B O 1
ATOM 5920 N N . GLU B 1 148 ? -16.125 -28.578 6.988 1 97.5 148 GLU B N 1
ATOM 5921 C CA . GLU B 1 148 ? -17.062 -27.672 6.336 1 97.5 148 GLU B CA 1
ATOM 5922 C C . GLU B 1 148 ? -16.969 -26.25 6.91 1 97.5 148 GLU B C 1
ATOM 5924 O O . GLU B 1 148 ? -16.938 -25.281 6.16 1 97.5 148 GLU B O 1
ATOM 5929 N N . GLU B 1 149 ? -16.891 -26.219 8.188 1 98.06 149 GLU B N 1
ATOM 5930 C CA . GLU B 1 149 ? -16.766 -24.922 8.844 1 98.06 149 GLU B CA 1
ATOM 5931 C C . GLU B 1 149 ? -15.406 -24.297 8.555 1 98.06 149 GLU B C 1
ATOM 5933 O O . GLU B 1 149 ? -15.297 -23.078 8.422 1 98.06 149 GLU B O 1
ATOM 5938 N N . PHE B 1 150 ? -14.414 -25.125 8.516 1 98.56 150 PHE B N 1
ATOM 5939 C CA . PHE B 1 150 ? -13.078 -24.625 8.227 1 98.56 150 PHE B CA 1
ATOM 5940 C C . PHE B 1 150 ? -13.016 -24 6.836 1 98.56 150 PHE B C 1
ATOM 5942 O O . PHE B 1 150 ? -12.375 -22.969 6.641 1 98.56 150 PHE B O 1
ATOM 5949 N N . TYR B 1 151 ? -13.695 -24.609 5.875 1 98.56 151 TYR B N 1
ATOM 5950 C CA . TYR B 1 151 ? -13.789 -24.031 4.543 1 98.56 151 TYR B CA 1
ATOM 5951 C C . TYR B 1 151 ? -14.484 -22.672 4.586 1 98.56 151 TYR B C 1
ATOM 5953 O O . TYR B 1 151 ? -14.102 -21.75 3.877 1 98.56 151 TYR B O 1
ATOM 5961 N N . ARG B 1 152 ? -15.492 -22.547 5.414 1 98.31 152 ARG B N 1
ATOM 5962 C CA . ARG B 1 152 ? -16.156 -21.266 5.594 1 98.31 152 ARG B CA 1
ATOM 5963 C C . ARG B 1 152 ? -15.219 -20.234 6.195 1 98.31 152 ARG B C 1
ATOM 5965 O O . ARG B 1 152 ? -15.25 -19.062 5.824 1 98.31 152 ARG B O 1
ATOM 5972 N N . PHE B 1 153 ? -14.461 -20.75 7.133 1 98 153 PHE B N 1
ATOM 5973 C CA . PHE B 1 153 ? -13.445 -19.906 7.754 1 98 153 PHE B CA 1
ATOM 5974 C C . PHE B 1 153 ? -12.461 -19.391 6.711 1 98 153 PHE B C 1
ATOM 5976 O O . PHE B 1 153 ? -12.156 -18.188 6.684 1 98 153 PHE B O 1
ATOM 5983 N N . LEU B 1 154 ? -11.984 -20.234 5.793 1 98.12 154 LEU B N 1
ATOM 5984 C CA . LEU B 1 154 ? -11.086 -19.828 4.719 1 98.12 154 LEU B CA 1
ATOM 5985 C C . LEU B 1 154 ? -11.758 -18.828 3.787 1 98.12 154 LEU B C 1
ATOM 5987 O O . LEU B 1 154 ? -11.141 -17.844 3.363 1 98.12 154 LEU B O 1
ATOM 5991 N N . ALA B 1 155 ? -12.992 -19.094 3.471 1 98.25 155 ALA B N 1
ATOM 5992 C CA . ALA B 1 155 ? -13.766 -18.203 2.611 1 98.25 155 ALA B CA 1
ATOM 5993 C C . ALA B 1 155 ? -13.891 -16.812 3.227 1 98.25 155 ALA B C 1
ATOM 5995 O O . ALA B 1 155 ? -13.766 -15.805 2.527 1 98.25 155 ALA B O 1
ATOM 5996 N N . LEU B 1 156 ? -14.133 -16.766 4.508 1 97.62 156 LEU B N 1
ATOM 5997 C CA . LEU B 1 156 ? -14.25 -15.492 5.207 1 97.62 156 LEU B CA 1
ATOM 5998 C C . LEU B 1 156 ? -12.945 -14.703 5.137 1 97.62 156 LEU B C 1
ATOM 6000 O O . LEU B 1 156 ? -12.961 -13.492 4.922 1 97.62 156 LEU B O 1
ATOM 6004 N N . LEU B 1 157 ? -11.867 -15.406 5.332 1 96.38 157 LEU B N 1
ATOM 6005 C CA . LEU B 1 157 ? -10.562 -14.758 5.23 1 96.38 157 LEU B CA 1
ATOM 6006 C C . LEU B 1 157 ? -10.359 -14.164 3.842 1 96.38 157 LEU B C 1
ATOM 6008 O O . LEU B 1 157 ? -9.859 -13.047 3.709 1 96.38 157 LEU B O 1
ATOM 6012 N N . MET B 1 158 ? -10.742 -14.859 2.803 1 96.75 158 MET B N 1
ATOM 6013 C CA . MET B 1 158 ? -10.633 -14.352 1.436 1 96.75 158 MET B CA 1
ATOM 6014 C C . MET B 1 158 ? -11.578 -13.18 1.21 1 96.75 158 MET B C 1
ATOM 6016 O O . MET B 1 158 ? -11.227 -12.211 0.53 1 96.75 158 MET B O 1
ATOM 6020 N N . TYR B 1 159 ? -12.805 -13.281 1.824 1 97 159 TYR B N 1
ATOM 6021 C CA . TYR B 1 159 ? -13.773 -12.188 1.734 1 97 159 TYR B CA 1
ATOM 6022 C C . TYR B 1 159 ? -13.195 -10.898 2.309 1 97 159 TYR B C 1
ATOM 6024 O O . TYR B 1 159 ? -13.312 -9.836 1.696 1 97 159 TYR B O 1
ATOM 6032 N N . MET B 1 160 ? -12.547 -11.055 3.412 1 95.31 160 MET B N 1
ATOM 6033 C CA . MET B 1 160 ? -11.953 -9.898 4.078 1 95.31 160 MET B CA 1
ATOM 6034 C C . MET B 1 160 ? -10.805 -9.328 3.254 1 95.31 160 MET B C 1
ATOM 6036 O O . MET B 1 160 ? -10.414 -8.172 3.439 1 95.31 160 MET B O 1
ATOM 6040 N N . GLY B 1 161 ? -10.258 -10.109 2.375 1 93 161 GLY B N 1
ATOM 6041 C CA . GLY B 1 161 ? -9.219 -9.656 1.467 1 93 161 GLY B CA 1
ATOM 6042 C C . GLY B 1 161 ? -9.75 -8.836 0.311 1 93 161 GLY B C 1
ATOM 6043 O O . GLY B 1 161 ? -9.117 -7.863 -0.114 1 93 161 GLY B O 1
ATOM 6044 N N . ILE B 1 162 ? -10.922 -9.18 -0.196 1 94.38 162 ILE B N 1
ATOM 6045 C CA . ILE B 1 162 ? -11.461 -8.484 -1.357 1 94.38 162 ILE B CA 1
ATOM 6046 C C . ILE B 1 162 ? -12.219 -7.234 -0.907 1 94.38 162 ILE B C 1
ATOM 6048 O O . ILE B 1 162 ? -12.359 -6.273 -1.669 1 94.38 162 ILE B O 1
ATOM 6052 N N . LEU B 1 163 ? -12.719 -7.27 0.301 1 94.81 163 LEU B N 1
ATOM 6053 C CA . LEU B 1 163 ? -13.43 -6.148 0.905 1 94.81 163 LEU B CA 1
ATOM 6054 C C . LEU B 1 163 ? -12.898 -5.863 2.307 1 94.81 163 LEU B C 1
ATOM 6056 O O . LEU B 1 163 ? -13.523 -6.254 3.299 1 94.81 163 LEU B O 1
ATOM 6060 N N . PRO B 1 164 ? -11.852 -5.129 2.361 1 91.94 164 PRO B N 1
ATOM 6061 C CA . PRO B 1 164 ? -11.242 -4.898 3.672 1 91.94 164 PRO B CA 1
ATOM 6062 C C . PRO B 1 164 ? -12 -3.865 4.504 1 91.94 164 PRO B C 1
ATOM 6064 O O . PRO B 1 164 ? -12.516 -2.887 3.957 1 91.94 164 PRO B O 1
ATOM 6067 N N . ALA B 1 165 ? -12.094 -4.133 5.719 1 93.06 165 ALA B N 1
ATOM 6068 C CA . ALA B 1 165 ? -12.617 -3.201 6.715 1 93.06 165 ALA B CA 1
ATOM 6069 C C . ALA B 1 165 ? -11.547 -2.836 7.742 1 93.06 165 ALA B C 1
ATOM 6071 O O . ALA B 1 165 ? -10.539 -3.531 7.863 1 93.06 165 ALA B O 1
ATOM 6072 N N . PRO B 1 166 ? -11.703 -1.766 8.453 1 90.5 166 PRO B N 1
ATOM 6073 C CA . PRO B 1 166 ? -10.664 -1.277 9.359 1 90.5 166 PRO B CA 1
ATOM 6074 C C . PRO B 1 166 ? -10.375 -2.248 10.5 1 90.5 166 PRO B C 1
ATOM 6076 O O . PRO B 1 166 ? -9.258 -2.26 11.039 1 90.5 166 PRO B O 1
ATOM 6079 N N . SER B 1 167 ? -11.359 -3.016 10.914 1 90.5 167 SER B N 1
ATOM 6080 C CA . SER B 1 167 ? -11.172 -3.986 11.984 1 90.5 167 SER B CA 1
ATOM 6081 C C . SER B 1 167 ? -12.172 -5.133 11.875 1 90.5 167 SER B C 1
ATOM 6083 O O . SER B 1 167 ? -13.164 -5.031 11.148 1 90.5 167 SER B O 1
ATOM 6085 N N . VAL B 1 168 ? -11.844 -6.168 12.625 1 92 168 VAL B N 1
ATOM 6086 C CA . VAL B 1 168 ? -12.75 -7.312 12.648 1 92 168 VAL B CA 1
ATOM 6087 C C . VAL B 1 168 ? -14.094 -6.895 13.242 1 92 168 VAL B C 1
ATOM 6089 O O . VAL B 1 168 ? -15.148 -7.332 12.773 1 92 168 VAL B O 1
ATOM 6092 N N . GLU B 1 169 ? -14.039 -6.039 14.195 1 93.44 169 GLU B N 1
ATOM 6093 C CA . GLU B 1 169 ? -15.258 -5.574 14.859 1 93.44 169 GLU B CA 1
ATOM 6094 C C . GLU B 1 169 ? -16.188 -4.875 13.875 1 93.44 169 GLU B C 1
ATOM 6096 O O . GLU B 1 169 ? -17.406 -5.016 13.961 1 93.44 169 GLU B O 1
ATOM 6101 N N . ARG B 1 170 ? -15.633 -4.211 12.961 1 94.81 170 ARG B N 1
ATOM 6102 C CA . ARG B 1 170 ? -16.438 -3.451 12.008 1 94.81 170 ARG B CA 1
ATOM 6103 C C . ARG B 1 170 ? -17.125 -4.375 11.016 1 94.81 170 ARG B C 1
ATOM 6105 O O . ARG B 1 170 ? -18.203 -4.062 10.516 1 94.81 170 ARG B O 1
ATOM 6112 N N . PHE B 1 171 ? -16.562 -5.551 10.789 1 95.75 171 PHE B N 1
ATOM 6113 C CA . PHE B 1 171 ? -17.203 -6.52 9.906 1 95.75 171 PHE B CA 1
ATOM 6114 C C . PHE B 1 171 ? -18.516 -6.992 10.5 1 95.75 171 PHE B C 1
ATOM 6116 O O . PHE B 1 171 ? -19.422 -7.422 9.773 1 95.75 171 PHE B O 1
ATOM 6123 N N . TYR B 1 172 ? -18.625 -6.891 11.812 1 95.88 172 TYR B N 1
ATOM 6124 C CA . TYR B 1 172 ? -19.781 -7.422 12.516 1 95.88 172 TYR B CA 1
ATOM 6125 C C . TYR B 1 172 ? -20.594 -6.305 13.156 1 95.88 172 TYR B C 1
ATOM 6127 O O . TYR B 1 172 ? -21.453 -6.559 14.008 1 95.88 172 TYR B O 1
ATOM 6135 N N . SER B 1 173 ? -20.281 -5.078 12.773 1 95.88 173 SER B N 1
ATOM 6136 C CA . SER B 1 173 ? -20.922 -3.92 13.375 1 95.88 173 SER B CA 1
ATOM 6137 C C . SER B 1 173 ? -22.391 -3.824 12.969 1 95.88 173 SER B C 1
ATOM 6139 O O . SER B 1 173 ? -22.734 -4.117 11.82 1 95.88 173 SER B O 1
ATOM 6141 N N . ALA B 1 174 ? -23.266 -3.361 13.875 1 95.12 174 ALA B N 1
ATOM 6142 C CA . ALA B 1 174 ? -24.672 -3.123 13.594 1 95.12 174 ALA B CA 1
ATOM 6143 C C . ALA B 1 174 ? -24.922 -1.674 13.18 1 95.12 174 ALA B C 1
ATOM 6145 O O . ALA B 1 174 ? -26.047 -1.296 12.844 1 95.12 174 ALA B O 1
ATOM 6146 N N . LYS B 1 175 ? -23.906 -0.909 13.203 1 95.44 175 LYS B N 1
ATOM 6147 C CA . LYS B 1 175 ? -24.016 0.518 12.914 1 95.44 175 LYS B CA 1
ATOM 6148 C C . LYS B 1 175 ? -23.969 0.774 11.406 1 95.44 175 LYS B C 1
ATOM 6150 O O . LYS B 1 175 ? -23.375 0.002 10.656 1 95.44 175 LYS B O 1
ATOM 6155 N N . SER B 1 176 ? -24.516 1.861 11.047 1 96.31 176 SER B N 1
ATOM 6156 C CA . SER B 1 176 ? -24.469 2.27 9.648 1 96.31 176 SER B CA 1
ATOM 6157 C C . SER B 1 176 ? -23.031 2.361 9.141 1 96.31 176 SER B C 1
ATOM 6159 O O . SER B 1 176 ? -22.094 2.471 9.93 1 96.31 176 SER B O 1
ATOM 6161 N N . LEU B 1 177 ? -22.906 2.26 7.777 1 97.5 177 LEU B N 1
ATOM 6162 C CA . LEU B 1 177 ? -21.641 2.25 7.059 1 97.5 177 LEU B CA 1
ATOM 6163 C C . LEU B 1 177 ? -21.047 0.844 7.016 1 97.5 177 LEU B C 1
ATOM 6165 O O . LEU B 1 177 ? -20.25 0.529 6.137 1 97.5 177 LEU B O 1
ATOM 6169 N N . TYR B 1 178 ? -21.391 -0.025 8.062 1 97.62 178 TYR B N 1
ATOM 6170 C CA . TYR B 1 178 ? -20.781 -1.352 8.102 1 97.62 178 TYR B CA 1
ATOM 6171 C C . TYR B 1 178 ? -21.859 -2.438 8.156 1 97.62 178 TYR B C 1
ATOM 6173 O O . TYR B 1 178 ? -21.609 -3.574 7.742 1 97.62 178 TYR B O 1
ATOM 6181 N N . ASN B 1 179 ? -23.031 -2.082 8.789 1 96.56 179 ASN B N 1
ATOM 6182 C CA . ASN B 1 179 ? -24.109 -3.072 8.852 1 96.56 179 ASN B CA 1
ATOM 6183 C C . ASN B 1 179 ? -24.484 -3.574 7.461 1 96.56 179 ASN B C 1
ATOM 6185 O O . ASN B 1 179 ? -24.703 -2.777 6.547 1 96.56 179 ASN B O 1
ATOM 6189 N N . GLY B 1 180 ? -24.531 -4.906 7.324 1 95.81 180 GLY B N 1
ATOM 6190 C CA . GLY B 1 180 ? -24.812 -5.477 6.016 1 95.81 180 GLY B CA 1
ATOM 6191 C C . GLY B 1 180 ? -23.594 -6.137 5.383 1 95.81 180 GLY B C 1
ATOM 6192 O O . GLY B 1 180 ? -23.719 -6.812 4.359 1 95.81 180 GLY B O 1
ATOM 6193 N N . LEU B 1 181 ? -22.391 -5.887 5.988 1 97.5 181 LEU B N 1
ATOM 6194 C CA . LEU B 1 181 ? -21.25 -6.664 5.547 1 97.5 181 LEU B CA 1
ATOM 6195 C C . LEU B 1 181 ? -21.469 -8.156 5.77 1 97.5 181 LEU B C 1
ATOM 6197 O O . LEU B 1 181 ? -22.172 -8.547 6.711 1 97.5 181 LEU B O 1
ATOM 6201 N N . TRP B 1 182 ? -20.844 -8.961 5.039 1 97.81 182 TRP B N 1
ATOM 6202 C CA . TRP B 1 182 ? -21.312 -10.336 4.91 1 97.81 182 TRP B CA 1
ATOM 6203 C C . TRP B 1 182 ? -20.578 -11.258 5.871 1 97.81 182 TRP B C 1
ATOM 6205 O O . TRP B 1 182 ? -20.797 -12.469 5.867 1 97.81 182 TRP B O 1
ATOM 6215 N N . ALA B 1 183 ? -19.75 -10.758 6.691 1 97.44 183 ALA B N 1
ATOM 6216 C CA . ALA B 1 183 ? -19.016 -11.609 7.621 1 97.44 183 ALA B CA 1
ATOM 6217 C C . ALA B 1 183 ? -19.969 -12.5 8.43 1 97.44 183 ALA B C 1
ATOM 6219 O O . ALA B 1 183 ? -19.688 -13.68 8.641 1 97.44 183 ALA B O 1
ATOM 6220 N N . ARG B 1 184 ? -21.141 -11.992 8.758 1 95.31 184 ARG B N 1
ATOM 6221 C CA . ARG B 1 184 ? -22.125 -12.703 9.57 1 95.31 184 ARG B CA 1
ATOM 6222 C C . ARG B 1 184 ? -22.688 -13.914 8.812 1 95.31 184 ARG B C 1
ATOM 6224 O O . ARG B 1 184 ? -23.141 -14.875 9.43 1 95.31 184 ARG B O 1
ATOM 6231 N N . ALA B 1 185 ? -22.688 -13.828 7.555 1 96.75 185 ALA B N 1
ATOM 6232 C CA . ALA B 1 185 ? -23.203 -14.922 6.734 1 96.75 185 ALA B CA 1
ATOM 6233 C C . ALA B 1 185 ? -22.266 -16.125 6.773 1 96.75 185 ALA B C 1
ATOM 6235 O O . ALA B 1 185 ? -22.688 -17.25 6.477 1 96.75 185 ALA B O 1
ATOM 6236 N N . PHE B 1 186 ? -21.016 -15.922 7.129 1 97.75 186 PHE B N 1
ATOM 6237 C CA . PHE B 1 186 ? -20.031 -17 7.195 1 97.75 186 PHE B CA 1
ATOM 6238 C C . PHE B 1 186 ? -20.047 -17.656 8.57 1 97.75 186 PHE B C 1
ATOM 6240 O O . PHE B 1 186 ? -20.078 -18.875 8.68 1 97.75 186 PHE B O 1
ATOM 6247 N N . MET B 1 187 ? -19.922 -16.797 9.586 1 96.88 187 MET B N 1
ATOM 6248 C CA . MET B 1 187 ? -19.922 -17.266 10.969 1 96.88 187 MET B CA 1
ATOM 6249 C C . MET B 1 187 ? -20.031 -16.094 11.938 1 96.88 187 MET B C 1
ATOM 6251 O O . MET B 1 187 ? -19.891 -14.945 11.539 1 96.88 187 MET B O 1
ATOM 6255 N N . GLU B 1 188 ? -20.266 -16.406 13.172 1 95.81 188 GLU B N 1
ATOM 6256 C CA . GLU B 1 188 ? -20.391 -15.383 14.203 1 95.81 188 GLU B CA 1
ATOM 6257 C C . GLU B 1 188 ? -19.031 -14.812 14.578 1 95.81 188 GLU B C 1
ATOM 6259 O O . GLU B 1 188 ? -18 -15.469 14.391 1 95.81 188 GLU B O 1
ATOM 6264 N N . LYS B 1 189 ? -19.062 -13.602 15.07 1 95.56 189 LYS B N 1
ATOM 6265 C CA . LYS B 1 189 ? -17.828 -12.898 15.422 1 95.56 189 LYS B CA 1
ATOM 6266 C C . LYS B 1 189 ? -17.016 -13.695 16.422 1 95.56 189 LYS B C 1
ATOM 6268 O O . LYS B 1 189 ? -15.812 -13.914 16.219 1 95.56 189 LYS B O 1
ATOM 6273 N N . LYS B 1 190 ? -17.625 -14.133 17.469 1 95.12 190 LYS B N 1
ATOM 6274 C CA . LYS B 1 190 ? -16.922 -14.875 18.516 1 95.12 190 LYS B CA 1
ATOM 6275 C C . LYS B 1 190 ? -16.281 -16.141 17.953 1 95.12 190 LYS B C 1
ATOM 6277 O O . LYS B 1 190 ? -15.148 -16.484 18.297 1 95.12 190 LYS B O 1
ATOM 6282 N N . ARG B 1 191 ? -17.031 -16.828 17.156 1 96.88 191 ARG B N 1
ATOM 6283 C CA . ARG B 1 191 ? -16.531 -18.062 16.562 1 96.88 191 ARG B CA 1
ATOM 6284 C C . ARG B 1 191 ? -15.32 -17.797 15.672 1 96.88 191 ARG B C 1
ATOM 6286 O O . ARG B 1 191 ? -14.344 -18.547 15.711 1 96.88 191 ARG B O 1
ATOM 6293 N N . PHE B 1 192 ? -15.398 -16.75 14.938 1 96.69 192 PHE B N 1
ATOM 6294 C CA . PHE B 1 192 ? -14.273 -16.359 14.094 1 96.69 192 PHE B CA 1
ATOM 6295 C C . PHE B 1 192 ? -13.039 -16.094 14.945 1 96.69 192 PHE B C 1
ATOM 6297 O O . PHE B 1 192 ? -11.945 -16.562 14.625 1 96.69 192 PHE B O 1
ATOM 6304 N N . GLN B 1 193 ? -13.203 -15.352 15.953 1 95.19 193 GLN B N 1
ATOM 6305 C CA . GLN B 1 193 ? -12.109 -15.016 16.859 1 95.19 193 GLN B CA 1
ATOM 6306 C C . GLN B 1 193 ? -11.547 -16.266 17.516 1 95.19 193 GLN B C 1
ATOM 6308 O O . GLN B 1 193 ? -10.336 -16.391 17.719 1 95.19 193 GLN B O 1
ATOM 6313 N N . GLN B 1 194 ? -12.414 -17.156 17.859 1 96.31 194 GLN B N 1
ATOM 6314 C CA . GLN B 1 194 ? -11.984 -18.438 18.438 1 96.31 194 GLN B CA 1
ATOM 6315 C C . GLN B 1 194 ? -11.078 -19.188 17.469 1 96.31 194 GLN B C 1
ATOM 6317 O O . GLN B 1 194 ? -10 -19.656 17.859 1 96.31 194 GLN B O 1
ATOM 6322 N N . LEU B 1 195 ? -11.531 -19.281 16.266 1 96.94 195 LEU B N 1
ATOM 6323 C CA . LEU B 1 195 ? -10.773 -20.031 15.258 1 96.94 195 LEU B CA 1
ATOM 6324 C C . LEU B 1 195 ? -9.422 -19.375 15 1 96.94 195 LEU B C 1
ATOM 6326 O O . LEU B 1 195 ? -8.414 -20.062 14.836 1 96.94 195 LEU B O 1
ATOM 6330 N N . LEU B 1 196 ? -9.367 -18.078 15.008 1 94.5 196 LEU B N 1
ATOM 6331 C CA . LEU B 1 196 ? -8.102 -17.375 14.836 1 94.5 196 LEU B CA 1
ATOM 6332 C C . LEU B 1 196 ? -7.176 -17.625 16.016 1 94.5 196 LEU B C 1
ATOM 6334 O O . LEU B 1 196 ? -5.969 -17.812 15.836 1 94.5 196 LEU B O 1
ATOM 6338 N N . SER B 1 197 ? -7.699 -17.656 17.172 1 94.31 197 SER B N 1
ATOM 6339 C CA . SER B 1 197 ? -6.914 -17.766 18.391 1 94.31 197 SER B CA 1
ATOM 6340 C C . SER B 1 197 ? -6.316 -19.172 18.547 1 94.31 197 SER B C 1
ATOM 6342 O O . SER B 1 197 ? -5.18 -19.312 18.984 1 94.31 197 SER B O 1
ATOM 6344 N N . PHE B 1 198 ? -7.109 -20.125 18.156 1 96.25 198 PHE B N 1
ATOM 6345 C CA . PHE B 1 198 ? -6.68 -21.484 18.422 1 96.25 198 PHE B CA 1
ATOM 6346 C C . PHE B 1 198 ? -6.16 -22.156 17.156 1 96.25 198 PHE B C 1
ATOM 6348 O O . PHE B 1 198 ? -5.801 -23.328 17.172 1 96.25 198 PHE B O 1
ATOM 6355 N N . LEU B 1 199 ? -6.078 -21.422 16.094 1 96.56 199 LEU B N 1
ATOM 6356 C CA . LEU B 1 199 ? -5.637 -21.953 14.82 1 96.56 199 LEU B CA 1
ATOM 6357 C C . LEU B 1 199 ? -4.262 -22.594 14.945 1 96.56 199 LEU B C 1
ATOM 6359 O O . LEU B 1 199 ? -3.346 -22.016 15.531 1 96.56 199 LEU B O 1
ATOM 6363 N N . LYS B 1 200 ? -4.168 -23.766 14.484 1 96.5 200 LYS B N 1
ATOM 6364 C CA . LYS B 1 200 ? -2.912 -24.516 14.406 1 96.5 200 LYS B CA 1
ATOM 6365 C C . LYS B 1 200 ? -2.803 -25.281 13.094 1 96.5 200 LYS B C 1
ATOM 6367 O O . LYS B 1 200 ? -3.754 -25.938 12.672 1 96.5 200 LYS B O 1
ATOM 6372 N N . VAL B 1 201 ? -1.629 -25.156 12.484 1 96 201 VAL B N 1
ATOM 6373 C CA . VAL B 1 201 ? -1.531 -25.734 11.148 1 96 201 VAL B CA 1
ATOM 6374 C C . VAL B 1 201 ? -0.448 -26.812 11.133 1 96 201 VAL B C 1
ATOM 6376 O O . VAL B 1 201 ? 0.01 -27.234 10.062 1 96 201 VAL B O 1
ATOM 6379 N N . SER B 1 202 ? 0.03 -27.156 12.273 1 92.94 202 SER B N 1
ATOM 6380 C CA . SER B 1 202 ? 0.991 -28.25 12.414 1 92.94 202 SER B CA 1
ATOM 6381 C C . SER B 1 202 ? 0.741 -29.047 13.688 1 92.94 202 SER B C 1
ATOM 6383 O O . SER B 1 202 ? 0.069 -28.578 14.602 1 92.94 202 SER B O 1
ATOM 6385 N N . ASN B 1 203 ? 1.325 -30.203 13.594 1 90 203 ASN B N 1
ATOM 6386 C CA . ASN B 1 203 ? 1.253 -31.047 14.781 1 90 203 ASN B CA 1
ATOM 6387 C C . ASN B 1 203 ? 2.26 -30.609 15.844 1 90 203 ASN B C 1
ATOM 6389 O O . ASN B 1 203 ? 3.471 -30.688 15.625 1 90 203 ASN B O 1
ATOM 6393 N N . ARG B 1 204 ? 1.778 -30.312 16.922 1 86 204 ARG B N 1
ATOM 6394 C CA . ARG B 1 204 ? 2.611 -29.797 18 1 86 204 ARG B CA 1
ATOM 6395 C C . ARG B 1 204 ? 3.654 -30.812 18.438 1 86 204 ARG B C 1
ATOM 6397 O O . ARG B 1 204 ? 4.801 -30.469 18.719 1 86 204 ARG B O 1
ATOM 6404 N N . GLU B 1 205 ? 3.24 -31.953 18.375 1 85.81 205 GLU B N 1
ATOM 6405 C CA . GLU B 1 205 ? 4.117 -33.031 18.859 1 85.81 205 GLU B CA 1
ATOM 6406 C C . GLU B 1 205 ? 5.254 -33.281 17.891 1 85.81 205 GLU B C 1
ATOM 6408 O O . GLU B 1 205 ? 6.324 -33.75 18.281 1 85.81 205 GLU B O 1
ATOM 6413 N N . ARG B 1 206 ? 5.047 -32.938 16.734 1 86.5 206 ARG B N 1
ATOM 6414 C CA . ARG B 1 206 ? 6.031 -33.219 15.703 1 86.5 206 ARG B CA 1
ATOM 6415 C C . ARG B 1 206 ? 6.875 -32 15.375 1 86.5 206 ARG B C 1
ATOM 6417 O O . ARG B 1 206 ? 7.742 -32.062 14.5 1 86.5 206 ARG B O 1
ATOM 6424 N N . GLU B 1 207 ? 6.617 -30.953 16.031 1 88.62 207 GLU B N 1
ATOM 6425 C CA . GLU B 1 207 ? 7.352 -29.719 15.758 1 88.62 207 GLU B CA 1
ATOM 6426 C C . GLU B 1 207 ? 8.789 -29.812 16.25 1 88.62 207 GLU B C 1
ATOM 6428 O O . GLU B 1 207 ? 9.031 -30.141 17.422 1 88.62 207 GLU B O 1
ATOM 6433 N N . ASP B 1 208 ? 9.688 -29.641 15.352 1 86.5 208 ASP B N 1
ATOM 6434 C CA . ASP B 1 208 ? 11.109 -29.578 15.695 1 86.5 208 ASP B CA 1
ATOM 6435 C C . ASP B 1 208 ? 11.492 -28.188 16.172 1 86.5 208 ASP B C 1
ATOM 6437 O O . ASP B 1 208 ? 11.438 -27.219 15.406 1 86.5 208 ASP B O 1
ATOM 6441 N N . PRO B 1 209 ? 11.883 -28.078 17.344 1 83.5 209 PRO B N 1
ATOM 6442 C CA . PRO B 1 209 ? 12.242 -26.766 17.859 1 83.5 209 PRO B CA 1
ATOM 6443 C C . PRO B 1 209 ? 13.414 -26.125 17.109 1 83.5 209 PRO B C 1
ATOM 6445 O O . PRO B 1 209 ? 13.594 -24.906 17.172 1 83.5 209 PRO B O 1
ATOM 6448 N N . LYS B 1 210 ? 14.156 -26.891 16.438 1 82.94 210 LYS B N 1
ATOM 6449 C CA . LYS B 1 210 ? 15.305 -26.375 15.695 1 82.94 210 LYS B CA 1
ATOM 6450 C C . LYS B 1 210 ? 14.875 -25.766 14.367 1 82.94 210 LYS B C 1
ATOM 6452 O O . LYS B 1 210 ? 15.633 -25.016 13.742 1 82.94 210 LYS B O 1
ATOM 6457 N N . ASN B 1 211 ? 13.719 -26.172 14.023 1 86.38 211 ASN B N 1
ATOM 6458 C CA . ASN B 1 211 ? 13.164 -25.656 12.773 1 86.38 211 ASN B CA 1
ATOM 6459 C C . ASN B 1 211 ? 12.375 -24.375 13 1 86.38 211 ASN B C 1
ATOM 6461 O O . ASN B 1 211 ? 11.305 -24.391 13.617 1 86.38 211 ASN B O 1
ATOM 6465 N N . LYS B 1 212 ? 12.891 -23.297 12.445 1 86.88 212 LYS B N 1
ATOM 6466 C CA . LYS B 1 212 ? 12.25 -22 12.625 1 86.88 212 LYS B CA 1
ATOM 6467 C C . LYS B 1 212 ? 10.844 -21.984 12.023 1 86.88 212 LYS B C 1
ATOM 6469 O O . LYS B 1 212 ? 9.992 -21.203 12.43 1 86.88 212 LYS B O 1
ATOM 6474 N N . LEU B 1 213 ? 10.617 -22.906 11.094 1 91.38 213 LEU B N 1
ATOM 6475 C CA . LEU B 1 213 ? 9.328 -22.953 10.406 1 91.38 213 LEU B CA 1
ATOM 6476 C C . LEU B 1 213 ? 8.461 -24.094 10.953 1 91.38 213 LEU B C 1
ATOM 6478 O O . LEU B 1 213 ? 7.48 -24.484 10.32 1 91.38 213 LEU B O 1
ATOM 6482 N N . ALA B 1 214 ? 8.758 -24.547 12.039 1 91.38 214 ALA B N 1
ATOM 6483 C CA . ALA B 1 214 ? 8.117 -25.75 12.578 1 91.38 214 ALA B CA 1
ATOM 6484 C C . ALA B 1 214 ? 6.602 -25.578 12.664 1 91.38 214 ALA B C 1
ATOM 6486 O O . ALA B 1 214 ? 5.848 -26.516 12.406 1 91.38 214 ALA B O 1
ATOM 6487 N N . LYS B 1 215 ? 6.168 -24.438 12.93 1 92.38 215 LYS B N 1
ATOM 6488 C CA . LYS B 1 215 ? 4.754 -24.172 13.18 1 92.38 215 LYS B CA 1
ATOM 6489 C C . LYS B 1 215 ? 3.951 -24.188 11.883 1 92.38 215 LYS B C 1
ATOM 6491 O O . LYS B 1 215 ? 2.721 -24.25 11.914 1 92.38 215 LYS B O 1
ATOM 6496 N N . VAL B 1 216 ? 4.582 -24.109 10.711 1 94.44 216 VAL B N 1
ATOM 6497 C CA . VAL B 1 216 ? 3.83 -24 9.469 1 94.44 216 VAL B CA 1
ATOM 6498 C C . VAL B 1 216 ? 4.387 -24.984 8.438 1 94.44 216 VAL B C 1
ATOM 6500 O O . VAL B 1 216 ? 3.844 -25.109 7.344 1 94.44 216 VAL B O 1
ATOM 6503 N N . THR B 1 217 ? 5.332 -25.766 8.758 1 93.75 217 THR B N 1
ATOM 6504 C CA . THR B 1 217 ? 6.051 -26.625 7.836 1 93.75 217 THR B CA 1
ATOM 6505 C C . THR B 1 217 ? 5.105 -27.641 7.184 1 93.75 217 THR B C 1
ATOM 6507 O O . THR B 1 217 ? 5.18 -27.875 5.977 1 93.75 217 THR B O 1
ATOM 6510 N N . PHE B 1 218 ? 4.23 -28.172 7.969 1 95.12 218 PHE B N 1
ATOM 6511 C CA . PHE B 1 218 ? 3.303 -29.188 7.465 1 95.12 218 PHE B CA 1
ATOM 6512 C C . PHE B 1 218 ? 2.508 -28.641 6.281 1 95.12 218 PHE B C 1
ATOM 6514 O O . PHE B 1 218 ? 2.506 -29.25 5.203 1 95.12 218 PHE B O 1
ATOM 6521 N N . LEU B 1 219 ? 1.909 -27.547 6.477 1 96.44 219 LEU B N 1
ATOM 6522 C CA . LEU B 1 219 ? 1.071 -26.969 5.434 1 96.44 219 LEU B CA 1
ATOM 6523 C C . LEU B 1 219 ? 1.921 -26.453 4.273 1 96.44 219 LEU B C 1
ATOM 6525 O O . LEU B 1 219 ? 1.558 -26.641 3.107 1 96.44 219 LEU B O 1
ATOM 6529 N N . LEU B 1 220 ? 2.998 -25.875 4.562 1 95.75 220 LEU B N 1
ATOM 6530 C CA . LEU B 1 220 ? 3.906 -25.328 3.559 1 95.75 220 LEU B CA 1
ATOM 6531 C C . LEU B 1 220 ? 4.355 -26.406 2.586 1 95.75 220 LEU B C 1
ATOM 6533 O O . LEU B 1 220 ? 4.262 -26.234 1.368 1 95.75 220 LEU B O 1
ATOM 6537 N N . GLU B 1 221 ? 4.781 -27.453 3.1 1 95.38 221 GLU B N 1
ATOM 6538 C CA . GLU B 1 221 ? 5.277 -28.547 2.273 1 95.38 221 GLU B CA 1
ATOM 6539 C C . GLU B 1 221 ? 4.152 -29.172 1.446 1 95.38 221 GLU B C 1
ATOM 6541 O O . GLU B 1 221 ? 4.363 -29.547 0.293 1 95.38 221 GLU B O 1
ATOM 6546 N N . PHE B 1 222 ? 3.057 -29.25 2.088 1 96.81 222 PHE B N 1
ATOM 6547 C CA . PHE B 1 222 ? 1.922 -29.812 1.371 1 96.81 222 PHE B CA 1
ATOM 6548 C C . PHE B 1 222 ? 1.562 -28.953 0.163 1 96.81 222 PHE B C 1
ATOM 6550 O O . PHE B 1 222 ? 1.421 -29.469 -0.949 1 96.81 222 PHE B O 1
ATOM 6557 N N . ILE B 1 223 ? 1.42 -27.672 0.355 1 97.62 223 ILE B N 1
ATOM 6558 C CA . ILE B 1 223 ? 1.038 -26.75 -0.716 1 97.62 223 ILE B CA 1
ATOM 6559 C C . ILE B 1 223 ? 2.131 -26.719 -1.782 1 97.62 223 ILE B C 1
ATOM 6561 O O . ILE B 1 223 ? 1.837 -26.672 -2.979 1 97.62 223 ILE B O 1
ATOM 6565 N N . GLN B 1 224 ? 3.34 -26.75 -1.371 1 97 224 GLN B N 1
ATOM 6566 C CA . GLN B 1 224 ? 4.469 -26.781 -2.295 1 97 224 GLN B CA 1
ATOM 6567 C C . GLN B 1 224 ? 4.371 -27.969 -3.246 1 97 224 GLN B C 1
ATOM 6569 O O . GLN B 1 224 ? 4.512 -27.812 -4.461 1 97 224 GLN B O 1
ATOM 6574 N N . ARG B 1 225 ? 4.129 -29.078 -2.709 1 96.5 225 ARG B N 1
ATOM 6575 C CA . ARG B 1 225 ? 3.996 -30.297 -3.504 1 96.5 225 ARG B CA 1
ATOM 6576 C C . ARG B 1 225 ? 2.811 -30.203 -4.457 1 96.5 225 ARG B C 1
ATOM 6578 O O . ARG B 1 225 ? 2.9 -30.625 -5.613 1 96.5 225 ARG B O 1
ATOM 6585 N N . ARG B 1 226 ? 1.76 -29.672 -3.949 1 96.75 226 ARG B N 1
ATOM 6586 C CA . ARG B 1 226 ? 0.577 -29.531 -4.793 1 96.75 226 ARG B CA 1
ATOM 6587 C C . ARG B 1 226 ? 0.848 -28.578 -5.957 1 96.75 226 ARG B C 1
ATOM 6589 O O . ARG B 1 226 ? 0.403 -28.828 -7.082 1 96.75 226 ARG B O 1
ATOM 6596 N N . CYS B 1 227 ? 1.547 -27.5 -5.746 1 98 227 CYS B N 1
ATOM 6597 C CA . CYS B 1 227 ? 1.896 -26.547 -6.797 1 98 227 CYS B CA 1
ATOM 6598 C C . CYS B 1 227 ? 2.646 -27.234 -7.93 1 98 227 CYS B C 1
ATOM 6600 O O . CYS B 1 227 ? 2.375 -26.984 -9.102 1 98 227 CYS B O 1
ATOM 6602 N N . GLN B 1 228 ? 3.52 -28.125 -7.574 1 97.12 228 GLN B N 1
ATOM 6603 C CA . GLN B 1 228 ? 4.34 -28.812 -8.57 1 97.12 228 GLN B CA 1
ATOM 6604 C C . GLN B 1 228 ? 3.551 -29.906 -9.273 1 97.12 228 GLN B C 1
ATOM 6606 O O . GLN B 1 228 ? 3.705 -30.125 -10.477 1 97.12 228 GLN B O 1
ATOM 6611 N N . ASN B 1 229 ? 2.652 -30.531 -8.531 1 96.19 229 ASN B N 1
ATOM 6612 C CA . ASN B 1 229 ? 1.951 -31.688 -9.055 1 96.19 229 ASN B CA 1
ATOM 6613 C C . ASN B 1 229 ? 0.799 -31.281 -9.969 1 96.19 229 ASN B C 1
ATOM 6615 O O . ASN B 1 229 ? 0.457 -32.031 -10.906 1 96.19 229 ASN B O 1
ATOM 6619 N N . LEU B 1 230 ? 0.256 -30.141 -9.781 1 96.94 230 LEU B N 1
ATOM 6620 C CA . LEU B 1 230 ? -1.008 -29.812 -10.438 1 96.94 230 LEU B CA 1
ATOM 6621 C C . LEU B 1 230 ? -0.768 -29.031 -11.719 1 96.94 230 LEU B C 1
ATOM 6623 O O . LEU B 1 230 ? -1.705 -28.781 -12.484 1 96.94 230 LEU B O 1
ATOM 6627 N N . PHE B 1 231 ? 0.467 -28.719 -12.008 1 97.25 231 PHE B N 1
ATOM 6628 C CA . PHE B 1 231 ? 0.749 -27.875 -13.172 1 97.25 231 PHE B CA 1
ATOM 6629 C C . PHE B 1 231 ? 2.096 -28.234 -13.781 1 97.25 231 PHE B C 1
ATOM 6631 O O . PHE B 1 231 ? 3.07 -28.469 -13.062 1 97.25 231 PHE B O 1
ATOM 6638 N N . GLN B 1 232 ? 2.105 -28.375 -15.078 1 96.69 232 GLN B N 1
ATOM 6639 C CA . GLN B 1 232 ? 3.348 -28.531 -15.828 1 96.69 232 GLN B CA 1
ATOM 6640 C C . GLN B 1 232 ? 3.705 -27.234 -16.562 1 96.69 232 GLN B C 1
ATOM 6642 O O . GLN B 1 232 ? 3.045 -26.875 -17.547 1 96.69 232 GLN B O 1
ATOM 6647 N N . PRO B 1 233 ? 4.715 -26.578 -16.109 1 96.81 233 PRO B N 1
ATOM 6648 C CA . PRO B 1 233 ? 5.047 -25.266 -16.672 1 96.81 233 PRO B CA 1
ATOM 6649 C C . PRO B 1 233 ? 5.594 -25.344 -18.094 1 96.81 233 PRO B C 1
ATOM 6651 O O . PRO B 1 233 ? 5.898 -26.438 -18.578 1 96.81 233 PRO B O 1
ATOM 6654 N N . GLY B 1 234 ? 5.668 -24.203 -18.781 1 96.62 234 GLY B N 1
ATOM 6655 C CA . GLY B 1 234 ? 6.324 -24.109 -20.078 1 96.62 234 GLY B CA 1
ATOM 6656 C C . GLY B 1 234 ? 7.84 -24.141 -19.984 1 96.62 234 GLY B C 1
ATOM 6657 O O . GLY B 1 234 ? 8.398 -24.281 -18.891 1 96.62 234 GLY B O 1
ATOM 6658 N N . ARG B 1 235 ? 8.43 -23.984 -21.094 1 97.19 235 ARG B N 1
ATOM 6659 C CA . ARG B 1 235 ? 9.875 -24.156 -21.219 1 97.19 235 ARG B CA 1
ATOM 6660 C C . ARG B 1 235 ? 10.625 -23.109 -20.406 1 97.19 235 ARG B C 1
ATOM 6662 O O . ARG B 1 235 ? 11.68 -23.391 -19.828 1 97.19 235 ARG B O 1
ATOM 6669 N N . ASN B 1 236 ? 10.133 -21.922 -20.391 1 98 236 ASN B N 1
ATOM 6670 C CA . ASN B 1 236 ? 10.805 -20.797 -19.75 1 98 236 ASN B CA 1
ATOM 6671 C C . ASN B 1 236 ? 10.227 -20.531 -18.359 1 98 236 ASN B C 1
ATOM 6673 O O . ASN B 1 236 ? 9.008 -20.453 -18.203 1 98 236 ASN B O 1
ATOM 6677 N N . LEU B 1 237 ? 11.086 -20.422 -17.344 1 98.31 237 LEU B N 1
ATOM 6678 C CA . LEU B 1 237 ? 10.664 -20.125 -15.969 1 98.31 237 LEU B CA 1
ATOM 6679 C C . LEU B 1 237 ? 11.523 -19 -15.375 1 98.31 237 LEU B C 1
ATOM 6681 O O . LEU B 1 237 ? 12.641 -18.766 -15.828 1 98.31 237 LEU B O 1
ATOM 6685 N N . ALA B 1 238 ? 10.984 -18.375 -14.383 1 98.38 238 ALA B N 1
ATOM 6686 C CA . ALA B 1 238 ? 11.703 -17.281 -13.719 1 98.38 238 ALA B CA 1
ATOM 6687 C C . ALA B 1 238 ? 11.867 -17.578 -12.227 1 98.38 238 ALA B C 1
ATOM 6689 O O . ALA B 1 238 ? 10.945 -18.094 -11.586 1 98.38 238 ALA B O 1
ATOM 6690 N N . ILE B 1 239 ? 13.023 -17.25 -11.695 1 97.81 239 ILE B N 1
ATOM 6691 C CA . ILE B 1 239 ? 13.273 -17.328 -10.258 1 97.81 239 ILE B CA 1
ATOM 6692 C C . ILE B 1 239 ? 13.547 -15.93 -9.703 1 97.81 239 ILE B C 1
ATOM 6694 O O . ILE B 1 239 ? 14.328 -15.172 -10.281 1 97.81 239 ILE B O 1
ATOM 6698 N N . ASP B 1 240 ? 12.914 -15.594 -8.688 1 95.69 240 ASP B N 1
ATOM 6699 C CA . ASP B 1 240 ? 13.102 -14.305 -8.031 1 95.69 240 ASP B CA 1
ATOM 6700 C C . ASP B 1 240 ? 12.594 -14.336 -6.594 1 95.69 240 ASP B C 1
ATOM 6702 O O . ASP B 1 240 ? 12.062 -15.344 -6.141 1 95.69 240 ASP B O 1
ATOM 6706 N N . GLU B 1 241 ? 12.828 -13.25 -5.906 1 93.06 241 GLU B N 1
ATOM 6707 C CA . GLU B 1 241 ? 12.391 -13.125 -4.52 1 93.06 241 GLU B CA 1
ATOM 6708 C C . GLU B 1 241 ? 10.969 -12.578 -4.438 1 93.06 241 GLU B C 1
ATOM 6710 O O . GLU B 1 241 ? 10.578 -11.719 -5.234 1 93.06 241 GLU B O 1
ATOM 6715 N N . ARG B 1 242 ? 10.211 -13.125 -3.559 1 93.8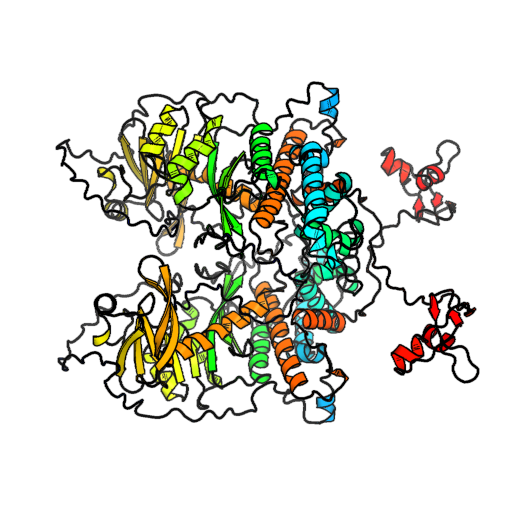1 242 ARG B N 1
ATOM 6716 C CA . ARG B 1 242 ? 8.898 -12.609 -3.191 1 93.81 242 ARG B CA 1
ATOM 6717 C C . ARG B 1 242 ? 8.891 -12.117 -1.747 1 93.81 242 ARG B C 1
ATOM 6719 O O . ARG B 1 242 ? 9.32 -12.836 -0.841 1 93.81 242 ARG B O 1
ATOM 6726 N N . MET B 1 243 ? 8.367 -10.891 -1.527 1 89.94 243 MET B N 1
ATOM 6727 C CA . MET B 1 243 ? 8.258 -10.359 -0.171 1 89.94 243 MET B CA 1
ATOM 6728 C C . MET B 1 243 ? 6.836 -10.5 0.355 1 89.94 243 MET B C 1
ATOM 6730 O O . MET B 1 243 ? 5.879 -10.109 -0.318 1 89.94 243 MET B O 1
ATOM 6734 N N . VAL B 1 244 ? 6.723 -11.102 1.484 1 88.5 244 VAL B N 1
ATOM 6735 C CA . VAL B 1 244 ? 5.449 -11.18 2.191 1 88.5 244 VAL B CA 1
ATOM 6736 C C . VAL B 1 244 ? 5.465 -10.234 3.391 1 88.5 244 VAL B C 1
ATOM 6738 O O . VAL B 1 244 ? 6.246 -10.422 4.328 1 88.5 244 VAL B O 1
ATOM 6741 N N . ARG B 1 245 ? 4.609 -9.273 3.273 1 82.94 245 ARG B N 1
ATOM 6742 C CA . ARG B 1 245 ? 4.613 -8.219 4.277 1 82.94 245 ARG B CA 1
ATOM 6743 C C . ARG B 1 245 ? 4.281 -8.773 5.66 1 82.94 245 ARG B C 1
ATOM 6745 O O . ARG B 1 245 ? 3.322 -9.531 5.812 1 82.94 245 ARG B O 1
ATOM 6752 N N . ASN B 1 246 ? 5.066 -8.508 6.676 1 78.19 246 ASN B N 1
ATOM 6753 C CA . ASN B 1 246 ? 4.863 -8.844 8.086 1 78.19 246 ASN B CA 1
ATOM 6754 C C . ASN B 1 246 ? 5.641 -7.898 9 1 78.19 246 ASN B C 1
ATOM 6756 O O . ASN B 1 246 ? 6.824 -7.641 8.773 1 78.19 246 ASN B O 1
ATOM 6760 N N . LYS B 1 247 ? 4.98 -7.344 9.969 1 69 247 LYS B N 1
ATOM 6761 C CA . LYS B 1 247 ? 5.637 -6.383 10.852 1 69 247 LYS B CA 1
ATOM 6762 C C . LYS B 1 247 ? 6.035 -7.031 12.172 1 69 247 LYS B C 1
ATOM 6764 O O . LYS B 1 247 ? 6.5 -6.348 13.094 1 69 247 LYS B O 1
ATOM 6769 N N . GLY B 1 248 ? 5.867 -8.297 12.242 1 73.56 248 GLY B N 1
ATOM 6770 C CA . GLY B 1 248 ? 6.207 -8.984 13.477 1 73.56 248 GLY B CA 1
ATOM 6771 C C . GLY B 1 248 ? 7.699 -9.055 13.727 1 73.56 248 GLY B C 1
ATOM 6772 O O . GLY B 1 248 ? 8.5 -8.641 12.891 1 73.56 248 GLY B O 1
ATOM 6773 N N . ARG B 1 249 ? 7.992 -9.391 14.938 1 72.06 249 ARG B N 1
ATOM 6774 C CA . ARG B 1 249 ? 9.391 -9.547 15.32 1 72.06 249 ARG B CA 1
ATOM 6775 C C . ARG B 1 249 ? 9.812 -11.016 15.234 1 72.06 249 ARG B C 1
ATOM 6777 O O . ARG B 1 249 ? 9.305 -11.859 15.977 1 72.06 249 ARG B O 1
ATOM 6784 N N . TYR B 1 250 ? 10.547 -11.32 14.305 1 75.38 250 TYR B N 1
ATOM 6785 C CA . TYR B 1 250 ? 11.109 -12.656 14.125 1 75.38 250 TYR B CA 1
ATOM 6786 C C . TYR B 1 250 ? 12.492 -12.586 13.484 1 75.38 250 TYR B C 1
ATOM 6788 O O . TYR B 1 250 ? 12.844 -11.586 12.859 1 75.38 250 TYR B O 1
ATOM 6796 N N . SER B 1 251 ? 13.281 -13.547 13.617 1 75.38 251 SER B N 1
ATOM 6797 C CA . SER B 1 251 ? 14.719 -13.523 13.375 1 75.38 251 SER B CA 1
ATOM 6798 C C . SER B 1 251 ? 15.023 -13.406 11.883 1 75.38 251 SER B C 1
ATOM 6800 O O . SER B 1 251 ? 16.094 -12.938 11.5 1 75.38 251 SER B O 1
ATOM 6802 N N . PHE B 1 252 ? 14.164 -13.797 11.078 1 81.94 252 PHE B N 1
ATOM 6803 C CA . PHE B 1 252 ? 14.523 -13.828 9.664 1 81.94 252 PHE B CA 1
ATOM 6804 C C . PHE B 1 252 ? 13.75 -12.773 8.883 1 81.94 252 PHE B C 1
ATOM 6806 O O . PHE B 1 252 ? 13.523 -12.922 7.684 1 81.94 252 PHE B O 1
ATOM 6813 N N . ARG B 1 253 ? 13.344 -11.82 9.539 1 80.88 253 ARG B N 1
ATOM 6814 C CA . ARG B 1 253 ? 12.734 -10.672 8.875 1 80.88 253 ARG B CA 1
ATOM 6815 C C . ARG B 1 253 ? 13.719 -10.008 7.918 1 80.88 253 ARG B C 1
ATOM 6817 O O . ARG B 1 253 ? 14.898 -9.875 8.227 1 80.88 253 ARG B O 1
ATOM 6824 N N . GLN B 1 254 ? 13.164 -9.633 6.75 1 81.88 254 GLN B N 1
ATOM 6825 C CA . GLN B 1 254 ? 14.031 -9.078 5.711 1 81.88 254 GLN B CA 1
ATOM 6826 C C . GLN B 1 254 ? 13.578 -7.676 5.312 1 81.88 254 GLN B C 1
ATOM 6828 O O . GLN B 1 254 ? 12.406 -7.324 5.477 1 81.88 254 GLN B O 1
ATOM 6833 N N . TYR B 1 255 ? 14.531 -6.852 4.988 1 76.69 255 TYR B N 1
ATOM 6834 C CA . TYR B 1 255 ? 14.297 -5.535 4.406 1 76.69 255 TYR B CA 1
ATOM 6835 C C . TYR B 1 255 ? 14.883 -5.445 3.002 1 76.69 255 TYR B C 1
ATOM 6837 O O . TYR B 1 255 ? 16.078 -5.641 2.809 1 76.69 255 TYR B O 1
ATOM 6845 N N . ILE B 1 256 ? 14.055 -5.254 2.027 1 74.88 256 ILE B N 1
ATOM 6846 C CA . ILE B 1 256 ? 14.516 -5.074 0.654 1 74.88 256 ILE B CA 1
ATOM 6847 C C . ILE B 1 256 ? 14.047 -3.723 0.125 1 74.88 256 ILE B C 1
ATOM 6849 O O . ILE B 1 256 ? 12.852 -3.527 -0.13 1 74.88 256 ILE B O 1
ATOM 6853 N N . ARG B 1 257 ? 14.977 -2.799 -0.128 1 69.62 257 ARG B N 1
ATOM 6854 C CA . ARG B 1 257 ? 14.727 -1.391 -0.418 1 69.62 257 ARG B CA 1
ATOM 6855 C C . ARG B 1 257 ? 13.953 -1.228 -1.723 1 69.62 257 ARG B C 1
ATOM 6857 O O . ARG B 1 257 ? 13.062 -0.38 -1.82 1 69.62 257 ARG B O 1
ATOM 6864 N N . ASP B 1 258 ? 14.195 -2.061 -2.723 1 70.31 258 ASP B N 1
ATOM 6865 C CA . ASP B 1 258 ? 13.711 -1.815 -4.078 1 70.31 258 ASP B CA 1
ATOM 6866 C C . ASP B 1 258 ? 12.375 -2.52 -4.316 1 70.31 258 ASP B C 1
ATOM 6868 O O . ASP B 1 258 ? 11.812 -2.428 -5.406 1 70.31 258 ASP B O 1
ATOM 6872 N N . LYS B 1 259 ? 11.922 -3.266 -3.365 1 73.06 259 LYS B N 1
ATOM 6873 C CA . LYS B 1 259 ? 10.625 -3.912 -3.502 1 73.06 259 LYS B CA 1
ATOM 6874 C C . LYS B 1 259 ? 9.516 -3.064 -2.873 1 73.06 259 LYS B C 1
ATOM 6876 O O . LYS B 1 259 ? 9.766 -2.307 -1.934 1 73.06 259 LYS B O 1
ATOM 6881 N N . PRO B 1 260 ? 8.359 -3.127 -3.467 1 69.56 260 PRO B N 1
ATOM 6882 C CA . PRO B 1 260 ? 7.246 -2.385 -2.867 1 69.56 260 PRO B CA 1
ATOM 6883 C C . PRO B 1 260 ? 7.035 -2.725 -1.394 1 69.56 260 PRO B C 1
ATOM 6885 O O . PRO B 1 260 ? 6.789 -1.831 -0.581 1 69.56 260 PRO B O 1
ATOM 6888 N N . THR B 1 261 ? 7.047 -4.008 -1.111 1 74.94 261 THR B N 1
ATOM 6889 C CA . THR B 1 261 ? 7.066 -4.461 0.274 1 74.94 261 THR B CA 1
ATOM 6890 C C . THR B 1 261 ? 8.5 -4.559 0.793 1 74.94 261 THR B C 1
ATOM 6892 O O . THR B 1 261 ? 9.242 -5.461 0.407 1 74.94 261 THR B O 1
ATOM 6895 N N . LYS B 1 262 ? 8.773 -3.598 1.671 1 72.88 262 LYS B N 1
ATOM 6896 C CA . LYS B 1 262 ? 10.18 -3.5 2.043 1 72.88 262 LYS B CA 1
ATOM 6897 C C . LYS B 1 262 ? 10.5 -4.41 3.223 1 72.88 262 LYS B C 1
ATOM 6899 O O . LYS B 1 262 ? 11.602 -4.965 3.307 1 72.88 262 LYS B O 1
ATOM 6904 N N . TRP B 1 263 ? 9.477 -4.574 4.082 1 77.56 263 TRP B N 1
ATOM 6905 C CA . TRP B 1 263 ? 9.719 -5.352 5.293 1 77.56 263 TRP B CA 1
ATOM 6906 C C . TRP B 1 263 ? 8.836 -6.598 5.328 1 77.56 263 TRP B C 1
ATOM 6908 O O . TRP B 1 263 ? 7.66 -6.539 4.973 1 77.56 263 TRP B O 1
ATOM 6918 N N . GLY B 1 264 ? 9.414 -7.703 5.609 1 87.81 264 GLY B N 1
ATOM 6919 C CA . GLY B 1 264 ? 8.625 -8.922 5.77 1 87.81 264 GLY B CA 1
ATOM 6920 C C . GLY B 1 264 ? 9.445 -10.188 5.594 1 87.81 264 GLY B C 1
ATOM 6921 O O . GLY B 1 264 ? 10.625 -10.227 5.949 1 87.81 264 GLY B O 1
ATOM 6922 N N . MET B 1 265 ? 8.766 -11.164 5.203 1 91.38 265 MET B N 1
ATOM 6923 C CA . MET B 1 265 ? 9.398 -12.453 4.934 1 91.38 265 MET B CA 1
ATOM 6924 C C . MET B 1 265 ? 9.734 -12.594 3.453 1 91.38 265 MET B C 1
ATOM 6926 O O . MET B 1 265 ? 8.969 -12.164 2.594 1 91.38 265 MET B O 1
ATOM 6930 N N . LYS B 1 266 ? 10.828 -13.172 3.297 1 91.38 266 LYS B N 1
ATOM 6931 C CA . LYS B 1 266 ? 11.297 -13.383 1.932 1 91.38 266 LYS B CA 1
ATOM 6932 C C . LYS B 1 266 ? 11.094 -14.836 1.503 1 91.38 266 LYS B C 1
ATOM 6934 O O . LYS B 1 266 ? 11.461 -15.758 2.23 1 91.38 266 LYS B O 1
ATOM 6939 N N . LEU B 1 267 ? 10.453 -14.977 0.336 1 94.69 267 LEU B N 1
ATOM 6940 C CA . LEU B 1 267 ? 10.352 -16.281 -0.304 1 94.69 267 LEU B CA 1
ATOM 6941 C C . LEU B 1 267 ? 11.133 -16.312 -1.612 1 94.69 267 LEU B C 1
ATOM 6943 O O . LEU B 1 267 ? 11.133 -15.336 -2.359 1 94.69 267 LEU B O 1
ATOM 6947 N N . TRP B 1 268 ? 11.82 -17.422 -1.839 1 95.5 268 TRP B N 1
ATOM 6948 C CA . TRP B 1 268 ? 12.336 -17.719 -3.172 1 95.5 268 TRP B CA 1
ATOM 6949 C C . TRP B 1 268 ? 11.297 -18.453 -4.016 1 95.5 268 TRP B C 1
ATOM 6951 O O . TRP B 1 268 ? 10.797 -19.5 -3.613 1 95.5 268 TRP B O 1
ATOM 6961 N N . VAL B 1 269 ? 11.016 -17.844 -5.164 1 97.75 269 VAL B N 1
ATOM 6962 C CA . VAL B 1 269 ? 9.891 -18.391 -5.918 1 97.75 269 VAL B CA 1
ATOM 6963 C C . VAL B 1 269 ? 10.32 -18.688 -7.352 1 97.75 269 VAL B C 1
ATOM 6965 O O . VAL B 1 269 ? 11.109 -17.938 -7.938 1 97.75 269 VAL B O 1
ATOM 6968 N N . ILE B 1 270 ? 9.961 -19.797 -7.91 1 98.38 270 ILE B N 1
ATOM 6969 C CA . ILE B 1 270 ? 10.023 -20.094 -9.336 1 98.38 270 ILE B CA 1
ATOM 6970 C C . ILE B 1 270 ? 8.609 -20.078 -9.922 1 98.38 270 ILE B C 1
ATOM 6972 O O . ILE B 1 270 ? 7.719 -20.766 -9.414 1 98.38 270 ILE B O 1
ATOM 6976 N N . ALA B 1 271 ? 8.352 -19.25 -10.898 1 98.38 271 ALA B N 1
ATOM 6977 C CA . ALA B 1 271 ? 7.012 -19.062 -11.453 1 98.38 271 ALA B CA 1
ATOM 6978 C C . ALA B 1 271 ? 7.035 -19.125 -12.977 1 98.38 271 ALA B C 1
ATOM 6980 O O . ALA B 1 271 ? 8.078 -18.891 -13.602 1 98.38 271 ALA B O 1
ATOM 6981 N N . ASP B 1 272 ? 5.977 -19.516 -13.555 1 97.75 272 ASP B N 1
ATOM 6982 C CA . ASP B 1 272 ? 5.77 -19.5 -15 1 97.75 272 ASP B CA 1
ATOM 6983 C C . ASP B 1 272 ? 5.457 -18.094 -15.5 1 97.75 272 ASP B C 1
ATOM 6985 O O . ASP B 1 272 ? 4.438 -17.516 -15.133 1 97.75 272 ASP B O 1
ATOM 6989 N N . PRO B 1 273 ? 6.332 -17.562 -16.344 1 96.75 273 PRO B N 1
ATOM 6990 C CA . PRO B 1 273 ? 6.156 -16.156 -16.734 1 96.75 273 PRO B CA 1
ATOM 6991 C C . PRO B 1 273 ? 4.922 -15.945 -17.609 1 96.75 273 PRO B C 1
ATOM 6993 O O . PRO B 1 273 ? 4.402 -14.828 -17.688 1 96.75 273 PRO B O 1
ATOM 6996 N N . GLU B 1 274 ? 4.43 -16.922 -18.266 1 95.19 274 GLU B N 1
ATOM 6997 C CA . GLU B 1 274 ? 3.287 -16.766 -19.156 1 95.19 274 GLU B CA 1
ATOM 6998 C C . GLU B 1 274 ? 1.978 -16.719 -18.375 1 95.19 274 GLU B C 1
ATOM 7000 O O . GLU B 1 274 ? 1.075 -15.953 -18.719 1 95.19 274 GLU B O 1
ATOM 7005 N N . THR B 1 275 ? 1.872 -17.484 -17.344 1 95.75 275 THR B N 1
ATOM 7006 C CA . THR B 1 275 ? 0.608 -17.609 -16.625 1 95.75 275 THR B CA 1
ATOM 7007 C C . THR B 1 275 ? 0.691 -16.922 -15.266 1 95.75 275 THR B C 1
ATOM 7009 O O . THR B 1 275 ? -0.334 -16.562 -14.68 1 95.75 275 THR B O 1
ATOM 7012 N N . GLY B 1 276 ? 1.827 -16.812 -14.727 1 96.94 276 GLY B N 1
ATOM 7013 C CA . GLY B 1 276 ? 1.982 -16.312 -13.375 1 96.94 276 GLY B CA 1
ATOM 7014 C C . GLY B 1 276 ? 1.842 -17.391 -12.32 1 96.94 276 GLY B C 1
ATOM 7015 O O . GLY B 1 276 ? 1.813 -17.109 -11.117 1 96.94 276 GLY B O 1
ATOM 7016 N N . TYR B 1 277 ? 1.793 -18.656 -12.734 1 98.38 277 TYR B N 1
ATOM 7017 C CA . TYR B 1 277 ? 1.637 -19.781 -11.828 1 98.38 277 TYR B CA 1
ATOM 7018 C C . TYR B 1 277 ? 2.861 -19.938 -10.938 1 98.38 277 TYR B C 1
ATOM 7020 O O . TYR B 1 277 ? 3.992 -19.984 -11.422 1 98.38 277 TYR B O 1
ATOM 7028 N N . THR B 1 278 ? 2.645 -19.953 -9.625 1 98.56 278 THR B N 1
ATOM 7029 C CA . THR B 1 278 ? 3.717 -20.312 -8.703 1 98.56 278 THR B CA 1
ATOM 7030 C C . THR B 1 278 ? 3.994 -21.812 -8.742 1 98.56 278 THR B C 1
ATOM 7032 O O . THR B 1 278 ? 3.178 -22.609 -8.289 1 98.56 278 THR B O 1
ATOM 7035 N N . TYR B 1 279 ? 5.129 -22.172 -9.211 1 98.38 279 TYR B N 1
ATOM 7036 C CA . TYR B 1 279 ? 5.445 -23.578 -9.406 1 98.38 279 TYR B CA 1
ATOM 7037 C C . TYR B 1 279 ? 6.086 -24.172 -8.164 1 98.38 279 TYR B C 1
ATOM 7039 O O . TYR B 1 279 ? 5.766 -25.297 -7.766 1 98.38 279 TYR B O 1
ATOM 7047 N N . ASN B 1 280 ? 6.969 -23.453 -7.605 1 97.88 280 ASN B N 1
ATOM 7048 C CA . ASN B 1 280 ? 7.688 -23.844 -6.402 1 97.88 280 ASN B CA 1
ATOM 7049 C C . ASN B 1 280 ? 8.18 -22.625 -5.617 1 97.88 280 ASN B C 1
ATOM 7051 O O . ASN B 1 280 ? 8.281 -21.531 -6.168 1 97.88 280 ASN B O 1
ATOM 7055 N N . PHE B 1 281 ? 8.391 -22.844 -4.324 1 97.56 281 PHE B N 1
ATOM 7056 C CA . PHE B 1 281 ? 8.891 -21.75 -3.504 1 97.56 281 PHE B CA 1
ATOM 7057 C C . PHE B 1 281 ? 9.609 -22.266 -2.27 1 97.56 281 PHE B C 1
ATOM 7059 O O . PHE B 1 281 ? 9.469 -23.438 -1.916 1 97.56 281 PHE B O 1
ATOM 7066 N N . ASP B 1 282 ? 10.422 -21.422 -1.706 1 94.19 282 ASP B N 1
ATOM 7067 C CA . ASP B 1 282 ? 11.156 -21.703 -0.474 1 94.19 282 ASP B CA 1
ATOM 7068 C C . ASP B 1 282 ? 11.258 -20.453 0.4 1 94.19 282 ASP B C 1
ATOM 7070 O O . ASP B 1 282 ? 11.406 -19.344 -0.111 1 94.19 282 ASP B O 1
ATOM 7074 N N . VAL B 1 283 ? 11.18 -20.703 1.761 1 92.75 283 VAL B N 1
ATOM 7075 C CA . VAL B 1 283 ? 11.227 -19.578 2.684 1 92.75 283 VAL B CA 1
ATOM 7076 C C . VAL B 1 283 ? 12.672 -19.297 3.09 1 92.75 283 VAL B C 1
ATOM 7078 O O . VAL B 1 283 ? 13.414 -20.219 3.426 1 92.75 283 VAL B O 1
ATOM 7081 N N . TYR B 1 284 ? 13.062 -18.078 3.037 1 89.31 284 TYR B N 1
ATOM 7082 C CA . TYR B 1 284 ? 14.391 -17.672 3.486 1 89.31 284 TYR B CA 1
ATOM 7083 C C . TYR B 1 284 ? 14.445 -17.578 5.008 1 89.31 284 TYR B C 1
ATOM 7085 O O . TYR B 1 284 ? 13.664 -16.844 5.617 1 89.31 284 TYR B O 1
ATOM 7093 N N . LEU B 1 285 ? 15.297 -18.297 5.625 1 86.19 285 LEU B N 1
ATOM 7094 C CA . LEU B 1 285 ? 15.367 -18.359 7.078 1 86.19 285 LEU B CA 1
ATOM 7095 C C . LEU B 1 285 ? 16.641 -17.703 7.59 1 86.19 285 LEU B C 1
ATOM 7097 O O . LEU B 1 285 ? 17.031 -17.922 8.742 1 86.19 285 LEU B O 1
ATOM 7101 N N . GLY B 1 286 ? 17.25 -17.031 6.855 1 77.5 286 GLY B N 1
ATOM 7102 C CA . GLY B 1 286 ? 18.5 -16.422 7.266 1 77.5 286 GLY B CA 1
ATOM 7103 C C . GLY B 1 286 ? 19.719 -17.094 6.672 1 77.5 286 GLY B C 1
ATOM 7104 O O . GLY B 1 286 ? 19.625 -18.188 6.098 1 77.5 286 GLY B O 1
ATOM 7105 N N . LYS B 1 287 ? 20.828 -16.547 6.715 1 65.5 287 LYS B N 1
ATOM 7106 C CA . LYS B 1 287 ? 22.078 -16.953 6.074 1 65.5 287 LYS B CA 1
ATOM 7107 C C . LYS B 1 287 ? 22.547 -18.312 6.602 1 65.5 287 LYS B C 1
ATOM 7109 O O . LYS B 1 287 ? 23.125 -19.109 5.859 1 65.5 287 LYS B O 1
ATOM 7114 N N . ASP B 1 288 ? 22.25 -18.578 7.797 1 58.88 288 ASP B N 1
ATOM 7115 C CA . ASP B 1 288 ? 22.828 -19.75 8.438 1 58.88 288 ASP B CA 1
ATOM 7116 C C . ASP B 1 288 ? 22.234 -21.047 7.871 1 58.88 288 ASP B C 1
ATOM 7118 O O . ASP B 1 288 ? 22.922 -22.062 7.789 1 58.88 288 ASP B O 1
ATOM 7122 N N . THR B 1 289 ? 21.094 -21.078 7.484 1 56.44 289 THR B N 1
ATOM 7123 C CA . THR B 1 289 ? 20.438 -22.344 7.117 1 56.44 289 THR B CA 1
ATOM 7124 C C . THR B 1 289 ? 20.828 -22.75 5.703 1 56.44 289 THR B C 1
ATOM 7126 O O . THR B 1 289 ? 20.844 -23.953 5.383 1 56.44 289 THR B O 1
ATOM 7129 N N . GLY B 1 290 ? 21.281 -21.906 4.848 1 55.44 290 GLY B N 1
ATOM 7130 C CA . GLY B 1 290 ? 21.484 -22.281 3.457 1 55.44 290 GLY B CA 1
ATOM 7131 C C . GLY B 1 290 ? 22.938 -22.359 3.061 1 55.44 290 GLY B C 1
ATOM 7132 O O . GLY B 1 290 ? 23.266 -22.625 1.9 1 55.44 290 GLY B O 1
ATOM 7133 N N . MET B 1 291 ? 23.922 -22.109 4.016 1 53.72 291 MET B N 1
ATOM 7134 C CA . MET B 1 291 ? 25.312 -21.906 3.637 1 53.72 291 MET B CA 1
ATOM 7135 C C . MET B 1 291 ? 26.062 -23.234 3.59 1 53.72 291 MET B C 1
ATOM 7137 O O . MET B 1 291 ? 27.25 -23.281 3.26 1 53.72 291 MET B O 1
ATOM 7141 N N . GLN B 1 292 ? 25.391 -24.297 3.746 1 54.19 292 GLN B N 1
ATOM 7142 C CA . GLN B 1 292 ? 26.25 -25.469 3.891 1 54.19 292 GLN B CA 1
ATOM 7143 C C . GLN B 1 292 ? 26.75 -25.953 2.535 1 54.19 292 GLN B C 1
ATOM 7145 O O . GLN B 1 292 ? 27.625 -26.812 2.465 1 54.19 292 GLN B O 1
ATOM 7150 N N . GLY B 1 293 ? 26.484 -25.094 1.513 1 59.56 293 GLY B N 1
ATOM 7151 C CA . GLY B 1 293 ? 27.031 -25.672 0.29 1 59.56 293 GLY B CA 1
ATOM 7152 C C . GLY B 1 293 ? 28.047 -24.781 -0.386 1 59.56 293 GLY B C 1
ATOM 7153 O O . GLY B 1 293 ? 28.141 -23.594 -0.07 1 59.56 293 GLY B O 1
ATOM 7154 N N . ASP B 1 294 ? 29.078 -25.344 -1.12 1 64.88 294 ASP B N 1
ATOM 7155 C CA . ASP B 1 294 ? 30.219 -24.766 -1.826 1 64.88 294 ASP B CA 1
ATOM 7156 C C . ASP B 1 294 ? 29.766 -23.641 -2.75 1 64.88 294 ASP B C 1
ATOM 7158 O O . ASP B 1 294 ? 30.562 -22.734 -3.068 1 64.88 294 ASP B O 1
ATOM 7162 N N . GLY B 1 295 ? 28.516 -23.531 -3.139 1 76 295 GLY B N 1
ATOM 7163 C CA . GLY B 1 295 ? 28.141 -22.578 -4.168 1 76 295 GLY B CA 1
ATOM 7164 C C . GLY B 1 295 ? 27.531 -21.297 -3.611 1 76 295 GLY B C 1
ATOM 7165 O O . GLY B 1 295 ? 27.375 -20.312 -4.332 1 76 295 GLY B O 1
ATOM 7166 N N . GLY B 1 296 ? 27.219 -21.266 -2.297 1 83.19 296 GLY B N 1
ATOM 7167 C CA . GLY B 1 296 ? 26.609 -20.078 -1.71 1 83.19 296 GLY B CA 1
ATOM 7168 C C . GLY B 1 296 ? 25.094 -20.172 -1.632 1 83.19 296 GLY B C 1
ATOM 7169 O O . GLY B 1 296 ? 24.484 -21.125 -2.111 1 83.19 296 GLY B O 1
ATOM 7170 N N . LEU B 1 297 ? 24.422 -19.219 -1.071 1 85.38 297 LEU B N 1
ATOM 7171 C CA . LEU B 1 297 ? 23 -19.203 -0.796 1 85.38 297 LEU B CA 1
ATOM 7172 C C . LEU B 1 297 ? 22.188 -19.234 -2.092 1 85.38 297 LEU B C 1
ATOM 7174 O O . LEU B 1 297 ? 21.297 -20.062 -2.252 1 85.38 297 LEU B O 1
ATOM 7178 N N . ALA B 1 298 ? 22.547 -18.328 -3.012 1 87.94 298 ALA B N 1
ATOM 7179 C CA . ALA B 1 298 ? 21.812 -18.234 -4.27 1 87.94 298 ALA B CA 1
ATOM 7180 C C . ALA B 1 298 ? 21.906 -19.531 -5.066 1 87.94 298 ALA B C 1
ATOM 7182 O O . ALA B 1 298 ? 20.906 -20 -5.609 1 87.94 298 ALA B O 1
ATOM 7183 N N . TYR B 1 299 ? 23.078 -20.062 -5.141 1 92 299 TYR B N 1
ATOM 7184 C CA . TYR B 1 299 ? 23.312 -21.328 -5.828 1 92 299 TYR B CA 1
ATOM 7185 C C . TYR B 1 299 ? 22.453 -22.438 -5.246 1 92 299 TYR B C 1
ATOM 7187 O O . TYR B 1 299 ? 21.734 -23.125 -5.98 1 92 299 TYR B O 1
ATOM 7195 N N . ASN B 1 300 ? 22.422 -22.531 -3.98 1 91.12 300 ASN B N 1
ATOM 7196 C CA . ASN B 1 300 ? 21.688 -23.594 -3.311 1 91.12 300 ASN B CA 1
ATOM 7197 C C . ASN B 1 300 ? 20.188 -23.453 -3.514 1 91.12 300 ASN B C 1
ATOM 7199 O O . ASN B 1 300 ? 19.484 -24.438 -3.723 1 91.12 300 ASN B O 1
ATOM 7203 N N . VAL B 1 301 ? 19.766 -22.297 -3.428 1 91.94 301 VAL B N 1
ATOM 7204 C CA . VAL B 1 301 ? 18.344 -22 -3.584 1 91.94 301 VAL B CA 1
ATOM 7205 C C . VAL B 1 301 ? 17.891 -22.406 -4.98 1 91.94 301 VAL B C 1
ATOM 7207 O O . VAL B 1 301 ? 16.875 -23.094 -5.133 1 91.94 301 VAL B O 1
ATOM 7210 N N . VAL B 1 302 ? 18.625 -21.969 -5.984 1 95.88 302 VAL B N 1
ATOM 7211 C CA . VAL B 1 302 ? 18.234 -22.25 -7.359 1 95.88 302 VAL B CA 1
ATOM 7212 C C . VAL B 1 302 ? 18.234 -23.766 -7.598 1 95.88 302 VAL B C 1
ATOM 7214 O O . VAL B 1 302 ? 17.281 -24.312 -8.133 1 95.88 302 VAL B O 1
ATOM 7217 N N . MET B 1 303 ? 19.266 -24.406 -7.145 1 95.06 303 MET B N 1
ATOM 7218 C CA . MET B 1 303 ? 19.391 -25.844 -7.355 1 95.06 303 MET B CA 1
ATOM 7219 C C . MET B 1 303 ? 18.25 -26.594 -6.672 1 95.06 303 MET B C 1
ATOM 7221 O O . MET B 1 303 ? 17.766 -27.594 -7.199 1 95.06 303 MET B O 1
ATOM 7225 N N . LYS B 1 304 ? 17.828 -26.078 -5.539 1 93 304 LYS B N 1
ATOM 7226 C CA . LYS B 1 304 ? 16.719 -26.688 -4.809 1 93 304 LYS B CA 1
ATOM 7227 C C . LYS B 1 304 ? 15.398 -26.5 -5.547 1 93 304 LYS B C 1
ATOM 7229 O O . LYS B 1 304 ? 14.609 -27.438 -5.676 1 93 304 LYS B O 1
ATOM 7234 N N . LEU B 1 305 ? 15.195 -25.359 -6.062 1 96.31 305 LEU B N 1
ATOM 7235 C CA . LEU B 1 305 ? 13.93 -25.016 -6.691 1 96.31 305 LEU B CA 1
ATOM 7236 C C . LEU B 1 305 ? 13.75 -25.75 -8.016 1 96.31 305 LEU B C 1
ATOM 7238 O O . LEU B 1 305 ? 12.625 -26.031 -8.422 1 96.31 305 LEU B O 1
ATOM 7242 N N . VAL B 1 306 ? 14.875 -26.141 -8.719 1 97 306 VAL B N 1
ATOM 7243 C CA . VAL B 1 306 ? 14.773 -26.672 -10.07 1 97 306 VAL B CA 1
ATOM 7244 C C . VAL B 1 306 ? 14.961 -28.188 -10.055 1 97 306 VAL B C 1
ATOM 7246 O O . VAL B 1 306 ? 15.023 -28.812 -11.109 1 97 306 VAL B O 1
ATOM 7249 N N . LYS B 1 307 ? 14.992 -28.766 -8.961 1 94.94 307 LYS B N 1
ATOM 7250 C CA . LYS B 1 307 ? 15.328 -30.188 -8.812 1 94.94 307 LYS B CA 1
ATOM 7251 C C . LYS B 1 307 ? 14.453 -31.047 -9.719 1 94.94 307 LYS B C 1
ATOM 7253 O O . LYS B 1 307 ? 14.961 -31.922 -10.43 1 94.94 307 LYS B O 1
ATOM 7258 N N . ARG B 1 308 ? 13.18 -30.797 -9.812 1 94.56 308 ARG B N 1
ATOM 7259 C CA . ARG B 1 308 ? 12.234 -31.625 -10.555 1 94.56 308 ARG B CA 1
ATOM 7260 C C . ARG B 1 308 ? 12.289 -31.328 -12.047 1 94.56 308 ARG B C 1
ATOM 7262 O O . ARG B 1 308 ? 11.711 -32.062 -12.859 1 94.56 308 ARG B O 1
ATOM 7269 N N . LEU B 1 309 ? 13.039 -30.328 -12.422 1 96.69 309 LEU B N 1
ATOM 7270 C CA . LEU B 1 309 ? 13.047 -29.875 -13.805 1 96.69 309 LEU B CA 1
ATOM 7271 C C . LEU B 1 309 ? 14.312 -30.328 -14.523 1 96.69 309 LEU B C 1
ATOM 7273 O O . LEU B 1 309 ? 14.469 -30.078 -15.727 1 96.69 309 LEU B O 1
ATOM 7277 N N . ALA B 1 310 ? 15.148 -31.016 -13.859 1 95.94 310 ALA B N 1
ATOM 7278 C CA . ALA B 1 310 ? 16.438 -31.422 -14.406 1 95.94 310 ALA B CA 1
ATOM 7279 C C . ALA B 1 310 ? 16.281 -32.375 -15.57 1 95.94 310 ALA B C 1
ATOM 7281 O O . ALA B 1 310 ? 15.391 -33.25 -15.555 1 95.94 310 ALA B O 1
ATOM 7282 N N . GLY B 1 311 ? 17.062 -32.188 -16.562 1 94.94 311 GLY B N 1
ATOM 7283 C CA . GLY B 1 311 ? 17.172 -33.125 -17.656 1 94.94 311 GLY B CA 1
ATOM 7284 C C . GLY B 1 311 ? 16.031 -33 -18.656 1 94.94 311 GLY B C 1
ATOM 7285 O O . GLY B 1 311 ? 15.82 -33.875 -19.484 1 94.94 311 GLY B O 1
ATOM 7286 N N . LYS B 1 312 ? 15.305 -31.938 -18.609 1 95.69 312 LYS B N 1
ATOM 7287 C CA . LYS B 1 312 ? 14.102 -31.859 -19.438 1 95.69 312 LYS B CA 1
ATOM 7288 C C . LYS B 1 312 ? 14.156 -30.672 -20.391 1 95.69 312 LYS B C 1
ATOM 7290 O O . LYS B 1 312 ? 13.164 -30.344 -21.047 1 95.69 312 LYS B O 1
ATOM 7295 N N . GLY B 1 313 ? 15.297 -29.984 -20.391 1 96.38 313 GLY B N 1
ATOM 7296 C CA . GLY B 1 313 ? 15.5 -28.922 -21.359 1 96.38 313 GLY B CA 1
ATOM 7297 C C . GLY B 1 313 ? 14.867 -27.609 -20.969 1 96.38 313 GLY B C 1
ATOM 7298 O O . GLY B 1 313 ? 14.547 -26.781 -21.812 1 96.38 313 GLY B O 1
ATOM 7299 N N . TYR B 1 314 ? 14.602 -27.375 -19.734 1 97.81 314 TYR B N 1
ATOM 7300 C CA . TYR B 1 314 ? 14.023 -26.125 -19.25 1 97.81 314 TYR B CA 1
ATOM 7301 C C . TYR B 1 314 ? 15.047 -25 -19.297 1 97.81 314 TYR B C 1
ATOM 7303 O O . TYR B 1 314 ? 16.25 -25.25 -19.375 1 97.81 314 TYR B O 1
ATOM 7311 N N . ARG B 1 315 ? 14.531 -23.797 -19.375 1 98.12 315 ARG B N 1
ATOM 7312 C CA . ARG B 1 315 ? 15.32 -22.562 -19.328 1 98.12 315 ARG B CA 1
ATOM 7313 C C . ARG B 1 315 ? 14.906 -21.703 -18.141 1 98.12 315 ARG B C 1
ATOM 7315 O O . ARG B 1 315 ? 13.727 -21.391 -17.969 1 98.12 315 ARG B O 1
ATOM 7322 N N . ILE B 1 316 ? 15.883 -21.312 -17.375 1 98.38 316 ILE B N 1
ATOM 7323 C CA . ILE B 1 316 ? 15.586 -20.562 -16.156 1 98.38 316 ILE B CA 1
ATOM 7324 C C . ILE B 1 316 ? 16.188 -19.156 -16.266 1 98.38 316 ILE B C 1
ATOM 7326 O O . ILE B 1 316 ? 17.312 -19 -16.734 1 98.38 316 ILE B O 1
ATOM 7330 N N . PHE B 1 317 ? 15.414 -18.188 -15.914 1 98.44 317 PHE B N 1
ATOM 7331 C CA . PHE B 1 317 ? 15.836 -16.797 -15.914 1 98.44 317 PHE B CA 1
ATOM 7332 C C . PHE B 1 317 ? 15.898 -16.25 -14.492 1 98.44 317 PHE B C 1
ATOM 7334 O O . PHE B 1 317 ? 15.008 -16.516 -13.68 1 98.44 317 PHE B O 1
ATOM 7341 N N . PHE B 1 318 ? 16.938 -15.547 -14.094 1 96.75 318 PHE B N 1
ATOM 7342 C CA . PHE B 1 318 ? 17.047 -14.953 -12.766 1 96.75 318 PHE B CA 1
ATOM 7343 C C . PHE B 1 318 ? 17.906 -13.695 -12.805 1 96.75 318 PHE B C 1
ATOM 7345 O O . PHE B 1 318 ? 18.5 -13.367 -13.836 1 96.75 318 PHE B O 1
ATOM 7352 N N . ASP B 1 319 ? 17.922 -12.922 -11.734 1 93.38 319 ASP B N 1
ATOM 7353 C CA . ASP B 1 319 ? 18.594 -11.617 -11.742 1 93.38 319 ASP B CA 1
ATOM 7354 C C . ASP B 1 319 ? 20.047 -11.75 -11.305 1 93.38 319 ASP B C 1
ATOM 7356 O O . ASP B 1 319 ? 20.578 -12.859 -11.195 1 93.38 319 ASP B O 1
ATOM 7360 N N . ASN B 1 320 ? 20.766 -10.633 -11.141 1 92.44 320 ASN B N 1
ATOM 7361 C CA . ASN B 1 320 ? 22.203 -10.602 -10.906 1 92.44 320 ASN B CA 1
ATOM 7362 C C . ASN B 1 320 ? 22.562 -11.156 -9.531 1 92.44 320 ASN B C 1
ATOM 7364 O O . ASN B 1 320 ? 23.719 -11.508 -9.281 1 92.44 320 ASN B O 1
ATOM 7368 N N . PHE B 1 321 ? 21.594 -11.289 -8.695 1 88.62 321 PHE B N 1
ATOM 7369 C CA . PHE B 1 321 ? 21.844 -11.883 -7.383 1 88.62 321 PHE B CA 1
ATOM 7370 C C . PHE B 1 321 ? 22.188 -13.359 -7.508 1 88.62 321 PHE B C 1
ATOM 7372 O O . PHE B 1 321 ? 23.031 -13.867 -6.758 1 88.62 321 PHE B O 1
ATOM 7379 N N . TYR B 1 322 ? 21.578 -13.914 -8.422 1 92.69 322 TYR B N 1
ATOM 7380 C CA . TYR B 1 322 ? 21.703 -15.359 -8.57 1 92.69 322 TYR B CA 1
ATOM 7381 C C . TYR B 1 322 ? 22.812 -15.719 -9.555 1 92.69 322 TYR B C 1
ATOM 7383 O O . TYR B 1 322 ? 23.406 -16.797 -9.461 1 92.69 322 TYR B O 1
ATOM 7391 N N . THR B 1 323 ? 23.109 -14.875 -10.391 1 94 323 THR B N 1
ATOM 7392 C CA . THR B 1 323 ? 23.906 -15.219 -11.562 1 94 323 THR B CA 1
ATOM 7393 C C . THR B 1 323 ? 25.375 -15.359 -11.195 1 94 323 THR B C 1
ATOM 7395 O O . THR B 1 323 ? 26.016 -14.391 -10.805 1 94 323 THR B O 1
ATOM 7398 N N . THR B 1 324 ? 25.875 -16.531 -11.305 1 93.25 324 THR B N 1
ATOM 7399 C CA . THR B 1 324 ? 27.297 -16.859 -11.203 1 93.25 324 THR B CA 1
ATOM 7400 C C . THR B 1 324 ? 27.719 -17.828 -12.305 1 93.25 324 THR B C 1
ATOM 7402 O O . THR B 1 324 ? 26.891 -18.594 -12.812 1 93.25 324 THR B O 1
ATOM 7405 N N . VAL B 1 325 ? 28.969 -17.766 -12.688 1 93.88 325 VAL B N 1
ATOM 7406 C CA . VAL B 1 325 ? 29.469 -18.672 -13.719 1 93.88 325 VAL B CA 1
ATOM 7407 C C . VAL B 1 325 ? 29.297 -20.125 -13.273 1 93.88 325 VAL B C 1
ATOM 7409 O O . VAL B 1 325 ? 28.859 -20.969 -14.055 1 93.88 325 VAL B O 1
ATOM 7412 N N . LYS B 1 326 ? 29.531 -20.344 -12.062 1 93.38 326 LYS B N 1
ATOM 7413 C CA . LYS B 1 326 ? 29.422 -21.688 -11.516 1 93.38 326 LYS B CA 1
ATOM 7414 C C . LYS B 1 326 ? 27.984 -22.203 -11.617 1 93.38 326 LYS B C 1
ATOM 7416 O O . LYS B 1 326 ? 27.75 -23.344 -12.055 1 93.38 326 LYS B O 1
ATOM 7421 N N . LEU B 1 327 ? 27.078 -21.422 -11.188 1 95.62 327 LEU B N 1
ATOM 7422 C CA . LEU B 1 327 ? 25.672 -21.812 -11.234 1 95.62 327 LEU B CA 1
ATOM 7423 C C . LEU B 1 327 ? 25.234 -22.109 -12.664 1 95.62 327 LEU B C 1
ATOM 7425 O O . LEU B 1 327 ? 24.562 -23.125 -12.914 1 95.62 327 LEU B O 1
ATOM 7429 N N . LEU B 1 328 ? 25.625 -21.297 -13.602 1 96.75 328 LEU B N 1
ATOM 7430 C CA . LEU B 1 328 ? 25.25 -21.484 -14.992 1 96.75 328 LEU B CA 1
ATOM 7431 C C . LEU B 1 328 ? 25.812 -22.781 -15.547 1 96.75 328 LEU B C 1
ATOM 7433 O O . LEU B 1 328 ? 25.109 -23.531 -16.219 1 96.75 328 LEU B O 1
ATOM 7437 N N . LYS B 1 329 ? 27.047 -23 -15.297 1 95.31 329 LYS B N 1
ATOM 7438 C CA . LYS B 1 329 ? 27.688 -24.219 -15.773 1 95.31 329 LYS B CA 1
ATOM 7439 C C . LYS B 1 329 ? 27.031 -25.453 -15.18 1 95.31 329 LYS B C 1
ATOM 7441 O O . LYS B 1 329 ? 26.75 -26.422 -15.891 1 95.31 329 LYS B O 1
ATOM 7446 N N . ASP B 1 330 ? 26.781 -25.375 -13.891 1 96 330 ASP B N 1
ATOM 7447 C CA . ASP B 1 330 ? 26.188 -26.531 -13.211 1 96 330 ASP B CA 1
ATOM 7448 C C . ASP B 1 330 ? 24.766 -26.781 -13.703 1 96 330 ASP B C 1
ATOM 7450 O O . ASP B 1 330 ? 24.344 -27.938 -13.859 1 96 330 ASP B O 1
ATOM 7454 N N . LEU B 1 331 ? 23.984 -25.781 -13.859 1 97.44 331 LEU B N 1
ATOM 7455 C CA . LEU B 1 331 ? 22.641 -25.922 -14.422 1 97.44 331 LEU B CA 1
ATOM 7456 C C . LEU B 1 331 ? 22.703 -26.547 -15.805 1 97.44 331 LEU B C 1
ATOM 7458 O O . LEU B 1 331 ? 21.906 -27.438 -16.125 1 97.44 331 LEU B O 1
ATOM 7462 N N . PHE B 1 332 ? 23.641 -26.078 -16.578 1 97.06 332 PHE B N 1
ATOM 7463 C CA . PHE B 1 332 ? 23.812 -26.625 -17.922 1 97.06 332 PHE B CA 1
ATOM 7464 C C . PHE B 1 332 ? 24.125 -28.109 -17.859 1 97.06 332 PHE B C 1
ATOM 7466 O O . PHE B 1 332 ? 23.594 -28.891 -18.641 1 97.06 332 PHE B O 1
ATOM 7473 N N . MET B 1 333 ? 24.891 -28.5 -16.938 1 95.44 333 MET B N 1
ATOM 7474 C CA . MET B 1 333 ? 25.297 -29.891 -16.781 1 95.44 333 MET B CA 1
ATOM 7475 C C . MET B 1 333 ? 24.109 -30.797 -16.453 1 95.44 333 MET B C 1
ATOM 7477 O O . MET B 1 333 ? 24.078 -31.953 -16.844 1 95.44 333 MET B O 1
ATOM 7481 N N . ILE B 1 334 ? 23.172 -30.234 -15.797 1 96.06 334 ILE B N 1
ATOM 7482 C CA . ILE B 1 334 ? 22.031 -31.062 -15.414 1 96.06 334 ILE B CA 1
ATOM 7483 C C . ILE B 1 334 ? 20.891 -30.875 -16.422 1 96.06 334 ILE B C 1
ATOM 7485 O O . ILE B 1 334 ? 19.75 -31.266 -16.156 1 96.06 334 ILE B O 1
ATOM 7489 N N . GLY B 1 335 ? 21.219 -30.203 -17.5 1 96.19 335 GLY B N 1
ATOM 7490 C CA . GLY B 1 335 ? 20.281 -30.141 -18.609 1 96.19 335 GLY B CA 1
ATOM 7491 C C . GLY B 1 335 ? 19.344 -28.953 -18.516 1 96.19 335 GLY B C 1
ATOM 7492 O O . GLY B 1 335 ? 18.234 -29 -19.062 1 96.19 335 GLY B O 1
ATOM 7493 N N . ILE B 1 336 ? 19.656 -27.922 -17.812 1 97.62 336 ILE B N 1
ATOM 7494 C CA . ILE B 1 336 ? 18.844 -26.719 -17.672 1 97.62 336 ILE B CA 1
ATOM 7495 C C . ILE B 1 336 ? 19.594 -25.516 -18.234 1 97.62 336 ILE B C 1
ATOM 7497 O O . ILE B 1 336 ? 20.75 -25.297 -17.875 1 97.62 336 ILE B O 1
ATOM 7501 N N . GLY B 1 337 ? 19.016 -24.891 -19.234 1 97.5 337 GLY B N 1
ATOM 7502 C CA . GLY B 1 337 ? 19.562 -23.609 -19.672 1 97.5 337 GLY B CA 1
ATOM 7503 C C . GLY B 1 337 ? 19.297 -22.469 -18.703 1 97.5 337 GLY B C 1
ATOM 7504 O O . GLY B 1 337 ? 18.266 -22.453 -18.047 1 97.5 337 GLY B O 1
ATOM 7505 N N . ALA B 1 338 ? 20.219 -21.531 -18.641 1 97.88 338 ALA B N 1
ATOM 7506 C CA . ALA B 1 338 ? 20.047 -20.422 -17.719 1 97.88 338 ALA B CA 1
ATOM 7507 C C . ALA B 1 338 ? 20.469 -19.094 -18.344 1 97.88 338 ALA B C 1
ATOM 7509 O O . ALA B 1 338 ? 21.344 -19.062 -19.219 1 97.88 338 ALA B O 1
ATOM 7510 N N . CYS B 1 339 ? 19.797 -18.094 -17.984 1 98 339 CYS B N 1
ATOM 7511 C CA . CYS B 1 339 ? 20.078 -16.734 -18.453 1 98 339 CYS B CA 1
ATOM 7512 C C . CYS B 1 339 ? 19.828 -15.719 -17.344 1 98 339 CYS B C 1
ATOM 7514 O O . CYS B 1 339 ? 18.781 -15.734 -16.703 1 98 339 CYS B O 1
ATOM 7516 N N . GLY B 1 340 ? 20.781 -14.844 -17.062 1 97.44 340 GLY B N 1
ATOM 7517 C CA . GLY B 1 340 ? 20.641 -13.852 -16.016 1 97.44 340 GLY B CA 1
ATOM 7518 C C . GLY B 1 340 ? 21.547 -12.656 -16.203 1 97.44 340 GLY B C 1
ATOM 7519 O O . GLY B 1 340 ? 22.547 -12.727 -16.922 1 97.44 340 GLY B O 1
ATOM 7520 N N . THR B 1 341 ? 21.219 -11.555 -15.617 1 95.88 341 THR B N 1
ATOM 7521 C CA . THR B 1 341 ? 22.094 -10.391 -15.625 1 95.88 341 THR B CA 1
ATOM 7522 C C . THR B 1 341 ? 23.266 -10.586 -14.648 1 95.88 341 THR B C 1
ATOM 7524 O O . THR B 1 341 ? 23.172 -11.391 -13.719 1 95.88 341 THR B O 1
ATOM 7527 N N . ILE B 1 342 ? 24.344 -9.914 -14.898 1 94.31 342 ILE B N 1
ATOM 7528 C CA . ILE B 1 342 ? 25.531 -10.07 -14.055 1 94.31 342 ILE B CA 1
ATOM 7529 C C . ILE B 1 342 ? 26.266 -8.734 -13.945 1 94.31 342 ILE B C 1
ATOM 7531 O O . ILE B 1 342 ? 26.328 -7.977 -14.914 1 94.31 342 ILE B O 1
ATOM 7535 N N . LEU B 1 343 ? 26.75 -8.492 -12.797 1 91.19 343 LEU B N 1
ATOM 7536 C CA . LEU B 1 343 ? 27.578 -7.305 -12.578 1 91.19 343 LEU B CA 1
ATOM 7537 C C . LEU B 1 343 ? 29.031 -7.562 -12.977 1 91.19 343 LEU B C 1
ATOM 7539 O O . LEU B 1 343 ? 29.531 -8.68 -12.812 1 91.19 343 LEU B O 1
ATOM 7543 N N . SER B 1 344 ? 29.703 -6.562 -13.367 1 90.12 344 SER B N 1
ATOM 7544 C CA . SER B 1 344 ? 31.062 -6.699 -13.906 1 90.12 344 SER B CA 1
ATOM 7545 C C . SER B 1 344 ? 32.062 -7.043 -12.805 1 90.12 344 SER B C 1
ATOM 7547 O O . SER B 1 344 ? 33.156 -7.527 -13.078 1 90.12 344 SER B O 1
ATOM 7549 N N . ASN B 1 345 ? 31.672 -6.828 -11.602 1 86.88 345 ASN B N 1
ATOM 7550 C CA . ASN B 1 345 ? 32.594 -7.066 -10.5 1 86.88 345 ASN B CA 1
ATOM 7551 C C . ASN B 1 345 ? 32.469 -8.492 -9.961 1 86.88 345 ASN B C 1
ATOM 7553 O O . ASN B 1 345 ? 33.188 -8.875 -9.031 1 86.88 345 ASN B O 1
ATOM 7557 N N . ARG B 1 346 ? 31.656 -9.305 -10.516 1 87.31 346 ARG B N 1
ATOM 7558 C CA . ARG B 1 346 ? 31.422 -10.664 -10.039 1 87.31 346 ARG B CA 1
ATOM 7559 C C . ARG B 1 346 ? 32.562 -11.586 -10.438 1 87.31 346 ARG B C 1
ATOM 7561 O O . ARG B 1 346 ? 33.188 -11.398 -11.484 1 87.31 346 ARG B O 1
ATOM 7568 N N . ARG B 1 347 ? 32.781 -12.531 -9.625 1 84.31 347 ARG B N 1
ATOM 7569 C CA . ARG B 1 347 ? 33.781 -13.539 -9.93 1 84.31 347 ARG B CA 1
ATOM 7570 C C . ARG B 1 347 ? 33.438 -14.312 -11.195 1 84.31 347 ARG B C 1
ATOM 7572 O O . ARG B 1 347 ? 32.281 -14.719 -11.375 1 84.31 347 ARG B O 1
ATOM 7579 N N . GLY B 1 348 ? 34.438 -14.508 -12.07 1 86.38 348 GLY B N 1
ATOM 7580 C CA . GLY B 1 348 ? 34.219 -15.273 -13.281 1 86.38 348 GLY B CA 1
ATOM 7581 C C . GLY B 1 348 ? 33.781 -14.422 -14.461 1 86.38 348 GLY B C 1
ATOM 7582 O O . GLY B 1 348 ? 33.688 -14.914 -15.586 1 86.38 348 GLY B O 1
ATOM 7583 N N . PHE B 1 349 ? 33.5 -13.188 -14.102 1 91.88 349 PHE B N 1
ATOM 7584 C CA . PHE B 1 349 ? 33.188 -12.281 -15.195 1 91.88 349 PHE B CA 1
ATOM 7585 C C . PHE B 1 349 ? 34.375 -12.141 -16.156 1 91.88 349 PHE B C 1
ATOM 7587 O O . PHE B 1 349 ? 35.5 -12.031 -15.727 1 91.88 349 PHE B O 1
ATOM 7594 N N . PRO B 1 350 ? 34.125 -12.195 -17.422 1 93.19 350 PRO B N 1
ATOM 7595 C CA . PRO B 1 350 ? 35.219 -12.117 -18.375 1 93.19 350 PRO B CA 1
ATOM 7596 C C . PRO B 1 350 ? 36.031 -10.82 -18.25 1 93.19 350 PRO B C 1
ATOM 7598 O O . PRO B 1 350 ? 35.469 -9.734 -18.297 1 93.19 350 PRO B O 1
ATOM 7601 N N . THR B 1 351 ? 37.25 -10.914 -18.219 1 91.25 351 THR B N 1
ATOM 7602 C CA . THR B 1 351 ? 38.156 -9.781 -18 1 91.25 351 THR B CA 1
ATOM 7603 C C . THR B 1 351 ? 38.094 -8.812 -19.172 1 91.25 351 THR B C 1
ATOM 7605 O O . THR B 1 351 ? 38.219 -7.602 -19 1 91.25 351 THR B O 1
ATOM 7608 N N . GLU B 1 352 ? 37.938 -9.375 -20.344 1 91.62 352 GLU B N 1
ATOM 7609 C CA . GLU B 1 352 ? 37.938 -8.562 -21.562 1 91.62 352 GLU B CA 1
ATOM 7610 C C . GLU B 1 352 ? 36.719 -7.637 -21.594 1 91.62 352 GLU B C 1
ATOM 7612 O O . GLU B 1 352 ? 36.688 -6.691 -22.391 1 91.62 352 GLU B O 1
ATOM 7617 N N . LEU B 1 353 ? 35.75 -7.918 -20.781 1 94.06 353 LEU B N 1
ATOM 7618 C CA . LEU B 1 353 ? 34.531 -7.117 -20.797 1 94.06 353 LEU B CA 1
ATOM 7619 C C . LEU B 1 353 ? 34.438 -6.223 -19.562 1 94.06 353 LEU B C 1
ATOM 7621 O O . LEU B 1 353 ? 33.469 -5.508 -19.375 1 94.06 353 LEU B O 1
ATOM 7625 N N . LYS B 1 354 ? 35.375 -6.164 -18.703 1 92.06 354 LYS B N 1
ATOM 7626 C CA . LYS B 1 354 ? 35.312 -5.465 -17.422 1 92.06 354 LYS B CA 1
ATOM 7627 C C . LYS B 1 354 ? 35.406 -3.955 -17.625 1 92.06 354 LYS B C 1
ATOM 7629 O O . LYS B 1 354 ? 35.031 -3.186 -16.734 1 92.06 354 LYS B O 1
ATOM 7634 N N . ASN B 1 355 ? 35.938 -3.547 -18.719 1 90.19 355 ASN B N 1
ATOM 7635 C CA . ASN B 1 355 ? 36.062 -2.119 -19 1 90.19 355 ASN B CA 1
ATOM 7636 C C . ASN B 1 355 ? 34.719 -1.54 -19.469 1 90.19 355 ASN B C 1
ATOM 7638 O O . ASN B 1 355 ? 34.656 -0.972 -20.562 1 90.19 355 ASN B O 1
ATOM 7642 N N . VAL B 1 356 ? 33.812 -1.472 -18.641 1 90.88 356 VAL B N 1
ATOM 7643 C CA . VAL B 1 356 ? 32.438 -1.096 -18.969 1 90.88 356 VAL B CA 1
ATOM 7644 C C . VAL B 1 356 ? 32.375 0.4 -19.281 1 90.88 356 VAL B C 1
ATOM 7646 O O . VAL B 1 356 ? 31.703 0.817 -20.234 1 90.88 356 VAL B O 1
ATOM 7649 N N . LYS B 1 357 ? 33 1.238 -18.469 1 89.38 357 LYS B N 1
ATOM 7650 C CA . LYS B 1 357 ? 32.969 2.688 -18.641 1 89.38 357 LYS B CA 1
ATOM 7651 C C . LYS B 1 357 ? 33.562 3.082 -20 1 89.38 357 LYS B C 1
ATOM 7653 O O . LYS B 1 357 ? 33 3.965 -20.672 1 89.38 357 LYS B O 1
ATOM 7658 N N . GLU B 1 358 ? 34.594 2.447 -20.344 1 89.62 358 GLU B N 1
ATOM 7659 C CA . GLU B 1 358 ? 35.219 2.711 -21.641 1 89.62 358 GLU B CA 1
ATOM 7660 C C . GLU B 1 358 ? 34.312 2.295 -22.781 1 89.62 358 GLU B C 1
ATOM 7662 O O . GLU B 1 358 ? 34.219 2.994 -23.797 1 89.62 358 GLU B O 1
ATOM 7667 N N . PHE B 1 359 ? 33.75 1.174 -22.625 1 91.62 359 PHE B N 1
ATOM 7668 C CA . PHE B 1 359 ? 32.781 0.706 -23.625 1 91.62 359 PHE B CA 1
ATOM 7669 C C . PHE B 1 359 ? 31.625 1.68 -23.766 1 91.62 359 PHE B C 1
ATOM 7671 O O . PHE B 1 359 ? 31.188 1.979 -24.875 1 91.62 359 PHE B O 1
ATOM 7678 N N . GLU B 1 360 ? 31.109 2.18 -22.672 1 90.19 360 GLU B N 1
ATOM 7679 C CA . GLU B 1 360 ? 29.969 3.104 -22.672 1 90.19 360 GLU B CA 1
ATOM 7680 C C . GLU B 1 360 ? 30.328 4.406 -23.391 1 90.19 360 GLU B C 1
ATOM 7682 O O . GLU B 1 360 ? 29.5 4.969 -24.109 1 90.19 360 GLU B O 1
ATOM 7687 N N . LYS B 1 361 ? 31.531 4.895 -23.156 1 89.5 361 LYS B N 1
ATOM 7688 C CA . LYS B 1 361 ? 31.969 6.145 -23.766 1 89.5 361 LYS B CA 1
ATOM 7689 C C . LYS B 1 361 ? 32.125 5.996 -25.266 1 89.5 361 LYS B C 1
ATOM 7691 O O . LYS B 1 361 ? 31.828 6.922 -26.031 1 89.5 361 LYS B O 1
ATOM 7696 N N . GLY B 1 362 ? 32.531 4.887 -25.703 1 88.19 362 GLY B N 1
ATOM 7697 C CA . GLY B 1 362 ? 32.844 4.711 -27.109 1 88.19 362 GLY B CA 1
ATOM 7698 C C . GLY B 1 362 ? 31.75 4.062 -27.906 1 88.19 362 GLY B C 1
ATOM 7699 O O . GLY B 1 362 ? 31.891 3.834 -29.109 1 88.19 362 GLY B O 1
ATOM 7700 N N . SER B 1 363 ? 30.641 3.836 -27.297 1 90 363 SER B N 1
ATOM 7701 C CA . SER B 1 363 ? 29.594 3.084 -27.984 1 90 363 SER B CA 1
ATOM 7702 C C . SER B 1 363 ? 28.312 3.9 -28.094 1 90 363 SER B C 1
ATOM 7704 O O . SER B 1 363 ? 28.109 4.863 -27.344 1 90 363 SER B O 1
ATOM 7706 N N . LYS B 1 364 ? 27.562 3.568 -29.078 1 87.56 364 LYS B N 1
ATOM 7707 C CA . LYS B 1 364 ? 26.219 4.137 -29.266 1 87.56 364 LYS B CA 1
ATOM 7708 C C . LYS B 1 364 ? 25.141 3.164 -28.797 1 87.56 364 LYS B C 1
ATOM 7710 O O . LYS B 1 364 ? 25.406 1.972 -28.625 1 87.56 364 LYS B O 1
ATOM 7715 N N . ARG B 1 365 ? 24.062 3.719 -28.578 1 89.81 365 ARG B N 1
ATOM 7716 C CA . ARG B 1 365 ? 22.953 2.867 -28.172 1 89.81 365 ARG B CA 1
ATOM 7717 C C . ARG B 1 365 ? 22.688 1.779 -29.203 1 89.81 365 ARG B C 1
ATOM 7719 O O . ARG B 1 365 ? 22.609 2.061 -30.406 1 89.81 365 ARG B O 1
ATOM 7726 N N . GLY B 1 366 ? 22.641 0.525 -28.781 1 91.62 366 GLY B N 1
ATOM 7727 C CA . GLY B 1 366 ? 22.453 -0.596 -29.688 1 91.62 366 GLY B CA 1
ATOM 7728 C C . GLY B 1 366 ? 23.719 -1.401 -29.922 1 91.62 366 GLY B C 1
ATOM 7729 O O . GLY B 1 366 ? 23.672 -2.527 -30.406 1 91.62 366 GLY B O 1
ATOM 7730 N N . ASP B 1 367 ? 24.812 -0.823 -29.609 1 93.75 367 ASP B N 1
ATOM 7731 C CA . ASP B 1 367 ? 26.078 -1.544 -29.734 1 93.75 367 ASP B CA 1
ATOM 7732 C C . ASP B 1 367 ? 26.188 -2.635 -28.672 1 93.75 367 ASP B C 1
ATOM 7734 O O . ASP B 1 367 ? 25.641 -2.506 -27.578 1 93.75 367 ASP B O 1
ATOM 7738 N N . TYR B 1 368 ? 26.812 -3.727 -29.047 1 95.75 368 TYR B N 1
ATOM 7739 C CA . TYR B 1 368 ? 27.031 -4.773 -28.047 1 95.75 368 TYR B CA 1
ATOM 7740 C C . TYR B 1 368 ? 28.328 -5.523 -28.328 1 95.75 368 TYR B C 1
ATOM 7742 O O . TYR B 1 368 ? 28.891 -5.43 -29.422 1 95.75 368 TYR B O 1
ATOM 7750 N N . ARG B 1 369 ? 28.922 -6.09 -27.438 1 95.88 369 ARG B N 1
ATOM 7751 C CA . ARG B 1 369 ? 30.094 -6.953 -27.469 1 95.88 369 ARG B CA 1
ATOM 7752 C C . ARG B 1 369 ? 29.875 -8.227 -26.656 1 95.88 369 ARG B C 1
ATOM 7754 O O . ARG B 1 369 ? 28.891 -8.328 -25.922 1 95.88 369 ARG B O 1
ATOM 7761 N N . TRP B 1 370 ? 30.672 -9.242 -26.891 1 96 370 TRP B N 1
ATOM 7762 C CA . TRP B 1 370 ? 30.391 -10.508 -26.219 1 96 370 TRP B CA 1
ATOM 7763 C C . TRP B 1 370 ? 31.672 -11.312 -26.016 1 96 370 TRP B C 1
ATOM 7765 O O . TRP B 1 370 ? 32.719 -10.977 -26.578 1 96 370 TRP B O 1
ATOM 7775 N N . SER B 1 371 ? 31.625 -12.172 -25.156 1 95.44 371 SER B N 1
ATOM 7776 C CA . SER B 1 371 ? 32.656 -13.148 -24.859 1 95.44 371 SER B CA 1
ATOM 7777 C C . SER B 1 371 ? 32.062 -14.5 -24.484 1 95.44 371 SER B C 1
ATOM 7779 O O . SER B 1 371 ? 31 -14.562 -23.906 1 95.44 371 SER B O 1
ATOM 7781 N N . ARG B 1 372 ? 32.719 -15.586 -24.922 1 93.69 372 ARG B N 1
ATOM 7782 C CA . ARG B 1 372 ? 32.25 -16.922 -24.578 1 93.69 372 ARG B CA 1
ATOM 7783 C C . ARG B 1 372 ? 33.344 -17.75 -23.922 1 93.69 372 ARG B C 1
ATOM 7785 O O . ARG B 1 372 ? 34.5 -17.719 -24.375 1 93.69 372 ARG B O 1
ATOM 7792 N N . ASP B 1 373 ? 33 -18.312 -22.859 1 92.12 373 ASP B N 1
ATOM 7793 C CA . ASP B 1 373 ? 33.812 -19.312 -22.188 1 92.12 373 ASP B CA 1
ATOM 7794 C C . ASP B 1 373 ? 33.062 -20.656 -22.078 1 92.12 373 ASP B C 1
ATOM 7796 O O . ASP B 1 373 ? 32.281 -20.875 -21.156 1 92.12 373 ASP B O 1
ATOM 7800 N N . GLU B 1 374 ? 33.375 -21.531 -23.094 1 91 374 GLU B N 1
ATOM 7801 C CA . GLU B 1 374 ? 32.688 -22.828 -23.188 1 91 374 GLU B CA 1
ATOM 7802 C C . GLU B 1 374 ? 31.188 -22.625 -23.344 1 91 374 GLU B C 1
ATOM 7804 O O . GLU B 1 374 ? 30.734 -21.938 -24.25 1 91 374 GLU B O 1
ATOM 7809 N N . GLU B 1 375 ? 30.5 -23.016 -22.375 1 92.44 375 GLU B N 1
ATOM 7810 C CA . GLU B 1 375 ? 29.047 -22.984 -22.5 1 92.44 375 GLU B CA 1
ATOM 7811 C C . GLU B 1 375 ? 28.484 -21.625 -22.094 1 92.44 375 GLU B C 1
ATOM 7813 O O . GLU B 1 375 ? 27.328 -21.312 -22.375 1 92.44 375 GLU B O 1
ATOM 7818 N N . VAL B 1 376 ? 29.266 -20.781 -21.484 1 95.62 376 VAL B N 1
ATOM 7819 C CA . VAL B 1 376 ? 28.75 -19.547 -20.906 1 95.62 376 VAL B CA 1
ATOM 7820 C C . VAL B 1 376 ? 29.031 -18.391 -21.859 1 95.62 376 VAL B C 1
ATOM 7822 O O . VAL B 1 376 ? 30.188 -18.094 -22.188 1 95.62 376 VAL B O 1
ATOM 7825 N N . LEU B 1 377 ? 28.016 -17.844 -22.328 1 96.06 377 LEU B N 1
ATOM 7826 C CA . LEU B 1 377 ? 28.078 -16.641 -23.156 1 96.06 377 LEU B CA 1
ATOM 7827 C C . LEU B 1 377 ? 27.828 -15.391 -22.312 1 96.06 377 LEU B C 1
ATOM 7829 O O . LEU B 1 377 ? 26.875 -15.344 -21.531 1 96.06 377 LEU B O 1
ATOM 7833 N N . THR B 1 378 ? 28.672 -14.414 -22.406 1 96.69 378 THR B N 1
ATOM 7834 C CA . THR B 1 378 ? 28.453 -13.109 -21.797 1 96.69 378 THR B CA 1
ATOM 7835 C C . THR B 1 378 ? 28.281 -12.039 -22.859 1 96.69 378 THR B C 1
ATOM 7837 O O . THR B 1 378 ? 29.141 -11.859 -23.719 1 96.69 378 THR B O 1
ATOM 7840 N N . VAL B 1 379 ? 27.141 -11.43 -22.828 1 96.25 379 VAL B N 1
ATOM 7841 C CA . VAL B 1 379 ? 26.828 -10.367 -23.781 1 96.25 379 VAL B CA 1
ATOM 7842 C C . VAL B 1 379 ? 26.688 -9.039 -23.047 1 96.25 379 VAL B C 1
ATOM 7844 O O . VAL B 1 379 ? 26.031 -8.969 -22 1 96.25 379 VAL B O 1
ATOM 7847 N N . GLN B 1 380 ? 27.312 -8.031 -23.531 1 96 380 GLN B N 1
ATOM 7848 C CA . GLN B 1 380 ? 27.203 -6.68 -22.984 1 96 380 GLN B CA 1
ATOM 7849 C C . GLN B 1 380 ? 26.594 -5.734 -24.016 1 96 380 GLN B C 1
ATOM 7851 O O . GLN B 1 380 ? 27.109 -5.586 -25.125 1 96 380 GLN B O 1
ATOM 7856 N N . TRP B 1 381 ? 25.453 -5.117 -23.672 1 95.62 381 TRP B N 1
ATOM 7857 C CA . TRP B 1 381 ? 24.641 -4.32 -24.578 1 95.62 381 TRP B CA 1
ATOM 7858 C C . TRP B 1 381 ? 24.484 -2.898 -24.062 1 95.62 381 TRP B C 1
ATOM 7860 O O . TRP B 1 381 ? 24.156 -2.695 -22.891 1 95.62 381 TRP B O 1
ATOM 7870 N N . ARG B 1 382 ? 24.688 -1.946 -24.953 1 93.75 382 ARG B N 1
ATOM 7871 C CA . ARG B 1 382 ? 24.562 -0.54 -24.578 1 93.75 382 ARG B CA 1
ATOM 7872 C C . ARG B 1 382 ? 23.156 -0.025 -24.859 1 93.75 382 ARG B C 1
ATOM 7874 O O . ARG B 1 382 ? 22.781 0.161 -26.031 1 93.75 382 ARG B O 1
ATOM 7881 N N . ASP B 1 383 ? 22.406 0.202 -23.812 1 91.44 383 ASP B N 1
ATOM 7882 C CA . ASP B 1 383 ? 21.141 0.917 -23.906 1 91.44 383 ASP B CA 1
ATOM 7883 C C . ASP B 1 383 ? 21.266 2.33 -23.344 1 91.44 383 ASP B C 1
ATOM 7885 O O . ASP B 1 383 ? 22.094 3.117 -23.797 1 91.44 383 ASP B O 1
ATOM 7889 N N . ASN B 1 384 ? 20.422 2.703 -22.297 1 83.81 384 ASN B N 1
ATOM 7890 C CA . ASN B 1 384 ? 20.719 3.914 -21.547 1 83.81 384 ASN B CA 1
ATOM 7891 C C . ASN B 1 384 ? 21.953 3.736 -20.672 1 83.81 384 ASN B C 1
ATOM 7893 O O . ASN B 1 384 ? 22.797 4.641 -20.578 1 83.81 384 ASN B O 1
ATOM 7897 N N . LYS B 1 385 ? 22 2.551 -20.156 1 88.12 385 LYS B N 1
ATOM 7898 C CA . LYS B 1 385 ? 23.188 2.039 -19.453 1 88.12 385 LYS B CA 1
ATOM 7899 C C . LYS B 1 385 ? 23.609 0.691 -20.016 1 88.12 385 LYS B C 1
ATOM 7901 O O . LYS B 1 385 ? 22.859 0.046 -20.75 1 88.12 385 LYS B O 1
ATOM 7906 N N . THR B 1 386 ? 24.797 0.381 -19.766 1 93.06 386 THR B N 1
ATOM 7907 C CA . THR B 1 386 ? 25.312 -0.902 -20.25 1 93.06 386 THR B CA 1
ATOM 7908 C C . THR B 1 386 ? 24.766 -2.047 -19.391 1 93.06 386 THR B C 1
ATOM 7910 O O . THR B 1 386 ? 24.844 -1.993 -18.156 1 93.06 386 THR B O 1
ATOM 7913 N N . ILE B 1 387 ? 24.219 -3.023 -20.047 1 94.31 387 ILE B N 1
ATOM 7914 C CA . ILE B 1 387 ? 23.688 -4.195 -19.375 1 94.31 387 ILE B CA 1
ATOM 7915 C C . ILE B 1 387 ? 24.469 -5.438 -19.797 1 94.31 387 ILE B C 1
ATOM 7917 O O . ILE B 1 387 ? 24.75 -5.633 -20.984 1 94.31 387 ILE B O 1
ATOM 7921 N N . SER B 1 388 ? 24.859 -6.23 -18.875 1 95.88 388 SER B N 1
ATOM 7922 C CA . SER B 1 388 ? 25.531 -7.492 -19.156 1 95.88 388 SER B CA 1
ATOM 7923 C C . SER B 1 388 ? 24.641 -8.688 -18.812 1 95.88 388 SER B C 1
ATOM 7925 O O . SER B 1 388 ? 24.062 -8.742 -17.734 1 95.88 388 SER B O 1
ATOM 7927 N N . VAL B 1 389 ? 24.562 -9.617 -19.719 1 96.88 389 VAL B N 1
ATOM 7928 C CA . VAL B 1 389 ? 23.766 -10.828 -19.531 1 96.88 389 VAL B CA 1
ATOM 7929 C C . VAL B 1 389 ? 24.625 -12.062 -19.812 1 96.88 389 VAL B C 1
ATOM 7931 O O . VAL B 1 389 ? 25.438 -12.062 -20.734 1 96.88 389 VAL B O 1
ATOM 7934 N N . MET B 1 390 ? 24.453 -13.055 -19.031 1 97.25 390 MET B N 1
ATOM 7935 C CA . MET B 1 390 ? 25.062 -14.359 -19.266 1 97.25 390 MET B CA 1
ATOM 7936 C C . MET B 1 390 ? 24 -15.391 -19.641 1 97.25 390 MET B C 1
ATOM 7938 O O . MET B 1 390 ? 22.891 -15.383 -19.109 1 97.25 390 MET B O 1
ATOM 7942 N N . SER B 1 391 ? 24.359 -16.234 -20.547 1 97 391 SER B N 1
ATOM 7943 C CA . SER B 1 391 ? 23.422 -17.266 -21 1 97 391 SER B CA 1
ATOM 7944 C C . SER B 1 391 ? 24.156 -18.531 -21.422 1 97 391 SER B C 1
ATOM 7946 O O . SER B 1 391 ? 25.312 -18.484 -21.844 1 97 391 SER B O 1
ATOM 7948 N N . THR B 1 392 ? 23.5 -19.625 -21.312 1 97 392 THR B N 1
ATOM 7949 C CA . THR B 1 392 ? 24.109 -20.891 -21.734 1 97 392 THR B CA 1
ATOM 7950 C C . THR B 1 392 ? 23.391 -21.469 -22.938 1 97 392 THR B C 1
ATOM 7952 O O . THR B 1 392 ? 23.688 -22.578 -23.391 1 97 392 THR B O 1
ATOM 7955 N N . PHE B 1 393 ? 22.438 -20.75 -23.547 1 95.12 393 PHE B N 1
ATOM 7956 C CA . PHE B 1 393 ? 21.688 -21.359 -24.641 1 95.12 393 PHE B CA 1
ATOM 7957 C C . PHE B 1 393 ? 21.453 -20.344 -25.766 1 95.12 393 PHE B C 1
ATOM 7959 O O . PHE B 1 393 ? 20.797 -20.656 -26.766 1 95.12 393 PHE B O 1
ATOM 7966 N N . HIS B 1 394 ? 21.984 -19.203 -25.594 1 95.19 394 HIS B N 1
ATOM 7967 C CA . HIS B 1 394 ? 21.859 -18.188 -26.641 1 95.19 394 HIS B CA 1
ATOM 7968 C C . HIS B 1 394 ? 23.125 -18.125 -27.5 1 95.19 394 HIS B C 1
ATOM 7970 O O . HIS B 1 394 ? 24.188 -18.609 -27.094 1 95.19 394 HIS B O 1
ATOM 7976 N N . GLU B 1 395 ? 22.875 -17.484 -28.656 1 93.06 395 GLU B N 1
ATOM 7977 C CA . GLU B 1 395 ? 23.969 -17.141 -29.547 1 93.06 395 GLU B CA 1
ATOM 7978 C C . GLU B 1 395 ? 24.25 -15.648 -29.531 1 93.06 395 GLU B C 1
ATOM 7980 O O . GLU B 1 395 ? 23.312 -14.844 -29.484 1 93.06 395 GLU B O 1
ATOM 7985 N N . ALA B 1 396 ? 25.5 -15.344 -29.656 1 93.12 396 ALA B N 1
ATOM 7986 C CA . ALA B 1 396 ? 25.922 -13.945 -29.516 1 93.12 396 ALA B CA 1
ATOM 7987 C C . ALA B 1 396 ? 25.469 -13.125 -30.719 1 93.12 396 ALA B C 1
ATOM 7989 O O . ALA B 1 396 ? 25.188 -11.93 -30.594 1 93.12 396 ALA B O 1
ATOM 7990 N N . ASN B 1 397 ? 25.391 -13.711 -31.922 1 91.94 397 ASN B N 1
ATOM 7991 C CA . ASN B 1 397 ? 25.203 -12.938 -33.125 1 91.94 397 ASN B CA 1
ATOM 7992 C C . ASN B 1 397 ? 23.719 -12.781 -33.469 1 91.94 397 ASN B C 1
ATOM 7994 O O . ASN B 1 397 ? 23.375 -12.086 -34.438 1 91.94 397 ASN B O 1
ATOM 7998 N N . SER B 1 398 ? 22.859 -13.297 -32.75 1 91 398 SER B N 1
ATOM 7999 C CA . SER B 1 398 ? 21.422 -13.172 -33 1 91 398 SER B CA 1
ATOM 8000 C C . SER B 1 398 ? 20.875 -11.898 -32.375 1 91 398 SER B C 1
ATOM 8002 O O . SER B 1 398 ? 20.938 -11.719 -31.141 1 91 398 SER B O 1
ATOM 8004 N N . THR B 1 399 ? 20.344 -11.016 -33.25 1 93.56 399 THR B N 1
ATOM 8005 C CA . THR B 1 399 ? 19.844 -9.734 -32.75 1 93.56 399 THR B CA 1
ATOM 8006 C C . THR B 1 399 ? 18.438 -9.469 -33.312 1 93.56 399 THR B C 1
ATOM 8008 O O . THR B 1 399 ? 18 -10.109 -34.25 1 93.56 399 THR B O 1
ATOM 8011 N N . VAL B 1 400 ? 17.75 -8.664 -32.594 1 94.06 400 VAL B N 1
ATOM 8012 C CA . VAL B 1 400 ? 16.453 -8.156 -33.031 1 94.06 400 VAL B CA 1
ATOM 8013 C C . VAL B 1 400 ? 16.453 -6.633 -33 1 94.06 400 VAL B C 1
ATOM 8015 O O . VAL B 1 400 ? 17.281 -6.023 -32.312 1 94.06 400 VAL B O 1
ATOM 8018 N N . LYS B 1 401 ? 15.523 -6.059 -33.781 1 93.56 401 LYS B N 1
ATOM 8019 C CA . LYS B 1 401 ? 15.391 -4.605 -33.75 1 93.56 401 LYS B CA 1
ATOM 8020 C C . LYS B 1 401 ? 14.344 -4.152 -32.75 1 93.56 401 LYS B C 1
ATOM 8022 O O . LYS B 1 401 ? 13.258 -4.734 -32.688 1 93.56 401 LYS B O 1
ATOM 8027 N N . VAL B 1 402 ? 14.727 -3.197 -31.922 1 92.31 402 VAL B N 1
ATOM 8028 C CA . VAL B 1 402 ? 13.797 -2.639 -30.953 1 92.31 402 VAL B CA 1
ATOM 8029 C C . VAL B 1 402 ? 13.781 -1.115 -31.062 1 92.31 402 VAL B C 1
ATOM 8031 O O . VAL B 1 402 ? 14.781 -0.507 -31.438 1 92.31 402 VAL B O 1
ATOM 8034 N N . THR B 1 403 ? 12.672 -0.549 -30.766 1 89.62 403 THR B N 1
ATOM 8035 C CA . THR B 1 403 ? 12.516 0.9 -30.828 1 89.62 403 THR B CA 1
ATOM 8036 C C . THR B 1 403 ? 12.828 1.532 -29.469 1 89.62 403 THR B C 1
ATOM 8038 O O . THR B 1 403 ? 12.383 1.043 -28.438 1 89.62 403 THR B O 1
ATOM 8041 N N . ARG B 1 404 ? 13.688 2.514 -29.406 1 86.38 404 ARG B N 1
ATOM 8042 C CA . ARG B 1 404 ? 14.031 3.277 -28.203 1 86.38 404 ARG B CA 1
ATOM 8043 C C . ARG B 1 404 ? 13.836 4.773 -28.438 1 86.38 404 ARG B C 1
ATOM 8045 O O . ARG B 1 404 ? 13.922 5.246 -29.578 1 86.38 404 ARG B O 1
ATOM 8052 N N . ARG B 1 405 ? 13.414 5.52 -27.344 1 81.31 405 ARG B N 1
ATOM 8053 C CA . ARG B 1 405 ? 13.312 6.973 -27.391 1 81.31 405 ARG B CA 1
ATOM 8054 C C . ARG B 1 405 ? 14.633 7.629 -26.984 1 81.31 405 ARG B C 1
ATOM 8056 O O . ARG B 1 405 ? 15.195 7.289 -25.938 1 81.31 405 ARG B O 1
ATOM 8063 N N . THR B 1 406 ? 15.234 8.367 -27.781 1 79.25 406 THR B N 1
ATOM 8064 C CA . THR B 1 406 ? 16.5 9.039 -27.484 1 79.25 406 THR B CA 1
ATOM 8065 C C . THR B 1 406 ? 16.375 10.539 -27.75 1 79.25 406 THR B C 1
ATOM 8067 O O . THR B 1 406 ? 15.633 10.961 -28.641 1 79.25 406 THR B O 1
ATOM 8070 N N . LYS B 1 407 ? 16.875 11.273 -26.812 1 76.44 407 LYS B N 1
ATOM 8071 C CA . LYS B 1 407 ? 16.891 12.719 -26.984 1 76.44 407 LYS B CA 1
ATOM 8072 C C . LYS B 1 407 ? 17.953 13.148 -27.984 1 76.44 407 LYS B C 1
ATOM 8074 O O . LYS B 1 407 ? 19.141 12.891 -27.781 1 76.44 407 LYS B O 1
ATOM 8079 N N . VAL B 1 408 ? 17.562 13.438 -29.109 1 68.19 408 VAL B N 1
ATOM 8080 C CA . VAL B 1 408 ? 18.438 14.016 -30.109 1 68.19 408 VAL B CA 1
ATOM 8081 C C . VAL B 1 408 ? 18.109 15.492 -30.297 1 68.19 408 VAL B C 1
ATOM 8083 O O . VAL B 1 408 ? 16.969 15.844 -30.625 1 68.19 408 VAL B O 1
ATOM 8086 N N . ASP B 1 409 ? 19.016 16.312 -30.078 1 67.75 409 ASP B N 1
ATOM 8087 C CA . ASP B 1 409 ? 18.875 17.75 -30.234 1 67.75 409 ASP B CA 1
ATOM 8088 C C . ASP B 1 409 ? 17.688 18.281 -29.422 1 67.75 409 ASP B C 1
ATOM 8090 O O . ASP B 1 409 ? 16.844 19 -29.938 1 67.75 409 ASP B O 1
ATOM 8094 N N . ASN B 1 410 ? 17.547 17.781 -28.172 1 70 410 ASN B N 1
ATOM 8095 C CA . ASN B 1 410 ? 16.562 18.219 -27.172 1 70 410 ASN B CA 1
ATOM 8096 C C . ASN B 1 410 ? 15.156 17.766 -27.531 1 70 410 ASN B C 1
ATOM 8098 O O . ASN B 1 410 ? 14.18 18.344 -27.062 1 70 410 ASN B O 1
ATOM 8102 N N . LYS B 1 411 ? 15.039 17.125 -28.578 1 77.81 411 LYS B N 1
ATOM 8103 C CA . LYS B 1 411 ? 13.75 16.531 -28.938 1 77.81 411 LYS B CA 1
ATOM 8104 C C . LYS B 1 411 ? 13.781 15.016 -28.828 1 77.81 411 LYS B C 1
ATOM 8106 O O . LYS B 1 411 ? 14.789 14.383 -29.172 1 77.81 411 LYS B O 1
ATOM 8111 N N . PHE B 1 412 ? 12.789 14.469 -28.25 1 79.69 412 PHE B N 1
ATOM 8112 C CA . PHE B 1 412 ? 12.734 13.016 -28.125 1 79.69 412 PHE B CA 1
ATOM 8113 C C . PHE B 1 412 ? 12.32 12.375 -29.453 1 79.69 412 PHE B C 1
ATOM 8115 O O . PHE B 1 412 ? 11.359 12.812 -30.078 1 79.69 412 PHE B O 1
ATOM 8122 N N . GLU B 1 413 ? 13.18 11.602 -29.984 1 82.25 413 GLU B N 1
ATOM 8123 C CA . GLU B 1 413 ? 12.867 10.859 -31.203 1 82.25 413 GLU B CA 1
ATOM 8124 C C . GLU B 1 413 ? 12.906 9.359 -30.953 1 82.25 413 GLU B C 1
ATOM 8126 O O . GLU B 1 413 ? 13.625 8.883 -30.062 1 82.25 413 GLU B O 1
ATOM 8131 N N . ARG B 1 414 ? 12.109 8.648 -31.734 1 86.12 414 ARG B N 1
ATOM 8132 C CA . ARG B 1 414 ? 12.125 7.188 -31.688 1 86.12 414 ARG B CA 1
ATOM 8133 C C . ARG B 1 414 ? 13.156 6.625 -32.656 1 86.12 414 ARG B C 1
ATOM 8135 O O . ARG B 1 414 ? 13.125 6.941 -33.844 1 86.12 414 ARG B O 1
ATOM 8142 N N . ILE B 1 415 ? 14.078 5.855 -32.156 1 86.88 415 ILE B N 1
ATOM 8143 C CA . ILE B 1 415 ? 15.094 5.254 -33 1 86.88 415 ILE B CA 1
ATOM 8144 C C . ILE B 1 415 ? 15.031 3.732 -32.875 1 86.88 415 ILE B C 1
ATOM 8146 O O . ILE B 1 415 ? 14.602 3.199 -31.859 1 86.88 415 ILE B O 1
ATOM 8150 N N . GLU B 1 416 ? 15.484 3.037 -33.938 1 91.44 416 GLU B N 1
ATOM 8151 C CA . GLU B 1 416 ? 15.594 1.581 -33.906 1 91.44 416 GLU B CA 1
ATOM 8152 C C . GLU B 1 416 ? 17.016 1.142 -33.594 1 91.44 416 GLU B C 1
ATOM 8154 O O . GLU B 1 416 ? 17.984 1.617 -34.219 1 91.44 416 GLU B O 1
ATOM 8159 N N . VAL B 1 417 ? 17.109 0.353 -32.688 1 93 417 VAL B N 1
ATOM 8160 C CA . VAL B 1 417 ? 18.438 -0.128 -32.281 1 93 417 VAL B CA 1
ATOM 8161 C C . VAL B 1 417 ? 18.453 -1.655 -32.281 1 93 417 VAL B C 1
ATOM 8163 O O . VAL B 1 417 ? 17.406 -2.287 -32.094 1 93 417 VAL B O 1
ATOM 8166 N N . LYS B 1 418 ? 19.641 -2.254 -32.5 1 93 418 LYS B N 1
ATOM 8167 C CA . LYS B 1 418 ? 19.812 -3.703 -32.438 1 93 418 LYS B CA 1
ATOM 8168 C C . LYS B 1 418 ? 19.891 -4.172 -30.984 1 93 418 LYS B C 1
ATOM 8170 O O . LYS B 1 418 ? 20.531 -3.525 -30.156 1 93 418 LYS B O 1
ATOM 8175 N N . GLN B 1 419 ? 19.172 -5.211 -30.656 1 95.25 419 GLN B N 1
ATOM 8176 C CA . GLN B 1 419 ? 19.203 -5.82 -29.328 1 95.25 419 GLN B CA 1
ATOM 8177 C C . GLN B 1 419 ? 19.5 -7.312 -29.422 1 95.25 419 GLN B C 1
ATOM 8179 O O . GLN B 1 419 ? 18.828 -8.047 -30.141 1 95.25 419 GLN B O 1
ATOM 8184 N N . PRO B 1 420 ? 20.562 -7.738 -28.797 1 95.69 420 PRO B N 1
ATOM 8185 C CA . PRO B 1 420 ? 20.797 -9.18 -28.734 1 95.69 420 PRO B CA 1
ATOM 8186 C C . PRO B 1 420 ? 19.594 -9.969 -28.234 1 95.69 420 PRO B C 1
ATOM 8188 O O . PRO B 1 420 ? 18.891 -9.516 -27.328 1 95.69 420 PRO B O 1
ATOM 8191 N N . ILE B 1 421 ? 19.312 -11.148 -28.75 1 96.12 421 ILE B N 1
ATOM 8192 C CA . ILE B 1 421 ? 18.156 -11.969 -28.406 1 96.12 421 ILE B CA 1
ATOM 8193 C C . ILE B 1 421 ? 18.219 -12.367 -26.938 1 96.12 421 ILE B C 1
ATOM 8195 O O . ILE B 1 421 ? 17.188 -12.492 -26.281 1 96.12 421 ILE B O 1
ATOM 8199 N N . ALA B 1 422 ? 19.469 -12.57 -26.469 1 96.12 422 ALA B N 1
ATOM 8200 C CA . ALA B 1 422 ? 19.625 -12.914 -25.062 1 96.12 422 ALA B CA 1
ATOM 8201 C C . ALA B 1 422 ? 18.984 -11.867 -24.156 1 96.12 422 ALA B C 1
ATOM 8203 O O . ALA B 1 422 ? 18.328 -12.203 -23.172 1 96.12 422 ALA B O 1
ATOM 8204 N N . ILE B 1 423 ? 19.125 -10.664 -24.531 1 95.94 423 ILE B N 1
ATOM 8205 C CA . ILE B 1 423 ? 18.578 -9.562 -23.75 1 95.94 423 ILE B CA 1
ATOM 8206 C C . ILE B 1 423 ? 17.062 -9.5 -23.938 1 95.94 423 ILE B C 1
ATOM 8208 O O . ILE B 1 423 ? 16.328 -9.289 -22.969 1 95.94 423 ILE B O 1
ATOM 8212 N N . LYS B 1 424 ? 16.641 -9.656 -25.094 1 95.56 424 LYS B N 1
ATOM 8213 C CA . LYS B 1 424 ? 15.211 -9.68 -25.375 1 95.56 424 LYS B CA 1
ATOM 8214 C C . LYS B 1 424 ? 14.508 -10.766 -24.562 1 95.56 424 LYS B C 1
ATOM 8216 O O . LYS B 1 424 ? 13.484 -10.5 -23.938 1 95.56 424 LYS B O 1
ATOM 8221 N N . ASP B 1 425 ? 15.047 -11.938 -24.625 1 96.12 425 ASP B N 1
ATOM 8222 C CA . ASP B 1 425 ? 14.445 -13.062 -23.891 1 96.12 425 ASP B CA 1
ATOM 8223 C C . ASP B 1 425 ? 14.461 -12.812 -22.391 1 96.12 425 ASP B C 1
ATOM 8225 O O . ASP B 1 425 ? 13.484 -13.125 -21.703 1 96.12 425 ASP B O 1
ATOM 8229 N N . TYR B 1 426 ? 15.523 -12.305 -21.969 1 96.88 426 TYR B N 1
ATOM 8230 C CA . TYR B 1 426 ? 15.602 -11.984 -20.547 1 96.88 426 TYR B CA 1
ATOM 8231 C C . TYR B 1 426 ? 14.477 -11.039 -20.141 1 96.88 426 TYR B C 1
ATOM 8233 O O . TYR B 1 426 ? 13.773 -11.289 -19.156 1 96.88 426 TYR B O 1
ATOM 8241 N N . ASN B 1 427 ? 14.297 -9.984 -20.875 1 93.12 427 ASN B N 1
ATOM 8242 C CA . ASN B 1 427 ? 13.258 -9 -20.578 1 93.12 427 ASN B CA 1
ATOM 8243 C C . ASN B 1 427 ? 11.867 -9.617 -20.641 1 93.12 427 ASN B C 1
ATOM 8245 O O . ASN B 1 427 ? 10.992 -9.266 -19.844 1 93.12 427 ASN B O 1
ATOM 8249 N N . LYS B 1 428 ? 11.727 -10.484 -21.469 1 94.19 428 LYS B N 1
ATOM 8250 C CA . LYS B 1 428 ? 10.422 -11.102 -21.672 1 94.19 428 LYS B CA 1
ATOM 8251 C C . LYS B 1 428 ? 10.07 -12.055 -20.531 1 94.19 428 LYS B C 1
ATOM 8253 O O . LYS B 1 428 ? 8.93 -12.086 -20.078 1 94.19 428 LYS B O 1
ATOM 8258 N N . TYR B 1 429 ? 11.039 -12.805 -20.047 1 96.19 429 TYR B N 1
ATOM 8259 C CA . TYR B 1 429 ? 10.68 -13.953 -19.219 1 96.19 429 TYR B CA 1
ATOM 8260 C C . TYR B 1 429 ? 11.062 -13.711 -17.75 1 96.19 429 TYR B C 1
ATOM 8262 O O . TYR B 1 429 ? 10.602 -14.422 -16.859 1 96.19 429 TYR B O 1
ATOM 8270 N N . MET B 1 430 ? 11.82 -12.688 -17.438 1 95.12 430 MET B N 1
ATOM 8271 C CA . MET B 1 430 ? 12.266 -12.453 -16.062 1 95.12 430 MET B CA 1
ATOM 8272 C C . MET B 1 430 ? 11.109 -11.969 -15.195 1 95.12 430 MET B C 1
ATOM 8274 O O . MET B 1 430 ? 11.141 -12.109 -13.969 1 95.12 430 MET B O 1
ATOM 8278 N N . GLY B 1 431 ? 10.039 -11.5 -15.727 1 92.31 431 GLY B N 1
ATOM 8279 C CA . GLY B 1 431 ? 8.945 -10.898 -14.984 1 92.31 431 GLY B CA 1
ATOM 8280 C C . GLY B 1 431 ? 7.934 -11.914 -14.492 1 92.31 431 GLY B C 1
ATOM 8281 O O . GLY B 1 431 ? 6.828 -11.547 -14.086 1 92.31 431 GLY B O 1
ATOM 8282 N N . GLY B 1 432 ? 8.258 -13.141 -14.508 1 93.38 432 GLY B N 1
ATOM 8283 C CA . GLY B 1 432 ? 7.309 -14.172 -14.133 1 93.38 432 GLY B CA 1
ATOM 8284 C C . GLY B 1 432 ? 6.875 -14.086 -12.68 1 93.38 432 GLY B C 1
ATOM 8285 O O . GLY B 1 432 ? 5.684 -14.164 -12.375 1 93.38 432 GLY B O 1
ATOM 8286 N N . VAL B 1 433 ? 7.824 -13.953 -11.773 1 94.81 433 VAL B N 1
ATOM 8287 C CA . VAL B 1 433 ? 7.516 -13.867 -10.352 1 94.81 433 VAL B CA 1
ATOM 8288 C C . VAL B 1 433 ? 6.754 -12.578 -10.062 1 94.81 433 VAL B C 1
ATOM 8290 O O . VAL B 1 433 ? 5.816 -12.562 -9.258 1 94.81 433 VAL B O 1
ATOM 8293 N N . ASP B 1 434 ? 7.141 -11.531 -10.727 1 91.69 434 ASP B N 1
ATOM 8294 C CA . ASP B 1 434 ? 6.43 -10.266 -10.57 1 91.69 434 ASP B CA 1
ATOM 8295 C C . ASP B 1 434 ? 4.969 -10.398 -10.992 1 91.69 434 ASP B C 1
ATOM 8297 O O . ASP B 1 434 ? 4.074 -9.852 -10.344 1 91.69 434 ASP B O 1
ATOM 8301 N N . ARG B 1 435 ? 4.801 -11.047 -12.055 1 93.94 435 ARG B N 1
ATOM 8302 C CA . ARG B 1 435 ? 3.439 -11.305 -12.516 1 93.94 435 ARG B CA 1
ATOM 8303 C C . ARG B 1 435 ? 2.654 -12.102 -11.477 1 93.94 435 ARG B C 1
ATOM 8305 O O . ARG B 1 435 ? 1.503 -11.781 -11.18 1 93.94 435 ARG B O 1
ATOM 8312 N N . SER B 1 436 ? 3.242 -13.094 -11.016 1 95.56 436 SER B N 1
ATOM 8313 C CA . SER B 1 436 ? 2.641 -13.898 -9.961 1 95.56 436 SER B CA 1
ATOM 8314 C C . SER B 1 436 ? 2.328 -13.055 -8.727 1 95.56 436 SER B C 1
ATOM 8316 O O . SER B 1 436 ? 1.236 -13.148 -8.164 1 95.56 436 SER B O 1
ATOM 8318 N N . ASP B 1 437 ? 3.199 -12.258 -8.328 1 93.06 437 ASP B N 1
ATOM 8319 C CA . ASP B 1 437 ? 3.039 -11.406 -7.156 1 93.06 437 ASP B CA 1
ATOM 8320 C C . ASP B 1 437 ? 1.906 -10.406 -7.355 1 93.06 437 ASP B C 1
ATOM 8322 O O . ASP B 1 437 ? 1.174 -10.094 -6.414 1 93.06 437 ASP B O 1
ATOM 8326 N N . GLN B 1 438 ? 1.839 -9.906 -8.5 1 91.38 438 GLN B N 1
ATOM 8327 C CA . GLN B 1 438 ? 0.757 -8.969 -8.805 1 91.38 438 GLN B CA 1
ATOM 8328 C C . GLN B 1 438 ? -0.606 -9.625 -8.594 1 91.38 438 GLN B C 1
ATOM 8330 O O . GLN B 1 438 ? -1.512 -9.016 -8.023 1 91.38 438 GLN B O 1
ATOM 8335 N N . LEU B 1 439 ? -0.722 -10.828 -9.031 1 93.44 439 LEU B N 1
ATOM 8336 C CA . LEU B 1 439 ? -1.969 -11.562 -8.867 1 93.44 439 LEU B CA 1
ATOM 8337 C C . LEU B 1 439 ? -2.248 -11.836 -7.395 1 93.44 439 LEU B C 1
ATOM 8339 O O . LEU B 1 439 ? -3.375 -11.648 -6.93 1 93.44 439 LEU B O 1
ATOM 8343 N N . ILE B 1 440 ? -1.276 -12.156 -6.715 1 93.44 440 ILE B N 1
ATOM 8344 C CA . ILE B 1 440 ? -1.419 -12.562 -5.32 1 93.44 440 ILE B CA 1
ATOM 8345 C C . ILE B 1 440 ? -1.732 -11.344 -4.457 1 93.44 440 ILE B C 1
ATOM 8347 O O . ILE B 1 440 ? -2.609 -11.398 -3.592 1 93.44 440 ILE B O 1
ATOM 8351 N N . ASN B 1 441 ? -1.102 -10.266 -4.668 1 87.88 441 ASN B N 1
ATOM 8352 C CA . ASN B 1 441 ? -1.158 -9.109 -3.781 1 87.88 441 ASN B CA 1
ATOM 8353 C C . ASN B 1 441 ? -2.434 -8.305 -4 1 87.88 441 ASN B C 1
ATOM 8355 O O . ASN B 1 441 ? -2.814 -7.496 -3.148 1 87.88 441 ASN B O 1
ATOM 8359 N N . LYS B 1 442 ? -3.053 -8.445 -5.039 1 85.56 442 LYS B N 1
ATOM 8360 C CA . LYS B 1 442 ? -4.215 -7.621 -5.355 1 85.56 442 LYS B CA 1
ATOM 8361 C C . LYS B 1 442 ? -5.332 -7.836 -4.34 1 85.56 442 LYS B C 1
ATOM 8363 O O . LYS B 1 442 ? -6.02 -6.887 -3.955 1 85.56 442 LYS B O 1
ATOM 8368 N N . TYR B 1 443 ? -5.562 -9.008 -3.865 1 86.19 443 TYR B N 1
ATOM 8369 C CA . TYR B 1 443 ? -6.637 -9.305 -2.924 1 86.19 443 TYR B CA 1
ATOM 8370 C C . TYR B 1 443 ? -6.133 -10.18 -1.779 1 86.19 443 TYR B C 1
ATOM 8372 O O . TYR B 1 443 ? -6.754 -11.188 -1.436 1 86.19 443 TYR B O 1
ATOM 8380 N N . HIS B 1 444 ? -5.062 -9.695 -1.271 1 79.19 444 HIS B N 1
ATOM 8381 C CA . HIS B 1 444 ? -4.457 -10.516 -0.226 1 79.19 444 HIS B CA 1
ATOM 8382 C C . HIS B 1 444 ? -5.172 -10.328 1.106 1 79.19 444 HIS B C 1
ATOM 8384 O O . HIS B 1 444 ? -5.656 -9.234 1.41 1 79.19 444 HIS B O 1
ATOM 8390 N N . GLY B 1 445 ? -5.445 -11.43 1.741 1 67.19 445 GLY B N 1
ATOM 8391 C CA . GLY B 1 445 ? -6.145 -11.469 3.016 1 67.19 445 GLY B CA 1
ATOM 8392 C C . GLY B 1 445 ? -5.262 -11.102 4.191 1 67.19 445 GLY B C 1
ATOM 8393 O O . GLY B 1 445 ? -5.512 -11.531 5.32 1 67.19 445 GLY B O 1
ATOM 8394 N N . LEU B 1 446 ? -4.219 -10.406 3.928 1 64.5 446 LEU B N 1
ATOM 8395 C CA . LEU B 1 446 ? -3.277 -10.227 5.027 1 64.5 446 LEU B CA 1
ATOM 8396 C C . LEU B 1 446 ? -3.842 -9.273 6.078 1 64.5 446 LEU B C 1
ATOM 8398 O O . LEU B 1 446 ? -4.273 -8.164 5.754 1 64.5 446 LEU B O 1
ATOM 8402 N N . ARG B 1 447 ? -4.141 -9.883 7.141 1 66.38 447 ARG B N 1
ATOM 8403 C CA . ARG B 1 447 ? -4.492 -9.117 8.336 1 66.38 447 ARG B CA 1
ATOM 8404 C C . ARG B 1 447 ? -3.262 -8.828 9.188 1 66.38 447 ARG B C 1
ATOM 8406 O O . ARG B 1 447 ? -2.262 -9.547 9.102 1 66.38 447 ARG B O 1
ATOM 8413 N N . LYS B 1 448 ? -3.318 -7.793 9.805 1 66.5 448 LYS B N 1
ATOM 8414 C CA . LYS B 1 448 ? -2.213 -7.414 10.68 1 66.5 448 LYS B CA 1
ATOM 8415 C C . LYS B 1 448 ? -2.012 -8.445 11.789 1 66.5 448 LYS B C 1
ATOM 8417 O O . LYS B 1 448 ? -2.945 -8.75 12.531 1 66.5 448 LYS B O 1
ATOM 8422 N N . THR B 1 449 ? -1.021 -9.266 11.562 1 75.94 449 THR B N 1
ATOM 8423 C CA . THR B 1 449 ? -0.627 -10.188 12.625 1 75.94 449 THR B CA 1
ATOM 8424 C C . THR B 1 449 ? 0.871 -10.086 12.898 1 75.94 449 THR B C 1
ATOM 8426 O O . THR B 1 449 ? 1.653 -9.781 12 1 75.94 449 THR B O 1
ATOM 8429 N N . ASN B 1 450 ? 1.182 -10.305 14.188 1 76.75 450 ASN B N 1
ATOM 8430 C CA . ASN B 1 450 ? 2.59 -10.258 14.57 1 76.75 450 ASN B CA 1
ATOM 8431 C C . ASN B 1 450 ? 3.232 -11.641 14.508 1 76.75 450 ASN B C 1
ATOM 8433 O O . ASN B 1 450 ? 4.453 -11.766 14.633 1 76.75 450 ASN B O 1
ATOM 8437 N N . LYS B 1 451 ? 2.389 -12.609 14.266 1 85.81 451 LYS B N 1
ATOM 8438 C CA . LYS B 1 451 ? 2.936 -13.961 14.188 1 85.81 451 LYS B CA 1
ATOM 8439 C C . LYS B 1 451 ? 3.281 -14.328 12.742 1 85.81 451 LYS B C 1
ATOM 8441 O O . LYS B 1 451 ? 2.398 -14.391 11.883 1 85.81 451 LYS B O 1
ATOM 8446 N N . PHE B 1 452 ? 4.465 -14.703 12.57 1 88.38 452 PHE B N 1
ATOM 8447 C CA . PHE B 1 452 ? 4.945 -14.922 11.211 1 88.38 452 PHE B CA 1
ATOM 8448 C C . PHE B 1 452 ? 4.25 -16.125 10.578 1 88.38 452 PHE B C 1
ATOM 8450 O O . PHE B 1 452 ? 3.984 -16.125 9.375 1 88.38 452 PHE B O 1
ATOM 8457 N N . TRP B 1 453 ? 4.035 -17.203 11.383 1 92.06 453 TRP B N 1
ATOM 8458 C CA . TRP B 1 453 ? 3.48 -18.406 10.789 1 92.06 453 TRP B CA 1
ATOM 8459 C C . TRP B 1 453 ? 2.051 -18.172 10.312 1 92.06 453 TRP B C 1
ATOM 8461 O O . TRP B 1 453 ? 1.604 -18.797 9.352 1 92.06 453 TRP B O 1
ATOM 8471 N N . LYS B 1 454 ? 1.278 -17.312 10.93 1 92.5 454 LYS B N 1
ATOM 8472 C CA . LYS B 1 454 ? -0.06 -16.953 10.461 1 92.5 454 LYS B CA 1
ATOM 8473 C C . LYS B 1 454 ? -0 -16.219 9.125 1 92.5 454 LYS B C 1
ATOM 8475 O O . LYS B 1 454 ? -0.858 -16.406 8.266 1 92.5 454 LYS B O 1
ATOM 8480 N N . THR B 1 455 ? 1 -15.359 9.07 1 92 455 THR B N 1
ATOM 8481 C CA . THR B 1 455 ? 1.197 -14.656 7.809 1 92 455 THR B CA 1
ATOM 8482 C C . THR B 1 455 ? 1.462 -15.641 6.676 1 92 455 THR B C 1
ATOM 8484 O O . THR B 1 455 ? 0.907 -15.5 5.582 1 92 455 THR B O 1
ATOM 8487 N N . LEU B 1 456 ? 2.268 -16.609 6.934 1 93.69 456 LEU B N 1
ATOM 8488 C CA . LEU B 1 456 ? 2.57 -17.609 5.926 1 93.69 456 LEU B CA 1
ATOM 8489 C C . LEU B 1 456 ? 1.34 -18.469 5.617 1 93.69 456 LEU B C 1
ATOM 8491 O O . LEU B 1 456 ? 1.114 -18.844 4.465 1 93.69 456 LEU B O 1
ATOM 8495 N N . PHE B 1 457 ? 0.587 -18.781 6.637 1 94.94 457 PHE B N 1
ATOM 8496 C CA . PHE B 1 457 ? -0.671 -19.5 6.441 1 94.94 457 PHE B CA 1
ATOM 8497 C C . PHE B 1 457 ? -1.57 -18.75 5.465 1 94.94 457 PHE B C 1
ATOM 8499 O O . PHE B 1 457 ? -2.084 -19.328 4.512 1 94.94 457 PHE B O 1
ATOM 8506 N N . LEU B 1 458 ? -1.737 -17.484 5.715 1 94.75 458 LEU B N 1
ATOM 8507 C CA . LEU B 1 458 ? -2.555 -16.656 4.84 1 94.75 458 LEU B CA 1
ATOM 8508 C C . LEU B 1 458 ? -1.97 -16.609 3.432 1 94.75 458 LEU B C 1
ATOM 8510 O O . LEU B 1 458 ? -2.711 -16.625 2.447 1 94.75 458 LEU B O 1
ATOM 8514 N N . HIS B 1 459 ? -0.694 -16.562 3.357 1 94.88 459 HIS B N 1
ATOM 8515 C CA . HIS B 1 459 ? -0.035 -16.516 2.059 1 94.88 459 HIS B CA 1
ATOM 8516 C C . HIS B 1 459 ? -0.245 -17.812 1.282 1 94.88 459 HIS B C 1
ATOM 8518 O O . HIS B 1 459 ? -0.334 -17.797 0.052 1 94.88 459 HIS B O 1
ATOM 8524 N N . MET B 1 460 ? -0.284 -18.922 2.002 1 96.75 460 MET B N 1
ATOM 8525 C CA . MET B 1 460 ? -0.583 -20.188 1.346 1 96.75 460 MET B CA 1
ATOM 8526 C C . MET B 1 460 ? -1.985 -20.172 0.746 1 96.75 460 MET B C 1
ATOM 8528 O O . MET B 1 460 ? -2.215 -20.75 -0.323 1 96.75 460 MET B O 1
ATOM 8532 N N . ILE B 1 461 ? -2.879 -19.547 1.429 1 96.75 461 ILE B N 1
ATOM 8533 C CA . ILE B 1 461 ? -4.23 -19.391 0.896 1 96.75 461 ILE B CA 1
ATOM 8534 C C . ILE B 1 461 ? -4.188 -18.578 -0.392 1 96.75 461 ILE B C 1
ATOM 8536 O O . ILE B 1 461 ? -4.82 -18.938 -1.387 1 96.75 461 ILE B O 1
ATOM 8540 N N . ASP B 1 462 ? -3.406 -17.562 -0.417 1 96.5 462 ASP B N 1
ATOM 8541 C CA . ASP B 1 462 ? -3.301 -16.672 -1.571 1 96.5 462 ASP B CA 1
ATOM 8542 C C . ASP B 1 462 ? -2.701 -17.406 -2.771 1 96.5 462 ASP B C 1
ATOM 8544 O O . ASP B 1 462 ? -3.209 -17.297 -3.889 1 96.5 462 ASP B O 1
ATOM 8548 N N . ILE B 1 463 ? -1.614 -18.109 -2.514 1 97.44 463 ILE B N 1
ATOM 8549 C CA . ILE B 1 463 ? -0.988 -18.875 -3.588 1 97.44 463 ILE B CA 1
ATOM 8550 C C . ILE B 1 463 ? -1.988 -19.875 -4.164 1 97.44 463 ILE B C 1
ATOM 8552 O O . ILE B 1 463 ? -2.133 -19.984 -5.383 1 97.44 463 ILE B O 1
ATOM 8556 N N . SER B 1 464 ? -2.676 -20.531 -3.271 1 98.19 464 SER B N 1
ATOM 8557 C CA . SER B 1 464 ? -3.643 -21.547 -3.689 1 98.19 464 SER B CA 1
ATOM 8558 C C . SER B 1 464 ? -4.773 -20.922 -4.5 1 98.19 464 SER B C 1
ATOM 8560 O O . SER B 1 464 ? -5.211 -21.5 -5.504 1 98.19 464 SER B O 1
ATOM 8562 N N . ARG B 1 465 ? -5.227 -19.812 -4.062 1 97.56 465 ARG B N 1
ATOM 8563 C CA . ARG B 1 465 ? -6.301 -19.109 -4.758 1 97.56 465 ARG B CA 1
ATOM 8564 C C . ARG B 1 465 ? -5.883 -18.734 -6.172 1 97.56 465 ARG B C 1
ATOM 8566 O O . ARG B 1 465 ? -6.594 -19.016 -7.137 1 97.56 465 ARG B O 1
ATOM 8573 N N . VAL B 1 466 ? -4.75 -18.141 -6.355 1 97.88 466 VAL B N 1
ATOM 8574 C CA . VAL B 1 466 ? -4.273 -17.656 -7.648 1 97.88 466 VAL B CA 1
ATOM 8575 C C . VAL B 1 466 ? -3.957 -18.859 -8.547 1 97.88 466 VAL B C 1
ATOM 8577 O O . VAL B 1 466 ? -4.34 -18.875 -9.719 1 97.88 466 VAL B O 1
ATOM 8580 N N . ASN B 1 467 ? -3.23 -19.844 -7.977 1 98.5 467 ASN B N 1
ATOM 8581 C CA . ASN B 1 467 ? -2.939 -21.047 -8.75 1 98.5 467 ASN B CA 1
ATOM 8582 C C . ASN B 1 467 ? -4.219 -21.75 -9.203 1 98.5 467 ASN B C 1
ATOM 8584 O O . ASN B 1 467 ? -4.297 -22.25 -10.32 1 98.5 467 ASN B O 1
ATOM 8588 N N . SER B 1 468 ? -5.234 -21.766 -8.336 1 98.06 468 SER B N 1
ATOM 8589 C CA . SER B 1 468 ? -6.516 -22.375 -8.695 1 98.06 468 SER B CA 1
ATOM 8590 C C . SER B 1 468 ? -7.176 -21.625 -9.852 1 98.06 468 SER B C 1
ATOM 8592 O O . SER B 1 468 ? -7.75 -22.234 -10.75 1 98.06 468 SER B O 1
ATOM 8594 N N . TYR B 1 469 ? -7.117 -20.344 -9.859 1 97.69 469 TYR B N 1
ATOM 8595 C CA . TYR B 1 469 ? -7.656 -19.516 -10.93 1 97.69 469 TYR B CA 1
ATOM 8596 C C . TYR B 1 469 ? -7 -19.844 -12.266 1 97.69 469 TYR B C 1
ATOM 8598 O O . TYR B 1 469 ? -7.684 -20 -13.281 1 97.69 469 TYR B O 1
ATOM 8606 N N . ILE B 1 470 ? -5.656 -19.984 -12.203 1 97.94 470 ILE B N 1
ATOM 8607 C CA . ILE B 1 470 ? -4.887 -20.281 -13.406 1 97.94 470 ILE B CA 1
ATOM 8608 C C . ILE B 1 470 ? -5.25 -21.672 -13.922 1 97.94 470 ILE B C 1
ATOM 8610 O O . ILE B 1 470 ? -5.465 -21.859 -15.125 1 97.94 470 ILE B O 1
ATOM 8614 N N . LEU B 1 471 ? -5.367 -22.625 -13.016 1 97.56 471 LEU B N 1
ATOM 8615 C CA . LEU B 1 471 ? -5.742 -23.984 -13.398 1 97.56 471 LEU B CA 1
ATOM 8616 C C . LEU B 1 471 ? -7.148 -24.016 -13.984 1 97.56 471 LEU B C 1
ATOM 8618 O O . LEU B 1 471 ? -7.387 -24.672 -15 1 97.56 471 LEU B O 1
ATOM 8622 N N . PHE B 1 472 ? -8.031 -23.312 -13.359 1 96.81 472 PHE B N 1
ATOM 8623 C CA . PHE B 1 472 ? -9.414 -23.281 -13.82 1 96.81 472 PHE B CA 1
ATOM 8624 C C . PHE B 1 472 ? -9.5 -22.719 -15.234 1 96.81 472 PHE B C 1
ATOM 8626 O O . PHE B 1 472 ? -10.195 -23.281 -16.094 1 96.81 472 PHE B O 1
ATOM 8633 N N . ASN B 1 473 ? -8.828 -21.672 -15.492 1 95.69 473 ASN B N 1
ATOM 8634 C CA . ASN B 1 473 ? -8.852 -21.062 -16.812 1 95.69 473 ASN B CA 1
ATOM 8635 C C . ASN B 1 473 ? -8.234 -21.969 -17.875 1 95.69 473 ASN B C 1
ATOM 8637 O O . ASN B 1 473 ? -8.703 -22.016 -19 1 95.69 473 ASN B O 1
ATOM 8641 N N . ASP B 1 474 ? -7.145 -22.641 -17.484 1 95.5 474 ASP B N 1
ATOM 8642 C CA . ASP B 1 474 ? -6.539 -23.594 -18.406 1 95.5 474 ASP B CA 1
ATOM 8643 C C . ASP B 1 474 ? -7.512 -24.734 -18.734 1 95.5 474 ASP B C 1
ATOM 8645 O O . ASP B 1 474 ? -7.668 -25.094 -19.906 1 95.5 474 ASP B O 1
ATOM 8649 N N . TRP B 1 475 ? -8.172 -25.219 -17.734 1 93.56 475 TRP B N 1
ATOM 8650 C CA . TRP B 1 475 ? -9.133 -26.297 -17.906 1 93.56 475 TRP B CA 1
ATOM 8651 C C . TRP B 1 475 ? -10.312 -25.859 -18.766 1 93.56 475 TRP B C 1
ATOM 8653 O O . TRP B 1 475 ? -10.727 -26.578 -19.672 1 93.56 475 TRP B O 1
ATOM 8663 N N . ARG B 1 476 ? -10.766 -24.719 -18.5 1 92.69 476 ARG B N 1
ATOM 8664 C CA . ARG B 1 476 ? -11.867 -24.141 -19.281 1 92.69 476 ARG B CA 1
ATOM 8665 C C . ARG B 1 476 ? -11.5 -24 -20.75 1 92.69 476 ARG B C 1
ATOM 8667 O O . ARG B 1 476 ? -12.312 -24.297 -21.625 1 92.69 476 ARG B O 1
ATOM 8674 N N . SER B 1 477 ? -10.312 -23.562 -20.953 1 92.44 477 SER B N 1
ATOM 8675 C CA . SER B 1 477 ? -9.859 -23.344 -22.328 1 92.44 477 SER B CA 1
ATOM 8676 C C . SER B 1 477 ? -9.758 -24.672 -23.078 1 92.44 477 SER B C 1
ATOM 8678 O O . SER B 1 477 ? -9.977 -24.719 -24.297 1 92.44 477 SER B O 1
ATOM 8680 N N . LYS B 1 478 ? -9.469 -25.734 -22.391 1 90.31 478 LYS B N 1
ATOM 8681 C CA . LYS B 1 478 ? -9.32 -27.062 -22.984 1 90.31 478 LYS B CA 1
ATOM 8682 C C . LYS B 1 478 ? -10.672 -27.75 -23.141 1 90.31 478 LYS B C 1
ATOM 8684 O O . LYS B 1 478 ? -10.805 -28.703 -23.906 1 90.31 478 LYS B O 1
ATOM 8689 N N . ASN B 1 479 ? -11.617 -27.297 -22.328 1 90 479 ASN B N 1
ATOM 8690 C CA . ASN B 1 479 ? -12.953 -27.891 -22.344 1 90 479 ASN B CA 1
ATOM 8691 C C . ASN B 1 479 ? -14.023 -26.844 -22.641 1 90 479 ASN B C 1
ATOM 8693 O O . ASN B 1 479 ? -14.977 -26.688 -21.875 1 90 479 ASN B O 1
ATOM 8697 N N . LYS B 1 480 ? -13.984 -26.25 -23.75 1 88.88 480 LYS B N 1
ATOM 8698 C CA . LYS B 1 480 ? -14.852 -25.141 -24.141 1 88.88 480 LYS B CA 1
ATOM 8699 C C . LYS B 1 480 ? -16.297 -25.609 -24.328 1 88.88 480 LYS B C 1
ATOM 8701 O O . LYS B 1 480 ? -17.234 -24.828 -24.203 1 88.88 480 LYS B O 1
ATOM 8706 N N . ASP B 1 481 ? -16.484 -26.875 -24.547 1 88.06 481 ASP B N 1
ATOM 8707 C CA . ASP B 1 481 ? -17.797 -27.406 -24.875 1 88.06 481 ASP B CA 1
ATOM 8708 C C . ASP B 1 481 ? -18.594 -27.734 -23.625 1 88.06 481 ASP B C 1
ATOM 8710 O O . ASP B 1 481 ? -19.812 -27.953 -23.688 1 88.06 481 ASP B O 1
ATOM 8714 N N . VAL B 1 482 ? -17.938 -27.766 -22.516 1 88.69 482 VAL B N 1
ATOM 8715 C CA . VAL B 1 482 ? -18.625 -28.078 -21.266 1 88.69 482 VAL B CA 1
ATOM 8716 C C . VAL B 1 482 ? -19.359 -26.828 -20.766 1 88.69 482 VAL B C 1
ATOM 8718 O O . VAL B 1 482 ? -18.719 -25.828 -20.422 1 88.69 482 VAL B O 1
ATOM 8721 N N . LEU B 1 483 ? -20.641 -26.875 -20.609 1 86.69 483 LEU B N 1
ATOM 8722 C CA . LEU B 1 483 ? -21.5 -25.734 -20.281 1 86.69 483 LEU B CA 1
ATOM 8723 C C . LEU B 1 483 ? -21.234 -25.25 -18.859 1 86.69 483 LEU B C 1
ATOM 8725 O O . LEU B 1 483 ? -21.25 -24.047 -18.609 1 86.69 483 LEU B O 1
ATOM 8729 N N . GLU B 1 484 ? -21.016 -26.109 -18 1 86.56 484 GLU B N 1
ATOM 8730 C CA . GLU B 1 484 ? -20.828 -25.766 -16.594 1 86.56 484 GLU B CA 1
ATOM 8731 C C . GLU B 1 484 ? -19.562 -24.938 -16.391 1 86.56 484 GLU B C 1
ATOM 8733 O O . GLU B 1 484 ? -19.422 -24.234 -15.391 1 86.56 484 GLU B O 1
ATOM 8738 N N . LEU B 1 485 ? -18.672 -24.984 -17.406 1 92 485 LEU B N 1
ATOM 8739 C CA . LEU B 1 485 ? -17.391 -24.297 -17.297 1 92 485 LEU B CA 1
ATOM 8740 C C . LEU B 1 485 ? -17.438 -22.938 -17.984 1 92 485 LEU B C 1
ATOM 8742 O O . LEU B 1 485 ? -16.484 -22.156 -17.906 1 92 485 LEU B O 1
ATOM 8746 N N . ARG B 1 486 ? -18.469 -22.641 -18.609 1 90.81 486 ARG B N 1
ATOM 8747 C CA . ARG B 1 486 ? -18.562 -21.406 -19.391 1 90.81 486 ARG B CA 1
ATOM 8748 C C . ARG B 1 486 ? -18.625 -20.203 -18.469 1 90.81 486 ARG B C 1
ATOM 8750 O O . ARG B 1 486 ? -19.312 -20.219 -17.453 1 90.81 486 ARG B O 1
ATOM 8757 N N . ARG B 1 487 ? -17.781 -19.25 -18.75 1 92.06 487 ARG B N 1
ATOM 8758 C CA . ARG B 1 487 ? -17.766 -17.938 -18.094 1 92.06 487 ARG B CA 1
ATOM 8759 C C . ARG B 1 487 ? -17.719 -16.812 -19.125 1 92.06 487 ARG B C 1
ATOM 8761 O O . ARG B 1 487 ? -17.406 -17.047 -20.297 1 92.06 487 ARG B O 1
ATOM 8768 N N . PRO B 1 488 ? -18.109 -15.617 -18.609 1 87.38 488 PRO B N 1
ATOM 8769 C CA . PRO B 1 488 ? -17.984 -14.5 -19.547 1 87.38 488 PRO B CA 1
ATOM 8770 C C . PRO B 1 488 ? -16.562 -14.289 -20.047 1 87.38 488 PRO B C 1
ATOM 8772 O O . PRO B 1 488 ? -15.609 -14.711 -19.391 1 87.38 488 PRO B O 1
ATOM 8775 N N . ASN B 1 489 ? -16.453 -13.641 -21.109 1 83.75 489 ASN B N 1
ATOM 8776 C CA . ASN B 1 489 ? -15.156 -13.398 -21.719 1 83.75 489 ASN B CA 1
ATOM 8777 C C . ASN B 1 489 ? -14.227 -12.625 -20.781 1 83.75 489 ASN B C 1
ATOM 8779 O O . ASN B 1 489 ? -13.031 -12.922 -20.703 1 83.75 489 ASN B O 1
ATOM 8783 N N . ARG B 1 490 ? -14.859 -11.727 -20.094 1 88.38 490 ARG B N 1
ATOM 8784 C CA . ARG B 1 490 ? -14.031 -10.969 -19.156 1 88.38 490 ARG B CA 1
ATOM 8785 C C . ARG B 1 490 ? -14.094 -11.57 -17.766 1 88.38 490 ARG B C 1
ATOM 8787 O O . ARG B 1 490 ? -14.578 -10.93 -16.828 1 88.38 490 ARG B O 1
ATOM 8794 N N . TYR B 1 491 ? -13.594 -12.789 -17.609 1 93.44 491 TYR B N 1
ATOM 8795 C CA . TYR B 1 491 ? -13.57 -13.484 -16.328 1 93.44 491 TYR B CA 1
ATOM 8796 C C . TYR B 1 491 ? -12.234 -13.266 -15.617 1 93.44 491 TYR B C 1
ATOM 8798 O O . TYR B 1 491 ? -11.227 -13.875 -15.977 1 93.44 491 TYR B O 1
ATOM 8806 N N . THR B 1 492 ? -12.281 -12.367 -14.594 1 94.88 492 THR B N 1
ATOM 8807 C CA . THR B 1 492 ? -11.062 -11.953 -13.906 1 94.88 492 THR B CA 1
ATOM 8808 C C . THR B 1 492 ? -10.812 -12.82 -12.672 1 94.88 492 THR B C 1
ATOM 8810 O O . THR B 1 492 ? -11.664 -13.633 -12.305 1 94.88 492 THR B O 1
ATOM 8813 N N . GLN B 1 493 ? -9.617 -12.664 -12.133 1 95.62 493 GLN B N 1
ATOM 8814 C CA . GLN B 1 493 ? -9.312 -13.383 -10.898 1 95.62 493 GLN B CA 1
ATOM 8815 C C . GLN B 1 493 ? -10.281 -12.992 -9.781 1 95.62 493 GLN B C 1
ATOM 8817 O O . GLN B 1 493 ? -10.625 -13.828 -8.945 1 95.62 493 GLN B O 1
ATOM 8822 N N . LEU B 1 494 ? -10.711 -11.75 -9.789 1 96 494 LEU B N 1
ATOM 8823 C CA . LEU B 1 494 ? -11.688 -11.305 -8.797 1 96 494 LEU B CA 1
ATOM 8824 C C . LEU B 1 494 ? -12.992 -12.078 -8.93 1 96 494 LEU B C 1
ATOM 8826 O O . LEU B 1 494 ? -13.562 -12.523 -7.934 1 96 494 LEU B O 1
ATOM 8830 N N . ASP B 1 495 ? -13.469 -12.203 -10.148 1 96.19 495 ASP B N 1
ATOM 8831 C CA . ASP B 1 495 ? -14.68 -12.977 -10.391 1 96.19 495 ASP B CA 1
ATOM 8832 C C . ASP B 1 495 ? -14.531 -14.406 -9.867 1 96.19 495 ASP B C 1
ATOM 8834 O O . ASP B 1 495 ? -15.438 -14.922 -9.211 1 96.19 495 ASP B O 1
ATOM 8838 N N . PHE B 1 496 ? -13.414 -14.961 -10.219 1 97.19 496 PHE B N 1
ATOM 8839 C CA . PHE B 1 496 ? -13.117 -16.312 -9.742 1 97.19 496 PHE B CA 1
ATOM 8840 C C . PHE B 1 496 ? -13.156 -16.359 -8.219 1 97.19 496 PHE B C 1
ATOM 8842 O O . PHE B 1 496 ? -13.773 -17.266 -7.645 1 97.19 496 PHE B O 1
ATOM 8849 N N . THR B 1 497 ? -12.469 -15.43 -7.562 1 97.62 497 THR B N 1
ATOM 8850 C CA . THR B 1 497 ? -12.367 -15.398 -6.105 1 97.62 497 THR B CA 1
ATOM 8851 C C . THR B 1 497 ? -13.742 -15.227 -5.469 1 97.62 497 THR B C 1
ATOM 8853 O O . THR B 1 497 ? -14.055 -15.883 -4.477 1 97.62 497 THR B O 1
ATOM 8856 N N . GLU B 1 498 ? -14.562 -14.367 -6.039 1 97.56 498 GLU B N 1
ATOM 8857 C CA . GLU B 1 498 ? -15.914 -14.164 -5.539 1 97.56 498 GLU B CA 1
ATOM 8858 C C . GLU B 1 498 ? -16.734 -15.453 -5.633 1 97.56 498 GLU B C 1
ATOM 8860 O O . GLU B 1 498 ? -17.438 -15.82 -4.688 1 97.56 498 GLU B O 1
ATOM 8865 N N . GLU B 1 499 ? -16.641 -16.062 -6.777 1 97.38 499 GLU B N 1
ATOM 8866 C CA . GLU B 1 499 ? -17.344 -17.328 -6.969 1 97.38 499 GLU B CA 1
ATOM 8867 C C . GLU B 1 499 ? -16.844 -18.391 -5.984 1 97.38 499 GLU B C 1
ATOM 8869 O O . GLU B 1 499 ? -17.656 -19.125 -5.402 1 97.38 499 GLU B O 1
ATOM 8874 N N . LEU B 1 500 ? -15.562 -18.422 -5.82 1 98.19 500 LEU B N 1
ATOM 8875 C CA . LEU B 1 500 ? -14.953 -19.375 -4.902 1 98.19 500 LEU B CA 1
ATOM 8876 C C . LEU B 1 500 ? -15.453 -19.156 -3.479 1 98.19 500 LEU B C 1
ATOM 8878 O O . LEU B 1 500 ? -15.836 -20.109 -2.795 1 98.19 500 LEU B O 1
ATOM 8882 N N . ILE B 1 501 ? -15.477 -17.922 -3.041 1 98.25 501 ILE B N 1
ATOM 8883 C CA . ILE B 1 501 ? -15.914 -17.578 -1.696 1 98.25 501 ILE B CA 1
ATOM 8884 C C . ILE B 1 501 ? -17.359 -18.031 -1.493 1 98.25 501 ILE B C 1
ATOM 8886 O O . ILE B 1 501 ? -17.688 -18.672 -0.487 1 98.25 501 ILE B O 1
ATOM 8890 N N . ARG B 1 502 ? -18.219 -17.781 -2.436 1 98.12 502 ARG B N 1
ATOM 8891 C CA . ARG B 1 502 ? -19.641 -18.141 -2.344 1 98.12 502 ARG B CA 1
ATOM 8892 C C . ARG B 1 502 ? -19.797 -19.656 -2.266 1 98.12 502 ARG B C 1
ATOM 8894 O O . ARG B 1 502 ? -20.578 -20.172 -1.452 1 98.12 502 ARG B O 1
ATOM 8901 N N . ASP B 1 503 ? -19.016 -20.328 -3.053 1 96.94 503 ASP B N 1
ATOM 8902 C CA . ASP B 1 503 ? -19.109 -21.781 -3.113 1 96.94 503 ASP B CA 1
ATOM 8903 C C . ASP B 1 503 ? -18.641 -22.422 -1.812 1 96.94 503 ASP B C 1
ATOM 8905 O O . ASP B 1 503 ? -19.281 -23.312 -1.283 1 96.94 503 ASP B O 1
ATOM 8909 N N . LEU B 1 504 ? -17.5 -21.953 -1.325 1 97.94 504 LEU B N 1
ATOM 8910 C CA . LEU B 1 504 ? -16.938 -22.5 -0.102 1 97.94 504 LEU B CA 1
ATOM 8911 C C . LEU B 1 504 ? -17.859 -22.281 1.083 1 97.94 504 LEU B C 1
ATOM 8913 O O . LEU B 1 504 ? -17.969 -23.125 1.967 1 97.94 504 LEU B O 1
ATOM 8917 N N . ALA B 1 505 ? -18.516 -21.125 1.087 1 97.75 505 ALA B N 1
ATOM 8918 C CA . ALA B 1 505 ? -19.359 -20.734 2.219 1 97.75 505 ALA B CA 1
ATOM 8919 C C . ALA B 1 505 ? -20.812 -21.109 1.964 1 97.75 505 ALA B C 1
ATOM 8921 O O . ALA B 1 505 ? -21.672 -20.938 2.834 1 97.75 505 ALA B O 1
ATOM 8922 N N . LYS B 1 506 ? -21.156 -21.625 0.779 1 96.19 506 LYS B N 1
ATOM 8923 C CA . LYS B 1 506 ? -22.5 -21.984 0.382 1 96.19 506 LYS B CA 1
ATOM 8924 C C . LYS B 1 506 ? -23.453 -20.797 0.481 1 96.19 506 LYS B C 1
ATOM 8926 O O . LYS B 1 506 ? -24.516 -20.891 1.081 1 96.19 506 LYS B O 1
ATOM 8931 N N . ILE B 1 507 ? -22.969 -19.672 -0.044 1 96.88 507 ILE B N 1
ATOM 8932 C CA . ILE B 1 507 ? -23.766 -18.469 -0.121 1 96.88 507 ILE B CA 1
ATOM 8933 C C . ILE B 1 507 ? -24.281 -18.281 -1.544 1 96.88 507 ILE B C 1
ATOM 8935 O O . ILE B 1 507 ? -23.5 -18.266 -2.5 1 96.88 507 ILE B O 1
ATOM 8939 N N . ALA B 1 508 ? -25.578 -18.109 -1.628 1 94.44 508 ALA B N 1
ATOM 8940 C CA . ALA B 1 508 ? -26.188 -17.938 -2.945 1 94.44 508 ALA B CA 1
ATOM 8941 C C . ALA B 1 508 ? -25.812 -16.578 -3.547 1 94.44 508 ALA B C 1
ATOM 8943 O O . ALA B 1 508 ? -25.516 -15.625 -2.818 1 94.44 508 ALA B O 1
ATOM 8944 N N . LEU B 1 509 ? -25.781 -16.531 -4.824 1 93.81 509 LEU B N 1
ATOM 8945 C CA . LEU B 1 509 ? -25.406 -15.328 -5.559 1 93.81 509 LEU B CA 1
ATOM 8946 C C . LEU B 1 509 ? -26.281 -14.148 -5.145 1 93.81 509 LEU B C 1
ATOM 8948 O O . LEU B 1 509 ? -25.781 -13.039 -4.938 1 93.81 509 LEU B O 1
ATOM 8952 N N . TYR B 1 510 ? -27.578 -14.398 -4.965 1 93.75 510 TYR B N 1
ATOM 8953 C CA . TYR B 1 510 ? -28.516 -13.336 -4.578 1 93.75 510 TYR B CA 1
ATOM 8954 C C . TYR B 1 510 ? -29.141 -13.633 -3.221 1 93.75 510 TYR B C 1
ATOM 8956 O O . TYR B 1 510 ? -30.359 -13.492 -3.049 1 93.75 510 TYR B O 1
ATOM 8964 N N . ALA B 1 511 ? -28.25 -14.047 -2.328 1 92.94 511 ALA B N 1
ATOM 8965 C CA . ALA B 1 511 ? -28.703 -14.328 -0.966 1 92.94 511 ALA B CA 1
ATOM 8966 C C . ALA B 1 511 ? -29.125 -13.047 -0.258 1 92.94 511 ALA B C 1
ATOM 8968 O O . ALA B 1 511 ? -28.734 -11.945 -0.648 1 92.94 511 ALA B O 1
ATOM 8969 N N . GLN B 1 512 ? -29.922 -13.203 0.773 1 91.38 512 GLN B N 1
ATOM 8970 C CA . GLN B 1 512 ? -30.359 -12.055 1.564 1 91.38 512 GLN B CA 1
ATOM 8971 C C . GLN B 1 512 ? -29.203 -11.43 2.322 1 91.38 512 GLN B C 1
ATOM 8973 O O . GLN B 1 512 ? -28.344 -12.148 2.857 1 91.38 512 GLN B O 1
ATOM 8978 N N . VAL B 1 513 ? -29.188 -10.164 2.367 1 94.75 513 VAL B N 1
ATOM 8979 C CA . VAL B 1 513 ? -28.125 -9.438 3.057 1 94.75 513 VAL B CA 1
ATOM 8980 C C . VAL B 1 513 ? -28.156 -9.773 4.547 1 94.75 513 VAL B C 1
ATOM 8982 O O . VAL B 1 513 ? -29.219 -9.758 5.172 1 94.75 513 VAL B O 1
ATOM 8985 N N . PRO B 1 514 ? -27 -10.102 5.102 1 94.81 514 PRO B N 1
ATOM 8986 C CA . PRO B 1 514 ? -26.953 -10.438 6.523 1 94.81 514 PRO B CA 1
ATOM 8987 C C . PRO B 1 514 ? -26.984 -9.211 7.426 1 94.81 514 PRO B C 1
ATOM 8989 O O . PRO B 1 514 ? -25.922 -8.664 7.758 1 94.81 514 PRO B O 1
ATOM 8992 N N . VAL B 1 515 ? -28.031 -8.789 7.91 1 92.12 515 VAL B N 1
ATOM 8993 C CA . VAL B 1 515 ? -28.188 -7.602 8.742 1 92.12 515 VAL B CA 1
ATOM 8994 C C . VAL B 1 515 ? -28.141 -7.992 10.219 1 92.12 515 VAL B C 1
ATOM 8996 O O . VAL B 1 515 ? -28.641 -9.047 10.609 1 92.12 515 VAL B O 1
ATOM 8999 N N . ALA B 1 516 ? -27.328 -7.199 10.922 1 87.88 516 ALA B N 1
ATOM 9000 C CA . ALA B 1 516 ? -27.281 -7.434 12.359 1 87.88 516 ALA B CA 1
ATOM 9001 C C . ALA B 1 516 ? -28.656 -7.246 12.992 1 87.88 516 ALA B C 1
ATOM 9003 O O . ALA B 1 516 ? -29.422 -6.387 12.562 1 87.88 516 ALA B O 1
ATOM 9004 N N . SER B 1 517 ? -29.109 -8.297 13.648 1 64.75 517 SER B N 1
ATOM 9005 C CA . SER B 1 517 ? -30.391 -8.227 14.328 1 64.75 517 SER B CA 1
ATOM 9006 C C . SER B 1 517 ? -30.438 -7.066 15.312 1 64.75 517 SER B C 1
ATOM 9008 O O . SER B 1 517 ? -29.578 -6.961 16.188 1 64.75 517 SER B O 1
ATOM 9010 N N . MET B 1 518 ? -30.234 -5.895 14.789 1 53.22 518 MET B N 1
ATOM 9011 C CA . MET B 1 518 ? -30.422 -4.875 15.82 1 53.22 518 MET B CA 1
ATOM 9012 C C . MET B 1 518 ? -31.562 -5.246 16.766 1 53.22 518 MET B C 1
ATOM 9014 O O . MET B 1 518 ? -32.531 -5.852 16.344 1 53.22 518 MET B O 1
ATOM 9018 N N . HIS B 1 519 ? -31.266 -5.543 17.812 1 40.44 519 HIS B N 1
ATOM 9019 C CA . HIS B 1 519 ? -32.469 -5.473 18.641 1 40.44 519 HIS B CA 1
ATOM 9020 C C . HIS B 1 519 ? -33.438 -4.414 18.125 1 40.44 519 HIS B C 1
ATOM 9022 O O . HIS B 1 519 ? -33.094 -3.23 18.078 1 40.44 519 HIS B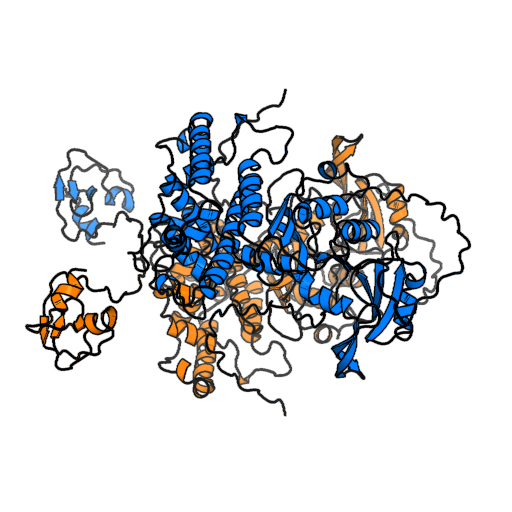 O 1
ATOM 9028 N N . ILE B 1 520 ? -33.781 -4.574 16.781 1 36.97 520 ILE B N 1
ATOM 9029 C CA . ILE B 1 520 ? -34.875 -3.699 16.328 1 36.97 520 ILE B CA 1
ATOM 9030 C C . ILE B 1 520 ? -35.5 -2.975 17.516 1 36.97 520 ILE B C 1
ATOM 9032 O O . ILE B 1 520 ? -35.969 -3.613 18.453 1 36.97 520 ILE B O 1
ATOM 9036 N N . TYR B 1 521 ? -34.938 -1.947 17.828 1 34.91 521 TYR B N 1
ATOM 9037 C CA . TYR B 1 521 ? -35.969 -1.226 18.562 1 34.91 521 TYR B CA 1
ATOM 9038 C C . TYR B 1 521 ? -37.344 -1.511 17.984 1 34.91 521 TYR B C 1
ATOM 9040 O O . TYR B 1 521 ? -37.562 -1.314 16.781 1 34.91 521 TYR B O 1
ATOM 9048 N N . HIS B 1 522 ? -37.812 -2.715 18.141 1 34.66 522 HIS B N 1
ATOM 9049 C CA . HIS B 1 522 ? -39.219 -3.051 17.828 1 34.66 522 HIS B CA 1
ATOM 9050 C C . HIS B 1 522 ? -40.062 -1.792 17.625 1 34.66 522 HIS B C 1
ATOM 9052 O O . HIS B 1 522 ? -40.219 -0.986 18.547 1 34.66 522 HIS B O 1
ATOM 9058 N N . VAL B 1 523 ? -39.781 -1.083 16.641 1 39.66 523 VAL B N 1
ATOM 9059 C CA . VAL B 1 523 ? -41 -0.316 16.391 1 39.66 523 VAL B CA 1
ATOM 9060 C C . VAL B 1 523 ? -42.219 -1.176 16.688 1 39.66 523 VAL B C 1
ATOM 9062 O O . VAL B 1 523 ? -42.438 -2.215 16.062 1 39.66 523 VAL B O 1
ATOM 9065 N N . CYS B 1 524 ? -42.469 -1.291 17.875 1 42.19 524 CYS B N 1
ATOM 9066 C CA . CYS B 1 524 ? -43.656 -2.002 18.312 1 42.19 524 CYS B CA 1
ATOM 9067 C C . CYS B 1 524 ? -44.812 -1.77 17.344 1 42.19 524 CYS B C 1
ATOM 9069 O O . CYS B 1 524 ? -45.312 -0.649 17.234 1 42.19 524 CYS B O 1
ATOM 9071 N N . HIS B 1 525 ? -44.844 -2.354 16.266 1 45.91 525 HIS B N 1
ATOM 9072 C CA . HIS B 1 525 ? -45.969 -2.195 15.383 1 45.91 525 HIS B CA 1
ATOM 9073 C C . HIS B 1 525 ? -47.281 -2.346 16.156 1 45.91 525 HIS B C 1
ATOM 9075 O O . HIS B 1 525 ? -48.281 -1.721 15.812 1 45.91 525 HIS B O 1
ATOM 9081 N N . SER B 1 526 ? -47.344 -3.271 17.125 1 47.97 526 SER B N 1
ATOM 9082 C CA . SER B 1 526 ? -48.438 -3.441 18.078 1 47.97 526 SER B CA 1
ATOM 9083 C C . SER B 1 526 ? -47.906 -3.398 19.516 1 47.97 526 SER B C 1
ATOM 9085 O O . SER B 1 526 ? -47.062 -4.207 19.906 1 47.97 526 SER B O 1
ATOM 9087 N N . ILE B 1 527 ? -48.062 -2.213 20.047 1 57.06 527 ILE B N 1
ATOM 9088 C CA . ILE B 1 527 ? -47.781 -2.064 21.469 1 57.06 527 ILE B CA 1
ATOM 9089 C C . ILE B 1 527 ? -48.656 -3.049 22.266 1 57.06 527 ILE B C 1
ATOM 9091 O O . ILE B 1 527 ? -49.844 -2.842 22.422 1 57.06 527 ILE B O 1
ATOM 9095 N N . ILE B 1 528 ? -48.125 -4.281 22.516 1 58.41 528 ILE B N 1
ATOM 9096 C CA . ILE B 1 528 ? -48.875 -5.266 23.312 1 58.41 528 ILE B CA 1
ATOM 9097 C C . ILE B 1 528 ? -48.188 -5.438 24.672 1 58.41 528 ILE B C 1
ATOM 9099 O O . ILE B 1 528 ? -47.125 -6.094 24.766 1 58.41 528 ILE B O 1
ATOM 9103 N N . PRO B 1 529 ? -48.656 -4.727 25.562 1 67.25 529 PRO B N 1
ATOM 9104 C CA . PRO B 1 529 ? -48.094 -4.879 26.906 1 67.25 529 PRO B CA 1
ATOM 9105 C C . PRO B 1 529 ? -48.375 -6.258 27.5 1 67.25 529 PRO B C 1
ATOM 9107 O O . PRO B 1 529 ? -49.469 -6.77 27.406 1 67.25 529 PRO B O 1
ATOM 9110 N N . VAL B 1 530 ? -47.344 -6.965 27.859 1 74.19 530 VAL B N 1
ATOM 9111 C CA . VAL B 1 530 ? -47.5 -8.227 28.562 1 74.19 530 VAL B CA 1
ATOM 9112 C C . VAL B 1 530 ? -46.781 -8.148 29.922 1 74.19 530 VAL B C 1
ATOM 9114 O O . VAL B 1 530 ? -45.812 -7.418 30.078 1 74.19 530 VAL B O 1
ATOM 9117 N N . VAL B 1 531 ? -47.406 -8.789 30.906 1 72.62 531 VAL B N 1
ATOM 9118 C CA . VAL B 1 531 ? -46.812 -8.844 32.25 1 72.62 531 VAL B CA 1
ATOM 9119 C C . VAL B 1 531 ? -45.812 -9.992 32.312 1 72.62 531 VAL B C 1
ATOM 9121 O O . VAL B 1 531 ? -46.156 -11.148 32.062 1 72.62 531 VAL B O 1
ATOM 9124 N N . SER B 1 532 ? -44.562 -9.664 32.469 1 74.19 532 SER B N 1
ATOM 9125 C CA . SER B 1 532 ? -43.469 -10.641 32.594 1 74.19 532 SER B CA 1
ATOM 9126 C C . SER B 1 532 ? -43.312 -11.078 34.031 1 74.19 532 SER B C 1
ATOM 9128 O O . SER B 1 532 ? -43.625 -10.336 34.969 1 74.19 532 SER B O 1
ATOM 9130 N N . ALA B 1 533 ? -42.875 -12.328 34.219 1 76.81 533 ALA B N 1
ATOM 9131 C CA . ALA B 1 533 ? -42.625 -12.852 35.562 1 76.81 533 ALA B CA 1
ATOM 9132 C C . ALA B 1 533 ? -41.438 -12.156 36.219 1 76.81 533 ALA B C 1
ATOM 9134 O O . ALA B 1 533 ? -41.406 -12 37.438 1 76.81 533 ALA B O 1
ATOM 9135 N N . LYS B 1 534 ? -40.594 -11.68 35.438 1 76.5 534 LYS B N 1
ATOM 9136 C CA . LYS B 1 534 ? -39.406 -11.039 36 1 76.5 534 LYS B CA 1
ATOM 9137 C C . LYS B 1 534 ? -39.438 -9.523 35.781 1 76.5 534 LYS B C 1
ATOM 9139 O O . LYS B 1 534 ? -39.844 -9.047 34.719 1 76.5 534 LYS B O 1
ATOM 9144 N N . ARG B 1 535 ? -39.125 -8.875 36.844 1 78.81 535 ARG B N 1
ATOM 9145 C CA . ARG B 1 535 ? -39 -7.422 36.75 1 78.81 535 ARG B CA 1
ATOM 9146 C C . ARG B 1 535 ? -37.625 -7.008 36.281 1 78.81 535 ARG B C 1
ATOM 9148 O O . ARG B 1 535 ? -36.625 -7.555 36.719 1 78.81 535 ARG B O 1
ATOM 9155 N N . ARG B 1 536 ? -37.656 -6.203 35.25 1 81.5 536 ARG B N 1
ATOM 9156 C CA . ARG B 1 536 ? -36.406 -5.625 34.75 1 81.5 536 ARG B CA 1
ATOM 9157 C C . ARG B 1 536 ? -36.5 -4.105 34.688 1 81.5 536 ARG B C 1
ATOM 9159 O O . ARG B 1 536 ? -37.562 -3.535 34.812 1 81.5 536 ARG B O 1
ATOM 9166 N N . ASN B 1 537 ? -35.344 -3.463 34.625 1 82.25 537 ASN B N 1
ATOM 9167 C CA . ASN B 1 537 ? -35.312 -2.006 34.531 1 82.25 537 ASN B CA 1
ATOM 9168 C C . ASN B 1 537 ? -36.031 -1.511 33.281 1 82.25 537 ASN B C 1
ATOM 9170 O O . ASN B 1 537 ? -35.844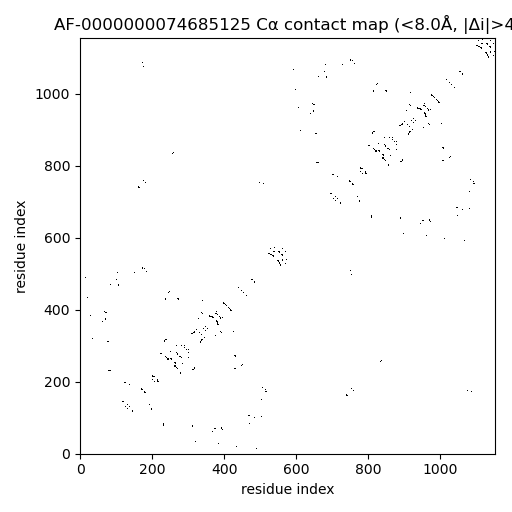 -2.074 32.188 1 82.25 537 ASN B O 1
ATOM 9174 N N . CYS B 1 538 ? -36.875 -0.524 33.469 1 78.38 538 CYS B N 1
ATOM 9175 C CA . CYS B 1 538 ? -37.5 0.168 32.344 1 78.38 538 CYS B CA 1
ATOM 9176 C C . CYS B 1 538 ? -36.469 0.759 31.422 1 78.38 538 CYS B C 1
ATOM 9178 O O . CYS B 1 538 ? -35.594 1.523 31.859 1 78.38 538 CYS B O 1
ATOM 9180 N N . LYS B 1 539 ? -36.625 0.348 30.203 1 79.06 539 LYS B N 1
ATOM 9181 C CA . LYS B 1 539 ? -35.625 0.771 29.234 1 79.06 539 LYS B CA 1
ATOM 9182 C C . LYS B 1 539 ? -35.625 2.287 29.047 1 79.06 539 LYS B C 1
ATOM 9184 O O . LYS B 1 539 ? -34.562 2.922 29.016 1 79.06 539 LYS B O 1
ATOM 9189 N N . LEU B 1 540 ? -36.75 2.963 29 1 77.12 540 LEU B N 1
ATOM 9190 C CA . LEU B 1 540 ? -36.844 4.402 28.797 1 77.12 540 LEU B CA 1
ATOM 9191 C C . LEU B 1 540 ? -36.375 5.164 30.031 1 77.12 540 LEU B C 1
ATOM 9193 O O . LEU B 1 540 ? -35.625 6.141 29.922 1 77.12 540 LEU B O 1
ATOM 9197 N N . CYS B 1 541 ? -36.781 4.727 31.188 1 78 541 CYS B N 1
ATOM 9198 C CA . CYS B 1 541 ? -36.344 5.383 32.406 1 78 541 CYS B CA 1
ATOM 9199 C C . CYS B 1 541 ? -34.844 5.277 32.594 1 78 541 CYS B C 1
ATOM 9201 O O . CYS B 1 541 ? -34.188 6.23 33.031 1 78 541 CYS B O 1
ATOM 9203 N N . TYR B 1 542 ? -34.375 4.121 32.156 1 78.69 542 TYR B N 1
ATOM 9204 C CA . TYR B 1 542 ? -32.938 3.908 32.312 1 78.69 542 TYR B CA 1
ATOM 9205 C C . TYR B 1 542 ? -32.156 4.727 31.297 1 78.69 542 TYR B C 1
ATOM 9207 O O . TYR B 1 542 ? -31.172 5.395 31.656 1 78.69 542 TYR B O 1
ATOM 9215 N N . ASP B 1 543 ? -32.594 4.742 30.078 1 72.81 543 ASP B N 1
ATOM 9216 C CA . ASP B 1 543 ? -31.875 5.395 28.984 1 72.81 543 ASP B CA 1
ATOM 9217 C C . ASP B 1 543 ? -32.031 6.914 29.062 1 72.81 543 ASP B C 1
ATOM 9219 O O . ASP B 1 543 ? -31.062 7.648 28.875 1 72.81 543 ASP B O 1
ATOM 9223 N N . LYS B 1 544 ? -33.219 7.453 29.312 1 70.5 544 LYS B N 1
ATOM 9224 C CA . LYS B 1 544 ? -33.531 8.875 29.25 1 70.5 544 LYS B CA 1
ATOM 9225 C C . LYS B 1 544 ? -33.312 9.539 30.609 1 70.5 544 LYS B C 1
ATOM 9227 O O . LYS B 1 544 ? -32.844 10.68 30.688 1 70.5 544 LYS B O 1
ATOM 9232 N N . TYR B 1 545 ? -33.625 8.852 31.719 1 69.19 545 TYR B N 1
ATOM 9233 C CA . TYR B 1 545 ? -33.625 9.523 33 1 69.19 545 TYR B CA 1
ATOM 9234 C C . TYR B 1 545 ? -32.594 8.922 33.938 1 69.19 545 TYR B C 1
ATOM 9236 O O . TYR B 1 545 ? -32.438 9.352 35.094 1 69.19 545 TYR B O 1
ATOM 9244 N N . GLN B 1 546 ? -31.812 7.906 33.406 1 72.75 546 GLN B N 1
ATOM 9245 C CA . GLN B 1 546 ? -30.797 7.195 34.188 1 72.75 546 GLN B CA 1
ATOM 9246 C C . GLN B 1 546 ? -31.359 6.766 35.562 1 72.75 546 GLN B C 1
ATOM 9248 O O . GLN B 1 546 ? -30.656 6.824 36.562 1 72.75 546 GLN B O 1
ATOM 9253 N N . GLN B 1 547 ? -32.562 6.477 35.688 1 76.81 547 GLN B N 1
ATOM 9254 C CA . GLN B 1 547 ? -33.219 5.953 36.875 1 76.81 547 GLN B CA 1
ATOM 9255 C C . GLN B 1 547 ? -33.531 4.461 36.75 1 76.81 547 GLN B C 1
ATOM 9257 O O . GLN B 1 547 ? -33.969 4.016 35.688 1 76.81 547 GLN B O 1
ATOM 9262 N N . GLU B 1 548 ? -33.031 3.752 37.625 1 77.31 548 GLU B N 1
ATOM 9263 C CA . GLU B 1 548 ? -33.344 2.328 37.625 1 77.31 548 GLU B CA 1
ATOM 9264 C C . GLU B 1 548 ? -34.75 2.084 38.188 1 77.31 548 GLU B C 1
ATOM 9266 O O . GLU B 1 548 ? -34.938 2.127 39.406 1 77.31 548 GLU B O 1
ATOM 9271 N N . LYS B 1 549 ? -35.812 1.983 37.438 1 79.5 549 LYS B N 1
ATOM 9272 C CA . LYS B 1 549 ? -37.156 1.609 37.812 1 79.5 549 LYS B CA 1
ATOM 9273 C C . LYS B 1 549 ? -37.531 0.234 37.25 1 79.5 549 LYS B C 1
ATOM 9275 O O . LYS B 1 549 ? -37.531 0.033 36.031 1 79.5 549 LYS B O 1
ATOM 9280 N N . LYS B 1 550 ? -37.688 -0.634 38.125 1 81.56 550 LYS B N 1
ATOM 9281 C CA . LYS B 1 550 ? -38 -2 37.719 1 81.56 550 LYS B CA 1
ATOM 9282 C C . LYS B 1 550 ? -39.5 -2.164 37.406 1 81.56 550 LYS B C 1
ATOM 9284 O O . LYS B 1 550 ? -40.344 -1.621 38.125 1 81.56 550 LYS B O 1
ATOM 9289 N N . THR B 1 551 ? -39.844 -2.754 36.281 1 80.62 551 THR B N 1
ATOM 9290 C CA . THR B 1 551 ? -41.219 -3.008 35.812 1 80.62 551 THR B CA 1
ATOM 9291 C C . THR B 1 551 ? -41.344 -4.434 35.312 1 80.62 551 THR B C 1
ATOM 9293 O O . THR B 1 551 ? -40.375 -5.035 34.844 1 80.62 551 THR B O 1
ATOM 9296 N N . ASN B 1 552 ? -42.594 -4.957 35.562 1 79.25 552 ASN B N 1
ATOM 9297 C CA . ASN B 1 552 ? -42.906 -6.277 35.031 1 79.25 552 ASN B CA 1
ATOM 9298 C C . ASN B 1 552 ? -43.656 -6.184 33.719 1 79.25 552 ASN B C 1
ATOM 9300 O O . ASN B 1 552 ? -44.094 -7.195 33.156 1 79.25 552 ASN B O 1
ATOM 9304 N N . VAL B 1 553 ? -43.844 -5.016 33.25 1 80.06 553 VAL B N 1
ATOM 9305 C CA . VAL B 1 553 ? -44.531 -4.828 31.969 1 80.06 553 VAL B CA 1
ATOM 9306 C C . VAL B 1 553 ? -43.5 -4.824 30.828 1 80.06 553 VAL B C 1
ATOM 9308 O O . VAL B 1 553 ? -42.531 -4.074 30.875 1 80.06 553 VAL B O 1
ATOM 9311 N N . LYS B 1 554 ? -43.719 -5.707 29.906 1 77.5 554 LYS B N 1
ATOM 9312 C CA . LYS B 1 554 ? -42.844 -5.898 28.734 1 77.5 554 LYS B CA 1
ATOM 9313 C C . LYS B 1 554 ? -43.656 -5.754 27.453 1 77.5 554 LYS B C 1
ATOM 9315 O O . LYS B 1 554 ? -44.812 -6.184 27.375 1 77.5 554 LYS B O 1
ATOM 9320 N N . CYS B 1 555 ? -43.188 -4.969 26.531 1 72.69 555 CYS B N 1
ATOM 9321 C CA . CYS B 1 555 ? -43.812 -4.969 25.219 1 72.69 555 CYS B CA 1
ATOM 9322 C C . CYS B 1 555 ? -43.469 -6.242 24.438 1 72.69 555 CYS B C 1
ATOM 9324 O O . CYS B 1 555 ? -42.312 -6.527 24.219 1 72.69 555 CYS B O 1
ATOM 9326 N N . ASP B 1 556 ? -44.562 -6.961 24.203 1 70.06 556 ASP B N 1
ATOM 9327 C CA . ASP B 1 556 ? -44.344 -8.219 23.484 1 70.06 556 ASP B CA 1
ATOM 9328 C C . ASP B 1 556 ? -43.844 -7.965 22.062 1 70.06 556 ASP B C 1
ATOM 9330 O O . ASP B 1 556 ? -43.125 -8.797 21.5 1 70.06 556 ASP B O 1
ATOM 9334 N N . GLY B 1 557 ? -44.188 -6.859 21.609 1 65 557 GLY B N 1
ATOM 9335 C CA . GLY B 1 557 ? -43.781 -6.52 20.266 1 65 557 GLY B CA 1
ATOM 9336 C C . GLY B 1 557 ? -42.281 -6.27 20.141 1 65 557 GLY B C 1
ATOM 9337 O O . GLY B 1 557 ? -41.625 -6.734 19.203 1 65 557 GLY B O 1
ATOM 9338 N N . CYS B 1 558 ? -41.812 -5.543 21.062 1 65.56 558 CYS B N 1
ATOM 9339 C CA . CYS B 1 558 ? -40.406 -5.156 20.906 1 65.56 558 CYS B CA 1
ATOM 9340 C C . CYS B 1 558 ? -39.562 -5.785 22 1 65.56 558 CYS B C 1
ATOM 9342 O O . CYS B 1 558 ? -38.312 -5.691 21.969 1 65.56 558 CYS B O 1
ATOM 9344 N N . GLY B 1 559 ? -40.094 -6.434 22.984 1 71 559 GLY B N 1
ATOM 9345 C CA . GLY B 1 559 ? -39.469 -7.184 24.047 1 71 559 GLY B CA 1
ATOM 9346 C C . GLY B 1 559 ? -38.812 -6.301 25.094 1 71 559 GLY B C 1
ATOM 9347 O O . GLY B 1 559 ? -38 -6.773 25.891 1 71 559 GLY B O 1
ATOM 9348 N N . VAL B 1 560 ? -39.219 -5.113 25.094 1 76.19 560 VAL B N 1
ATOM 9349 C CA . VAL B 1 560 ? -38.594 -4.152 26 1 76.19 560 VAL B CA 1
ATOM 9350 C C . VAL B 1 560 ? -39.469 -3.951 27.219 1 76.19 560 VAL B C 1
ATOM 9352 O O . VAL B 1 560 ? -40.688 -3.879 27.109 1 76.19 560 VAL B O 1
ATOM 9355 N N . HIS B 1 561 ? -38.781 -3.902 28.438 1 80.56 561 HIS B N 1
ATOM 9356 C CA . HIS B 1 561 ? -39.531 -3.607 29.656 1 80.56 561 HIS B CA 1
ATOM 9357 C C . HIS B 1 561 ? -39.719 -2.105 29.844 1 80.56 561 HIS B C 1
ATOM 9359 O O . HIS B 1 561 ? -38.75 -1.337 29.703 1 80.56 561 HIS B O 1
ATOM 9365 N N . LEU B 1 562 ? -40.969 -1.631 29.922 1 79.75 562 LEU B N 1
ATOM 9366 C CA . LEU B 1 562 ? -41.312 -0.218 30 1 79.75 562 LEU B CA 1
ATOM 9367 C C . LEU B 1 562 ? -42.312 0.02 31.125 1 79.75 562 LEU B C 1
ATOM 9369 O O . LEU B 1 562 ? -43.219 -0.795 31.328 1 79.75 562 LEU B O 1
ATOM 9373 N N . CYS B 1 563 ? -42.031 1.07 31.781 1 77.81 563 CYS B N 1
ATOM 9374 C CA . CYS B 1 563 ? -42.969 1.42 32.844 1 77.81 563 CYS B CA 1
ATOM 9375 C C . CYS B 1 563 ? -44.375 1.696 32.281 1 77.81 563 CYS B C 1
ATOM 9377 O O . CYS B 1 563 ? -44.5 2.336 31.25 1 77.81 563 CYS B O 1
ATOM 9379 N N . PHE B 1 564 ? -45.438 0.995 32.812 1 76.81 564 PHE B N 1
ATOM 9380 C CA . PHE B 1 564 ? -46.844 1.254 32.5 1 76.81 564 PHE B CA 1
ATOM 9381 C C . PHE B 1 564 ? -47.625 1.443 33.781 1 76.81 564 PHE B C 1
ATOM 9383 O O . PHE B 1 564 ? -48.312 0.517 34.25 1 76.81 564 PHE B O 1
ATOM 9390 N N . VAL B 1 565 ? -47.375 2.613 34.469 1 73.31 565 VAL B N 1
ATOM 9391 C CA . VAL B 1 565 ? -48.094 2.979 35.688 1 73.31 565 VAL B CA 1
ATOM 9392 C C . VAL B 1 565 ? -48.781 4.328 35.5 1 73.31 565 VAL B C 1
ATOM 9394 O O . VAL B 1 565 ? -48.469 5.055 34.562 1 73.31 565 VAL B O 1
ATOM 9397 N N . LYS B 1 566 ? -49.781 4.656 36.312 1 66.88 566 LYS B N 1
ATOM 9398 C CA . LYS B 1 566 ? -50.625 5.848 36.219 1 66.88 566 LYS B CA 1
ATOM 9399 C C . LYS B 1 566 ? -49.781 7.109 36.094 1 66.88 566 LYS B C 1
ATOM 9401 O O . LYS B 1 566 ? -50.094 7.996 35.281 1 66.88 566 LYS B O 1
ATOM 9406 N N . LYS B 1 567 ? -48.562 7.242 36.625 1 70.38 567 LYS B N 1
ATOM 9407 C CA . LYS B 1 567 ? -47.781 8.461 36.656 1 70.38 567 LYS B CA 1
ATOM 9408 C C . LYS B 1 567 ? -46.688 8.43 35.562 1 70.38 567 LYS B C 1
ATOM 9410 O O . LYS B 1 567 ? -46.125 9.469 35.219 1 70.38 567 LYS B O 1
ATOM 9415 N N . ARG B 1 568 ? -46.406 7.191 35 1 71.56 568 ARG B N 1
ATOM 9416 C CA . ARG B 1 568 ? -45.281 7.066 34.062 1 71.56 568 ARG B CA 1
ATOM 9417 C C . ARG B 1 568 ? -45.562 5.984 33 1 71.56 568 ARG B C 1
ATOM 9419 O O . ARG B 1 568 ? -45.594 4.797 33.344 1 71.56 568 ARG B O 1
ATOM 9426 N N . ASN B 1 569 ? -45.938 6.492 31.812 1 73.5 569 ASN B N 1
ATOM 9427 C CA . ASN B 1 569 ? -46.188 5.59 30.703 1 73.5 569 ASN B CA 1
ATOM 9428 C C . ASN B 1 569 ? -45.031 5.551 29.719 1 73.5 569 ASN B C 1
ATOM 9430 O O . ASN B 1 569 ? -45.062 6.195 28.672 1 73.5 569 ASN B O 1
ATOM 9434 N N . CYS B 1 570 ? -44.094 4.762 30.047 1 76.75 570 CYS B N 1
ATOM 9435 C CA . CYS B 1 570 ? -42.875 4.637 29.234 1 76.75 570 CYS B CA 1
ATOM 9436 C C . CYS B 1 570 ? -43.156 3.777 28 1 76.75 570 CYS B C 1
ATOM 9438 O O . CYS B 1 570 ? -42.438 3.871 27.016 1 76.75 570 CYS B O 1
ATOM 9440 N N . LEU B 1 571 ? -44.25 2.936 28.125 1 72.5 571 LEU B N 1
ATOM 9441 C CA . LEU B 1 571 ? -44.625 2.094 27 1 72.5 571 LEU B CA 1
ATOM 9442 C C . LEU B 1 571 ? -45 2.943 25.781 1 72.5 571 LEU B C 1
ATOM 9444 O O . LEU B 1 571 ? -44.531 2.67 24.672 1 72.5 571 LEU B O 1
ATOM 9448 N N . LEU B 1 572 ? -45.844 3.895 26.062 1 68.25 572 LEU B N 1
ATOM 9449 C CA . LEU B 1 572 ? -46.219 4.797 24.984 1 68.25 572 LEU B CA 1
ATOM 9450 C C . LEU B 1 572 ? -45.062 5.715 24.609 1 68.25 572 LEU B C 1
ATOM 9452 O O . LEU B 1 572 ? -44.812 5.926 23.422 1 68.25 572 LEU B O 1
ATOM 9456 N N . ALA B 1 573 ? -44.375 6.242 25.531 1 73.12 573 ALA B N 1
ATOM 9457 C CA . ALA B 1 573 ? -43.312 7.23 25.297 1 73.12 573 ALA B CA 1
ATOM 9458 C C . ALA B 1 573 ? -42.156 6.621 24.516 1 73.12 573 ALA B C 1
ATOM 9460 O O . ALA B 1 573 ? -41.562 7.281 23.656 1 73.12 573 ALA B O 1
ATOM 9461 N N . TYR B 1 574 ? -41.906 5.426 24.766 1 72 574 TYR B N 1
ATOM 9462 C CA . TYR B 1 574 ? -40.812 4.719 24.125 1 72 574 TYR B CA 1
ATOM 9463 C C . TYR B 1 574 ? -41.125 4.422 22.672 1 72 574 TYR B C 1
ATOM 9465 O O . TYR B 1 574 ? -40.25 4.523 21.797 1 72 574 TYR B O 1
ATOM 9473 N N . HIS B 1 575 ? -42.406 4.039 22.406 1 67.12 575 HIS B N 1
ATOM 9474 C CA . HIS B 1 575 ? -42.781 3.592 21.078 1 67.12 575 HIS B CA 1
ATOM 9475 C C . HIS B 1 575 ? -43.281 4.758 20.219 1 67.12 575 HIS B C 1
ATOM 9477 O O . HIS B 1 575 ? -43.5 4.602 19.016 1 67.12 575 HIS B O 1
ATOM 9483 N N . THR B 1 576 ? -43.531 5.938 20.781 1 63.03 576 THR B N 1
ATOM 9484 C CA . THR B 1 576 ? -43.875 7.137 20.031 1 63.03 576 THR B CA 1
ATOM 9485 C C . THR B 1 576 ? -42.625 7.891 19.609 1 63.03 576 THR B C 1
ATOM 9487 O O . THR B 1 576 ? -42.656 8.727 18.703 1 63.03 576 THR B O 1
ATOM 9490 N N . ARG B 1 577 ? -41.5 7.547 20.047 1 52.5 577 ARG B N 1
ATOM 9491 C CA . ARG B 1 577 ? -40.281 8.25 19.703 1 52.5 577 ARG B CA 1
ATOM 9492 C C . ARG B 1 577 ? -39.594 7.59 18.516 1 52.5 577 ARG B C 1
ATOM 9494 O O . ARG B 1 577 ? -39.562 6.363 18.406 1 52.5 577 ARG B O 1
#